Protein 5ZZU (pdb70)

Radius of gyration: 33.38 Å; Cα contacts (8 Å, |Δi|>4): 2140; chains: 3; bounding box: 86×100×61 Å

InterPro domains:
  IPR000917 Sulfatase, N-terminal [PF00884] (237-529)
  IPR017850 Alkaline-phosphatase-like, core domain superfamily [G3DSA:3.40.720.10] (226-562)
  IPR017850 Alkaline-phosphatase-like, core domain superfamily [SSF53649] (235-554)
  IPR040423 Phosphoethanolamine transferase [PTHR30443] (12-555)
  IPR047787 Phosphoethanolamine transferase EptC/CptA [NF012179] (13-568)
  IPR058130 Phosphoethanolamine transferase, C-terminal domain [cd16017] (235-531)

GO terms:
  GO:0005886 plasma membrane (C, IDA)
  GO:0016776 phosphotransferase activity, phosphate group as acceptor (F, EXP)
  GO:0009244 lipopolysaccharide core region biosynthetic process (P, EXP)
  GO:0016776 phosphotransferase activity, phosphate group as acceptor (F, IMP)
  GO:0009244 lipopolysaccharide core region biosynthetic process (P, IMP)

B-factor: mean 27.81, std 9.16, range [12.87, 96.0]

Sequence (1039 aa):
ALPPLANFKDESGNEPRTLVLVIGESTQRGRSLYGYPRETTPELDALHKTDPNLTVFNNVVTSRPYTIEILQQALTFANEKNPDLYLTQPSLNKQAGYKTFWITNQQTTARNTLTVFSRQTDKQYYNQQAREYDTNVLKPFQEVLNDPAPKKLIIVHLLGTHIKYKYRYPENQGKFDGNTDHVPPGLNAEELESYNDYDNANLYNDHVVASLIKDFKAANPNGFLVYFSDHGEEVYDTPPHKTQGRNEDNPTRHYTIPFLLWTSEKWQATHPRDFSQDVDRKYSLAELIHTWSDLAGLSYDGYDPTRSVVNPQFKETTRWIGNPYKKNALIDYDTLPYGDQVGNQALPPLANFKDESGNEPRTLVLVIGESTQRGRSLYGYPRETTPELDALHKTDPNLTVFNNVVTSRPYTIEILQQALTFANEKNPDLYLTQPSLNKQAGYKTFWITNQQTTARNTLTVFSRQTDKQYYNQQRTQSAREYDTNVLKPFQEVLNDPAPKKLIIVHLLGTHIKYKYRYPENQGKFDGNTDHVPPGLNAEELESYNDYDNANLYNDHVVASLIKDFKAANPNGFLVYFSDHGEEVYDTPPHKTQGRNEDNPTRHYTIPFLLWTSEKWQATHPRDFSQDVDRKYSLAELIHTWSDLAGLSYDGYDPTRSVVNPQFKETTRWIGNPYKKNALIDYDTLPYGDQVGNQALPPLANFKDESGNEPRTLVLVIGESTQRGRSLYGYPRETTPELDALHKTDPNLTVFNNVVTSRPYTIEILQQALTFANEKNPDLYLTQPSLNKQAGYKTFWITNQQTTARNTLTVFSRQTDKQYYNQQAREYDTNVLKPFQEVLNDPAPKKLIIVHLLGTHIKYKYRYPENQGKFDGNTDHVPPGLNAEELESYNDYDNANLYNDHVVASLIKDFKAANPNGFLVYFSDHGEEVYDTPPHKTQGRNEDNPTRHYTIPFLLWTSEKWQATHPRDFSQDVDRKYSLAELIHTWSDLAGLSYDGYDPTRSVVNPQFKETTRWIGNPYKKNALIDYDTLPYGDQVGNQ

Organism: Escherichia coli (strain K12) (NCBI:txid83333)

Structure (mmCIF, N/CA/C/O backbone):
data_5ZZU
#
_entry.id   5ZZU
#
_cell.length_a   85.060
_cell.length_b   85.060
_cell.length_c   121.340
_cell.angle_alpha   90.00
_cell.angle_beta   90.00
_cell.angle_gamma   120.00
#
_symmetry.space_group_name_H-M   'P 32'
#
loop_
_entity.id
_entity.type
_entity.pdbx_description
1 polymer 'Phosphoethanolamine transferase EptC'
2 non-polymer 'ZINC ION'
3 water water
#
loop_
_atom_site.group_PDB
_atom_site.id
_atom_site.type_symbol
_atom_site.label_atom_id
_atom_site.label_alt_id
_atom_site.label_comp_id
_atom_site.label_asym_id
_atom_site.label_entity_id
_atom_site.label_seq_id
_atom_site.pdbx_PDB_ins_code
_atom_site.Cartn_x
_atom_site.Cartn_y
_atom_site.Cartn_z
_atom_site.occupancy
_atom_site.B_iso_or_equiv
_atom_site.auth_seq_id
_atom_site.auth_comp_id
_atom_site.auth_asym_id
_atom_site.auth_atom_id
_atom_site.pdbx_PDB_model_num
ATOM 1 N N . ALA A 1 38 ? -4.195 24.392 4.118 1.00 64.76 221 ALA A N 1
ATOM 2 C CA . ALA A 1 38 ? -5.470 25.041 3.843 1.00 60.43 221 ALA A CA 1
ATOM 3 C C . ALA A 1 38 ? -6.493 24.748 4.936 1.00 61.89 221 ALA A C 1
ATOM 4 O O . ALA A 1 38 ? -7.502 25.450 5.053 1.00 61.62 221 ALA A O 1
ATOM 6 N N . LEU A 1 39 ? -6.239 23.694 5.721 1.00 58.46 222 LEU A N 1
ATOM 7 C CA . LEU A 1 39 ? -7.201 23.358 6.768 1.00 53.54 222 LEU A CA 1
ATOM 8 C C . LEU A 1 39 ? -6.936 24.162 8.041 1.00 43.61 222 LEU A C 1
ATOM 9 O O . LEU A 1 39 ? -5.779 24.384 8.406 1.00 43.62 222 LEU A O 1
ATOM 14 N N . PRO A 1 40 ? -7.996 24.573 8.731 1.00 45.02 223 PRO A N 1
ATOM 15 C CA . PRO A 1 40 ? -7.836 25.312 9.994 1.00 47.68 223 PRO A CA 1
ATOM 16 C C . PRO A 1 40 ? -7.333 24.404 11.102 1.00 52.42 223 PRO A C 1
ATOM 17 O O . PRO A 1 40 ? -7.525 23.180 11.047 1.00 44.81 223 PRO A O 1
ATOM 21 N N . PRO A 1 41 ? -6.698 24.964 12.134 1.00 49.62 224 PRO A N 1
ATOM 22 C CA . PRO A 1 41 ? -6.179 24.127 13.221 1.00 43.09 224 PRO A CA 1
ATOM 23 C C . PRO A 1 41 ? -7.302 23.455 13.997 1.00 40.48 224 PRO A C 1
ATOM 24 O O . PRO A 1 41 ? -8.477 23.808 13.880 1.00 40.81 224 PRO A O 1
ATOM 28 N N . LEU A 1 42 ? -6.923 22.437 14.768 1.00 34.59 225 LEU A N 1
ATOM 29 C CA . LEU A 1 42 ? -7.855 21.800 15.689 1.00 32.30 225 LEU A CA 1
ATOM 30 C C . LEU A 1 42 ? -8.261 22.792 16.774 1.00 31.19 225 LEU A C 1
ATOM 31 O O . LEU A 1 42 ? -7.430 23.549 17.278 1.00 30.06 225 LEU A O 1
ATOM 36 N N . ALA A 1 43 ? -9.541 22.782 17.141 1.00 31.14 226 ALA A N 1
ATOM 37 C CA . ALA A 1 43 ? -10.063 23.756 18.091 1.00 32.40 226 ALA A CA 1
ATOM 38 C C . ALA A 1 43 ? -9.943 23.256 19.526 1.00 33.71 226 ALA A C 1
ATOM 39 O O . ALA A 1 43 ? -10.014 22.052 19.795 1.00 32.79 226 ALA A O 1
ATOM 41 N N . ASN A 1 44 ? -9.807 24.213 20.451 1.00 34.39 227 ASN A N 1
ATOM 42 C CA . ASN A 1 44 ? -9.657 23.940 21.882 1.00 29.85 227 ASN A CA 1
ATOM 43 C C . ASN A 1 44 ? -8.489 22.992 22.145 1.00 35.17 227 ASN A C 1
ATOM 44 O O . ASN A 1 44 ? -8.580 22.058 22.944 1.00 27.04 227 ASN A O 1
ATOM 49 N N . PHE A 1 45 ? -7.371 23.263 21.477 1.00 32.87 228 PHE A N 1
ATOM 50 C CA . PHE A 1 45 ? -6.222 22.374 21.475 1.00 32.65 228 PHE A CA 1
ATOM 51 C C . PHE A 1 45 ? -5.445 22.528 22.778 1.00 35.89 228 PHE A C 1
ATOM 52 O O . PHE A 1 45 ? -5.065 23.643 23.150 1.00 34.50 228 PHE A O 1
ATOM 60 N N . LYS A 1 46 ? -5.218 21.416 23.474 1.00 32.21 229 LYS A N 1
ATOM 61 C CA . LYS A 1 46 ? -4.485 21.410 24.736 1.00 33.23 229 LYS A CA 1
ATOM 62 C C . LYS A 1 46 ? -3.437 20.305 24.731 1.00 32.75 229 LYS A C 1
ATOM 63 O O . LYS A 1 46 ? -3.676 19.213 24.207 1.00 31.96 229 LYS A O 1
ATOM 69 N N . ASP A 1 47 ? -2.281 20.595 25.328 1.00 28.05 230 ASP A N 1
ATOM 70 C CA . ASP A 1 47 ? -1.182 19.644 25.482 1.00 26.61 230 ASP A CA 1
ATOM 71 C C . ASP A 1 47 ? -0.880 19.539 26.969 1.00 30.84 230 ASP A C 1
ATOM 72 O O . ASP A 1 47 ? -0.381 20.497 27.571 1.00 33.64 230 ASP A O 1
ATOM 77 N N . GLU A 1 48 ? -1.153 18.376 27.554 1.00 29.24 231 GLU A N 1
ATOM 78 C CA . GLU A 1 48 ? -0.962 18.165 28.982 1.00 30.24 231 GLU A CA 1
ATOM 79 C C . GLU A 1 48 ? 0.332 17.433 29.298 1.00 28.62 231 GLU A C 1
ATOM 80 O O . GLU A 1 48 ? 0.541 17.035 30.448 1.00 27.32 231 GLU A O 1
ATOM 86 N N . SER A 1 49 ? 1.211 17.256 28.312 1.00 24.26 232 SER A N 1
ATOM 87 C CA . SER A 1 49 ? 2.451 16.516 28.502 1.00 23.28 232 SER A CA 1
ATOM 88 C C . SER A 1 49 ? 3.592 17.390 29.011 1.00 24.81 232 SER A C 1
ATOM 89 O O . SER A 1 49 ? 4.742 16.938 29.028 1.00 26.28 232 SER A O 1
ATOM 92 N N . GLY A 1 50 ? 3.311 18.622 29.421 1.00 27.74 233 GLY A N 1
ATOM 93 C CA . GLY A 1 50 ? 4.369 19.481 29.908 1.00 28.54 233 GLY A CA 1
ATOM 94 C C . GLY A 1 50 ? 5.171 20.086 28.770 1.00 31.04 233 GLY A C 1
ATOM 95 O O . GLY A 1 50 ? 4.818 19.994 27.588 1.00 28.27 233 GLY A O 1
ATOM 96 N N . ASN A 1 51 ? 6.281 20.722 29.146 1.00 29.46 234 ASN A N 1
ATOM 97 C CA . ASN A 1 51 ? 7.086 21.487 28.203 1.00 32.94 234 ASN A CA 1
ATOM 98 C C . ASN A 1 51 ? 8.533 21.012 28.121 1.00 29.37 234 ASN A C 1
ATOM 99 O O . ASN A 1 51 ? 9.358 21.695 27.508 1.00 31.48 234 ASN A O 1
ATOM 104 N N . GLU A 1 52 ? 8.873 19.873 28.721 1.00 26.24 235 GLU A N 1
ATOM 105 C CA . GLU A 1 52 ? 10.220 19.348 28.556 1.00 26.91 235 GLU A CA 1
ATOM 106 C C . GLU A 1 52 ? 10.441 18.891 27.114 1.00 26.95 235 GLU A C 1
ATOM 107 O O . GLU A 1 52 ? 9.492 18.523 26.418 1.00 27.75 235 GLU A O 1
ATOM 113 N N . PRO A 1 53 ? 11.686 18.925 26.638 1.00 25.22 236 PRO A N 1
ATOM 114 C CA . PRO A 1 53 ? 11.975 18.407 25.295 1.00 25.42 236 PRO A CA 1
ATOM 115 C C . PRO A 1 53 ? 11.637 16.929 25.194 1.00 27.40 236 PRO A C 1
ATOM 116 O O . PRO A 1 53 ? 11.796 16.169 26.153 1.00 24.66 236 PRO A O 1
ATOM 120 N N . ARG A 1 54 ? 11.148 16.524 24.021 1.00 23.41 237 ARG A N 1
ATOM 121 C CA . ARG A 1 54 ? 10.848 15.115 23.796 1.00 26.86 237 ARG A CA 1
ATOM 122 C C . ARG A 1 54 ? 10.970 14.779 22.316 1.00 24.90 237 ARG A C 1
ATOM 123 O O . ARG A 1 54 ? 10.803 15.643 21.453 1.00 24.54 237 ARG A O 1
ATOM 131 N N . THR A 1 55 ? 11.242 13.501 22.042 1.00 23.54 238 THR A N 1
ATOM 132 C CA . THR A 1 55 ? 11.333 12.962 20.688 1.00 23.31 238 THR A CA 1
ATOM 133 C C . THR A 1 55 ? 10.394 11.768 20.584 1.00 20.71 238 THR A C 1
ATOM 134 O O . THR A 1 55 ? 10.573 10.774 21.293 1.00 21.12 238 THR A O 1
ATOM 138 N N . LEU A 1 56 ? 9.411 11.862 19.690 1.00 20.34 239 LEU A N 1
ATOM 139 C CA . LEU A 1 56 ? 8.422 10.817 19.465 1.00 23.65 239 LEU A CA 1
ATOM 140 C C . LEU A 1 56 ? 8.621 10.221 18.079 1.00 19.27 239 LEU A C 1
ATOM 141 O O . LEU A 1 56 ? 8.807 10.954 17.108 1.00 24.45 239 LEU A O 1
ATOM 146 N N . VAL A 1 57 ? 8.568 8.894 17.983 1.00 19.38 240 VAL A N 1
ATOM 147 C CA . VAL A 1 57 ? 8.904 8.175 16.754 1.00 19.56 240 VAL A CA 1
ATOM 148 C C . VAL A 1 57 ? 7.719 7.320 16.326 1.00 19.12 240 VAL A C 1
ATOM 149 O O . VAL A 1 57 ? 7.162 6.567 17.135 1.00 19.44 240 VAL A O 1
ATOM 153 N N . LEU A 1 58 ? 7.359 7.415 15.050 1.00 17.61 241 LEU A N 1
ATOM 154 C CA . LEU A 1 58 ? 6.322 6.596 14.433 1.00 15.08 241 LEU A CA 1
ATOM 155 C C . LEU A 1 58 ? 6.964 5.820 13.293 1.00 19.77 241 LEU A C 1
ATOM 156 O O . LEU A 1 58 ? 7.381 6.412 12.293 1.00 18.93 241 LEU A O 1
ATOM 161 N N . VAL A 1 59 ? 7.055 4.505 13.450 1.00 16.91 242 VAL A N 1
ATOM 162 C CA . VAL A 1 59 ? 7.638 3.613 12.456 1.00 17.39 242 VAL A CA 1
ATOM 163 C C . VAL A 1 59 ? 6.492 2.899 11.743 1.00 20.09 242 VAL A C 1
ATOM 164 O O . VAL A 1 59 ? 5.736 2.121 12.349 1.00 21.61 242 VAL A O 1
ATOM 168 N N . ILE A 1 60 ? 6.383 3.189 10.454 1.00 15.95 243 ILE A N 1
ATOM 169 C CA . ILE A 1 60 ? 5.359 2.662 9.564 1.00 18.91 243 ILE A CA 1
ATOM 170 C C . ILE A 1 60 ? 6.003 1.533 8.764 1.00 16.98 243 ILE A C 1
ATOM 171 O O . ILE A 1 60 ? 6.783 1.768 7.841 1.00 16.34 243 ILE A O 1
ATOM 176 N N . GLY A 1 61 ? 5.682 0.298 9.126 1.00 19.19 244 GLY A N 1
ATOM 177 C CA . GLY A 1 61 ? 6.129 -0.866 8.402 1.00 18.36 244 GLY A CA 1
ATOM 178 C C . GLY A 1 61 ? 5.243 -1.137 7.210 1.00 18.96 244 GLY A C 1
ATOM 179 O O . GLY A 1 61 ? 4.316 -0.389 6.895 1.00 19.04 244 GLY A O 1
ATOM 180 N N . GLU A 1 62 ? 5.530 -2.246 6.538 1.00 20.65 245 GLU A N 1
ATOM 181 C CA . GLU A 1 62 ? 4.923 -2.486 5.236 1.00 20.16 245 GLU A CA 1
ATOM 182 C C . GLU A 1 62 ? 4.729 -3.977 5.022 1.00 17.56 245 GLU A C 1
ATOM 183 O O . GLU A 1 62 ? 5.699 -4.739 5.071 1.00 19.05 245 GLU A O 1
ATOM 189 N N . SER A 1 63 ? 3.475 -4.380 4.795 1.00 18.01 246 SER A N 1
ATOM 190 C CA . SER A 1 63 ? 3.108 -5.728 4.360 1.00 20.33 246 SER A CA 1
ATOM 191 C C . SER A 1 63 ? 3.520 -6.798 5.365 1.00 20.60 246 SER A C 1
ATOM 192 O O . SER A 1 63 ? 3.696 -7.970 4.995 1.00 18.88 246 SER A O 1
ATOM 195 N N . THR A 1 64 ? 3.657 -6.405 6.631 1.00 17.72 247 THR A N 1
ATOM 196 C CA . THR A 1 64 ? 4.053 -7.297 7.716 1.00 17.34 247 THR A CA 1
ATOM 197 C C . THR A 1 64 ? 2.814 -7.716 8.504 1.00 18.82 247 THR A C 1
ATOM 198 O O . THR A 1 64 ? 2.183 -6.891 9.167 1.00 18.01 247 THR A O 1
ATOM 202 N N . GLN A 1 65 ? 2.468 -8.994 8.433 1.00 18.60 248 GLN A N 1
ATOM 203 C CA . GLN A 1 65 ? 1.324 -9.484 9.179 1.00 20.71 248 GLN A CA 1
ATOM 204 C C . GLN A 1 65 ? 1.742 -9.861 10.600 1.00 20.42 248 GLN A C 1
ATOM 205 O O . GLN A 1 65 ? 2.926 -9.987 10.924 1.00 21.93 248 GLN A O 1
ATOM 211 N N . ARG A 1 66 ? 0.744 -10.045 11.456 1.00 18.53 249 ARG A N 1
ATOM 212 C CA . ARG A 1 66 ? 1.027 -10.430 12.833 1.00 22.15 249 ARG A CA 1
ATOM 213 C C . ARG A 1 66 ? 1.476 -11.886 12.911 1.00 25.08 249 ARG A C 1
ATOM 214 O O . ARG A 1 66 ? 2.377 -12.225 13.690 1.00 21.10 249 ARG A O 1
ATOM 222 N N . GLY A 1 67 ? 0.885 -12.754 12.089 1.00 20.41 250 GLY A N 1
ATOM 223 C CA . GLY A 1 67 ? 1.000 -14.187 12.258 1.00 21.97 250 GLY A CA 1
ATOM 224 C C . GLY A 1 67 ? 2.272 -14.838 11.777 1.00 22.46 250 GLY A C 1
ATOM 225 O O . GLY A 1 67 ? 2.410 -16.054 11.931 1.00 22.10 250 GLY A O 1
ATOM 226 N N . ARG A 1 68 ? 3.210 -14.092 11.195 1.00 21.23 251 ARG A N 1
ATOM 227 C CA . ARG A 1 68 ? 4.477 -14.675 10.769 1.00 21.65 251 ARG A CA 1
ATOM 228 C C . ARG A 1 68 ? 5.650 -14.140 11.584 1.00 21.94 251 ARG A C 1
ATOM 229 O O . ARG A 1 68 ? 6.799 -14.199 11.138 1.00 19.67 251 ARG A O 1
ATOM 245 N N . SER A 1 70 ? 7.574 -14.490 15.347 1.00 20.89 253 SER A N 1
ATOM 246 C CA . SER A 1 70 ? 7.642 -15.276 16.574 1.00 21.27 253 SER A CA 1
ATOM 247 C C . SER A 1 70 ? 7.221 -14.456 17.787 1.00 21.86 253 SER A C 1
ATOM 248 O O . SER A 1 70 ? 6.755 -15.029 18.777 1.00 19.80 253 SER A O 1
ATOM 251 N N . LEU A 1 71 ? 7.332 -13.126 17.709 1.00 21.59 254 LEU A N 1
ATOM 252 C CA . LEU A 1 71 ? 6.833 -12.264 18.779 1.00 20.48 254 LEU A CA 1
ATOM 253 C C . LEU A 1 71 ? 5.359 -12.507 19.063 1.00 24.53 254 LEU A C 1
ATOM 254 O O . LEU A 1 71 ? 4.901 -12.294 20.190 1.00 22.84 254 LEU A O 1
ATOM 259 N N . TYR A 1 72 ? 4.608 -12.975 18.065 1.00 21.42 255 TYR A N 1
ATOM 260 C CA . TYR A 1 72 ? 3.185 -13.240 18.220 1.00 23.45 255 TYR A CA 1
ATOM 261 C C . TYR A 1 72 ? 2.846 -14.727 18.157 1.00 19.00 255 TYR A C 1
ATOM 262 O O . TYR A 1 72 ? 1.683 -15.078 17.957 1.00 21.33 255 TYR A O 1
ATOM 271 N N . GLY A 1 73 ? 3.829 -15.610 18.360 1.00 19.14 256 GLY A N 1
ATOM 272 C CA . GLY A 1 73 ? 3.575 -17.031 18.486 1.00 20.95 256 GLY A CA 1
ATOM 273 C C . GLY A 1 73 ? 3.927 -17.887 17.280 1.00 29.19 256 GLY A C 1
ATOM 274 O O . GLY A 1 73 ? 3.819 -19.118 17.369 1.00 25.86 256 GLY A O 1
ATOM 275 N N . TYR A 1 74 ? 4.332 -17.293 16.163 1.00 25.95 257 TYR A N 1
ATOM 276 C CA . TYR A 1 74 ? 4.770 -18.089 15.022 1.00 20.65 257 TYR A CA 1
ATOM 277 C C . TYR A 1 74 ? 5.934 -18.992 15.435 1.00 25.24 257 TYR A C 1
ATOM 278 O O . TYR A 1 74 ? 6.922 -18.498 16.000 1.00 23.61 257 TYR A O 1
ATOM 287 N N . PRO A 1 75 ? 5.853 -20.308 15.194 1.00 21.52 258 PRO A N 1
ATOM 288 C CA . PRO A 1 75 ? 6.875 -21.225 15.737 1.00 24.92 258 PRO A CA 1
ATOM 289 C C . PRO A 1 75 ? 8.241 -21.126 15.072 1.00 27.43 258 PRO A C 1
ATOM 290 O O . PRO A 1 75 ? 9.206 -21.667 15.625 1.00 28.91 258 PRO A O 1
ATOM 294 N N . ARG A 1 76 ? 8.371 -20.472 13.920 1.00 22.95 259 ARG A N 1
ATOM 295 C CA . ARG A 1 76 ? 9.695 -20.170 13.396 1.00 24.16 259 ARG A CA 1
ATOM 296 C C . ARG A 1 76 ? 10.218 -18.891 14.034 1.00 24.66 259 ARG A C 1
ATOM 297 O O . ARG A 1 76 ? 9.476 -17.918 14.203 1.00 26.54 259 ARG A O 1
ATOM 305 N N . GLU A 1 77 ? 11.511 -18.879 14.357 1.00 22.05 260 GLU A N 1
ATOM 306 C CA . GLU A 1 77 ? 12.121 -17.740 15.044 1.00 25.10 260 GLU A CA 1
ATOM 307 C C . GLU A 1 77 ? 12.437 -16.640 14.026 1.00 23.61 260 GLU A C 1
ATOM 308 O O . GLU A 1 77 ? 13.585 -16.400 13.646 1.00 24.34 260 GLU A O 1
ATOM 314 N N . THR A 1 78 ? 11.373 -15.962 13.583 1.00 20.67 261 THR A N 1
ATOM 315 C CA . THR A 1 78 ? 11.483 -14.882 12.608 1.00 18.96 261 THR A CA 1
ATOM 316 C C . THR A 1 78 ? 11.771 -13.515 13.224 1.00 23.30 261 THR A C 1
ATOM 317 O O . THR A 1 78 ? 12.191 -12.608 12.500 1.00 22.13 261 THR A O 1
ATOM 321 N N . THR A 1 79 ? 11.533 -13.313 14.518 1.00 19.51 262 THR A N 1
ATOM 322 C CA . THR A 1 79 ? 11.795 -12.021 15.155 1.00 20.54 262 THR A CA 1
ATOM 323 C C . THR A 1 79 ? 12.579 -12.193 16.453 1.00 24.55 262 THR A C 1
ATOM 324 O O . THR A 1 79 ? 12.095 -11.837 17.530 1.00 22.34 262 THR A O 1
ATOM 328 N N . PRO A 1 80 ? 13.811 -12.716 16.386 1.00 24.94 263 PRO A N 1
ATOM 329 C CA . PRO A 1 80 ? 14.558 -12.958 17.635 1.00 23.01 263 PRO A CA 1
ATOM 330 C C . PRO A 1 80 ? 14.922 -11.692 18.396 1.00 23.57 263 PRO A C 1
ATOM 331 O O . PRO A 1 80 ? 14.905 -11.703 19.634 1.00 28.14 263 PRO A O 1
ATOM 335 N N . GLU A 1 81 ? 15.257 -10.600 17.707 1.00 22.71 264 GLU A N 1
ATOM 336 C CA . GLU A 1 81 ? 15.687 -9.398 18.419 1.00 24.38 264 GLU A CA 1
ATOM 337 C C . GLU A 1 81 ? 14.518 -8.703 19.117 1.00 24.94 264 GLU A C 1
ATOM 338 O O . GLU A 1 81 ? 14.679 -8.166 20.221 1.00 23.20 264 GLU A O 1
ATOM 344 N N . LEU A 1 82 ? 13.337 -8.683 18.487 1.00 22.11 265 LEU A N 1
ATOM 345 C CA . LEU A 1 82 ? 12.159 -8.150 19.170 1.00 23.62 265 LEU A CA 1
ATOM 346 C C . LEU A 1 82 ? 11.722 -9.065 20.312 1.00 23.80 265 LEU A C 1
ATOM 347 O O . LEU A 1 82 ? 11.280 -8.582 21.363 1.00 21.12 265 LEU A O 1
ATOM 352 N N . ASP A 1 83 ? 11.840 -10.385 20.129 1.00 22.36 266 ASP A N 1
ATOM 353 C CA . ASP A 1 83 ? 11.560 -11.316 21.222 1.00 25.51 266 ASP A CA 1
ATOM 354 C C . ASP A 1 83 ? 12.461 -11.036 22.421 1.00 22.93 266 ASP A C 1
ATOM 355 O O . ASP A 1 83 ? 11.989 -10.926 23.559 1.00 26.38 266 ASP A O 1
ATOM 360 N N . ALA A 1 84 ? 13.769 -10.919 22.181 1.00 21.57 267 ALA A N 1
ATOM 361 C CA . ALA A 1 84 ? 14.707 -10.665 23.270 1.00 28.58 267 ALA A CA 1
ATOM 362 C C . ALA A 1 84 ? 14.434 -9.317 23.926 1.00 27.39 267 ALA A C 1
ATOM 363 O O . ALA A 1 84 ? 14.479 -9.195 25.160 1.00 28.12 267 ALA A O 1
ATOM 365 N N . LEU A 1 85 ? 14.128 -8.296 23.115 1.00 25.63 268 LEU A N 1
ATOM 366 C CA . LEU A 1 85 ? 13.762 -6.997 23.674 1.00 24.78 268 LEU A CA 1
ATOM 367 C C . LEU A 1 85 ? 12.537 -7.115 24.573 1.00 23.81 268 LEU A C 1
ATOM 368 O O . LEU A 1 85 ? 12.498 -6.538 25.666 1.00 25.64 268 LEU A O 1
ATOM 373 N N . HIS A 1 86 ? 11.544 -7.894 24.142 1.00 24.02 269 HIS A N 1
ATOM 374 C CA . HIS A 1 86 ? 10.338 -8.079 24.937 1.00 25.01 269 HIS A CA 1
ATOM 375 C C . HIS A 1 86 ? 10.646 -8.799 26.240 1.00 28.50 269 HIS A C 1
ATOM 376 O O . HIS A 1 86 ? 10.046 -8.502 27.279 1.00 28.79 269 HIS A O 1
ATOM 383 N N . LYS A 1 87 ? 11.577 -9.751 26.203 1.00 25.70 270 LYS A N 1
ATOM 384 C CA . LYS A 1 87 ? 11.903 -10.485 27.414 1.00 29.00 270 LYS A CA 1
ATOM 385 C C . LYS A 1 87 ? 12.663 -9.618 28.413 1.00 31.46 270 LYS A C 1
ATOM 386 O O . LYS A 1 87 ? 12.460 -9.755 29.624 1.00 32.81 270 LYS A O 1
ATOM 392 N N . THR A 1 88 ? 13.493 -8.688 27.932 1.00 27.28 271 THR A N 1
ATOM 393 C CA . THR A 1 88 ? 14.392 -7.958 28.821 1.00 28.69 271 THR A CA 1
ATOM 394 C C . THR A 1 88 ? 13.958 -6.528 29.118 1.00 30.83 271 THR A C 1
ATOM 395 O O . THR A 1 88 ? 14.478 -5.935 30.067 1.00 31.31 271 THR A O 1
ATOM 399 N N . ASP A 1 89 ? 13.074 -5.942 28.321 1.00 28.78 272 ASP A N 1
ATOM 400 C CA . ASP A 1 89 ? 12.701 -4.540 28.505 1.00 28.65 272 ASP A CA 1
ATOM 401 C C . ASP A 1 89 ? 11.219 -4.443 28.851 1.00 28.27 272 ASP A C 1
ATOM 402 O O . ASP A 1 89 ? 10.366 -4.651 27.967 1.00 22.96 272 ASP A O 1
ATOM 407 N N . PRO A 1 90 ? 10.857 -4.125 30.101 1.00 29.04 273 PRO A N 1
ATOM 408 C CA . PRO A 1 90 ? 9.430 -4.029 30.459 1.00 31.45 273 PRO A CA 1
ATOM 409 C C . PRO A 1 90 ? 8.704 -2.881 29.784 1.00 28.08 273 PRO A C 1
ATOM 410 O O . PRO A 1 90 ? 7.467 -2.867 29.791 1.00 23.98 273 PRO A O 1
ATOM 414 N N . ASN A 1 91 ? 9.422 -1.923 29.208 1.00 25.18 274 ASN A N 1
ATOM 415 C CA . ASN A 1 91 ? 8.800 -0.778 28.564 1.00 23.88 274 ASN A CA 1
ATOM 416 C C . ASN A 1 91 ? 8.471 -1.021 27.095 1.00 23.60 274 ASN A C 1
ATOM 417 O O . ASN A 1 91 ? 8.028 -0.091 26.415 1.00 23.63 274 ASN A O 1
ATOM 422 N N . LEU A 1 92 ? 8.672 -2.237 26.595 1.00 21.93 275 LEU A N 1
ATOM 423 C CA . LEU A 1 92 ? 8.126 -2.645 25.305 1.00 20.50 275 LEU A CA 1
ATOM 424 C C . LEU A 1 92 ? 6.758 -3.275 25.539 1.00 21.11 275 LEU A C 1
ATOM 425 O O . LEU A 1 92 ? 6.644 -4.301 26.219 1.00 22.20 275 LEU A O 1
ATOM 430 N N . THR A 1 93 ? 5.728 -2.639 25.007 1.00 21.07 276 THR A N 1
ATOM 431 C CA . THR A 1 93 ? 4.349 -3.098 25.096 1.00 19.72 276 THR A CA 1
ATOM 432 C C . THR A 1 93 ? 3.952 -3.676 23.747 1.00 20.43 276 THR A C 1
ATOM 433 O O . THR A 1 93 ? 4.099 -3.011 22.716 1.00 19.14 276 THR A O 1
ATOM 437 N N . VAL A 1 94 ? 3.493 -4.923 23.755 1.00 20.16 277 VAL A N 1
ATOM 438 C CA . VAL A 1 94 ? 3.154 -5.663 22.545 1.00 19.92 277 VAL A CA 1
ATOM 439 C C . VAL A 1 94 ? 1.639 -5.819 22.492 1.00 22.36 277 VAL A C 1
ATOM 440 O O . VAL A 1 94 ? 1.050 -6.469 23.362 1.00 17.92 277 VAL A O 1
ATOM 444 N N . PHE A 1 95 ? 0.999 -5.220 21.485 1.00 19.55 278 PHE A N 1
ATOM 445 C CA . PHE A 1 95 ? -0.452 -5.314 21.364 1.00 21.34 278 PHE A CA 1
ATOM 446 C C . PHE A 1 95 ? -0.808 -6.476 20.446 1.00 20.55 278 PHE A C 1
ATOM 447 O O . PHE A 1 95 ? -0.273 -6.587 19.341 1.00 15.45 278 PHE A O 1
ATOM 455 N N . ASN A 1 96 ? -1.737 -7.320 20.902 1.00 20.40 279 ASN A N 1
ATOM 456 C CA . ASN A 1 96 ? -1.977 -8.627 20.311 1.00 19.83 279 ASN A CA 1
ATOM 457 C C . ASN A 1 96 ? -3.217 -8.698 19.427 1.00 23.16 279 ASN A C 1
ATOM 458 O O . ASN A 1 96 ? -3.412 -9.715 18.752 1.00 20.37 279 ASN A O 1
ATOM 463 N N . ASN A 1 97 ? -4.073 -7.676 19.432 1.00 19.75 280 ASN A N 1
ATOM 464 C CA . ASN A 1 97 ? -5.373 -7.753 18.771 1.00 21.03 280 ASN A CA 1
ATOM 465 C C . ASN A 1 97 ? -5.628 -6.522 17.904 1.00 21.32 280 ASN A C 1
ATOM 466 O O . ASN A 1 97 ? -6.729 -5.969 17.895 1.00 21.20 280 ASN A O 1
ATOM 471 N N . VAL A 1 98 ? -4.611 -6.053 17.186 1.00 18.76 281 VAL A N 1
ATOM 472 C CA . VAL A 1 98 ? -4.735 -4.897 16.305 1.00 19.73 281 VAL A CA 1
ATOM 473 C C . VAL A 1 98 ? -4.775 -5.381 14.860 1.00 21.16 281 VAL A C 1
ATOM 474 O O . VAL A 1 98 ? -3.952 -6.214 14.454 1.00 17.59 281 VAL A O 1
ATOM 478 N N . VAL A 1 99 ? -5.726 -4.856 14.085 1.00 17.08 282 VAL A N 1
ATOM 479 C CA . VAL A 1 99 ? -5.838 -5.154 12.663 1.00 17.33 282 VAL A CA 1
ATOM 480 C C . VAL A 1 99 ? -5.939 -3.838 11.906 1.00 18.78 282 VAL A C 1
ATOM 481 O O . VAL A 1 99 ? -6.342 -2.808 12.446 1.00 19.13 282 VAL A O 1
ATOM 485 N N . THR A 1 100 ? -5.538 -3.880 10.643 1.00 17.55 283 THR A N 1
ATOM 486 C CA . THR A 1 100 ? -5.766 -2.746 9.772 1.00 19.05 283 THR A CA 1
ATOM 487 C C . THR A 1 100 ? -7.189 -2.800 9.216 1.00 20.53 283 THR A C 1
ATOM 488 O O . THR A 1 100 ? -7.910 -3.794 9.373 1.00 20.57 283 THR A O 1
ATOM 492 N N . SER A 1 101 ? -7.599 -1.723 8.550 1.00 16.65 284 SER A N 1
ATOM 493 C CA . SER A 1 101 ? -8.914 -1.703 7.921 1.00 20.74 284 SER A CA 1
ATOM 494 C C . SER A 1 101 ? -8.863 -1.936 6.417 1.00 21.10 284 SER A C 1
ATOM 495 O O . SER A 1 101 ? -9.881 -2.335 5.836 1.00 21.92 284 SER A O 1
ATOM 498 N N . ARG A 1 102 ? -7.711 -1.727 5.774 1.00 16.73 285 ARG A N 1
ATOM 499 C CA . ARG A 1 102 ? -7.609 -1.913 4.331 1.00 19.79 285 ARG A CA 1
ATOM 500 C C . ARG A 1 102 ? -6.237 -2.469 3.985 1.00 19.20 285 ARG A C 1
ATOM 501 O O . ARG A 1 102 ? -5.247 -2.102 4.620 1.00 18.59 285 ARG A O 1
ATOM 509 N N . PRO A 1 103 ? -6.151 -3.352 2.999 1.00 21.38 286 PRO A N 1
ATOM 510 C CA . PRO A 1 103 ? -4.881 -4.032 2.719 1.00 20.14 286 PRO A CA 1
ATOM 511 C C . PRO A 1 103 ? -4.071 -3.380 1.603 1.00 19.82 286 PRO A C 1
ATOM 512 O O . PRO A 1 103 ? -3.292 -4.059 0.932 1.00 20.53 286 PRO A O 1
ATOM 516 N N . TYR A 1 104 ? -4.242 -2.080 1.377 1.00 21.92 287 TYR A N 1
ATOM 517 C CA . TYR A 1 104 ? -3.472 -1.373 0.359 1.00 22.24 287 TYR A CA 1
ATOM 518 C C . TYR A 1 104 ? -2.868 -0.124 0.981 1.00 22.65 287 TYR A C 1
ATOM 519 O O . TYR A 1 104 ? -3.567 0.621 1.676 1.00 21.49 287 TYR A O 1
ATOM 528 N N . THR A 1 105 ? -1.583 0.112 0.694 1.00 21.43 288 THR A N 1
ATOM 529 C CA . THR A 1 105 ? -0.784 1.095 1.424 1.00 24.81 288 THR A CA 1
ATOM 530 C C . THR A 1 105 ? -1.444 2.475 1.484 1.00 26.19 288 THR A C 1
ATOM 531 O O . THR A 1 105 ? -1.778 2.959 2.569 1.00 24.87 288 THR A O 1
ATOM 535 N N . ILE A 1 106 ? -1.631 3.140 0.338 1.00 21.80 289 ILE A N 1
ATOM 536 C CA . ILE A 1 106 ? -2.129 4.513 0.426 1.00 26.15 289 ILE A CA 1
ATOM 537 C C . ILE A 1 106 ? -3.559 4.532 0.954 1.00 23.64 289 ILE A C 1
ATOM 538 O O . ILE A 1 106 ? -3.948 5.456 1.685 1.00 25.02 289 ILE A O 1
ATOM 543 N N . GLU A 1 107 ? -4.347 3.500 0.635 1.00 19.92 290 GLU A N 1
ATOM 544 C CA . GLU A 1 107 ? -5.735 3.444 1.088 1.00 21.74 290 GLU A CA 1
ATOM 545 C C . GLU A 1 107 ? -5.830 3.332 2.609 1.00 26.14 290 GLU A C 1
ATOM 546 O O . GLU A 1 107 ? -6.750 3.895 3.219 1.00 21.84 290 GLU A O 1
ATOM 552 N N . ILE A 1 108 ? -4.910 2.596 3.243 1.00 21.24 291 ILE A N 1
ATOM 553 C CA . ILE A 1 108 ? -4.937 2.548 4.701 1.00 20.71 291 ILE A CA 1
ATOM 554 C C . ILE A 1 108 ? -4.300 3.795 5.294 1.00 19.83 291 ILE A C 1
ATOM 555 O O . ILE A 1 108 ? -4.811 4.342 6.267 1.00 18.62 291 ILE A O 1
ATOM 560 N N . LEU A 1 109 ? -3.197 4.282 4.720 1.00 21.67 292 LEU A N 1
ATOM 561 C CA . LEU A 1 109 ? -2.523 5.429 5.327 1.00 23.20 292 LEU A CA 1
ATOM 562 C C . LEU A 1 109 ? -3.406 6.671 5.304 1.00 24.50 292 LEU A C 1
ATOM 563 O O . LEU A 1 109 ? -3.290 7.534 6.183 1.00 21.49 292 LEU A O 1
ATOM 568 N N . GLN A 1 110 ? -4.305 6.772 4.324 1.00 24.38 293 GLN A N 1
ATOM 569 C CA . GLN A 1 110 ? -5.294 7.844 4.355 1.00 21.42 293 GLN A CA 1
ATOM 570 C C . GLN A 1 110 ? -6.180 7.770 5.598 1.00 25.54 293 GLN A C 1
ATOM 571 O O . GLN A 1 110 ? -6.663 8.805 6.073 1.00 25.43 293 GLN A O 1
ATOM 577 N N . GLN A 1 111 ? -6.384 6.573 6.157 1.00 19.47 294 GLN A N 1
ATOM 578 C CA . GLN A 1 111 ? -7.148 6.461 7.396 1.00 22.09 294 GLN A CA 1
ATOM 579 C C . GLN A 1 111 ? -6.250 6.526 8.633 1.00 24.37 294 GLN A C 1
ATOM 580 O O . GLN A 1 111 ? -6.533 7.280 9.568 1.00 22.90 294 GLN A O 1
ATOM 586 N N . ALA A 1 112 ? -5.148 5.772 8.638 1.00 22.34 295 ALA A N 1
ATOM 587 C CA . ALA A 1 112 ? -4.316 5.653 9.832 1.00 22.85 295 ALA A CA 1
ATOM 588 C C . ALA A 1 112 ? -3.739 6.997 10.261 1.00 20.72 295 ALA A C 1
ATOM 589 O O . ALA A 1 112 ? -3.657 7.287 11.458 1.00 24.77 295 ALA A O 1
ATOM 591 N N . LEU A 1 113 ? -3.344 7.833 9.303 1.00 21.23 296 LEU A N 1
ATOM 592 C CA . LEU A 1 113 ? -2.625 9.065 9.602 1.00 23.34 296 LEU A CA 1
ATOM 593 C C . LEU A 1 113 ? -3.533 10.279 9.759 1.00 21.49 296 LEU A C 1
ATOM 594 O O . LEU A 1 113 ? -3.030 11.385 9.977 1.00 23.41 296 LEU A O 1
ATOM 599 N N . THR A 1 114 ? -4.849 10.111 9.657 1.00 20.79 297 THR A N 1
ATOM 600 C CA . THR A 1 114 ? -5.785 11.232 9.695 1.00 22.94 297 THR A CA 1
ATOM 601 C C . THR A 1 114 ? -6.985 10.815 10.537 1.00 23.31 297 THR A C 1
ATOM 602 O O . THR A 1 114 ? -6.968 9.783 11.212 1.00 22.17 297 THR A O 1
ATOM 606 N N . PHE A 1 115 ? -8.041 11.623 10.511 1.00 22.44 298 PHE A N 1
ATOM 607 C CA . PHE A 1 115 ? -9.258 11.250 11.215 1.00 20.77 298 PHE A CA 1
ATOM 608 C C . PHE A 1 115 ? -10.194 10.401 10.371 1.00 21.80 298 PHE A C 1
ATOM 609 O O . PHE A 1 115 ? -11.223 9.952 10.879 1.00 20.62 298 PHE A O 1
ATOM 617 N N . ALA A 1 116 ? -9.845 10.145 9.111 1.00 23.69 299 ALA A N 1
ATOM 618 C CA . ALA A 1 116 ? -10.679 9.315 8.259 1.00 24.61 299 ALA A CA 1
ATOM 619 C C . ALA A 1 116 ? -10.697 7.884 8.782 1.00 25.31 299 ALA A C 1
ATOM 620 O O . ALA A 1 116 ? -9.761 7.431 9.442 1.00 20.49 299 ALA A O 1
ATOM 622 N N . ASN A 1 117 ? -11.792 7.183 8.505 1.00 20.66 300 ASN A N 1
ATOM 623 C CA . ASN A 1 117 ? -11.929 5.770 8.839 1.00 24.56 300 ASN A CA 1
ATOM 624 C C . ASN A 1 117 ? -12.873 5.149 7.819 1.00 22.59 300 ASN A C 1
ATOM 625 O O . ASN A 1 117 ? -13.243 5.785 6.830 1.00 22.66 300 ASN A O 1
ATOM 630 N N . GLU A 1 118 ? -13.288 3.908 8.075 1.00 22.40 301 GLU A N 1
ATOM 631 C CA . GLU A 1 118 ? -14.084 3.183 7.090 1.00 22.24 301 GLU A CA 1
ATOM 632 C C . GLU A 1 118 ? -15.451 3.824 6.878 1.00 27.86 301 GLU A C 1
ATOM 633 O O . GLU A 1 118 ? -15.979 3.781 5.761 1.00 20.73 301 GLU A O 1
ATOM 639 N N . LYS A 1 119 ? -16.034 4.419 7.923 1.00 22.67 302 LYS A N 1
ATOM 640 C CA . LYS A 1 119 ? -17.331 5.066 7.767 1.00 24.93 302 LYS A CA 1
ATOM 641 C C . LYS A 1 119 ? -17.213 6.436 7.113 1.00 25.01 302 LYS A C 1
ATOM 642 O O . LYS A 1 119 ? -18.155 6.878 6.451 1.00 23.94 302 LYS A O 1
ATOM 648 N N . ASN A 1 120 ? -16.067 7.103 7.264 1.00 22.64 303 ASN A N 1
ATOM 649 C CA . ASN A 1 120 ? -15.832 8.437 6.704 1.00 23.48 303 ASN A CA 1
ATOM 650 C C . ASN A 1 120 ? -14.442 8.465 6.087 1.00 23.41 303 ASN A C 1
ATOM 651 O O . ASN A 1 120 ? -13.504 9.034 6.658 1.00 25.72 303 ASN A O 1
ATOM 656 N N . PRO A 1 121 ? -14.265 7.836 4.921 1.00 21.66 304 PRO A N 1
ATOM 657 C CA . PRO A 1 121 ? -12.909 7.671 4.375 1.00 21.28 304 PRO A CA 1
ATOM 658 C C . PRO A 1 121 ? -12.294 8.934 3.793 1.00 24.69 304 PRO A C 1
ATOM 659 O O . PRO A 1 121 ? -11.073 8.952 3.583 1.00 23.60 304 PRO A O 1
ATOM 663 N N . ASP A 1 122 ? -13.081 9.978 3.533 1.00 23.65 305 ASP A N 1
ATOM 664 C CA . ASP A 1 122 ? -12.586 11.189 2.887 1.00 25.41 305 ASP A CA 1
ATOM 665 C C . ASP A 1 122 ? -12.164 12.275 3.866 1.00 27.94 305 ASP A C 1
ATOM 666 O O . ASP A 1 122 ? -11.827 13.384 3.435 1.00 27.16 305 ASP A O 1
ATOM 671 N N . LEU A 1 123 ? -12.140 11.989 5.169 1.00 26.59 306 LEU A N 1
ATOM 672 C CA . LEU A 1 123 ? -11.791 13.039 6.117 1.00 26.45 306 LEU A CA 1
ATOM 673 C C . LEU A 1 123 ? -10.334 13.467 5.984 1.00 27.17 306 LEU A C 1
ATOM 674 O O . LEU A 1 123 ? -9.983 14.573 6.422 1.00 26.51 306 LEU A O 1
ATOM 679 N N . TYR A 1 124 ? -9.497 12.652 5.328 1.00 27.48 307 TYR A N 1
ATOM 680 C CA . TYR A 1 124 ? -8.124 13.058 5.057 1.00 26.98 307 TYR A CA 1
ATOM 681 C C . TYR A 1 124 ? -8.068 14.277 4.144 1.00 27.31 307 TYR A C 1
ATOM 682 O O . TYR A 1 124 ? -7.022 14.932 4.057 1.00 23.31 307 TYR A O 1
ATOM 691 N N . LEU A 1 125 ? -9.169 14.592 3.465 1.00 27.52 308 LEU A N 1
ATOM 692 C CA . LEU A 1 125 ? -9.233 15.786 2.636 1.00 28.35 308 LEU A CA 1
ATOM 693 C C . LEU A 1 125 ? -9.734 17.005 3.391 1.00 29.25 308 LEU A C 1
ATOM 694 O O . LEU A 1 125 ? -9.400 18.127 3.003 1.00 34.23 308 LEU A O 1
ATOM 699 N N . THR A 1 126 ? -10.507 16.824 4.465 1.00 30.39 309 THR A N 1
ATOM 700 C CA . THR A 1 126 ? -11.187 17.961 5.069 1.00 35.60 309 THR A CA 1
ATOM 701 C C . THR A 1 126 ? -10.802 18.236 6.516 1.00 35.35 309 THR A C 1
ATOM 702 O O . THR A 1 126 ? -11.197 19.281 7.047 1.00 36.54 309 THR A O 1
ATOM 706 N N . GLN A 1 127 ? -10.044 17.359 7.158 1.00 33.60 310 GLN A N 1
ATOM 707 C CA . GLN A 1 127 ? -9.605 17.524 8.534 1.00 30.18 310 GLN A CA 1
ATOM 708 C C . GLN A 1 127 ? -8.104 17.279 8.597 1.00 28.06 310 GLN A C 1
ATOM 709 O O . GLN A 1 127 ? -7.536 16.655 7.694 1.00 23.06 310 GLN A O 1
ATOM 715 N N . PRO A 1 128 ? -7.426 17.789 9.628 1.00 26.45 311 PRO A N 1
ATOM 716 C CA . PRO A 1 128 ? -5.960 17.686 9.670 1.00 24.31 311 PRO A CA 1
ATOM 717 C C . PRO A 1 128 ? -5.469 16.246 9.772 1.00 24.68 311 PRO A C 1
ATOM 718 O O . PRO A 1 128 ? -6.199 15.328 10.154 1.00 21.38 311 PRO A O 1
ATOM 722 N N . SER A 1 129 ? -4.195 16.066 9.429 1.00 24.27 312 SER A N 1
ATOM 723 C CA . SER A 1 129 ? -3.493 14.800 9.569 1.00 23.18 312 SER A CA 1
ATOM 724 C C . SER A 1 129 ? -2.748 14.753 10.901 1.00 23.93 312 SER A C 1
ATOM 725 O O . SER A 1 129 ? -2.693 15.733 11.647 1.00 25.45 312 SER A O 1
ATOM 728 N N . LEU A 1 130 ? -2.170 13.583 11.195 1.00 24.75 313 LEU A N 1
ATOM 729 C CA . LEU A 1 130 ? -1.347 13.443 12.395 1.00 26.77 313 LEU A CA 1
ATOM 730 C C . LEU A 1 130 ? -0.169 14.410 12.361 1.00 27.29 313 LEU A C 1
ATOM 731 O O . LEU A 1 130 ? 0.163 15.039 13.377 1.00 26.56 313 LEU A O 1
ATOM 744 N N . ASN A 1 132 ? 0.060 17.330 10.635 1.00 28.56 315 ASN A N 1
ATOM 745 C CA . ASN A 1 132 ? -0.496 18.655 10.907 1.00 27.89 315 ASN A CA 1
ATOM 746 C C . ASN A 1 132 ? -0.670 18.861 12.405 1.00 27.21 315 ASN A C 1
ATOM 747 O O . ASN A 1 132 ? -0.264 19.889 12.959 1.00 25.47 315 ASN A O 1
ATOM 768 N N . LYS A 1 135 ? 2.496 19.455 14.232 1.00 29.14 318 LYS A N 1
ATOM 769 C CA . LYS A 1 135 ? 3.022 20.784 13.944 1.00 26.89 318 LYS A CA 1
ATOM 770 C C . LYS A 1 135 ? 2.287 21.838 14.767 1.00 27.20 318 LYS A C 1
ATOM 771 O O . LYS A 1 135 ? 2.911 22.759 15.307 1.00 27.21 318 LYS A O 1
ATOM 777 N N . GLN A 1 136 ? 0.959 21.721 14.872 1.00 24.65 319 GLN A N 1
ATOM 778 C CA . GLN A 1 136 ? 0.198 22.639 15.712 1.00 26.91 319 GLN A CA 1
ATOM 779 C C . GLN A 1 136 ? 0.638 22.556 17.174 1.00 30.27 319 GLN A C 1
ATOM 780 O O . GLN A 1 136 ? 0.536 23.544 17.911 1.00 29.38 319 GLN A O 1
ATOM 786 N N . ALA A 1 137 ? 1.131 21.397 17.609 1.00 27.60 320 ALA A N 1
ATOM 787 C CA . ALA A 1 137 ? 1.632 21.227 18.966 1.00 26.19 320 ALA A CA 1
ATOM 788 C C . ALA A 1 137 ? 3.048 21.752 19.153 1.00 25.18 320 ALA A C 1
ATOM 789 O O . ALA A 1 137 ? 3.600 21.610 20.247 1.00 25.48 320 ALA A O 1
ATOM 791 N N . GLY A 1 138 ? 3.655 22.332 18.119 1.00 28.80 321 GLY A N 1
ATOM 792 C CA . GLY A 1 138 ? 4.974 22.918 18.236 1.00 27.44 321 GLY A CA 1
ATOM 793 C C . GLY A 1 138 ? 6.144 22.002 17.942 1.00 30.95 321 GLY A C 1
ATOM 794 O O . GLY A 1 138 ? 7.289 22.390 18.204 1.00 30.76 321 GLY A O 1
ATOM 795 N N . TYR A 1 139 ? 5.904 20.812 17.396 1.00 24.74 322 TYR A N 1
ATOM 796 C CA . TYR A 1 139 ? 6.984 19.884 17.094 1.00 24.94 322 TYR A CA 1
ATOM 797 C C . TYR A 1 139 ? 7.601 20.207 15.744 1.00 25.08 322 TYR A C 1
ATOM 798 O O . TYR A 1 139 ? 6.923 20.662 14.822 1.00 26.43 322 TYR A O 1
ATOM 807 N N . LYS A 1 140 ? 8.901 19.957 15.629 1.00 24.52 323 LYS A N 1
ATOM 808 C CA . LYS A 1 140 ? 9.539 19.864 14.325 1.00 24.69 323 LYS A CA 1
ATOM 809 C C . LYS A 1 140 ? 9.395 18.423 13.860 1.00 28.22 323 LYS A C 1
ATOM 810 O O . LYS A 1 140 ? 9.621 17.494 14.642 1.00 22.93 323 LYS A O 1
ATOM 816 N N . THR A 1 141 ? 8.994 18.242 12.606 1.00 25.89 324 THR A N 1
ATOM 817 C CA . THR A 1 141 ? 8.583 16.947 12.086 1.00 26.09 324 THR A CA 1
ATOM 818 C C . THR A 1 141 ? 9.526 16.494 10.981 1.00 30.07 324 THR A C 1
ATOM 819 O O . THR A 1 141 ? 9.969 17.302 10.157 1.00 28.15 324 THR A O 1
ATOM 823 N N . PHE A 1 142 ? 9.811 15.193 10.964 1.00 28.77 325 PHE A N 1
ATOM 824 C CA . PHE A 1 142 ? 10.740 14.594 10.020 1.00 24.90 325 PHE A CA 1
ATOM 825 C C . PHE A 1 142 ? 10.100 13.366 9.393 1.00 27.02 325 PHE A C 1
ATOM 826 O O . PHE A 1 142 ? 9.386 12.615 10.066 1.00 22.94 325 PHE A O 1
ATOM 834 N N . TRP A 1 143 ? 10.376 13.154 8.110 1.00 21.22 326 TRP A N 1
ATOM 835 C CA . TRP A 1 143 ? 9.899 11.985 7.372 1.00 25.97 326 TRP A CA 1
ATOM 836 C C . TRP A 1 143 ? 11.113 11.299 6.758 1.00 25.34 326 TRP A C 1
ATOM 837 O O . TRP A 1 143 ? 11.718 11.831 5.822 1.00 23.18 326 TRP A O 1
ATOM 848 N N . ILE A 1 144 ? 11.462 10.129 7.286 1.00 22.92 327 ILE A N 1
ATOM 849 C CA . ILE A 1 144 ? 12.546 9.294 6.779 1.00 22.06 327 ILE A CA 1
ATOM 850 C C . ILE A 1 144 ? 11.911 8.082 6.111 1.00 24.14 327 ILE A C 1
ATOM 851 O O . ILE A 1 144 ? 11.063 7.417 6.717 1.00 21.54 327 ILE A O 1
ATOM 856 N N . THR A 1 145 ? 12.303 7.791 4.871 1.00 20.45 328 THR A N 1
ATOM 857 C CA . THR A 1 145 ? 11.632 6.713 4.156 1.00 24.56 328 THR A CA 1
ATOM 858 C C . THR A 1 145 ? 12.582 5.938 3.249 1.00 23.59 328 THR A C 1
ATOM 859 O O . THR A 1 145 ? 13.459 6.518 2.604 1.00 23.83 328 THR A O 1
ATOM 863 N N . ASN A 1 146 ? 12.383 4.619 3.202 1.00 23.11 329 ASN A N 1
ATOM 864 C CA . ASN A 1 146 ? 13.019 3.759 2.218 1.00 21.81 329 ASN A CA 1
ATOM 865 C C . ASN A 1 146 ? 12.052 3.321 1.124 1.00 26.20 329 ASN A C 1
ATOM 866 O O . ASN A 1 146 ? 12.360 2.390 0.371 1.00 23.58 329 ASN A O 1
ATOM 871 N N . GLN A 1 147 ? 10.879 3.942 1.034 1.00 24.22 330 GLN A N 1
ATOM 872 C CA . GLN A 1 147 ? 9.967 3.696 -0.072 1.00 28.62 330 GLN A CA 1
ATOM 873 C C . GLN A 1 147 ? 10.240 4.697 -1.188 1.00 28.93 330 GLN A C 1
ATOM 874 O O . GLN A 1 147 ? 10.487 5.879 -0.929 1.00 27.16 330 GLN A O 1
ATOM 880 N N . GLN A 1 148 ? 10.184 4.212 -2.429 1.00 27.17 331 GLN A N 1
ATOM 881 C CA . GLN A 1 148 ? 10.415 5.025 -3.621 1.00 38.12 331 GLN A CA 1
ATOM 882 C C . GLN A 1 148 ? 9.341 6.095 -3.752 1.00 34.04 331 GLN A C 1
ATOM 883 O O . GLN A 1 148 ? 8.170 5.774 -3.967 1.00 37.56 331 GLN A O 1
ATOM 889 N N . THR A 1 149 ? 9.714 7.349 -3.541 1.00 32.89 332 THR A N 1
ATOM 890 C CA . THR A 1 149 ? 8.786 8.469 -3.590 1.00 34.39 332 THR A CA 1
ATOM 891 C C . THR A 1 149 ? 9.070 9.321 -4.824 1.00 49.84 332 THR A C 1
ATOM 892 O O . THR A 1 149 ? 10.220 9.720 -5.053 1.00 46.44 332 THR A O 1
ATOM 904 N N . THR A 1 151 ? 8.989 12.628 -5.994 1.00 38.71 334 THR A N 1
ATOM 905 C CA . THR A 1 151 ? 8.826 13.985 -5.478 1.00 45.07 334 THR A CA 1
ATOM 906 C C . THR A 1 151 ? 8.299 14.947 -6.539 1.00 42.32 334 THR A C 1
ATOM 907 O O . THR A 1 151 ? 7.613 15.916 -6.200 1.00 41.57 334 THR A O 1
ATOM 911 N N . ALA A 1 152 ? 8.602 14.707 -7.814 1.00 39.07 335 ALA A N 1
ATOM 912 C CA . ALA A 1 152 ? 8.092 15.571 -8.873 1.00 44.34 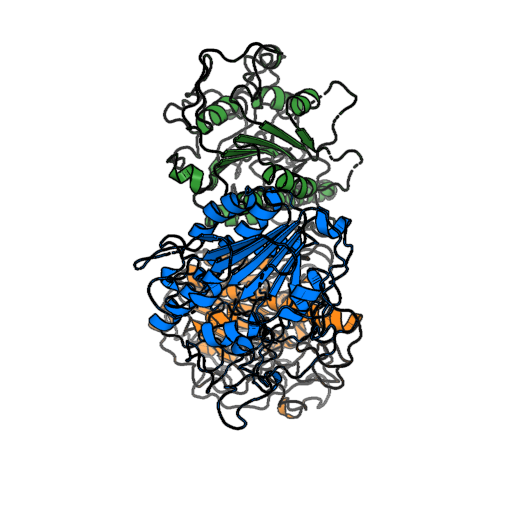335 ALA A CA 1
ATOM 913 C C . ALA A 1 152 ? 6.634 15.297 -9.230 1.00 36.97 335 ALA A C 1
ATOM 914 O O . ALA A 1 152 ? 6.066 16.040 -10.039 1.00 44.55 335 ALA A O 1
ATOM 916 N N . ARG A 1 153 ? 6.007 14.280 -8.646 1.00 32.14 336 ARG A N 1
ATOM 917 C CA . ARG A 1 153 ? 4.639 13.913 -8.982 1.00 36.77 336 ARG A CA 1
ATOM 918 C C . ARG A 1 153 ? 3.735 14.088 -7.765 1.00 37.22 336 ARG A C 1
ATOM 919 O O . ARG A 1 153 ? 4.192 14.128 -6.621 1.00 39.14 336 ARG A O 1
ATOM 927 N N . ASN A 1 154 ? 2.437 14.199 -8.038 1.00 36.93 337 ASN A N 1
ATOM 928 C CA . ASN A 1 154 ? 1.406 14.559 -7.062 1.00 36.56 337 ASN A CA 1
ATOM 929 C C . ASN A 1 154 ? 0.792 13.345 -6.342 1.00 43.88 337 ASN A C 1
ATOM 930 O O . ASN A 1 154 ? -0.425 13.274 -6.139 1.00 46.52 337 ASN A O 1
ATOM 935 N N . THR A 1 155 ? 1.596 12.368 -5.930 1.00 35.43 338 THR A N 1
ATOM 936 C CA . THR A 1 155 ? 1.031 11.195 -5.274 1.00 32.41 338 THR A CA 1
ATOM 937 C C . THR A 1 155 ? 0.633 11.518 -3.833 1.00 37.05 338 THR A C 1
ATOM 938 O O . THR A 1 155 ? 1.124 12.471 -3.220 1.00 31.04 338 THR A O 1
ATOM 950 N N . LEU A 1 157 ? 1.267 9.819 -1.187 1.00 34.16 340 LEU A N 1
ATOM 951 C CA . LEU A 1 157 ? 2.410 9.621 -0.299 1.00 35.55 340 LEU A CA 1
ATOM 952 C C . LEU A 1 157 ? 3.360 10.811 -0.340 1.00 34.91 340 LEU A C 1
ATOM 953 O O . LEU A 1 157 ? 3.914 11.199 0.694 1.00 33.18 340 LEU A O 1
ATOM 958 N N . THR A 1 158 ? 3.562 11.406 -1.519 1.00 28.90 341 THR A N 1
ATOM 959 C CA . THR A 1 158 ? 4.394 12.601 -1.594 1.00 33.34 341 THR A CA 1
ATOM 960 C C . THR A 1 158 ? 3.793 13.735 -0.776 1.00 32.97 341 THR A C 1
ATOM 961 O O . THR A 1 158 ? 4.516 14.456 -0.082 1.00 31.88 341 THR A O 1
ATOM 965 N N . VAL A 1 159 ? 2.470 13.896 -0.830 1.00 29.74 342 VAL A N 1
ATOM 966 C CA . VAL A 1 159 ? 1.812 14.967 -0.085 1.00 32.31 342 VAL A CA 1
ATOM 967 C C . VAL A 1 159 ? 2.011 14.773 1.413 1.00 29.06 342 VAL A C 1
ATOM 968 O O . VAL A 1 159 ? 2.387 15.708 2.141 1.00 34.39 342 VAL A O 1
ATOM 972 N N . PHE A 1 160 ? 1.774 13.550 1.894 1.00 27.09 343 PHE A N 1
ATOM 973 C CA . PHE A 1 160 ? 1.971 13.251 3.311 1.00 30.76 343 PHE A CA 1
ATOM 974 C C . PHE A 1 160 ? 3.401 13.552 3.742 1.00 28.29 343 PHE A C 1
ATOM 975 O O . PHE A 1 160 ? 3.624 14.263 4.728 1.00 32.72 343 PHE A O 1
ATOM 983 N N . SER A 1 161 ? 4.388 13.040 2.995 1.00 25.10 344 SER A N 1
ATOM 984 C CA . SER A 1 161 ? 5.784 13.244 3.371 1.00 26.90 344 SER A CA 1
ATOM 985 C C . SER A 1 161 ? 6.181 14.715 3.295 1.00 28.38 344 SER A C 1
ATOM 986 O O . SER A 1 161 ? 7.032 15.166 4.069 1.00 29.02 344 SER A O 1
ATOM 989 N N . ARG A 1 162 ? 5.578 15.475 2.382 1.00 26.84 345 ARG A N 1
ATOM 990 C CA . ARG A 1 162 ? 5.828 16.908 2.287 1.00 32.03 345 ARG A CA 1
ATOM 991 C C . ARG A 1 162 ? 5.118 17.701 3.377 1.00 33.73 345 ARG A C 1
ATOM 992 O O . ARG A 1 162 ? 5.403 18.892 3.534 1.00 29.48 345 ARG A O 1
ATOM 1000 N N . GLN A 1 163 ? 4.206 17.079 4.131 1.00 29.93 346 GLN A N 1
ATOM 1001 C CA . GLN A 1 163 ? 3.621 17.784 5.270 1.00 30.76 346 GLN A CA 1
ATOM 1002 C C . GLN A 1 163 ? 4.583 17.962 6.449 1.00 32.50 346 GLN A C 1
ATOM 1003 O O . GLN A 1 163 ? 4.186 18.584 7.441 1.00 36.22 346 GLN A O 1
ATOM 1009 N N . THR A 1 164 ? 5.813 17.458 6.380 1.00 28.29 347 THR A N 1
ATOM 1010 C CA . THR A 1 164 ? 6.781 17.597 7.461 1.00 29.82 347 THR A CA 1
ATOM 1011 C C . THR A 1 164 ? 7.804 18.684 7.139 1.00 27.85 347 THR A C 1
ATOM 1012 O O . THR A 1 164 ? 7.903 19.159 6.010 1.00 29.70 347 THR A O 1
ATOM 1016 N N . ASP A 1 165 ? 8.595 19.048 8.156 1.00 27.40 348 ASP A N 1
ATOM 1017 C CA . ASP A 1 165 ? 9.579 20.120 8.007 1.00 31.11 348 ASP A CA 1
ATOM 1018 C C . ASP A 1 165 ? 10.820 19.681 7.242 1.00 30.41 348 ASP A C 1
ATOM 1019 O O . ASP A 1 165 ? 11.463 20.513 6.599 1.00 28.89 348 ASP A O 1
ATOM 1024 N N . LYS A 1 166 ? 11.182 18.400 7.317 1.00 33.01 349 LYS A N 1
ATOM 1025 C CA . LYS A 1 166 ? 12.423 17.904 6.735 1.00 29.47 349 LYS A CA 1
ATOM 1026 C C . LYS A 1 166 ? 12.220 16.453 6.326 1.00 31.47 349 LYS A C 1
ATOM 1027 O O . LYS A 1 166 ? 11.755 15.643 7.135 1.00 28.35 349 LYS A O 1
ATOM 1033 N N . GLN A 1 167 ? 12.586 16.120 5.089 1.00 28.24 350 GLN A N 1
ATOM 1034 C CA . GLN A 1 167 ? 12.403 14.775 4.561 1.00 27.00 350 GLN A CA 1
ATOM 1035 C C . GLN A 1 167 ? 13.740 14.145 4.182 1.00 26.32 350 GLN A C 1
ATOM 1036 O O . GLN A 1 167 ? 14.672 14.834 3.762 1.00 33.29 350 GLN A O 1
ATOM 1042 N N . TYR A 1 168 ? 13.815 12.820 4.331 1.00 29.19 351 TYR A N 1
ATOM 1043 C CA . TYR A 1 168 ? 14.970 12.010 3.937 1.00 27.46 351 TYR A CA 1
ATOM 1044 C C . TYR A 1 168 ? 14.480 10.879 3.037 1.00 33.00 351 TYR A C 1
ATOM 1045 O O . TYR A 1 168 ? 14.006 9.851 3.536 1.00 24.92 351 TYR A O 1
ATOM 1054 N N . TYR A 1 169 ? 14.596 11.059 1.719 1.00 25.17 352 TYR A N 1
ATOM 1055 C CA . TYR A 1 169 ? 14.203 10.034 0.757 1.00 23.88 352 TYR A CA 1
ATOM 1056 C C . TYR A 1 169 ? 15.421 9.175 0.440 1.00 26.36 352 TYR A C 1
ATOM 1057 O O . TYR A 1 169 ? 16.331 9.614 -0.269 1.00 29.01 352 TYR A O 1
ATOM 1074 N N . ASN A 1 171 ? 15.485 6.128 -1.113 1.00 28.46 354 ASN A N 1
ATOM 1075 C CA . ASN A 1 171 ? 15.283 5.128 -2.154 1.00 35.04 354 ASN A CA 1
ATOM 1076 C C . ASN A 1 171 ? 14.692 5.811 -3.396 1.00 33.01 354 ASN A C 1
ATOM 1077 O O . ASN A 1 171 ? 13.552 5.574 -3.784 1.00 35.12 354 ASN A O 1
ATOM 1082 N N . GLN A 1 172 ? 15.487 6.667 -4.037 1.00 34.35 355 GLN A N 1
ATOM 1083 C CA . GLN A 1 172 ? 15.061 7.463 -5.196 1.00 42.50 355 GLN A CA 1
ATOM 1084 C C . GLN A 1 172 ? 15.747 6.998 -6.485 1.00 41.15 355 GLN A C 1
ATOM 1085 O O . GLN A 1 172 ? 16.668 7.643 -6.988 1.00 47.46 355 GLN A O 1
ATOM 1091 N N . GLN A 1 173 ? 15.311 5.865 -7.018 1.00 48.20 356 GLN A N 1
ATOM 1092 C CA . GLN A 1 173 ? 15.809 5.454 -8.332 1.00 52.56 356 GLN A CA 1
ATOM 1093 C C . GLN A 1 173 ? 14.677 5.068 -9.280 1.00 51.07 356 GLN A C 1
ATOM 1094 O O . GLN A 1 173 ? 14.488 5.702 -10.325 1.00 58.36 356 GLN A O 1
ATOM 1100 N N . ALA A 1 178 ? 15.452 -3.689 -7.639 1.00 61.82 361 ALA A N 1
ATOM 1101 C CA . ALA A 1 178 ? 16.138 -2.746 -6.755 1.00 60.01 361 ALA A CA 1
ATOM 1102 C C . ALA A 1 178 ? 16.450 -3.405 -5.417 1.00 57.53 361 ALA A C 1
ATOM 1103 O O . ALA A 1 178 ? 15.571 -4.009 -4.799 1.00 58.90 361 ALA A O 1
ATOM 1105 N N . ARG A 1 179 ? 17.695 -3.284 -4.960 1.00 44.58 362 ARG A N 1
ATOM 1106 C CA . ARG A 1 179 ? 18.101 -3.820 -3.662 1.00 42.63 362 ARG A CA 1
ATOM 1107 C C . ARG A 1 179 ? 18.552 -2.681 -2.750 1.00 37.74 362 ARG A C 1
ATOM 1108 O O . ARG A 1 179 ? 19.745 -2.402 -2.615 1.00 43.22 362 ARG A O 1
ATOM 1116 N N . GLU A 1 180 ? 17.575 -2.022 -2.130 1.00 31.38 363 GLU A N 1
ATOM 1117 C CA . GLU A 1 180 ? 17.790 -0.996 -1.111 1.00 32.81 363 GLU A CA 1
ATOM 1118 C C . GLU A 1 180 ? 17.118 -1.482 0.163 1.00 28.23 363 GLU A C 1
ATOM 1119 O O . GLU A 1 180 ? 15.890 -1.600 0.220 1.00 24.33 363 GLU A O 1
ATOM 1125 N N . TYR A 1 181 ? 17.930 -1.787 1.166 1.00 26.07 364 TYR A N 1
ATOM 1126 C CA . TYR A 1 181 ? 17.465 -2.415 2.393 1.00 29.92 364 TYR A CA 1
ATOM 1127 C C . TYR A 1 181 ? 17.120 -1.370 3.451 1.00 26.49 364 TYR A C 1
ATOM 1128 O O . TYR A 1 181 ? 17.701 -0.285 3.488 1.00 25.35 364 TYR A O 1
ATOM 1137 N N . ASP A 1 182 ? 16.176 -1.724 4.331 1.00 23.69 365 ASP A N 1
ATOM 1138 C CA . ASP A 1 182 ? 15.628 -0.764 5.292 1.00 22.32 365 ASP A CA 1
ATOM 1139 C C . ASP A 1 182 ? 16.660 -0.241 6.290 1.00 25.73 365 ASP A C 1
ATOM 1140 O O . ASP A 1 182 ? 16.423 0.802 6.917 1.00 20.33 365 ASP A O 1
ATOM 1145 N N . THR A 1 183 ? 17.797 -0.925 6.454 1.00 25.28 366 THR A N 1
ATOM 1146 C CA . THR A 1 183 ? 18.870 -0.372 7.277 1.00 23.99 366 THR A CA 1
ATOM 1147 C C . THR A 1 183 ? 19.325 0.990 6.766 1.00 26.32 366 THR A C 1
ATOM 1148 O O . THR A 1 183 ? 19.938 1.754 7.522 1.00 26.47 366 THR A O 1
ATOM 1152 N N . ASN A 1 184 ? 19.005 1.310 5.506 1.00 22.87 367 ASN A N 1
ATOM 1153 C CA . ASN A 1 184 ? 19.195 2.649 4.949 1.00 29.14 367 ASN A CA 1
ATOM 1154 C C . ASN A 1 184 ? 18.688 3.755 5.860 1.00 26.03 367 ASN A C 1
ATOM 1155 O O . ASN A 1 184 ? 19.188 4.882 5.787 1.00 24.47 367 ASN A O 1
ATOM 1160 N N . VAL A 1 185 ? 17.659 3.485 6.673 1.00 26.46 368 VAL A N 1
ATOM 1161 C CA . VAL A 1 185 ? 17.091 4.559 7.489 1.00 24.40 368 VAL A CA 1
ATOM 1162 C C . VAL A 1 185 ? 17.875 4.812 8.764 1.00 23.75 368 VAL A C 1
ATOM 1163 O O . VAL A 1 185 ? 17.655 5.840 9.412 1.00 23.60 368 VAL A O 1
ATOM 1167 N N . LEU A 1 186 ? 18.808 3.928 9.126 1.00 22.51 369 LEU A N 1
ATOM 1168 C CA . LEU A 1 186 ? 19.458 4.032 10.430 1.00 24.05 369 LEU A CA 1
ATOM 1169 C C . LEU A 1 186 ? 20.381 5.242 10.502 1.00 29.75 369 LEU A C 1
ATOM 1170 O O . LEU A 1 186 ? 20.419 5.941 11.524 1.00 24.89 369 LEU A O 1
ATOM 1175 N N . LYS A 1 187 ? 21.127 5.514 9.425 1.00 26.22 370 LYS A N 1
ATOM 1176 C CA . LYS A 1 187 ? 22.024 6.667 9.446 1.00 26.69 370 LYS A CA 1
ATOM 1177 C C . LYS A 1 187 ? 21.266 7.985 9.536 1.00 26.91 370 LYS A C 1
ATOM 1178 O O . LYS A 1 187 ? 21.557 8.774 10.453 1.00 28.85 370 LYS A O 1
ATOM 1184 N N . PRO A 1 188 ? 20.278 8.280 8.683 1.00 26.70 371 PRO A N 1
ATOM 1185 C CA . PRO A 1 188 ? 19.543 9.542 8.868 1.00 25.45 371 PRO A CA 1
ATOM 1186 C C . PRO A 1 188 ? 18.773 9.599 10.173 1.00 25.28 371 PRO A C 1
ATOM 1187 O O . PRO A 1 188 ? 18.658 10.682 10.761 1.00 24.84 371 PRO A O 1
ATOM 1191 N N . PHE A 1 189 ? 18.255 8.465 10.653 1.00 22.90 372 PHE A N 1
ATOM 1192 C CA . PHE A 1 189 ? 17.591 8.438 11.955 1.00 20.53 372 PHE A CA 1
ATOM 1193 C C . PHE A 1 189 ? 18.498 9.011 13.035 1.00 24.56 372 PHE A C 1
ATOM 1194 O O . PHE A 1 189 ? 18.130 9.964 13.734 1.00 28.69 372 PHE A O 1
ATOM 1202 N N . GLN A 1 190 ? 19.711 8.465 13.156 1.00 23.70 373 GLN A N 1
ATOM 1203 C CA . GLN A 1 190 ? 20.680 9.008 14.103 1.00 26.96 373 GLN A CA 1
ATOM 1204 C C . GLN A 1 190 ? 20.868 10.501 13.879 1.00 32.02 373 GLN A C 1
ATOM 1205 O O . GLN A 1 190 ? 20.869 11.288 14.833 1.00 25.88 373 GLN A O 1
ATOM 1211 N N . GLU A 1 191 ? 20.971 10.915 12.612 1.00 27.20 374 GLU A N 1
ATOM 1212 C CA . GLU A 1 191 ? 21.164 12.327 12.318 1.00 27.21 374 GLU A CA 1
ATOM 1213 C C . GLU A 1 191 ? 20.001 13.145 12.856 1.00 29.44 374 GLU A C 1
ATOM 1214 O O . GLU A 1 191 ? 20.204 14.174 13.518 1.00 29.99 374 GLU A O 1
ATOM 1220 N N . VAL A 1 192 ? 18.771 12.671 12.642 1.00 25.59 375 VAL A N 1
ATOM 1221 C CA . VAL A 1 192 ? 17.633 13.420 13.158 1.00 24.40 375 VAL A CA 1
ATOM 1222 C C . VAL A 1 192 ? 17.628 13.393 14.678 1.00 26.61 375 VAL A C 1
ATOM 1223 O O . VAL A 1 192 ? 17.214 14.367 15.319 1.00 25.77 375 VAL A O 1
ATOM 1227 N N . LEU A 1 193 ? 18.117 12.306 15.288 1.00 25.46 376 LEU A N 1
ATOM 1228 C CA . LEU A 1 193 ? 18.186 12.286 16.743 1.00 26.21 376 LEU A CA 1
ATOM 1229 C C . LEU A 1 193 ? 19.118 13.377 17.257 1.00 31.14 376 LEU A C 1
ATOM 1230 O O . LEU A 1 193 ? 18.919 13.895 18.363 1.00 27.27 376 LEU A O 1
ATOM 1235 N N . ASN A 1 194 ? 20.121 13.760 16.460 1.00 29.42 377 ASN A N 1
ATOM 1236 C CA . ASN A 1 194 ? 21.044 14.803 16.889 1.00 28.66 377 ASN A CA 1
ATOM 1237 C C . ASN A 1 194 ? 20.514 16.201 16.617 1.00 30.69 377 ASN A C 1
ATOM 1238 O O . ASN A 1 194 ? 21.124 17.174 17.073 1.00 34.81 377 ASN A O 1
ATOM 1243 N N . ASP A 1 195 ? 19.403 16.318 15.895 1.00 27.56 378 ASP A N 1
ATOM 1244 C CA . ASP A 1 195 ? 18.828 17.619 15.594 1.00 25.89 378 ASP A CA 1
ATOM 1245 C C . ASP A 1 195 ? 18.449 18.326 16.893 1.00 30.22 378 ASP A C 1
ATOM 1246 O O . ASP A 1 195 ? 17.818 17.713 17.768 1.00 28.46 378 ASP A O 1
ATOM 1251 N N . PRO A 1 196 ? 18.810 19.601 17.060 1.00 35.97 379 PRO A N 1
ATOM 1252 C CA . PRO A 1 196 ? 18.679 20.254 18.370 1.00 31.29 379 PRO A CA 1
ATOM 1253 C C . PRO A 1 196 ? 17.290 20.773 18.717 1.00 33.61 379 PRO A C 1
ATOM 1254 O O . PRO A 1 196 ? 17.126 21.323 19.810 1.00 32.11 379 PRO A O 1
ATOM 1258 N N . ALA A 1 197 ? 16.291 20.619 17.849 1.00 36.14 380 ALA A N 1
ATOM 1259 C CA . ALA A 1 197 ? 14.949 21.070 18.190 1.00 28.21 380 ALA A CA 1
ATOM 1260 C C . ALA A 1 197 ? 14.447 20.341 19.437 1.00 29.63 380 ALA A C 1
ATOM 1261 O O . ALA A 1 197 ? 14.637 19.124 19.565 1.00 28.13 380 ALA A O 1
ATOM 1263 N N . PRO A 1 198 ? 13.823 21.053 20.382 1.00 31.32 381 PRO A N 1
ATOM 1264 C CA . PRO A 1 198 ? 13.436 20.401 21.645 1.00 25.59 381 PRO A CA 1
ATOM 1265 C C . PRO A 1 198 ? 12.354 19.349 21.483 1.00 23.86 381 PRO A C 1
ATOM 1266 O O . PRO A 1 198 ? 12.414 18.309 22.149 1.00 23.46 381 PRO A O 1
ATOM 1270 N N . LYS A 1 199 ? 11.361 19.593 20.628 1.00 23.34 382 LYS A N 1
ATOM 1271 C CA . LYS A 1 199 ? 10.234 18.690 20.430 1.00 26.58 382 LYS A CA 1
ATOM 1272 C C . LYS A 1 199 ? 10.248 18.196 18.990 1.00 24.81 382 LYS A C 1
ATOM 1273 O O . LYS A 1 199 ? 10.091 18.990 18.058 1.00 21.99 382 LYS A O 1
ATOM 1279 N N . LYS A 1 200 ? 10.425 16.889 18.810 1.00 23.79 383 LYS A N 1
ATOM 1280 C CA . LYS A 1 200 ? 10.616 16.315 17.487 1.00 22.03 383 LYS A CA 1
ATOM 1281 C C . LYS A 1 200 ? 9.679 15.134 17.276 1.00 20.57 383 LYS A C 1
ATOM 1282 O O . LYS A 1 200 ? 9.506 14.303 18.171 1.00 23.99 383 LYS A O 1
ATOM 1288 N N . LEU A 1 201 ? 9.076 15.075 16.093 1.00 21.17 384 LEU A N 1
ATOM 1289 C CA . LEU A 1 201 ? 8.331 13.917 15.613 1.00 21.39 384 LEU A CA 1
ATOM 1290 C C . LEU A 1 201 ? 9.092 13.323 14.434 1.00 24.75 384 LEU A C 1
ATOM 1291 O O . LEU A 1 201 ? 9.337 14.017 13.442 1.00 23.15 384 LEU A O 1
ATOM 1296 N N . ILE A 1 202 ? 9.473 12.054 14.546 1.00 21.18 385 ILE A N 1
ATOM 1297 C CA . ILE A 1 202 ? 10.222 11.354 13.509 1.00 23.98 385 ILE A CA 1
ATOM 1298 C C . ILE A 1 202 ? 9.358 10.231 12.966 1.00 22.76 385 ILE A C 1
ATOM 1299 O O . ILE A 1 202 ? 9.024 9.292 13.694 1.00 19.10 385 ILE A O 1
ATOM 1304 N N . ILE A 1 203 ? 9.024 10.307 11.689 1.00 20.09 386 ILE A N 1
ATOM 1305 C CA . ILE A 1 203 ? 8.318 9.237 11.000 1.00 20.77 386 ILE A CA 1
ATOM 1306 C C . ILE A 1 203 ? 9.310 8.484 10.126 1.00 21.99 386 ILE A C 1
ATOM 1307 O O . ILE A 1 203 ? 10.066 9.092 9.358 1.00 22.38 386 ILE A O 1
ATOM 1312 N N . VAL A 1 204 ? 9.322 7.162 10.260 1.00 22.35 387 VAL A N 1
ATOM 1313 C CA . VAL A 1 204 ? 10.201 6.292 9.492 1.00 21.72 387 VAL A CA 1
ATOM 1314 C C . VAL A 1 204 ? 9.303 5.361 8.691 1.00 23.60 387 VAL A C 1
ATOM 1315 O O . VAL A 1 204 ? 8.539 4.586 9.274 1.00 19.41 387 VAL A O 1
ATOM 1319 N N . HIS A 1 205 ? 9.376 5.449 7.367 1.00 17.24 388 HIS A N 1
ATOM 1320 C CA . HIS A 1 205 ? 8.548 4.644 6.479 1.00 19.28 388 HIS A CA 1
ATOM 1321 C C . HIS A 1 205 ? 9.410 3.553 5.865 1.00 19.43 388 HIS A C 1
ATOM 1322 O O . HIS A 1 205 ? 10.369 3.849 5.146 1.00 20.33 388 HIS A O 1
ATOM 1329 N N . LEU A 1 206 ? 9.061 2.302 6.139 1.00 22.07 389 LEU A N 1
ATOM 1330 C CA . LEU A 1 206 ? 9.854 1.150 5.731 1.00 20.34 389 LEU A CA 1
ATOM 1331 C C . LEU A 1 206 ? 9.246 0.468 4.510 1.00 21.38 389 LEU A C 1
ATOM 1332 O O . LEU A 1 206 ? 8.052 0.589 4.226 1.00 23.35 389 LEU A O 1
ATOM 1337 N N . LEU A 1 207 ? 10.100 -0.248 3.774 1.00 20.86 390 LEU A N 1
ATOM 1338 C CA . LEU A 1 207 ? 9.624 -1.210 2.790 1.00 21.01 390 LEU A CA 1
ATOM 1339 C C . LEU A 1 207 ? 9.194 -2.524 3.430 1.00 22.99 390 LEU A C 1
ATOM 1340 O O . LEU A 1 207 ? 8.428 -3.279 2.815 1.00 18.96 390 LEU A O 1
ATOM 1345 N N . GLY A 1 208 ? 9.679 -2.808 4.640 1.00 21.41 391 GLY A N 1
ATOM 1346 C CA . GLY A 1 208 ? 9.189 -3.931 5.425 1.00 17.59 391 GLY A CA 1
ATOM 1347 C C . GLY A 1 208 ? 9.319 -5.263 4.708 1.00 21.34 391 GLY A C 1
ATOM 1348 O O . GLY A 1 208 ? 10.411 -5.692 4.315 1.00 22.41 391 GLY A O 1
ATOM 1349 N N . THR A 1 209 ? 8.193 -5.944 4.542 1.00 20.37 392 THR A N 1
ATOM 1350 C CA . THR A 1 209 ? 8.147 -7.258 3.914 1.00 20.06 392 THR A CA 1
ATOM 1351 C C . THR A 1 209 ? 7.309 -7.230 2.639 1.00 19.90 392 THR A C 1
ATOM 1352 O O . THR A 1 209 ? 6.595 -8.183 2.314 1.00 20.79 392 THR A O 1
ATOM 1356 N N . HIS A 1 210 ? 7.393 -6.120 1.907 1.00 18.23 393 HIS A N 1
ATOM 1357 C CA . HIS A 1 210 ? 6.657 -5.942 0.659 1.00 23.22 393 HIS A CA 1
ATOM 1358 C C . HIS A 1 210 ? 7.200 -6.853 -0.438 1.00 20.23 393 HIS A C 1
ATOM 1359 O O . HIS A 1 210 ? 8.373 -7.231 -0.432 1.00 22.50 393 HIS A O 1
ATOM 1366 N N . ILE A 1 211 ? 6.328 -7.203 -1.391 1.00 23.82 394 ILE A N 1
ATOM 1367 C CA . ILE A 1 211 ? 6.777 -7.902 -2.591 1.00 22.74 394 ILE A CA 1
ATOM 1368 C C . ILE A 1 211 ? 7.753 -7.011 -3.347 1.00 24.95 394 ILE A C 1
ATOM 1369 O O . ILE A 1 211 ? 7.624 -5.780 -3.350 1.00 23.99 394 ILE A O 1
ATOM 1374 N N . LYS A 1 212 ? 8.756 -7.620 -3.978 1.00 21.33 395 LYS A N 1
ATOM 1375 C CA . LYS A 1 212 ? 9.051 -9.048 -3.904 1.00 22.17 395 LYS A CA 1
ATOM 1376 C C . LYS A 1 212 ? 9.893 -9.354 -2.659 1.00 24.53 395 LYS A C 1
ATOM 1377 O O . LYS A 1 212 ? 10.910 -8.696 -2.427 1.00 23.57 395 LYS A O 1
ATOM 1383 N N . TYR A 1 213 ? 9.462 -10.346 -1.864 1.00 24.21 396 TYR A N 1
ATOM 1384 C CA . TYR A 1 213 ? 10.037 -10.539 -0.531 1.00 22.50 396 TYR A CA 1
ATOM 1385 C C . TYR A 1 213 ? 11.544 -10.733 -0.597 1.00 26.28 396 TYR A C 1
ATOM 1386 O O . TYR A 1 213 ? 12.280 -10.204 0.249 1.00 24.70 396 TYR A O 1
ATOM 1395 N N . LYS A 1 214 ? 12.022 -11.460 -1.616 1.00 24.32 397 LYS A N 1
ATOM 1396 C CA . LYS A 1 214 ? 13.443 -11.784 -1.701 1.00 28.29 397 LYS A CA 1
ATOM 1397 C C . LYS A 1 214 ? 14.317 -10.539 -1.743 1.00 24.27 397 LYS A C 1
ATOM 1398 O O . LYS A 1 214 ? 15.456 -10.570 -1.265 1.00 25.58 397 LYS A O 1
ATOM 1404 N N . TYR A 1 215 ? 13.811 -9.439 -2.293 1.00 26.08 398 TYR A N 1
ATOM 1405 C CA . TYR A 1 215 ? 14.616 -8.234 -2.436 1.00 23.47 398 TYR A CA 1
ATOM 1406 C C . TYR A 1 215 ? 14.643 -7.376 -1.172 1.00 27.10 398 TYR A C 1
ATOM 1407 O O . TYR A 1 215 ? 15.332 -6.349 -1.155 1.00 27.64 398 TYR A O 1
ATOM 1416 N N . ARG A 1 216 ? 13.948 -7.777 -0.104 1.00 25.25 399 ARG A N 1
ATOM 1417 C CA . ARG A 1 216 ? 13.947 -6.972 1.116 1.00 23.68 399 ARG A CA 1
ATOM 1418 C C . ARG A 1 216 ? 15.168 -7.212 1.997 1.00 26.84 399 ARG A C 1
ATOM 1419 O O . ARG A 1 216 ? 15.350 -6.481 2.977 1.00 25.24 399 ARG A O 1
ATOM 1427 N N . TYR A 1 217 ? 16.001 -8.203 1.686 1.00 25.94 400 TYR A N 1
ATOM 1428 C CA . TYR A 1 217 ? 17.106 -8.575 2.559 1.00 25.84 400 TYR A CA 1
ATOM 1429 C C . TYR A 1 217 ? 18.308 -9.000 1.728 1.00 33.11 400 TYR A C 1
ATOM 1430 O O . TYR A 1 217 ? 18.147 -9.463 0.591 1.00 27.94 400 TYR A O 1
ATOM 1439 N N . PRO A 1 218 ? 19.525 -8.850 2.266 1.00 33.35 401 PRO A N 1
ATOM 1440 C CA . PRO A 1 218 ? 20.718 -9.230 1.504 1.00 30.84 401 PRO A CA 1
ATOM 1441 C C . PRO A 1 218 ? 20.685 -10.705 1.145 1.00 32.37 401 PRO A C 1
ATOM 1442 O O . PRO A 1 218 ? 20.103 -11.530 1.856 1.00 28.94 401 PRO A O 1
ATOM 1446 N N . GLU A 1 219 ? 21.334 -11.031 0.026 1.00 32.19 402 GLU A N 1
ATOM 1447 C CA . GLU A 1 219 ? 21.244 -12.389 -0.492 1.00 32.73 402 GLU A CA 1
ATOM 1448 C C . GLU A 1 219 ? 21.834 -13.397 0.479 1.00 24.67 402 GLU A C 1
ATOM 1449 O O . GLU A 1 219 ? 21.314 -14.509 0.601 1.00 29.69 402 GLU A O 1
ATOM 1455 N N . ASN A 1 220 ? 22.857 -13.005 1.234 1.00 27.96 403 ASN A N 1
ATOM 1456 C CA . ASN A 1 220 ? 23.501 -13.908 2.179 1.00 27.15 403 ASN A CA 1
ATOM 1457 C C . ASN A 1 220 ? 22.790 -13.983 3.526 1.00 30.55 403 ASN A C 1
ATOM 1458 O O . ASN A 1 220 ? 23.385 -14.474 4.491 1.00 26.76 403 ASN A O 1
ATOM 1463 N N . GLN A 1 221 ? 21.550 -13.496 3.623 1.00 29.38 404 GLN A N 1
ATOM 1464 C CA . GLN A 1 221 ? 20.784 -13.575 4.864 1.00 29.45 404 GLN A CA 1
ATOM 1465 C C . GLN A 1 221 ? 19.488 -14.369 4.686 1.00 29.08 404 GLN A C 1
ATOM 1466 O O . GLN A 1 221 ? 18.502 -14.125 5.384 1.00 24.50 404 GLN A O 1
ATOM 1472 N N . GLY A 1 222 ? 19.477 -15.327 3.759 1.00 29.54 405 GLY A N 1
ATOM 1473 C CA . GLY A 1 222 ? 18.327 -16.200 3.601 1.00 25.84 405 GLY A CA 1
ATOM 1474 C C . GLY A 1 222 ? 18.332 -17.350 4.589 1.00 30.39 405 GLY A C 1
ATOM 1475 O O . GLY A 1 222 ? 18.569 -18.501 4.206 1.00 28.29 405 GLY A O 1
ATOM 1476 N N . LYS A 1 223 ? 18.051 -17.052 5.865 1.00 26.20 406 LYS A N 1
ATOM 1477 C CA . LYS A 1 223 ? 18.189 -18.054 6.919 1.00 28.22 406 LYS A CA 1
ATOM 1478 C C . LYS A 1 223 ? 17.272 -19.253 6.710 1.00 28.18 406 LYS A C 1
ATOM 1479 O O . LYS A 1 223 ? 17.634 -20.374 7.085 1.00 29.88 406 LYS A O 1
ATOM 1485 N N . PHE A 1 224 ? 16.091 -19.051 6.129 1.00 23.71 407 PHE A N 1
ATOM 1486 C CA . PHE A 1 224 ? 15.122 -20.132 5.990 1.00 28.43 407 PHE A CA 1
ATOM 1487 C C . PHE A 1 224 ? 15.096 -20.758 4.596 1.00 25.68 407 PHE A C 1
ATOM 1488 O O . PHE A 1 224 ? 14.204 -21.565 4.322 1.00 22.63 407 PHE A O 1
ATOM 1496 N N . ASP A 1 225 ? 16.055 -20.429 3.728 1.00 23.33 408 ASP A N 1
ATOM 1497 C CA . ASP A 1 225 ? 16.073 -20.988 2.379 1.00 27.06 408 ASP A CA 1
ATOM 1498 C C . ASP A 1 225 ? 16.065 -22.514 2.437 1.00 29.68 408 ASP A C 1
ATOM 1499 O O . ASP A 1 225 ? 16.865 -23.123 3.151 1.00 26.68 408 ASP A O 1
ATOM 1504 N N . GLY A 1 226 ? 15.154 -23.128 1.685 1.00 27.56 409 GLY A N 1
ATOM 1505 C CA . GLY A 1 226 ? 15.067 -24.574 1.625 1.00 28.44 409 GLY A CA 1
ATOM 1506 C C . GLY A 1 226 ? 14.524 -25.269 2.860 1.00 29.08 409 GLY A C 1
ATOM 1507 O O . GLY A 1 226 ? 14.520 -26.503 2.901 1.00 30.49 409 GLY A O 1
ATOM 1508 N N . ASN A 1 227 ? 14.084 -24.534 3.870 1.00 21.25 410 ASN A N 1
ATOM 1509 C CA . ASN A 1 227 ? 13.556 -25.145 5.084 1.00 26.59 410 ASN A CA 1
ATOM 1510 C C . ASN A 1 227 ? 12.070 -25.472 4.939 1.00 25.60 410 ASN A C 1
ATOM 1511 O O . ASN A 1 227 ? 11.295 -24.678 4.398 1.00 26.90 410 ASN A O 1
ATOM 1516 N N . THR A 1 228 ? 11.682 -26.656 5.417 1.00 27.03 411 THR A N 1
ATOM 1517 C CA . THR A 1 228 ? 10.307 -27.130 5.304 1.00 27.70 411 THR A CA 1
ATOM 1518 C C . THR A 1 228 ? 9.626 -27.341 6.653 1.00 34.20 411 THR A C 1
ATOM 1519 O O . THR A 1 228 ? 8.494 -27.843 6.688 1.00 33.44 411 THR A O 1
ATOM 1523 N N . ASP A 1 229 ? 10.277 -26.987 7.761 1.00 30.83 412 ASP A N 1
ATOM 1524 C CA . ASP A 1 229 ? 9.612 -27.042 9.058 1.00 35.15 412 ASP A CA 1
ATOM 1525 C C . ASP A 1 229 ? 8.595 -25.910 9.170 1.00 32.37 412 ASP A C 1
ATOM 1526 O O . ASP A 1 229 ? 8.881 -24.764 8.814 1.00 35.27 412 ASP A O 1
ATOM 1531 N N . HIS A 1 230 ? 7.409 -26.237 9.685 1.00 31.45 413 HIS A N 1
ATOM 1532 C CA . HIS A 1 230 ? 6.338 -25.260 9.919 1.00 32.35 413 HIS A CA 1
ATOM 1533 C C . HIS A 1 230 ? 5.835 -24.633 8.616 1.00 34.80 413 HIS A C 1
ATOM 1534 O O . HIS A 1 230 ? 5.345 -23.501 8.603 1.00 35.04 413 HIS A O 1
ATOM 1541 N N . VAL A 1 231 ? 5.977 -25.352 7.508 1.00 31.14 414 VAL A N 1
ATOM 1542 C CA . VAL A 1 231 ? 5.447 -24.922 6.215 1.00 29.94 414 VAL A CA 1
ATOM 1543 C C . VAL A 1 231 ? 4.077 -25.567 6.027 1.00 28.61 414 VAL A C 1
ATOM 1544 O O . VAL A 1 231 ? 3.875 -26.708 6.469 1.00 28.76 414 VAL A O 1
ATOM 1548 N N . PRO A 1 232 ? 3.092 -24.867 5.463 1.00 28.66 415 PRO A N 1
ATOM 1549 C CA . PRO A 1 232 ? 1.799 -25.504 5.159 1.00 27.40 415 PRO A CA 1
ATOM 1550 C C . PRO A 1 232 ? 1.976 -26.577 4.100 1.00 27.13 415 PRO A C 1
ATOM 1551 O O . PRO A 1 232 ? 2.976 -26.573 3.369 1.00 27.31 415 PRO A O 1
ATOM 1555 N N . PRO A 1 233 ? 1.043 -27.515 3.986 1.00 25.05 416 PRO A N 1
ATOM 1556 C CA . PRO A 1 233 ? 1.211 -28.609 3.028 1.00 33.51 416 PRO A CA 1
ATOM 1557 C C . PRO A 1 233 ? 0.919 -28.176 1.599 1.00 32.95 416 PRO A C 1
ATOM 1558 O O . PRO A 1 233 ? 0.215 -27.198 1.343 1.00 30.36 416 PRO A O 1
ATOM 1562 N N . GLY A 1 234 ? 1.509 -28.917 0.660 1.00 32.64 417 GLY A N 1
ATOM 1563 C CA . GLY A 1 234 ? 1.118 -28.848 -0.731 1.00 36.87 417 GLY A CA 1
ATOM 1564 C C . GLY A 1 234 ? 1.813 -27.802 -1.574 1.00 35.42 417 GLY A C 1
ATOM 1565 O O . GLY A 1 234 ? 1.481 -27.668 -2.758 1.00 32.16 417 GLY A O 1
ATOM 1566 N N . LEU A 1 235 ? 2.778 -27.071 -1.026 1.00 32.27 418 LEU A N 1
ATOM 1567 C CA . LEU A 1 235 ? 3.426 -26.042 -1.822 1.00 32.82 418 LEU A CA 1
ATOM 1568 C C . LEU A 1 235 ? 4.371 -26.675 -2.833 1.00 30.86 418 LEU A C 1
ATOM 1569 O O . LEU A 1 235 ? 4.974 -27.722 -2.583 1.00 31.94 418 LEU A O 1
ATOM 1574 N N . ASN A 1 236 ? 4.494 -26.030 -3.989 1.00 31.01 419 ASN A N 1
ATOM 1575 C CA . ASN A 1 236 ? 5.462 -26.456 -4.988 1.00 31.09 419 ASN A CA 1
ATOM 1576 C C . ASN A 1 236 ? 6.766 -25.706 -4.739 1.00 31.97 419 ASN A C 1
ATOM 1577 O O . ASN A 1 236 ? 6.895 -24.960 -3.767 1.00 30.61 419 ASN A O 1
ATOM 1582 N N . ALA A 1 237 ? 7.751 -25.895 -5.620 1.00 31.38 420 ALA A N 1
ATOM 1583 C CA . ALA A 1 237 ? 9.069 -25.303 -5.404 1.00 35.27 420 ALA A CA 1
ATOM 1584 C C . ALA A 1 237 ? 9.003 -23.779 -5.345 1.00 35.30 420 ALA A C 1
ATOM 1585 O O . ALA A 1 237 ? 9.622 -23.157 -4.471 1.00 35.43 420 ALA A O 1
ATOM 1587 N N . GLU A 1 238 ? 8.256 -23.161 -6.263 1.00 33.40 421 GLU A N 1
ATOM 1588 C CA . GLU A 1 238 ? 8.177 -21.702 -6.307 1.00 35.35 421 GLU A CA 1
ATOM 1589 C C . GLU A 1 238 ? 7.414 -21.147 -5.105 1.00 32.44 421 GLU A C 1
ATOM 1590 O O . GLU A 1 238 ? 7.838 -20.162 -4.486 1.00 34.09 421 GLU A O 1
ATOM 1596 N N . GLU A 1 239 ? 6.276 -21.759 -4.771 1.00 28.13 422 GLU A N 1
ATOM 1597 C CA . GLU A 1 239 ? 5.497 -21.314 -3.620 1.00 29.78 422 GLU A CA 1
ATOM 1598 C C . GLU A 1 239 ? 6.277 -21.489 -2.321 1.00 34.04 422 GLU A C 1
ATOM 1599 O O . GLU A 1 239 ? 6.242 -20.619 -1.439 1.00 25.91 422 GLU A O 1
ATOM 1605 N N . LEU A 1 240 ? 6.980 -22.615 -2.182 1.00 29.85 423 LEU A N 1
ATOM 1606 C CA . LEU A 1 240 ? 7.802 -22.827 -0.999 1.00 28.78 423 LEU A CA 1
ATOM 1607 C C . LEU A 1 240 ? 8.896 -21.771 -0.903 1.00 29.64 423 LEU A C 1
ATOM 1608 O O . LEU A 1 240 ? 9.132 -21.198 0.171 1.00 27.90 423 LEU A O 1
ATOM 1613 N N . GLU A 1 241 ? 9.575 -21.491 -2.023 1.00 29.43 424 GLU A N 1
ATOM 1614 C CA . GLU A 1 241 ? 10.626 -20.483 -1.980 1.00 32.32 424 GLU A CA 1
ATOM 1615 C C . GLU A 1 241 ? 10.064 -19.130 -1.574 1.00 27.54 424 GLU A C 1
ATOM 1616 O O . GLU A 1 241 ? 10.678 -18.414 -0.776 1.00 25.08 424 GLU A O 1
ATOM 1622 N N . SER A 1 242 ? 8.891 -18.770 -2.103 1.00 23.64 425 SER A N 1
ATOM 1623 C CA . SER A 1 242 ? 8.283 -17.489 -1.756 1.00 28.10 425 SER A CA 1
ATOM 1624 C C . SER A 1 242 ? 7.910 -17.422 -0.274 1.00 25.89 425 SER A C 1
ATOM 1625 O O . SER A 1 242 ? 8.148 -16.403 0.389 1.00 23.74 425 SER A O 1
ATOM 1628 N N . TYR A 1 243 ? 7.342 -18.508 0.263 1.00 23.24 426 TYR A N 1
ATOM 1629 C CA . TYR A 1 243 ? 7.021 -18.589 1.689 1.00 21.89 426 TYR A CA 1
ATOM 1630 C C . TYR A 1 243 ? 8.260 -18.347 2.552 1.00 23.95 426 TYR A C 1
ATOM 1631 O O . TYR A 1 243 ? 8.265 -17.479 3.445 1.00 23.60 426 TYR A O 1
ATOM 1640 N N . ASN A 1 244 ? 9.330 -19.108 2.292 1.00 22.49 427 ASN A N 1
ATOM 1641 C CA . ASN A 1 244 ? 10.555 -18.928 3.061 1.00 22.65 427 ASN A CA 1
ATOM 1642 C C . ASN A 1 244 ? 11.135 -17.534 2.866 1.00 23.28 427 ASN A C 1
ATOM 1643 O O . ASN A 1 244 ? 11.715 -16.969 3.802 1.00 21.02 427 ASN A O 1
ATOM 1648 N N . ASP A 1 245 ? 10.993 -16.967 1.665 1.00 22.56 428 ASP A N 1
ATOM 1649 C CA . ASP A 1 245 ? 11.429 -15.593 1.427 1.00 22.87 428 ASP A CA 1
ATOM 1650 C C . ASP A 1 245 ? 10.684 -14.615 2.326 1.00 22.97 428 ASP A C 1
ATOM 1651 O O . ASP A 1 245 ? 11.266 -13.635 2.799 1.00 25.10 428 ASP A O 1
ATOM 1656 N N . TYR A 1 246 ? 9.384 -14.841 2.539 1.00 21.33 429 TYR A N 1
ATOM 1657 C CA . TYR A 1 246 ? 8.631 -13.969 3.436 1.00 23.20 429 TYR A CA 1
ATOM 1658 C C . TYR A 1 246 ? 9.134 -14.090 4.867 1.00 20.71 429 TYR A C 1
ATOM 1659 O O . TYR A 1 246 ? 9.231 -13.084 5.584 1.00 20.81 429 TYR A O 1
ATOM 1668 N N . ASP A 1 247 ? 9.455 -15.312 5.306 1.00 22.45 430 ASP A N 1
ATOM 1669 C CA . ASP A 1 247 ? 10.000 -15.441 6.656 1.00 19.22 430 ASP A CA 1
ATOM 1670 C C . ASP A 1 247 ? 11.376 -14.779 6.772 1.00 23.12 430 ASP A C 1
ATOM 1671 O O . ASP A 1 247 ? 11.682 -14.156 7.798 1.00 18.60 430 ASP A O 1
ATOM 1676 N N . ASN A 1 248 ? 12.212 -14.888 5.728 1.00 16.78 431 ASN A N 1
ATOM 1677 C CA . ASN A 1 248 ? 13.495 -14.183 5.725 1.00 19.71 431 ASN A CA 1
ATOM 1678 C C . ASN A 1 248 ? 13.307 -12.667 5.792 1.00 19.79 431 ASN A C 1
ATOM 1679 O O . ASN A 1 248 ? 14.024 -11.971 6.529 1.00 21.64 431 ASN A O 1
ATOM 1684 N N . ALA A 1 249 ? 12.365 -12.130 5.010 1.00 19.29 432 ALA A N 1
ATOM 1685 C CA . ALA A 1 249 ? 12.096 -10.697 5.070 1.00 21.68 432 ALA A CA 1
ATOM 1686 C C . ALA A 1 249 ? 11.616 -10.290 6.460 1.00 22.16 432 ALA A C 1
ATOM 1687 O O . ALA A 1 249 ? 11.956 -9.206 6.950 1.00 20.05 432 ALA A O 1
ATOM 1689 N N . ASN A 1 250 ? 10.824 -11.142 7.110 1.00 18.93 433 ASN A N 1
ATOM 1690 C CA . ASN A 1 250 ? 10.430 -10.858 8.486 1.00 22.69 433 ASN A CA 1
ATOM 1691 C C . ASN A 1 250 ? 11.636 -10.836 9.420 1.00 23.34 433 ASN A C 1
ATOM 1692 O O . ASN A 1 250 ? 11.700 -10.015 10.342 1.00 20.78 433 ASN A O 1
ATOM 1697 N N . LEU A 1 251 ? 12.605 -11.727 9.193 1.00 22.84 434 LEU A N 1
ATOM 1698 C CA . LEU A 1 251 ? 13.821 -11.724 10.002 1.00 25.16 434 LEU A CA 1
ATOM 1699 C C . LEU A 1 251 ? 14.571 -10.401 9.865 1.00 24.66 434 LEU A C 1
ATOM 1700 O O . LEU A 1 251 ? 14.964 -9.777 10.865 1.00 23.95 434 LEU A O 1
ATOM 1705 N N . TYR A 1 252 ? 14.749 -9.938 8.626 1.00 21.77 435 TYR A N 1
ATOM 1706 C CA . TYR A 1 252 ? 15.443 -8.671 8.417 1.00 19.81 435 TYR A CA 1
ATOM 1707 C C . TYR A 1 252 ? 14.656 -7.495 8.988 1.00 20.77 435 TYR A C 1
ATOM 1708 O O . TYR A 1 252 ? 15.238 -6.593 9.602 1.00 22.64 435 TYR A O 1
ATOM 1717 N N . ASN A 1 253 ? 13.340 -7.468 8.766 1.00 18.05 436 ASN A N 1
ATOM 1718 C CA . ASN A 1 253 ? 12.499 -6.416 9.332 1.00 18.56 436 ASN A CA 1
ATOM 1719 C C . ASN A 1 253 ? 12.592 -6.388 10.861 1.00 22.86 436 ASN A C 1
ATOM 1720 O O . ASN A 1 253 ? 12.604 -5.315 11.475 1.00 19.87 436 ASN A O 1
ATOM 1725 N N . ASP A 1 254 ? 12.618 -7.563 11.491 1.00 20.36 437 ASP A N 1
ATOM 1726 C CA . ASP A 1 254 ? 12.878 -7.642 12.923 1.00 20.43 437 ASP A CA 1
ATOM 1727 C C . ASP A 1 254 ? 14.184 -6.942 13.274 1.00 24.46 437 ASP A C 1
ATOM 1728 O O . ASP A 1 254 ? 14.250 -6.156 14.232 1.00 22.45 437 ASP A O 1
ATOM 1733 N N . HIS A 1 255 ? 15.241 -7.222 12.499 1.00 23.98 438 HIS A N 1
ATOM 1734 C CA . HIS A 1 255 ? 16.517 -6.558 12.745 1.00 22.29 438 HIS A CA 1
ATOM 1735 C C . HIS A 1 255 ? 16.392 -5.042 12.625 1.00 21.88 438 HIS A C 1
ATOM 1736 O O . HIS A 1 255 ? 16.963 -4.303 13.435 1.00 23.86 438 HIS A O 1
ATOM 1743 N N . VAL A 1 256 ? 15.645 -4.557 11.628 1.00 23.06 439 VAL A N 1
ATOM 1744 C CA . VAL A 1 256 ? 15.546 -3.115 11.400 1.00 21.49 439 VAL A CA 1
ATOM 1745 C C . VAL A 1 256 ? 14.769 -2.433 12.526 1.00 24.69 439 VAL A C 1
ATOM 1746 O O . VAL A 1 256 ? 15.206 -1.414 13.072 1.00 21.95 439 VAL A O 1
ATOM 1750 N N . VAL A 1 257 ? 13.605 -2.977 12.885 1.00 24.82 440 VAL A N 1
ATOM 1751 C CA . VAL A 1 257 ? 12.796 -2.350 13.927 1.00 21.89 440 VAL A CA 1
ATOM 1752 C C . VAL A 1 257 ? 13.519 -2.399 15.271 1.00 20.86 440 VAL A C 1
ATOM 1753 O O . VAL A 1 257 ? 13.546 -1.409 16.018 1.00 22.25 440 VAL A O 1
ATOM 1757 N N . ALA A 1 258 ? 14.114 -3.545 15.602 1.00 19.98 441 ALA A N 1
ATOM 1758 C CA . ALA A 1 258 ? 14.887 -3.632 16.837 1.00 21.37 441 ALA A CA 1
ATOM 1759 C C . ALA A 1 258 ? 16.059 -2.662 16.825 1.00 25.18 441 ALA A C 1
ATOM 1760 O O . ALA A 1 258 ? 16.430 -2.114 17.871 1.00 23.98 441 ALA A O 1
ATOM 1762 N N . SER A 1 259 ? 16.672 -2.453 15.655 1.00 20.83 442 SER A N 1
ATOM 1763 C CA . SER A 1 259 ? 17.776 -1.504 15.570 1.00 25.58 442 SER A CA 1
ATOM 1764 C C . SER A 1 259 ? 17.298 -0.076 15.788 1.00 28.81 442 SER A C 1
ATOM 1765 O O . SER A 1 259 ? 17.987 0.709 16.446 1.00 25.79 442 SER A O 1
ATOM 1768 N N . LEU A 1 260 ? 16.139 0.285 15.224 1.00 21.51 443 LEU A N 1
ATOM 1769 C CA . LEU A 1 260 ? 15.573 1.607 15.475 1.00 23.63 443 LEU A CA 1
ATOM 1770 C C . LEU A 1 260 ? 15.318 1.817 16.964 1.00 26.68 443 LEU A C 1
ATOM 1771 O O . LEU A 1 260 ? 15.677 2.861 17.528 1.00 23.21 443 LEU A O 1
ATOM 1776 N N . ILE A 1 261 ? 14.713 0.825 17.624 1.00 22.17 444 ILE A N 1
ATOM 1777 C CA . ILE A 1 261 ? 14.474 0.955 19.059 1.00 26.96 444 ILE A CA 1
ATOM 1778 C C . ILE A 1 261 ? 15.792 1.081 19.815 1.00 26.38 444 ILE A C 1
ATOM 1779 O O . ILE A 1 261 ? 15.938 1.939 20.689 1.00 22.70 444 ILE A O 1
ATOM 1784 N N . LYS A 1 262 ? 16.780 0.255 19.469 1.00 28.82 445 LYS A N 1
ATOM 1785 C CA . LYS A 1 262 ? 18.041 0.246 20.207 1.00 30.15 445 LYS A CA 1
ATOM 1786 C C . LYS A 1 262 ? 18.802 1.555 20.034 1.00 30.39 445 LYS A C 1
ATOM 1787 O O . LYS A 1 262 ? 19.335 2.100 21.007 1.00 26.83 445 LYS A O 1
ATOM 1793 N N . ASP A 1 263 ? 18.860 2.080 18.807 1.00 27.17 446 ASP A N 1
ATOM 1794 C CA . ASP A 1 263 ? 19.538 3.355 18.582 1.00 30.82 446 ASP A CA 1
ATOM 1795 C C . ASP A 1 263 ? 18.819 4.492 19.299 1.00 30.76 446 ASP A C 1
ATOM 1796 O O . ASP A 1 263 ? 19.461 5.335 19.953 1.00 34.82 446 ASP A O 1
ATOM 1801 N N . PHE A 1 264 ? 17.485 4.513 19.203 1.00 29.14 447 PHE A N 1
ATOM 1802 C CA . PHE A 1 264 ? 16.686 5.491 19.934 1.00 26.39 447 PHE A CA 1
ATOM 1803 C C . PHE A 1 264 ? 17.006 5.437 21.423 1.00 28.92 447 PHE A C 1
ATOM 1804 O O . PHE A 1 264 ? 17.296 6.462 22.048 1.00 33.98 447 PHE A O 1
ATOM 1812 N N . LYS A 1 265 ? 16.993 4.232 21.996 1.00 31.18 448 LYS A N 1
ATOM 1813 C CA . LYS A 1 265 ? 17.301 4.054 23.410 1.00 31.30 448 LYS A CA 1
ATOM 1814 C C . LYS A 1 265 ? 18.703 4.551 23.731 1.00 38.02 448 LYS A C 1
ATOM 1815 O O . LYS A 1 265 ? 18.925 5.184 24.770 1.00 32.87 448 LYS A O 1
ATOM 1821 N N . ALA A 1 266 ? 19.659 4.275 22.837 1.00 33.22 449 ALA A N 1
ATOM 1822 C CA . ALA A 1 266 ? 21.037 4.706 23.036 1.00 35.02 449 ALA A CA 1
ATOM 1823 C C . ALA A 1 266 ? 21.144 6.221 23.084 1.00 33.32 449 ALA A C 1
ATOM 1824 O O . ALA A 1 266 ? 22.082 6.756 23.682 1.00 37.80 449 ALA A O 1
ATOM 1826 N N . ALA A 1 267 ? 20.210 6.930 22.446 1.00 33.85 450 ALA A N 1
ATOM 1827 C CA . ALA A 1 267 ? 20.183 8.379 22.634 1.00 30.18 450 ALA A CA 1
ATOM 1828 C C . ALA A 1 267 ? 19.703 8.800 24.026 1.00 38.28 450 ALA A C 1
ATOM 1829 O O . ALA A 1 267 ? 19.685 10.007 24.304 1.00 38.51 450 ALA A O 1
ATOM 1831 N N . ASN A 1 268 ? 19.316 7.851 24.886 1.00 41.97 451 ASN A N 1
ATOM 1832 C CA . ASN A 1 268 ? 18.722 8.129 26.190 1.00 43.16 451 ASN A CA 1
ATOM 1833 C C . ASN A 1 268 ? 17.628 9.202 26.112 1.00 40.22 451 ASN A C 1
ATOM 1834 O O . ASN A 1 268 ? 17.677 10.197 26.831 1.00 41.56 451 ASN A O 1
ATOM 1839 N N . PRO A 1 269 ? 16.628 9.013 25.257 1.00 38.30 452 PRO A N 1
ATOM 1840 C CA . PRO A 1 269 ? 15.694 10.096 24.967 1.00 31.25 452 PRO A CA 1
ATOM 1841 C C . PRO A 1 269 ? 14.584 10.179 26.004 1.00 26.84 452 PRO A C 1
ATOM 1842 O O . PRO A 1 269 ? 14.381 9.286 26.827 1.00 22.98 452 PRO A O 1
ATOM 1846 N N . ASN A 1 270 ? 13.875 11.295 25.947 1.00 21.67 453 ASN A N 1
ATOM 1847 C CA . ASN A 1 270 ? 12.582 11.451 26.592 1.00 24.31 453 ASN A CA 1
ATOM 1848 C C . ASN A 1 270 ? 11.539 11.291 25.494 1.00 22.99 453 ASN A C 1
ATOM 1849 O O . ASN A 1 270 ? 11.374 12.184 24.658 1.00 25.48 453 ASN A O 1
ATOM 1854 N N . GLY A 1 271 ? 10.862 10.151 25.464 1.00 21.01 454 GLY A N 1
ATOM 1855 C CA . GLY A 1 271 ? 9.849 9.969 24.442 1.00 21.59 454 GLY A CA 1
ATOM 1856 C C . GLY A 1 271 ? 9.490 8.504 24.279 1.00 19.05 454 GLY A C 1
ATOM 1857 O O . GLY A 1 271 ? 9.720 7.688 25.169 1.00 18.63 454 GLY A O 1
ATOM 1858 N N . PHE A 1 272 ? 8.903 8.206 23.125 1.00 19.32 455 PHE A N 1
ATOM 1859 C CA . PHE A 1 272 ? 8.459 6.852 22.849 1.00 20.10 455 PHE A CA 1
ATOM 1860 C C . PHE A 1 272 ? 8.412 6.627 21.342 1.00 21.40 455 PHE A C 1
ATOM 1861 O O . PHE A 1 272 ? 8.495 7.565 20.542 1.00 17.73 455 PHE A O 1
ATOM 1869 N N . LEU A 1 273 ? 8.277 5.355 20.972 1.00 17.85 456 LEU A N 1
ATOM 1870 C CA . LEU A 1 273 ? 8.266 4.905 19.592 1.00 20.09 456 LEU A CA 1
ATOM 1871 C C . LEU A 1 273 ? 7.114 3.927 19.428 1.00 17.50 456 LEU A C 1
ATOM 1872 O O . LEU A 1 273 ? 6.984 2.986 20.213 1.00 19.58 456 LEU A O 1
ATOM 1877 N N . VAL A 1 274 ? 6.285 4.152 18.414 1.00 17.64 457 VAL A N 1
ATOM 1878 C CA . VAL A 1 274 ? 5.204 3.251 18.027 1.00 17.66 457 VAL A CA 1
ATOM 1879 C C . VAL A 1 274 ? 5.601 2.610 16.702 1.00 17.65 457 VAL A C 1
ATOM 1880 O O . VAL A 1 274 ? 6.019 3.313 15.781 1.00 18.29 457 VAL A O 1
ATOM 1884 N N . TYR A 1 275 ? 5.507 1.286 16.609 1.00 16.51 458 TYR A N 1
ATOM 1885 C CA . TYR A 1 275 ? 5.716 0.589 15.345 1.00 21.59 458 TYR A CA 1
ATOM 1886 C C . TYR A 1 275 ? 4.439 -0.135 14.947 1.00 18.29 458 TYR A C 1
ATOM 1887 O O . TYR A 1 275 ? 3.894 -0.913 15.732 1.00 20.05 458 TYR A O 1
ATOM 1896 N N . PHE A 1 276 ? 3.963 0.115 13.730 1.00 18.25 459 PHE A N 1
ATOM 1897 C CA . PHE A 1 276 ? 2.825 -0.631 13.202 1.00 16.85 459 PHE A CA 1
ATOM 1898 C C . PHE A 1 276 ? 3.107 -0.943 11.743 1.00 19.90 459 PHE A C 1
ATOM 1899 O O . PHE A 1 276 ? 3.930 -0.288 11.121 1.00 18.98 459 PHE A O 1
ATOM 1907 N N . SER A 1 277 ? 2.436 -1.954 11.200 1.00 19.00 460 SER A N 1
ATOM 1908 C CA . SER A 1 277 ? 2.462 -2.199 9.762 1.00 16.39 460 SER A CA 1
ATOM 1909 C C . SER A 1 277 ? 1.184 -1.660 9.132 1.00 20.35 460 SER A C 1
ATOM 1910 O O . SER A 1 277 ? 0.113 -1.683 9.747 1.00 20.31 460 SER A O 1
ATOM 1913 N N . ASP A 1 278 ? 1.305 -1.142 7.910 1.00 17.94 461 ASP A N 1
ATOM 1914 C CA . ASP A 1 278 ? 0.131 -0.583 7.250 1.00 19.36 461 ASP A CA 1
ATOM 1915 C C . ASP A 1 278 ? -0.946 -1.644 7.058 1.00 21.47 461 ASP A C 1
ATOM 1916 O O . ASP A 1 278 ? -2.141 -1.355 7.183 1.00 20.42 461 ASP A O 1
ATOM 1921 N N . HIS A 1 279 ? -0.537 -2.881 6.796 1.00 17.65 462 HIS A N 1
ATOM 1922 C CA . HIS A 1 279 ? -1.450 -3.999 6.596 1.00 19.27 462 HIS A CA 1
ATOM 1923 C C . HIS A 1 279 ? -0.606 -5.265 6.586 1.00 18.60 462 HIS A C 1
ATOM 1924 O O . HIS A 1 279 ? 0.626 -5.209 6.631 1.00 20.96 462 HIS A O 1
ATOM 1931 N N . GLY A 1 280 ? -1.273 -6.402 6.533 1.00 17.84 463 GLY A N 1
ATOM 1932 C CA . GLY A 1 280 ? -0.599 -7.680 6.488 1.00 16.31 463 GLY A CA 1
ATOM 1933 C C . GLY A 1 280 ? -0.302 -8.130 5.074 1.00 21.00 463 GLY A C 1
ATOM 1934 O O . GLY A 1 280 ? -0.090 -7.319 4.162 1.00 18.56 463 GLY A O 1
ATOM 1935 N N . GLU A 1 281 ? -0.297 -9.453 4.893 1.00 21.51 464 GLU A N 1
ATOM 1936 C CA . GLU A 1 281 ? 0.012 -10.077 3.613 1.00 21.02 464 GLU A CA 1
ATOM 1937 C C . GLU A 1 281 ? -0.299 -11.565 3.714 1.00 21.79 464 GLU A C 1
ATOM 1938 O O . GLU A 1 281 ? 0.224 -12.247 4.599 1.00 21.89 464 GLU A O 1
ATOM 1944 N N . GLU A 1 282 ? -1.153 -12.076 2.833 1.00 22.29 465 GLU A N 1
ATOM 1945 C CA . GLU A 1 282 ? -1.448 -13.504 2.792 1.00 22.67 465 GLU A CA 1
ATOM 1946 C C . GLU A 1 282 ? -0.322 -14.214 2.054 1.00 24.42 465 GLU A C 1
ATOM 1947 O O . GLU A 1 282 ? -0.041 -13.891 0.896 1.00 25.29 465 GLU A O 1
ATOM 1953 N N . VAL A 1 283 ? 0.349 -15.151 2.726 1.00 23.47 466 VAL A N 1
ATOM 1954 C CA . VAL A 1 283 ? 1.429 -15.909 2.096 1.00 24.45 466 VAL A CA 1
ATOM 1955 C C . VAL A 1 283 ? 1.214 -17.399 2.348 1.00 25.02 466 VAL A C 1
ATOM 1956 O O . VAL A 1 283 ? 1.951 -18.027 3.120 1.00 22.44 466 VAL A O 1
ATOM 1960 N N . TYR A 1 284 ? 0.195 -17.966 1.701 1.00 23.24 467 TYR A N 1
ATOM 1961 C CA . TYR A 1 284 ? -0.158 -19.384 1.789 1.00 26.59 467 TYR A CA 1
ATOM 1962 C C . TYR A 1 284 ? -0.539 -19.808 3.204 1.00 23.73 467 TYR A C 1
ATOM 1963 O O . TYR A 1 284 ? -0.545 -21.005 3.508 1.00 27.28 467 TYR A O 1
ATOM 1972 N N . ASP A 1 285 ? -0.903 -18.842 4.057 1.00 26.47 468 ASP A N 1
ATOM 1973 C CA . ASP A 1 285 ? -1.245 -19.136 5.447 1.00 26.65 468 ASP A CA 1
ATOM 1974 C C . ASP A 1 285 ? -2.616 -19.794 5.566 1.00 29.66 468 ASP A C 1
ATOM 1975 O O . ASP A 1 285 ? -2.807 -20.704 6.381 1.00 28.84 468 ASP A O 1
ATOM 1980 N N . THR A 1 286 ? -3.586 -19.328 4.784 1.00 28.08 469 THR A N 1
ATOM 1981 C CA . THR A 1 286 ? -4.994 -19.687 4.920 1.00 26.93 469 THR A CA 1
ATOM 1982 C C . THR A 1 286 ? -5.300 -20.938 4.103 1.00 25.57 469 THR A C 1
ATOM 1983 O O . THR A 1 286 ? -4.944 -20.998 2.921 1.00 26.60 469 THR A O 1
ATOM 1987 N N . PRO A 1 287 ? -5.935 -21.952 4.685 1.00 30.41 470 PRO A N 1
ATOM 1988 C CA . PRO A 1 287 ? -6.312 -23.134 3.905 1.00 34.55 470 PRO A CA 1
ATOM 1989 C C . PRO A 1 287 ? -7.161 -22.740 2.711 1.00 32.98 470 PRO A C 1
ATOM 1990 O O . PRO A 1 287 ? -8.009 -21.840 2.817 1.00 33.01 470 PRO A O 1
ATOM 1994 N N . PRO A 1 288 ? -6.968 -23.386 1.547 1.00 36.94 471 PRO A N 1
ATOM 1995 C CA . PRO A 1 288 ? -6.078 -24.516 1.242 1.00 35.79 471 PRO A CA 1
ATOM 1996 C C . PRO A 1 288 ? -4.633 -24.157 0.865 1.00 32.74 471 PRO A C 1
ATOM 1997 O O . PRO A 1 288 ? -3.996 -24.932 0.149 1.00 32.28 471 PRO A O 1
ATOM 2001 N N . HIS A 1 289 ? -4.138 -22.996 1.304 1.00 30.68 472 HIS A N 1
ATOM 2002 C CA . HIS A 1 289 ? -2.721 -22.636 1.180 1.00 27.64 472 HIS A CA 1
ATOM 2003 C C . HIS A 1 289 ? -2.295 -22.451 -0.275 1.00 29.05 472 HIS A C 1
ATOM 2004 O O . HIS A 1 289 ? -1.194 -22.840 -0.669 1.00 28.70 472 HIS A O 1
ATOM 2011 N N . LYS A 1 290 ? -3.166 -21.847 -1.083 1.00 26.73 473 LYS A N 1
ATOM 2012 C CA . LYS A 1 290 ? -2.845 -21.561 -2.468 1.00 27.75 473 LYS A CA 1
ATOM 2013 C C . LYS A 1 290 ? -2.802 -20.071 -2.782 1.00 35.25 473 LYS A C 1
ATOM 2014 O O . LYS A 1 290 ? -2.542 -19.707 -3.934 1.00 32.72 473 LYS A O 1
ATOM 2020 N N . THR A 1 291 ? -3.023 -19.200 -1.803 1.00 29.03 474 THR A N 1
ATOM 2021 C CA . THR A 1 291 ? -3.184 -17.778 -2.062 1.00 27.28 474 THR A CA 1
ATOM 2022 C C . THR A 1 291 ? -1.979 -17.012 -1.534 1.00 30.20 474 THR A C 1
ATOM 2023 O O . THR A 1 291 ? -1.547 -17.221 -0.394 1.00 28.57 474 THR A O 1
ATOM 2027 N N . GLN A 1 292 ? -1.446 -16.122 -2.365 1.00 27.32 475 GLN A N 1
ATOM 2028 C CA . GLN A 1 292 ? -0.378 -15.217 -1.972 1.00 27.89 475 GLN A CA 1
ATOM 2029 C C . GLN A 1 292 ? -0.753 -13.823 -2.441 1.00 30.13 475 GLN A C 1
ATOM 2030 O O . GLN A 1 292 ? -1.027 -13.621 -3.629 1.00 29.49 475 GLN A O 1
ATOM 2036 N N . GLY A 1 293 ? -0.799 -12.875 -1.509 1.00 25.68 476 GLY A N 1
ATOM 2037 C CA . GLY A 1 293 ? -1.043 -11.500 -1.890 1.00 27.47 476 GLY A CA 1
ATOM 2038 C C . GLY A 1 293 ? -2.064 -10.780 -1.036 1.00 25.54 476 GLY A C 1
ATOM 2039 O O . GLY A 1 293 ? -2.267 -11.117 0.136 1.00 26.03 476 GLY A O 1
ATOM 2040 N N . ARG A 1 294 ? -2.712 -9.778 -1.624 1.00 20.06 477 ARG A N 1
ATOM 2041 C CA . ARG A 1 294 ? -3.682 -8.948 -0.925 1.00 27.85 477 ARG A CA 1
ATOM 2042 C C . ARG A 1 294 ? -4.855 -8.699 -1.855 1.00 27.98 477 ARG A C 1
ATOM 2043 O O . ARG A 1 294 ? -4.662 -8.286 -3.004 1.00 23.00 477 ARG A O 1
ATOM 2051 N N . ASN A 1 295 ? -6.063 -8.967 -1.357 1.00 25.54 478 ASN A N 1
ATOM 2052 C CA . ASN A 1 295 ? -7.279 -8.828 -2.157 1.00 26.74 478 ASN A CA 1
ATOM 2053 C C . ASN A 1 295 ? -8.419 -8.456 -1.214 1.00 26.75 478 ASN A C 1
ATOM 2054 O O . ASN A 1 295 ? -8.948 -9.314 -0.501 1.00 25.24 478 ASN A O 1
ATOM 2059 N N . GLU A 1 296 ? -8.799 -7.179 -1.233 1.00 24.98 479 GLU A N 1
ATOM 2060 C CA . GLU A 1 296 ? -9.845 -6.686 -0.342 1.00 24.57 479 GLU A CA 1
ATOM 2061 C C . GLU A 1 296 ? -11.185 -7.362 -0.604 1.00 26.51 479 GLU A C 1
ATOM 2062 O O . GLU A 1 296 ? -11.992 -7.512 0.316 1.00 25.76 479 GLU A O 1
ATOM 2068 N N . ASP A 1 297 ? -11.461 -7.738 -1.850 1.00 29.81 480 ASP A N 1
ATOM 2069 C CA . ASP A 1 297 ? -12.728 -8.388 -2.155 1.00 31.46 480 ASP A CA 1
ATOM 2070 C C . ASP A 1 297 ? -12.699 -9.886 -1.869 1.00 34.01 480 ASP A C 1
ATOM 2071 O O . ASP A 1 297 ? -13.735 -10.546 -1.997 1.00 39.43 480 ASP A O 1
ATOM 2076 N N . ASN A 1 298 ? -11.544 -10.427 -1.481 1.00 27.21 481 ASN A N 1
ATOM 2077 C CA . ASN A 1 298 ? -11.407 -11.829 -1.081 1.00 28.64 481 ASN A CA 1
ATOM 2078 C C . ASN A 1 298 ? -10.551 -11.877 0.180 1.00 23.83 481 ASN A C 1
ATOM 2079 O O . ASN A 1 298 ? -9.433 -12.402 0.182 1.00 26.02 481 ASN A O 1
ATOM 2084 N N . PRO A 1 299 ? -11.052 -11.329 1.283 1.00 24.81 482 PRO A N 1
ATOM 2085 C CA . PRO A 1 299 ? -10.172 -11.059 2.425 1.00 24.41 482 PRO A CA 1
ATOM 2086 C C . PRO A 1 299 ? -9.861 -12.308 3.232 1.00 25.03 482 PRO A C 1
ATOM 2087 O O . PRO A 1 299 ? -10.706 -13.188 3.411 1.00 20.96 482 PRO A O 1
ATOM 2091 N N . THR A 1 300 ? -8.629 -12.368 3.732 1.00 21.49 483 THR A N 1
ATOM 2092 C CA . THR A 1 300 ? -8.232 -13.321 4.757 1.00 21.52 483 THR A CA 1
ATOM 2093 C C . THR A 1 300 ? -7.634 -12.558 5.934 1.00 21.78 483 THR A C 1
ATOM 2094 O O . THR A 1 300 ? -7.146 -11.435 5.788 1.00 23.21 483 THR A O 1
ATOM 2098 N N . ARG A 1 301 ? -7.670 -13.184 7.108 1.00 21.06 484 ARG A N 1
ATOM 2099 C CA . ARG A 1 301 ? -7.166 -12.525 8.310 1.00 20.90 484 ARG A CA 1
ATOM 2100 C C . ARG A 1 301 ? -5.695 -12.151 8.184 1.00 23.13 484 ARG A C 1
ATOM 2101 O O . ARG A 1 301 ? -5.267 -11.124 8.722 1.00 21.12 484 ARG A O 1
ATOM 2109 N N . HIS A 1 302 ? -4.905 -12.971 7.490 1.00 22.30 485 HIS A N 1
ATOM 2110 C CA . HIS A 1 302 ? -3.475 -12.709 7.386 1.00 22.27 485 HIS A CA 1
ATOM 2111 C C . HIS A 1 302 ? -3.157 -11.453 6.581 1.00 21.48 485 HIS A C 1
ATOM 2112 O O . HIS A 1 302 ? -2.024 -10.969 6.651 1.00 25.69 485 HIS A O 1
ATOM 2127 N N . TYR A 1 304 ? -4.787 -8.697 7.197 1.00 17.34 487 TYR A N 1
ATOM 2128 C CA . TYR A 1 304 ? -5.269 -7.630 8.062 1.00 17.04 487 TYR A CA 1
ATOM 2129 C C . TYR A 1 304 ? -4.612 -7.573 9.432 1.00 20.24 487 TYR A C 1
ATOM 2130 O O . TYR A 1 304 ? -4.545 -6.485 10.011 1.00 17.59 487 TYR A O 1
ATOM 2139 N N . THR A 1 305 ? -4.143 -8.693 9.977 1.00 17.42 488 THR A N 1
ATOM 2140 C CA . THR A 1 305 ? -3.441 -8.631 11.250 1.00 19.29 488 THR A CA 1
ATOM 2141 C C . THR A 1 305 ? -2.116 -7.899 11.069 1.00 19.53 488 THR A C 1
ATOM 2142 O O . THR A 1 305 ? -1.444 -8.040 10.042 1.00 18.19 488 THR A O 1
ATOM 2146 N N . ILE A 1 306 ? -1.744 -7.097 12.064 1.00 17.56 489 ILE A N 1
ATOM 2147 C CA . ILE A 1 306 ? -0.507 -6.315 11.977 1.00 15.43 489 ILE A CA 1
ATOM 2148 C C . ILE A 1 306 ? 0.165 -6.299 13.332 1.00 19.17 489 ILE A C 1
ATOM 2149 O O . ILE A 1 306 ? -0.493 -6.355 14.379 1.00 19.34 489 ILE A O 1
ATOM 2154 N N . PRO A 1 307 ? 1.492 -6.196 13.344 1.00 20.12 490 PRO A N 1
ATOM 2155 C CA . PRO A 1 307 ? 2.179 -5.870 14.594 1.00 20.03 490 PRO A CA 1
ATOM 2156 C C . PRO A 1 307 ? 1.805 -4.472 15.053 1.00 20.96 490 PRO A C 1
ATOM 2157 O O . PRO A 1 307 ? 1.511 -3.581 14.250 1.00 17.51 490 PRO A O 1
ATOM 2161 N N . PHE A 1 308 ? 1.814 -4.284 16.367 1.00 19.65 491 PHE A N 1
ATOM 2162 C CA . PHE A 1 308 ? 1.557 -2.967 16.941 1.00 18.59 491 PHE A CA 1
ATOM 2163 C C . PHE A 1 308 ? 2.321 -2.917 18.257 1.00 20.92 491 PHE A C 1
ATOM 2164 O O . PHE A 1 308 ? 1.915 -3.557 19.235 1.00 19.82 491 PHE A O 1
ATOM 2172 N N . LEU A 1 309 ? 3.433 -2.184 18.267 1.00 18.60 492 LEU A N 1
ATOM 2173 C CA . LEU A 1 309 ? 4.360 -2.145 19.388 1.00 20.65 492 LEU A CA 1
ATOM 2174 C C . LEU A 1 309 ? 4.514 -0.719 19.887 1.00 20.68 492 LEU A C 1
ATOM 2175 O O . LEU A 1 309 ? 4.485 0.235 19.103 1.00 19.54 492 LEU A O 1
ATOM 2180 N N . LEU A 1 310 ? 4.729 -0.587 21.192 1.00 21.01 493 LEU A N 1
ATOM 2181 C CA . LEU A 1 310 ? 4.988 0.702 21.827 1.00 18.37 493 LEU A CA 1
ATOM 2182 C C . LEU A 1 310 ? 6.199 0.545 22.731 1.00 20.86 493 LEU A C 1
ATOM 2183 O O . LEU A 1 310 ? 6.169 -0.240 23.678 1.00 22.27 493 LEU A O 1
ATOM 2188 N N . TRP A 1 311 ? 7.262 1.277 22.441 1.00 20.17 494 TRP A N 1
ATOM 2189 C CA . TRP A 1 311 ? 8.426 1.329 23.311 1.00 21.89 494 TRP A CA 1
ATOM 2190 C C . TRP A 1 311 ? 8.463 2.703 23.958 1.00 22.15 494 TRP A C 1
ATOM 2191 O O . TRP A 1 311 ? 8.423 3.715 23.258 1.00 23.09 494 TRP A O 1
ATOM 2202 N N . THR A 1 312 ? 8.524 2.739 25.282 1.00 20.73 495 THR A N 1
ATOM 2203 C CA . THR A 1 312 ? 8.561 3.988 26.029 1.00 21.62 495 THR A CA 1
ATOM 2204 C C . THR A 1 312 ? 9.915 4.108 26.709 1.00 21.51 495 THR A C 1
ATOM 2205 O O . THR A 1 312 ? 10.371 3.156 27.347 1.00 21.84 495 THR A O 1
ATOM 2209 N N . SER A 1 313 ? 10.557 5.266 26.567 1.00 19.08 496 SER A N 1
ATOM 2210 C CA . SER A 1 313 ? 11.871 5.429 27.164 1.00 22.50 496 SER A CA 1
ATOM 2211 C C . SER A 1 313 ? 11.755 5.564 28.677 1.00 23.47 496 SER A C 1
ATOM 2212 O O . SER A 1 313 ? 10.690 5.864 29.227 1.00 23.76 496 SER A O 1
ATOM 2215 N N . GLU A 1 314 ? 12.882 5.332 29.351 1.00 27.05 497 GLU A N 1
ATOM 2216 C CA . GLU A 1 314 ? 12.905 5.394 30.806 1.00 30.88 497 GLU A CA 1
ATOM 2217 C C . GLU A 1 314 ? 12.526 6.780 31.306 1.00 23.69 497 GLU A C 1
ATOM 2218 O O . GLU A 1 314 ? 11.763 6.910 32.267 1.00 24.05 497 GLU A O 1
ATOM 2224 N N . LYS A 1 315 ? 13.040 7.830 30.661 1.00 26.52 498 LYS A N 1
ATOM 2225 C CA . LYS A 1 315 ? 12.705 9.185 31.087 1.00 28.42 498 LYS A CA 1
ATOM 2226 C C . LYS A 1 315 ? 11.214 9.465 30.930 1.00 27.45 498 LYS A C 1
ATOM 2227 O O . LYS A 1 315 ? 10.578 10.015 31.840 1.00 23.05 498 LYS A O 1
ATOM 2233 N N . TRP A 1 316 ? 10.632 9.070 29.794 1.00 21.14 499 TRP A N 1
ATOM 2234 C CA . TRP A 1 316 ? 9.210 9.321 29.570 1.00 21.08 499 TRP A CA 1
ATOM 2235 C C . TRP A 1 316 ? 8.350 8.529 30.546 1.00 20.80 499 TRP A C 1
ATOM 2236 O O . TRP A 1 316 ? 7.396 9.070 31.115 1.00 24.65 499 TRP A O 1
ATOM 2247 N N . GLN A 1 317 ? 8.676 7.252 30.764 1.00 19.52 500 GLN A N 1
ATOM 2248 C CA . GLN A 1 317 ? 7.911 6.445 31.712 1.00 24.14 500 GLN A CA 1
ATOM 2249 C C . GLN A 1 317 ? 8.023 6.999 33.125 1.00 26.38 500 GLN A C 1
ATOM 2250 O O . GLN A 1 317 ? 7.033 7.029 33.864 1.00 23.92 500 GLN A O 1
ATOM 2256 N N . ALA A 1 318 ? 9.217 7.467 33.510 1.00 22.21 501 ALA A N 1
ATOM 2257 C CA . ALA A 1 318 ? 9.391 8.041 34.840 1.00 23.97 501 ALA A CA 1
ATOM 2258 C C . ALA A 1 318 ? 8.568 9.312 35.010 1.00 24.67 501 ALA A C 1
ATOM 2259 O O . ALA A 1 318 ? 7.961 9.527 36.066 1.00 24.74 501 ALA A O 1
ATOM 2261 N N . THR A 1 319 ? 8.544 10.166 33.984 1.00 21.37 502 THR A N 1
ATOM 2262 C CA . THR A 1 319 ? 7.846 11.447 34.054 1.00 21.87 502 THR A CA 1
ATOM 2263 C C . THR A 1 319 ? 6.352 11.316 33.756 1.00 24.51 502 THR A C 1
ATOM 2264 O O . THR A 1 319 ? 5.549 12.105 34.268 1.00 20.19 502 THR A O 1
ATOM 2268 N N . HIS A 1 320 ? 5.956 10.331 32.951 1.00 22.83 503 HIS A N 1
ATOM 2269 C CA . HIS A 1 320 ? 4.554 10.114 32.580 1.00 22.72 503 HIS A CA 1
ATOM 2270 C C . HIS A 1 320 ? 4.170 8.678 32.901 1.00 27.01 503 HIS A C 1
ATOM 2271 O O . HIS A 1 320 ? 3.928 7.874 31.992 1.00 24.94 503 HIS A O 1
ATOM 2278 N N . PRO A 1 321 ? 4.079 8.331 34.189 1.00 27.57 504 PRO A N 1
ATOM 2279 C CA . PRO A 1 321 ? 3.810 6.937 34.570 1.00 22.64 504 PRO A CA 1
ATOM 2280 C C . PRO A 1 321 ? 2.501 6.444 33.978 1.00 25.27 504 PRO A C 1
ATOM 2281 O O . PRO A 1 321 ? 1.469 7.111 34.063 1.00 24.43 504 PRO A O 1
ATOM 2285 N N . ARG A 1 322 ? 2.552 5.262 33.375 1.00 23.72 505 ARG A N 1
ATOM 2286 C CA . ARG A 1 322 ? 1.393 4.726 32.682 1.00 24.84 505 ARG A CA 1
ATOM 2287 C C . ARG A 1 322 ? 1.515 3.215 32.606 1.00 24.26 505 ARG A C 1
ATOM 2288 O O . ARG A 1 322 ? 2.572 2.694 32.244 1.00 25.25 505 ARG A O 1
ATOM 2296 N N . ASP A 1 323 ? 0.433 2.528 32.945 1.00 26.58 506 ASP A N 1
ATOM 2297 C CA . ASP A 1 323 ? 0.367 1.074 32.932 1.00 23.93 506 ASP A CA 1
ATOM 2298 C C . ASP A 1 323 ? -0.430 0.621 31.710 1.00 24.87 506 ASP A C 1
ATOM 2299 O O . ASP A 1 323 ? -1.621 0.927 31.591 1.00 24.80 506 ASP A O 1
ATOM 2304 N N . PHE A 1 324 ? 0.228 -0.109 30.811 1.00 22.33 507 PHE A N 1
ATOM 2305 C CA . PHE A 1 324 ? -0.395 -0.617 29.595 1.00 22.86 507 PHE A CA 1
ATOM 2306 C C . PHE A 1 324 ? -0.710 -2.100 29.669 1.00 27.22 507 PHE A C 1
ATOM 2307 O O . PHE A 1 324 ? -1.314 -2.639 28.734 1.00 24.08 507 PHE A O 1
ATOM 2315 N N . SER A 1 325 ? -0.327 -2.764 30.761 1.00 27.75 508 SER A N 1
ATOM 2316 C CA . SER A 1 325 ? -0.352 -4.222 30.811 1.00 29.25 508 SER A CA 1
ATOM 2317 C C . SER A 1 325 ? -1.753 -4.784 30.639 1.00 24.33 508 SER A C 1
ATOM 2318 O O . SER A 1 325 ? -1.894 -5.927 30.197 1.00 32.75 508 SER A O 1
ATOM 2321 N N . GLN A 1 326 ? -2.786 -4.018 30.972 1.00 24.69 509 GLN A N 1
ATOM 2322 C CA . GLN A 1 326 ? -4.163 -4.451 30.777 1.00 26.99 509 GLN A CA 1
ATOM 2323 C C . GLN A 1 326 ? -4.747 -4.001 29.436 1.00 25.28 509 GLN A C 1
ATOM 2324 O O . GLN A 1 326 ? -5.914 -4.292 29.161 1.00 26.80 509 GLN A O 1
ATOM 2330 N N . ASP A 1 327 ? -3.972 -3.312 28.596 1.00 24.43 510 ASP A N 1
ATOM 2331 C CA . ASP A 1 327 ? -4.457 -2.864 27.294 1.00 23.02 510 ASP A CA 1
ATOM 2332 C C . ASP A 1 327 ? -4.061 -3.781 26.139 1.00 23.98 510 ASP A C 1
ATOM 2333 O O . ASP A 1 327 ? -4.584 -3.605 25.032 1.00 23.05 510 ASP A O 1
ATOM 2338 N N . VAL A 1 328 ? -3.170 -4.752 26.363 1.00 19.20 511 VAL A N 1
ATOM 2339 C CA . VAL A 1 328 ? -2.501 -5.423 25.250 1.00 20.44 511 VAL A CA 1
ATOM 2340 C C . VAL A 1 328 ? -3.426 -6.332 24.443 1.00 24.31 511 VAL A C 1
ATOM 2341 O O . VAL A 1 328 ? -3.121 -6.629 23.280 1.00 22.77 511 VAL A O 1
ATOM 2345 N N . ASP A 1 329 ? -4.551 -6.779 25.001 1.00 20.53 512 ASP A N 1
ATOM 2346 C CA . ASP A 1 329 ? -5.439 -7.666 24.259 1.00 25.29 512 ASP A CA 1
ATOM 2347 C C . ASP A 1 329 ? -6.656 -6.953 23.683 1.00 20.82 512 ASP A C 1
ATOM 2348 O O . ASP A 1 329 ? -7.526 -7.611 23.109 1.00 24.64 512 ASP A O 1
ATOM 2353 N N . ARG A 1 330 ? -6.729 -5.631 23.799 1.00 19.29 513 ARG A N 1
ATOM 2354 C CA . ARG A 1 330 ? -7.897 -4.917 23.297 1.00 25.31 513 ARG A CA 1
ATOM 2355 C C . ARG A 1 330 ? -8.011 -5.064 21.785 1.00 24.35 513 ARG A C 1
ATOM 2356 O O . ARG A 1 330 ? -7.029 -4.898 21.059 1.00 17.64 513 ARG A O 1
ATOM 2364 N N . LYS A 1 331 ? -9.222 -5.362 21.316 1.00 22.78 514 LYS A N 1
ATOM 2365 C CA . LYS A 1 331 ? -9.483 -5.479 19.886 1.00 20.84 514 LYS A CA 1
ATOM 2366 C C . LYS A 1 331 ? -9.549 -4.086 19.275 1.00 22.19 514 LYS A C 1
ATOM 2367 O O . LYS A 1 331 ? -10.377 -3.262 19.678 1.00 22.67 514 LYS A O 1
ATOM 2373 N N . TYR A 1 332 ? -8.671 -3.817 18.317 1.00 22.47 515 TYR A N 1
ATOM 2374 C CA . TYR A 1 332 ? -8.442 -2.458 17.865 1.00 21.68 515 TYR A CA 1
ATOM 2375 C C . TYR A 1 332 ? -8.214 -2.455 16.362 1.00 19.97 515 TYR A C 1
ATOM 2376 O O . TYR A 1 332 ? -7.663 -3.405 15.800 1.00 17.12 515 TYR A O 1
ATOM 2385 N N . SER A 1 333 ? -8.649 -1.378 15.715 1.00 20.51 516 SER A N 1
ATOM 2386 C CA . SER A 1 333 ? -8.429 -1.173 14.289 1.00 19.72 516 SER A CA 1
ATOM 2387 C C . SER A 1 333 ? -7.473 -0.004 14.089 1.00 20.19 516 SER A C 1
ATOM 2388 O O . SER A 1 333 ? -7.655 1.061 14.684 1.00 19.44 516 SER A O 1
ATOM 2391 N N . LEU A 1 334 ? -6.465 -0.207 13.240 1.00 21.46 517 LEU A N 1
ATOM 2392 C CA . LEU A 1 334 ? -5.487 0.834 12.925 1.00 19.99 517 LEU A CA 1
ATOM 2393 C C . LEU A 1 334 ? -6.129 2.118 12.401 1.00 20.17 517 LEU A C 1
ATOM 2394 O O . LEU A 1 334 ? -5.526 3.194 12.512 1.00 18.47 517 LEU A O 1
ATOM 2399 N N . ALA A 1 335 ? -7.349 2.027 11.858 1.00 21.04 518 ALA A N 1
ATOM 2400 C CA . ALA A 1 335 ? -8.032 3.190 11.306 1.00 20.58 518 ALA A CA 1
ATOM 2401 C C . ALA A 1 335 ? -8.220 4.310 12.325 1.00 22.46 518 ALA A C 1
ATOM 2402 O O . ALA A 1 335 ? -8.454 5.449 11.924 1.00 25.20 518 ALA A O 1
ATOM 2404 N N . GLU A 1 336 ? -8.131 4.021 13.623 1.00 22.03 519 GLU A N 1
ATOM 2405 C CA . GLU A 1 336 ? -8.304 5.032 14.660 1.00 22.84 519 GLU A CA 1
ATOM 2406 C C . GLU A 1 336 ? -6.994 5.430 15.333 1.00 21.32 519 GLU A C 1
ATOM 2407 O O . GLU A 1 336 ? -7.024 6.109 16.368 1.00 21.20 519 GLU A O 1
ATOM 2413 N N . LEU A 1 337 ? -5.850 5.058 14.749 1.00 18.59 520 LEU A N 1
ATOM 2414 C CA . LEU A 1 337 ? -4.528 5.329 15.310 1.00 21.04 520 LEU A CA 1
ATOM 2415 C C . LEU A 1 337 ? -4.381 6.732 15.888 1.00 20.74 520 LEU A C 1
ATOM 2416 O O . LEU A 1 337 ? -3.824 6.898 16.978 1.00 18.91 520 LEU A O 1
ATOM 2421 N N . ILE A 1 338 ? -4.911 7.742 15.188 1.00 18.17 521 ILE A N 1
ATOM 2422 C CA . ILE A 1 338 ? -4.644 9.126 15.570 1.00 20.31 521 ILE A CA 1
ATOM 2423 C C . ILE A 1 338 ? -5.132 9.421 16.981 1.00 20.33 521 ILE A C 1
ATOM 2424 O O . ILE A 1 338 ? -4.580 10.290 17.668 1.00 20.84 521 ILE A O 1
ATOM 2429 N N . HIS A 1 339 ? -6.172 8.726 17.440 1.00 21.12 522 HIS A N 1
ATOM 2430 C CA . HIS A 1 339 ? -6.635 8.980 18.797 1.00 20.03 522 HIS A CA 1
ATOM 2431 C C . HIS A 1 339 ? -5.662 8.389 19.806 1.00 21.80 522 HIS A C 1
ATOM 2432 O O . HIS A 1 339 ? -5.254 9.071 20.757 1.00 21.34 522 HIS A O 1
ATOM 2439 N N . THR A 1 340 ? -5.221 7.152 19.562 1.00 19.11 523 THR A N 1
ATOM 2440 C CA . THR A 1 340 ? -4.186 6.555 20.394 1.00 18.25 523 THR A CA 1
ATOM 2441 C C . THR A 1 340 ? -2.961 7.458 20.449 1.00 20.04 523 THR A C 1
ATOM 2442 O O . THR A 1 340 ? -2.509 7.846 21.534 1.00 22.31 523 THR A O 1
ATOM 2446 N N . TRP A 1 341 ? -2.454 7.860 19.281 1.00 19.09 524 TRP A N 1
ATOM 2447 C CA . TRP A 1 341 ? -1.311 8.763 19.247 1.00 23.24 524 TRP A CA 1
ATOM 2448 C C . TRP A 1 341 ? -1.597 10.008 20.071 1.00 20.94 524 TRP A C 1
ATOM 2449 O O . TRP A 1 341 ? -0.802 10.385 20.940 1.00 21.89 524 TRP A O 1
ATOM 2460 N N . SER A 1 342 ? -2.774 10.614 19.864 1.00 17.64 525 SER A N 1
ATOM 2461 C CA . SER A 1 342 ? -3.109 11.817 20.617 1.00 19.31 525 SER A CA 1
ATOM 2462 C C . SER A 1 342 ? -3.024 11.529 22.108 1.00 20.62 525 SER A C 1
ATOM 2463 O O . SER A 1 342 ? -2.331 12.238 22.851 1.00 22.71 525 SER A O 1
ATOM 2466 N N . ASP A 1 343 ? -3.643 10.422 22.535 1.00 21.99 526 ASP A N 1
ATOM 2467 C CA . ASP A 1 343 ? -3.614 10.024 23.937 1.00 19.56 526 ASP A CA 1
ATOM 2468 C C . ASP A 1 343 ? -2.179 9.925 24.437 1.00 22.44 526 ASP A C 1
ATOM 2469 O O . ASP A 1 343 ? -1.827 10.506 25.470 1.00 23.74 526 ASP A O 1
ATOM 2474 N N . LEU A 1 344 ? -1.316 9.231 23.688 1.00 22.97 527 LEU A N 1
ATOM 2475 C CA . LEU A 1 344 ? 0.050 9.041 24.170 1.00 21.33 527 LEU A CA 1
ATOM 2476 C C . LEU A 1 344 ? 0.800 10.362 24.257 1.00 24.38 527 LEU A C 1
ATOM 2477 O O . LEU A 1 344 ? 1.643 10.536 25.149 1.00 20.15 527 LEU A O 1
ATOM 2482 N N . ALA A 1 345 ? 0.506 11.310 23.361 1.00 18.59 528 ALA A N 1
ATOM 2483 C CA . ALA A 1 345 ? 1.237 12.568 23.353 1.00 19.13 528 ALA A CA 1
ATOM 2484 C C . ALA A 1 345 ? 0.648 13.604 24.300 1.00 23.60 528 ALA A C 1
ATOM 2485 O O . ALA A 1 345 ? 1.189 14.712 24.391 1.00 23.14 528 ALA A O 1
ATOM 2487 N N . GLY A 1 346 ? -0.441 13.276 24.996 1.00 21.65 529 GLY A N 1
ATOM 2488 C CA . GLY A 1 346 ? -1.079 14.209 25.908 1.00 27.29 529 GLY A CA 1
ATOM 2489 C C . GLY A 1 346 ? -1.919 15.287 25.257 1.00 26.11 529 GLY A C 1
ATOM 2490 O O . GLY A 1 346 ? -2.110 16.355 25.846 1.00 28.44 529 GLY A O 1
ATOM 2491 N N . LEU A 1 347 ? -2.424 15.044 24.056 1.00 24.78 530 LEU A N 1
ATOM 2492 C CA . LEU A 1 347 ? -3.135 16.054 23.285 1.00 23.79 530 LEU A CA 1
ATOM 2493 C C . LEU A 1 347 ? -4.641 15.819 23.321 1.00 30.60 530 LEU A C 1
ATOM 2494 O O . LEU A 1 347 ? -5.107 14.682 23.200 1.00 27.35 530 LEU A O 1
ATOM 2499 N N . SER A 1 348 ? -5.397 16.906 23.485 1.00 25.96 531 SER A N 1
ATOM 2500 C CA . SER A 1 348 ? -6.849 16.883 23.383 1.00 23.78 531 SER A CA 1
ATOM 2501 C C . SER A 1 348 ? -7.306 18.111 22.607 1.00 28.75 531 SER A C 1
ATOM 2502 O O . SER A 1 348 ? -6.619 19.136 22.560 1.00 28.13 531 SER A O 1
ATOM 2505 N N . TYR A 1 349 ? -8.490 17.994 22.009 1.00 28.32 532 TYR A N 1
ATOM 2506 C CA . TYR A 1 349 ? -9.003 18.979 21.064 1.00 26.25 532 TYR A CA 1
ATOM 2507 C C . TYR A 1 349 ? -10.426 18.569 20.714 1.00 26.91 532 TYR A C 1
ATOM 2508 O O . TYR A 1 349 ? -10.854 17.446 20.993 1.00 24.42 532 TYR A O 1
ATOM 2517 N N . ASP A 1 350 ? -11.161 19.489 20.103 1.00 28.87 533 ASP A N 1
ATOM 2518 C CA . ASP A 1 350 ? -12.481 19.148 19.587 1.00 26.81 533 ASP A CA 1
ATOM 2519 C C . ASP A 1 350 ? -12.335 18.129 18.457 1.00 29.39 533 ASP A C 1
ATOM 2520 O O . ASP A 1 350 ? -11.704 18.408 17.433 1.00 30.52 533 ASP A O 1
ATOM 2525 N N . GLY A 1 351 ? -12.929 16.952 18.639 1.00 30.68 534 GLY A N 1
ATOM 2526 C CA . GLY A 1 351 ? -12.772 15.836 17.729 1.00 29.40 534 GLY A CA 1
ATOM 2527 C C . GLY A 1 351 ? -11.952 14.695 18.301 1.00 30.78 534 GLY A C 1
ATOM 2528 O O . GLY A 1 351 ? -12.012 13.577 17.771 1.00 29.72 534 GLY A O 1
ATOM 2529 N N . TYR A 1 352 ? -11.192 14.944 19.366 1.00 24.68 535 TYR A N 1
ATOM 2530 C CA . TYR A 1 352 ? -10.448 13.881 20.027 1.00 23.80 535 TYR A CA 1
ATOM 2531 C C . TYR A 1 352 ? -11.420 12.889 20.648 1.00 24.87 535 TYR A C 1
ATOM 2532 O O . TYR A 1 352 ? -12.386 13.280 21.310 1.00 26.23 535 TYR A O 1
ATOM 2541 N N . ASP A 1 353 ? -11.175 11.596 20.433 1.00 23.33 536 ASP A N 1
ATOM 2542 C CA . ASP A 1 353 ? -12.053 10.547 20.949 1.00 25.57 536 ASP A CA 1
ATOM 2543 C C . ASP A 1 353 ? -11.252 9.619 21.853 1.00 25.51 536 ASP A C 1
ATOM 2544 O O . ASP A 1 353 ? -10.640 8.646 21.378 1.00 25.28 536 ASP A O 1
ATOM 2549 N N . PRO A 1 354 ? -11.240 9.866 23.165 1.00 27.70 537 PRO A N 1
ATOM 2550 C CA . PRO A 1 354 ? -10.513 8.956 24.063 1.00 23.48 537 PRO A CA 1
ATOM 2551 C C . PRO A 1 354 ? -11.038 7.529 24.042 1.00 21.83 537 PRO A C 1
ATOM 2552 O O . PRO A 1 354 ? -10.270 6.601 24.326 1.00 22.58 537 PRO A O 1
ATOM 2556 N N . THR A 1 355 ? -12.313 7.314 23.705 1.00 20.89 538 THR A N 1
ATOM 2557 C CA . THR A 1 355 ? -12.846 5.953 23.686 1.00 21.25 538 THR A CA 1
ATOM 2558 C C . THR A 1 355 ? -12.332 5.137 22.510 1.00 23.80 538 THR A C 1
ATOM 2559 O O . THR A 1 355 ? -12.570 3.927 22.467 1.00 24.02 538 THR A O 1
ATOM 2563 N N . ARG A 1 356 ? -11.657 5.764 21.550 1.00 22.22 539 ARG A N 1
ATOM 2564 C CA . ARG A 1 356 ? -11.067 5.048 20.429 1.00 26.48 539 ARG A CA 1
ATOM 2565 C C . ARG A 1 356 ? -9.547 5.054 20.496 1.00 22.65 539 ARG A C 1
ATOM 2566 O O . ARG A 1 356 ? -8.880 4.792 19.493 1.00 24.28 539 ARG A O 1
ATOM 2574 N N . SER A 1 357 ? -8.992 5.379 21.656 1.00 23.81 540 SER A N 1
ATOM 2575 C CA . SER A 1 357 ? -7.576 5.185 21.933 1.00 23.71 540 SER A CA 1
ATOM 2576 C C . SER A 1 357 ? -7.400 3.858 22.661 1.00 21.25 540 SER A C 1
ATOM 2577 O O . SER A 1 357 ? -8.029 3.628 23.696 1.00 21.94 540 SER A O 1
ATOM 2580 N N . VAL A 1 358 ? -6.527 3.000 22.129 1.00 22.43 541 VAL A N 1
ATOM 2581 C CA . VAL A 1 358 ? -6.354 1.651 22.660 1.00 23.03 541 VAL A CA 1
ATOM 2582 C C . VAL A 1 358 ? -5.601 1.634 23.983 1.00 19.79 541 VAL A C 1
ATOM 2583 O O . VAL A 1 358 ? -5.549 0.592 24.647 1.00 22.56 541 VAL A O 1
ATOM 2587 N N . VAL A 1 359 ? -5.018 2.758 24.393 1.00 19.18 542 VAL A N 1
ATOM 2588 C CA . VAL A 1 359 ? -4.340 2.854 25.679 1.00 23.08 542 VAL A CA 1
ATOM 2589 C C . VAL A 1 359 ? -5.144 3.664 26.690 1.00 26.04 542 VAL A C 1
ATOM 2590 O O . VAL A 1 359 ? -4.638 3.963 27.775 1.00 19.68 542 VAL A O 1
ATOM 2594 N N . ASN A 1 360 ? -6.394 4.020 26.365 1.00 22.82 543 ASN A N 1
ATOM 2595 C CA . ASN A 1 360 ? -7.146 4.927 27.231 1.00 24.31 543 ASN A CA 1
ATOM 2596 C C . ASN A 1 360 ? -8.012 4.154 28.224 1.00 24.43 543 ASN A C 1
ATOM 2597 O O . ASN A 1 360 ? -8.615 3.136 27.865 1.00 20.21 543 ASN A O 1
ATOM 2602 N N . PRO A 1 361 ? -8.109 4.629 29.469 1.00 22.23 544 PRO A N 1
ATOM 2603 C CA . PRO A 1 361 ? -9.013 3.968 30.427 1.00 23.86 544 PRO A CA 1
ATOM 2604 C C . PRO A 1 361 ? -10.463 3.985 29.990 1.00 23.45 544 PRO A C 1
ATOM 2605 O O . PRO A 1 361 ? -11.215 3.078 30.372 1.00 25.28 544 PRO A O 1
ATOM 2609 N N . GLN A 1 362 ? -10.872 4.955 29.171 1.00 24.71 545 GLN A N 1
ATOM 2610 C CA . GLN A 1 362 ? -12.231 5.023 28.641 1.00 25.81 545 GLN A CA 1
ATOM 2611 C C . GLN A 1 362 ? -12.392 4.283 27.315 1.00 27.88 545 GLN A C 1
ATOM 2612 O O . GLN A 1 362 ? -13.410 4.472 26.638 1.00 21.16 545 GLN A O 1
ATOM 2618 N N . PHE A 1 363 ? -11.408 3.475 26.921 1.00 27.66 546 PHE A N 1
ATOM 2619 C CA . PHE A 1 363 ? -11.502 2.727 25.674 1.00 24.94 546 PHE A CA 1
ATOM 2620 C C . PHE A 1 363 ? -12.789 1.921 25.642 1.00 28.91 546 PHE A C 1
ATOM 2621 O O . PHE A 1 363 ? -13.177 1.305 26.636 1.00 27.85 546 PHE A O 1
ATOM 2629 N N . LYS A 1 364 ? -13.473 1.973 24.502 1.00 25.85 547 LYS A N 1
ATOM 2630 C CA . LYS A 1 364 ? -14.648 1.147 24.254 1.00 29.40 547 LYS A CA 1
ATOM 2631 C C . LYS A 1 364 ? -14.501 0.510 22.880 1.00 29.70 547 LYS A C 1
ATOM 2632 O O . LYS A 1 364 ? -14.366 1.215 21.873 1.00 26.43 547 LYS A O 1
ATOM 2638 N N . GLU A 1 365 ? -14.539 -0.815 22.845 1.00 25.43 548 GLU A N 1
ATOM 2639 C CA . GLU A 1 365 ? -14.344 -1.545 21.601 1.00 29.13 548 GLU A CA 1
ATOM 2640 C C . GLU A 1 365 ? -15.461 -1.238 20.609 1.00 35.26 548 GLU A C 1
ATOM 2641 O O . GLU A 1 365 ? -16.641 -1.211 20.969 1.00 36.70 548 GLU A O 1
ATOM 2647 N N . THR A 1 366 ? -15.082 -0.944 19.369 1.00 28.01 549 THR A N 1
ATOM 2648 C CA . THR A 1 366 ? -16.035 -0.760 18.284 1.00 30.62 549 THR A CA 1
ATOM 2649 C C . THR A 1 366 ? -15.767 -1.776 17.183 1.00 32.49 549 THR A C 1
ATOM 2650 O O . THR A 1 366 ? -14.712 -2.414 17.138 1.00 28.12 549 THR A O 1
ATOM 2654 N N . THR A 1 367 ? -16.742 -1.909 16.281 1.00 27.16 550 THR A N 1
ATOM 2655 C CA . THR A 1 367 ? -16.617 -2.856 15.185 1.00 28.54 550 THR A CA 1
ATOM 2656 C C . THR A 1 367 ? -15.370 -2.555 14.369 1.00 28.68 550 THR A C 1
ATOM 2657 O O . THR A 1 367 ? -15.134 -1.415 13.957 1.00 31.13 550 THR A O 1
ATOM 2661 N N . ARG A 1 368 ? -14.575 -3.584 14.129 1.00 25.20 551 ARG A N 1
ATOM 2662 C CA . ARG A 1 368 ? -13.374 -3.429 13.318 1.00 23.94 551 ARG A CA 1
ATOM 2663 C C . ARG A 1 368 ? -13.772 -3.663 11.870 1.00 24.56 551 ARG A C 1
ATOM 2664 O O . ARG A 1 368 ? -13.741 -4.779 11.352 1.00 21.26 551 ARG A O 1
ATOM 2672 N N . TRP A 1 369 ? -14.191 -2.582 11.229 1.00 22.76 552 TRP A N 1
ATOM 2673 C CA . TRP A 1 369 ? -14.653 -2.652 9.857 1.00 27.71 552 TRP A CA 1
ATOM 2674 C C . TRP A 1 369 ? -13.496 -2.908 8.909 1.00 26.74 552 TRP A C 1
ATOM 2675 O O . TRP A 1 369 ? -12.409 -2.335 9.050 1.00 24.06 552 TRP A O 1
ATOM 2686 N N . ILE A 1 370 ? -13.741 -3.777 7.936 1.00 24.66 553 ILE A N 1
ATOM 2687 C CA . ILE A 1 370 ? -12.910 -3.913 6.759 1.00 21.71 553 ILE A CA 1
ATOM 2688 C C . ILE A 1 370 ? -13.822 -3.835 5.541 1.00 24.46 553 ILE A C 1
ATOM 2689 O O . ILE A 1 370 ? -15.045 -3.781 5.664 1.00 23.05 553 ILE A O 1
ATOM 2694 N N . GLY A 1 371 ? -13.215 -3.836 4.366 1.00 22.84 554 GLY A N 1
ATOM 2695 C CA . GLY A 1 371 ? -13.950 -3.714 3.126 1.00 21.59 554 GLY A CA 1
ATOM 2696 C C . GLY A 1 371 ? -13.730 -2.358 2.480 1.00 23.66 554 GLY A C 1
ATOM 2697 O O . GLY A 1 371 ? -13.279 -1.397 3.110 1.00 20.73 554 GLY A O 1
ATOM 2698 N N . ASN A 1 372 ? -14.051 -2.288 1.196 1.00 19.14 555 ASN A N 1
ATOM 2699 C CA . ASN A 1 372 ? -13.853 -1.050 0.447 1.00 23.01 555 ASN A CA 1
ATOM 2700 C C . ASN A 1 372 ? -14.882 -0.019 0.891 1.00 22.47 555 ASN A C 1
ATOM 2701 O O . ASN A 1 372 ? -16.084 -0.228 0.681 1.00 21.69 555 ASN A O 1
ATOM 2706 N N . PRO A 1 373 ? -14.466 1.105 1.478 1.00 21.80 556 PRO A N 1
ATOM 2707 C CA . PRO A 1 373 ? -15.431 2.085 1.990 1.00 26.00 556 PRO A CA 1
ATOM 2708 C C . PRO A 1 373 ? -16.067 2.951 0.910 1.00 26.24 556 PRO A C 1
ATOM 2709 O O . PRO A 1 373 ? -16.949 3.757 1.228 1.00 23.20 556 PRO A O 1
ATOM 2713 N N . TYR A 1 374 ? -15.658 2.803 -0.348 1.00 24.71 557 TYR A N 1
ATOM 2714 C CA . TYR A 1 374 ? -16.222 3.589 -1.437 1.00 28.24 557 TYR A CA 1
ATOM 2715 C C . TYR A 1 374 ? -17.256 2.824 -2.245 1.00 30.34 557 TYR A C 1
ATOM 2716 O O . TYR A 1 374 ? -17.973 3.436 -3.043 1.00 33.11 557 TYR A O 1
ATOM 2725 N N . LYS A 1 375 ? -17.360 1.515 -2.046 1.00 28.40 558 LYS A N 1
ATOM 2726 C CA . LYS A 1 375 ? -18.444 0.738 -2.615 1.00 27.42 558 LYS A CA 1
ATOM 2727 C C . LYS A 1 375 ? -19.666 0.828 -1.705 1.00 36.80 558 LYS A C 1
ATOM 2728 O O . LYS A 1 375 ? -19.568 1.151 -0.519 1.00 34.80 558 LYS A O 1
ATOM 2734 N N . LYS A 1 376 ? -20.831 0.554 -2.283 1.00 34.38 559 LYS A N 1
ATOM 2735 C CA . LYS A 1 376 ? -22.082 0.714 -1.561 1.00 35.45 559 LYS A CA 1
ATOM 2736 C C . LYS A 1 376 ? -22.243 -0.410 -0.544 1.00 32.61 559 LYS A C 1
ATOM 2737 O O . LYS A 1 376 ? -22.338 -1.585 -0.917 1.00 35.22 559 LYS A O 1
ATOM 2743 N N . ASN A 1 377 ? -22.247 -0.051 0.743 1.00 35.71 560 ASN A N 1
ATOM 2744 C CA . ASN A 1 377 ? -22.534 -0.984 1.834 1.00 38.01 560 ASN A CA 1
ATOM 2745 C C . ASN A 1 377 ? -21.665 -2.243 1.768 1.00 30.03 560 ASN A C 1
ATOM 2746 O O . ASN A 1 377 ? -22.147 -3.365 1.910 1.00 32.17 560 ASN A O 1
ATOM 2751 N N . ALA A 1 378 ? -20.361 -2.049 1.560 1.00 27.53 561 ALA A N 1
ATOM 2752 C CA . ALA A 1 378 ? -19.425 -3.157 1.418 1.00 30.35 561 ALA A CA 1
ATOM 2753 C C . ALA A 1 378 ? -18.595 -3.419 2.677 1.00 29.25 561 ALA A C 1
ATOM 2754 O O . ALA A 1 378 ? -17.650 -4.214 2.628 1.00 29.33 561 ALA A O 1
ATOM 2756 N N . LEU A 1 379 ? -18.925 -2.782 3.800 1.00 29.92 562 LEU A N 1
ATOM 2757 C CA . LEU A 1 379 ? -18.145 -2.960 5.017 1.00 27.79 562 LEU A CA 1
ATOM 2758 C C . LEU A 1 379 ? -18.580 -4.232 5.731 1.00 29.18 562 LEU A C 1
ATOM 2759 O O . LEU A 1 379 ? -19.776 -4.517 5.841 1.00 30.17 562 LEU A O 1
ATOM 2764 N N . ILE A 1 380 ? -17.602 -5.005 6.214 1.00 25.19 563 ILE A N 1
ATOM 2765 C CA . ILE A 1 380 ? -17.897 -6.191 7.009 1.00 30.21 563 ILE A CA 1
ATOM 2766 C C . ILE A 1 380 ? -17.042 -6.199 8.272 1.00 29.65 563 ILE A C 1
ATOM 2767 O O . ILE A 1 380 ? -15.970 -5.589 8.345 1.00 23.97 563 ILE A O 1
ATOM 2772 N N . ASP A 1 381 ? -17.538 -6.925 9.267 1.00 22.71 564 ASP A N 1
ATOM 2773 C CA . ASP A 1 381 ? -16.840 -7.083 10.535 1.00 23.70 564 ASP A CA 1
ATOM 2774 C C . ASP A 1 381 ? -15.670 -8.037 10.351 1.00 24.86 564 ASP A C 1
ATOM 2775 O O . ASP A 1 381 ? -15.860 -9.171 9.894 1.00 25.42 564 ASP A O 1
ATOM 2780 N N . TYR A 1 382 ? -14.459 -7.572 10.683 1.00 23.08 565 TYR A N 1
ATOM 2781 C CA . TYR A 1 382 ? -13.278 -8.426 10.581 1.00 22.05 565 TYR A CA 1
ATOM 2782 C C . TYR A 1 382 ? -13.476 -9.750 11.315 1.00 24.79 565 TYR A C 1
ATOM 2783 O O . TYR A 1 382 ? -12.983 -10.797 10.871 1.00 20.99 565 TYR A O 1
ATOM 2792 N N . ASP A 1 383 ? -14.196 -9.719 12.446 1.00 22.67 566 ASP A N 1
ATOM 2793 C CA . ASP A 1 383 ? -14.362 -10.914 13.270 1.00 26.38 566 ASP A CA 1
ATOM 2794 C C . ASP A 1 383 ? -15.102 -12.031 12.547 1.00 26.87 566 ASP A C 1
ATOM 2795 O O . ASP A 1 383 ? -14.988 -13.191 12.957 1.00 25.04 566 ASP A O 1
ATOM 2800 N N . THR A 1 384 ? -15.852 -11.714 11.489 1.00 21.13 567 THR A N 1
ATOM 2801 C CA . THR A 1 384 ? -16.605 -12.724 10.755 1.00 24.52 567 THR A CA 1
ATOM 2802 C C . THR A 1 384 ? -15.731 -13.593 9.858 1.00 30.39 567 THR A C 1
ATOM 2803 O O . THR A 1 384 ? -16.230 -14.588 9.316 1.00 29.61 567 THR A O 1
ATOM 2807 N N . LEU A 1 385 ? -14.465 -13.230 9.664 1.00 23.12 568 LEU A N 1
ATOM 2808 C CA . LEU A 1 385 ? -13.588 -14.014 8.814 1.00 23.93 568 LEU A CA 1
ATOM 2809 C C . LEU A 1 385 ? -13.227 -15.333 9.500 1.00 24.90 568 LEU A C 1
ATOM 2810 O O . LEU A 1 385 ? -13.112 -15.393 10.728 1.00 25.51 568 LEU A O 1
ATOM 2815 N N . PRO A 1 386 ? -13.053 -16.402 8.731 1.00 23.97 569 PRO A N 1
ATOM 2816 C CA . PRO A 1 386 ? -12.725 -17.703 9.322 1.00 23.62 569 PRO A CA 1
ATOM 2817 C C . PRO A 1 386 ? -11.273 -17.793 9.788 1.00 27.29 569 PRO A C 1
ATOM 2818 O O . PRO A 1 386 ? -10.447 -16.906 9.555 1.00 26.61 569 PRO A O 1
ATOM 2822 N N . TYR A 1 387 ? -10.978 -18.916 10.447 1.00 26.44 570 TYR A N 1
ATOM 2823 C CA . TYR A 1 387 ? -9.646 -19.313 10.903 1.00 30.11 570 TYR A CA 1
ATOM 2824 C C . TYR A 1 387 ? -9.083 -18.375 11.964 1.00 28.75 570 TYR A C 1
ATOM 2825 O O . TYR A 1 387 ? -7.860 -18.275 12.123 1.00 29.37 570 TYR A O 1
ATOM 2834 N N . GLY A 1 388 ? -9.957 -17.697 12.709 1.00 24.05 571 GLY A N 1
ATOM 2835 C CA . GLY A 1 388 ? -9.555 -16.811 13.782 1.00 28.99 571 GLY A CA 1
ATOM 2836 C C . GLY A 1 388 ? -8.955 -17.495 14.992 1.00 33.18 571 GLY A C 1
ATOM 2837 O O . GLY A 1 388 ? -8.418 -16.800 15.860 1.00 31.19 571 GLY A O 1
ATOM 2838 N N . ASP A 1 389 ? -9.051 -18.820 15.085 1.00 32.36 572 ASP A N 1
ATOM 2839 C CA . ASP A 1 389 ? -8.498 -19.556 16.213 1.00 34.87 572 ASP A CA 1
ATOM 2840 C C . ASP A 1 389 ? -7.036 -19.936 16.016 1.00 37.02 572 ASP A C 1
ATOM 2841 O O . ASP A 1 389 ? -6.399 -20.396 16.969 1.00 43.76 572 ASP A O 1
ATOM 2846 N N . GLN A 1 390 ? -6.507 -19.778 14.808 1.00 35.41 573 GLN A N 1
ATOM 2847 C CA . GLN A 1 390 ? -5.124 -20.113 14.497 1.00 35.57 573 GLN A CA 1
ATOM 2848 C C . GLN A 1 390 ? -4.137 -19.126 15.132 1.00 31.31 573 GLN A C 1
ATOM 2849 O O . GLN A 1 390 ? -4.464 -17.970 15.422 1.00 31.48 573 GLN A O 1
ATOM 2855 N N . VAL A 1 391 ? -2.904 -19.609 15.336 1.00 29.32 574 VAL A N 1
ATOM 2856 C CA . VAL A 1 391 ? -1.882 -18.842 16.050 1.00 29.14 574 VAL A CA 1
ATOM 2857 C C . VAL A 1 391 ? -1.623 -17.511 15.362 1.00 29.48 574 VAL A C 1
ATOM 2858 O O . VAL A 1 391 ? -1.418 -17.449 14.143 1.00 30.19 574 VAL A O 1
ATOM 2862 N N . GLY A 1 392 ? -1.640 -16.433 16.147 1.00 27.08 575 GLY A N 1
ATOM 2863 C CA . GLY A 1 392 ? -1.387 -15.109 15.614 1.00 26.79 575 GLY A CA 1
ATOM 2864 C C . GLY A 1 392 ? -2.473 -14.578 14.702 1.00 28.92 575 GLY A C 1
ATOM 2865 O O . GLY A 1 392 ? -2.280 -13.524 14.090 1.00 26.88 575 GLY A O 1
ATOM 2866 N N . ASN A 1 393 ? -3.609 -15.268 14.595 1.00 23.04 576 ASN A N 1
ATOM 2867 C CA . ASN A 1 393 ? -4.650 -14.894 13.646 1.00 27.85 576 ASN A CA 1
ATOM 2868 C C . ASN A 1 393 ? -5.929 -14.418 14.329 1.00 27.80 576 ASN A C 1
ATOM 2869 O O . ASN A 1 393 ? -6.983 -14.379 13.686 1.00 31.06 576 ASN A O 1
ATOM 2874 N N . GLN A 1 394 ? -5.860 -14.040 15.603 1.00 22.49 577 GLN A N 1
ATOM 2875 C CA . GLN A 1 394 ? -7.040 -13.617 16.358 1.00 29.67 577 GLN A CA 1
ATOM 2876 C C . GLN A 1 394 ? -7.736 -12.432 15.708 1.00 25.78 577 GLN A C 1
ATOM 2877 O O . GLN A 1 394 ? -7.075 -11.554 15.147 1.00 27.98 577 GLN A O 1
ATOM 2883 N N . ALA B 1 38 ? 10.777 -71.674 25.351 1.00 43.22 221 ALA B N 1
ATOM 2884 C CA . ALA B 1 38 ? 10.027 -72.792 25.919 1.00 34.95 221 ALA B CA 1
ATOM 2885 C C . ALA B 1 38 ? 9.039 -73.371 24.910 1.00 33.80 221 ALA B C 1
ATOM 2886 O O . ALA B 1 38 ? 9.027 -74.577 24.661 1.00 27.78 221 ALA B O 1
ATOM 2888 N N . LEU B 1 39 ? 8.273 -72.495 24.270 1.00 28.08 222 LEU B N 1
ATOM 2889 C CA . LEU B 1 39 ? 7.266 -72.941 23.327 1.00 28.56 222 LEU B CA 1
ATOM 2890 C C . LEU B 1 39 ? 7.917 -73.363 22.012 1.00 28.43 222 LEU B C 1
ATOM 2891 O O . LEU B 1 39 ? 8.986 -72.868 21.651 1.00 30.50 222 LEU B O 1
ATOM 2896 N N . PRO B 1 40 ? 7.315 -74.308 21.301 1.00 29.71 223 PRO B N 1
ATOM 2897 C CA . PRO B 1 40 ? 7.867 -74.722 20.014 1.00 32.77 223 PRO B CA 1
ATOM 2898 C C . PRO B 1 40 ? 7.771 -73.593 19.005 1.00 27.33 223 PRO B C 1
ATOM 2899 O O . PRO B 1 40 ? 6.950 -72.675 19.159 1.00 28.95 223 PRO B O 1
ATOM 2903 N N . PRO B 1 41 ? 8.612 -73.600 17.980 1.00 29.10 224 PRO B N 1
ATOM 2904 C CA . PRO B 1 41 ? 8.565 -72.517 16.994 1.00 26.15 224 PRO B CA 1
ATOM 2905 C C . PRO B 1 41 ? 7.259 -72.539 16.214 1.00 28.71 224 PRO B C 1
ATOM 2906 O O . PRO B 1 41 ? 6.512 -73.522 16.212 1.00 26.33 224 PRO B O 1
ATOM 2910 N N . LEU B 1 42 ? 6.980 -71.418 15.555 1.00 25.87 225 LEU B N 1
ATOM 2911 C CA . LEU B 1 42 ? 5.844 -71.368 14.648 1.00 26.72 225 LEU B CA 1
ATOM 2912 C C . LEU B 1 42 ? 6.059 -72.361 13.513 1.00 23.95 225 LEU B C 1
ATOM 2913 O O . LEU B 1 42 ? 7.180 -72.545 13.036 1.00 25.42 225 LEU B O 1
ATOM 2918 N N . ALA B 1 43 ? 4.983 -73.027 13.114 1.00 27.51 226 ALA B N 1
ATOM 2919 C CA . ALA B 1 43 ? 5.040 -74.078 12.109 1.00 29.36 226 ALA B CA 1
ATOM 2920 C C . ALA B 1 43 ? 4.856 -73.503 10.713 1.00 30.66 226 ALA B C 1
ATOM 2921 O O . ALA B 1 43 ? 4.244 -72.445 10.536 1.00 29.61 226 ALA B O 1
ATOM 2923 N N . ASN B 1 44 ? 5.410 -74.210 9.722 1.00 30.37 227 ASN B N 1
ATOM 2924 C CA . ASN B 1 44 ? 5.322 -73.812 8.313 1.00 26.73 227 ASN B CA 1
ATOM 2925 C C . ASN B 1 44 ? 5.818 -72.380 8.122 1.00 24.09 227 ASN B C 1
ATOM 2926 O O . ASN B 1 44 ? 5.198 -71.567 7.434 1.00 30.00 227 ASN B O 1
ATOM 2931 N N . PHE B 1 45 ? 6.936 -72.071 8.768 1.00 24.17 228 PHE B N 1
ATOM 2932 C CA . PHE B 1 45 ? 7.438 -70.710 8.868 1.00 25.48 228 PHE B CA 1
ATOM 2933 C C . PHE B 1 45 ? 8.168 -70.338 7.587 1.00 24.96 228 PHE B C 1
ATOM 2934 O O . PHE B 1 45 ? 9.098 -71.040 7.177 1.00 25.48 228 PHE B O 1
ATOM 2942 N N . LYS B 1 46 ? 7.758 -69.238 6.961 1.00 27.75 229 LYS B N 1
ATOM 2943 C CA . LYS B 1 46 ? 8.366 -68.765 5.725 1.00 30.93 229 LYS B CA 1
ATOM 2944 C C . LYS B 1 46 ? 8.635 -67.273 5.830 1.00 26.44 229 LYS B C 1
ATOM 2945 O O . LYS B 1 46 ? 7.847 -66.533 6.425 1.00 26.46 229 LYS B O 1
ATOM 2951 N N . ASP B 1 47 ? 9.757 -66.845 5.256 1.00 22.93 230 ASP B N 1
ATOM 2952 C CA . ASP B 1 47 ? 10.147 -65.439 5.168 1.00 22.96 230 ASP B CA 1
ATOM 2953 C C . ASP B 1 47 ? 10.341 -65.134 3.688 1.00 27.07 230 ASP B C 1
ATOM 2954 O O . ASP B 1 47 ? 11.255 -65.670 3.053 1.00 26.08 230 ASP B O 1
ATOM 2959 N N . GLU B 1 48 ? 9.486 -64.279 3.135 1.00 26.39 231 GLU B N 1
ATOM 2960 C CA . GLU B 1 48 ? 9.535 -63.947 1.718 1.00 29.44 231 GLU B CA 1
ATOM 2961 C C . GLU B 1 48 ? 10.232 -62.619 1.452 1.00 28.11 231 GLU B C 1
ATOM 2962 O O . GLU B 1 48 ? 10.223 -62.140 0.313 1.00 28.32 231 GLU B O 1
ATOM 2968 N N . SER B 1 49 ? 10.861 -62.031 2.467 1.00 22.07 232 SER B N 1
ATOM 2969 C CA . SER B 1 49 ? 11.495 -60.726 2.353 1.00 22.57 232 SER B CA 1
ATOM 2970 C C . SER B 1 49 ? 12.938 -60.800 1.866 1.00 26.29 232 SER B C 1
ATOM 2971 O O . SER B 1 49 ? 13.637 -59.782 1.891 1.00 25.22 232 SER B O 1
ATOM 2974 N N . GLY B 1 50 ? 13.401 -61.966 1.421 1.00 27.30 233 GLY B N 1
ATOM 2975 C CA . GLY B 1 50 ? 14.764 -62.067 0.945 1.00 25.53 233 GLY B CA 1
ATOM 2976 C C . GLY B 1 50 ? 15.758 -62.150 2.091 1.00 27.42 233 GLY B C 1
ATOM 2977 O O . GLY B 1 50 ? 15.403 -62.284 3.266 1.00 26.36 233 GLY B O 1
ATOM 2978 N N . ASN B 1 51 ? 17.037 -62.048 1.728 1.00 22.35 234 ASN B N 1
ATOM 2979 C CA . ASN B 1 51 ? 18.131 -62.252 2.666 1.00 28.02 234 ASN B CA 1
ATOM 2980 C C . ASN B 1 51 ? 19.060 -61.049 2.793 1.00 27.16 234 ASN B C 1
ATOM 2981 O O . ASN B 1 51 ? 20.112 -61.162 3.433 1.00 28.95 234 ASN B O 1
ATOM 2986 N N . GLU B 1 52 ? 18.700 -59.899 2.226 1.00 24.63 235 GLU B N 1
ATOM 2987 C CA . GLU B 1 52 ? 19.520 -58.713 2.398 1.00 25.83 235 GLU B CA 1
ATOM 2988 C C . GLU B 1 52 ? 19.481 -58.261 3.860 1.00 25.74 235 GLU B C 1
ATOM 2989 O O . GLU B 1 52 ? 18.492 -58.494 4.562 1.00 23.27 235 GLU B O 1
ATOM 2995 N N . PRO B 1 53 ? 20.539 -57.605 4.341 1.00 26.92 236 PRO B N 1
ATOM 2996 C CA . PRO B 1 53 ? 20.506 -57.075 5.710 1.00 25.05 236 PRO B CA 1
ATOM 2997 C C . PRO B 1 53 ? 19.378 -56.069 5.872 1.00 21.89 236 PRO B C 1
ATOM 2998 O O . PRO B 1 53 ? 19.066 -55.310 4.954 1.00 21.52 236 PRO B O 1
ATOM 3002 N N . ARG B 1 54 ? 18.753 -56.076 7.047 1.00 22.56 237 ARG B N 1
ATOM 3003 C CA . ARG B 1 54 ? 17.700 -55.111 7.323 1.00 20.19 237 ARG B CA 1
ATOM 3004 C C . ARG B 1 54 ? 17.641 -54.829 8.813 1.00 20.49 237 ARG B C 1
ATOM 3005 O O . ARG B 1 54 ? 18.086 -55.631 9.641 1.00 18.54 237 ARG B O 1
ATOM 3013 N N . THR B 1 55 ? 17.103 -53.654 9.132 1.00 17.84 238 THR B N 1
ATOM 3014 C CA . THR B 1 55 ? 16.851 -53.216 10.499 1.00 20.86 238 THR B CA 1
ATOM 3015 C C . THR B 1 55 ? 15.395 -52.780 10.596 1.00 22.23 238 THR B C 1
ATOM 3016 O O . THR B 1 55 ? 14.958 -51.911 9.838 1.00 18.67 238 THR B O 1
ATOM 3020 N N . LEU B 1 56 ? 14.639 -53.418 11.485 1.00 16.82 239 LEU B N 1
ATOM 3021 C CA . LEU B 1 56 ? 13.233 -53.107 11.711 1.00 18.34 239 LEU B CA 1
ATOM 3022 C C . LEU B 1 56 ? 13.071 -52.543 13.116 1.00 21.38 239 LEU B C 1
ATOM 3023 O O . LEU B 1 56 ? 13.666 -53.059 14.065 1.00 17.43 239 LEU B O 1
ATOM 3028 N N . VAL B 1 57 ? 12.289 -51.474 13.250 1.00 17.89 240 VAL B N 1
ATOM 3029 C CA . VAL B 1 57 ? 12.178 -50.760 14.513 1.00 18.65 240 VAL B CA 1
ATOM 3030 C C . VAL B 1 57 ? 10.718 -50.731 14.938 1.00 20.04 240 VAL B C 1
ATOM 3031 O O . VAL B 1 57 ? 9.836 -50.413 14.133 1.00 19.61 240 VAL B O 1
ATOM 3035 N N . LEU B 1 58 ? 10.469 -51.073 16.199 1.00 18.81 241 LEU B N 1
ATOM 3036 C CA . LEU B 1 58 ? 9.153 -50.978 16.816 1.00 17.48 241 LEU B CA 1
ATOM 3037 C C . LEU B 1 58 ? 9.281 -50.024 17.998 1.00 19.03 241 LEU B C 1
ATOM 3038 O O . LEU B 1 58 ? 9.999 -50.312 18.962 1.00 21.01 241 LEU B O 1
ATOM 3043 N N . VAL B 1 59 ? 8.617 -48.879 17.898 1.00 15.47 242 VAL B N 1
ATOM 3044 C CA . VAL B 1 59 ? 8.613 -47.852 18.928 1.00 15.28 242 VAL B CA 1
ATOM 3045 C C . VAL B 1 59 ? 7.277 -47.925 19.654 1.00 17.87 242 VAL B C 1
ATOM 3046 O O . VAL B 1 59 ? 6.210 -47.707 19.054 1.00 18.25 242 VAL B O 1
ATOM 3050 N N . ILE B 1 60 ? 7.352 -48.255 20.941 1.00 17.02 243 ILE B N 1
ATOM 3051 C CA . ILE B 1 60 ? 6.210 -48.402 21.837 1.00 18.87 243 ILE B CA 1
ATOM 3052 C C . ILE B 1 60 ? 6.121 -47.134 22.677 1.00 17.65 243 ILE B C 1
ATOM 3053 O O . ILE B 1 60 ? 6.928 -46.919 23.586 1.00 19.92 243 ILE B O 1
ATOM 3058 N N . GLY B 1 61 ? 5.162 -46.279 22.348 1.00 18.22 244 GLY B N 1
ATOM 3059 C CA . GLY B 1 61 ? 4.865 -45.100 23.126 1.00 17.52 244 GLY B CA 1
ATOM 3060 C C . GLY B 1 61 ? 3.947 -45.409 24.294 1.00 21.06 244 GLY B C 1
ATOM 3061 O O . GLY B 1 61 ? 3.578 -46.555 24.558 1.00 19.53 244 GLY B O 1
ATOM 3062 N N . GLU B 1 62 ? 3.561 -44.348 25.001 1.00 18.62 245 GLU B N 1
ATOM 3063 C CA . GLU B 1 62 ? 2.896 -44.511 26.289 1.00 18.63 245 GLU B CA 1
ATOM 3064 C C . GLU B 1 62 ? 1.906 -43.377 26.515 1.00 15.76 245 GLU B C 1
ATOM 3065 O O . GLU B 1 62 ? 2.298 -42.209 26.522 1.00 18.80 245 GLU B O 1
ATOM 3071 N N . SER B 1 63 ? 0.634 -43.726 26.700 1.00 17.15 246 SER B N 1
ATOM 3072 C CA . SER B 1 63 ? -0.415 -42.801 27.146 1.00 20.96 246 SER B CA 1
ATOM 3073 C C . SER B 1 63 ? -0.646 -41.644 26.181 1.00 20.86 246 SER B C 1
ATOM 3074 O O . SER B 1 63 ? -1.149 -40.588 26.588 1.00 18.95 246 SER B O 1
ATOM 3077 N N . THR B 1 64 ? -0.305 -41.818 24.909 1.00 17.79 247 THR B N 1
ATOM 3078 C CA . THR B 1 64 ? -0.482 -40.781 23.900 1.00 17.63 247 THR B CA 1
ATOM 3079 C C . THR B 1 64 ? -1.738 -41.100 23.099 1.00 18.46 247 THR B C 1
ATOM 3080 O O . THR B 1 64 ? -1.779 -42.097 22.369 1.00 16.84 247 THR B O 1
ATOM 3084 N N . GLN B 1 65 ? -2.758 -40.257 23.237 1.00 18.63 248 GLN B N 1
ATOM 3085 C CA . GLN B 1 65 ? -3.987 -40.458 22.490 1.00 20.98 248 GLN B CA 1
ATOM 3086 C C . GLN B 1 65 ? -3.862 -39.851 21.099 1.00 19.37 248 GLN B C 1
ATOM 3087 O O . GLN B 1 65 ? -2.961 -39.061 20.809 1.00 22.16 248 GLN B O 1
ATOM 3093 N N . ARG B 1 66 ? -4.795 -40.227 20.230 1.00 22.89 249 ARG B N 1
ATOM 3094 C CA . ARG B 1 66 ? -4.784 -39.691 18.875 1.00 23.54 249 ARG B CA 1
ATOM 3095 C C . ARG B 1 66 ? -5.260 -38.242 18.851 1.00 21.98 249 ARG B C 1
ATOM 3096 O O . ARG B 1 66 ? -4.724 -37.424 18.096 1.00 23.53 249 ARG B O 1
ATOM 3104 N N . GLY B 1 67 ? -6.241 -37.896 19.690 1.00 22.13 250 GLY B N 1
ATOM 3105 C CA . GLY B 1 67 ? -6.949 -36.634 19.550 1.00 23.14 250 GLY B CA 1
ATOM 3106 C C . GLY B 1 67 ? -6.250 -35.389 20.057 1.00 26.03 250 GLY B C 1
ATOM 3107 O O . GLY B 1 67 ? -6.804 -34.293 19.929 1.00 22.11 250 GLY B O 1
ATOM 3108 N N . ARG B 1 68 ? -5.055 -35.508 20.635 1.00 20.87 251 ARG B N 1
ATOM 3109 C CA . ARG B 1 68 ? -4.277 -34.349 21.059 1.00 23.47 251 ARG B CA 1
ATOM 3110 C C . ARG B 1 68 ? -3.002 -34.181 20.243 1.00 21.42 251 ARG B C 1
ATOM 3111 O O . ARG B 1 68 ? -2.055 -33.535 20.702 1.00 21.40 251 ARG B O 1
ATOM 3127 N N . SER B 1 70 ? -1.645 -32.658 16.640 1.00 19.63 253 SER B N 1
ATOM 3128 C CA . SER B 1 70 ? -1.977 -31.923 15.423 1.00 23.54 253 SER B CA 1
ATOM 3129 C C . SER B 1 70 ? -1.806 -32.797 14.187 1.00 22.62 253 SER B C 1
ATOM 3130 O O . SER B 1 70 ? -2.445 -32.538 13.162 1.00 21.90 253 SER B O 1
ATOM 3133 N N . LEU B 1 71 ? -0.984 -33.847 14.274 1.00 23.41 254 LEU B N 1
ATOM 3134 C CA . LEU B 1 71 ? -0.890 -34.810 13.180 1.00 23.16 254 LEU B CA 1
ATOM 3135 C C . LEU B 1 71 ? -2.250 -35.381 12.827 1.00 20.85 254 LEU B C 1
ATOM 3136 O O . LEU B 1 71 ? -2.480 -35.768 11.679 1.00 18.74 254 LEU B O 1
ATOM 3141 N N . TYR B 1 72 ? -3.168 -35.423 13.794 1.00 20.77 255 TYR B N 1
ATOM 3142 C CA . TYR B 1 72 ? -4.506 -35.958 13.588 1.00 20.56 255 TYR B CA 1
ATOM 3143 C C . TYR B 1 72 ? -5.586 -34.892 13.696 1.00 18.84 255 TYR B C 1
ATOM 3144 O O . TYR B 1 72 ? -6.750 -35.222 13.937 1.00 23.49 255 TYR B O 1
ATOM 3153 N N . GLY B 1 73 ? -5.227 -33.621 13.538 1.00 21.87 256 GLY B N 1
ATOM 3154 C CA . GLY B 1 73 ? -6.210 -32.561 13.459 1.00 21.77 256 GLY B CA 1
ATOM 3155 C C . GLY B 1 73 ? -6.376 -31.719 14.707 1.00 22.38 256 GLY B C 1
ATOM 3156 O O . GLY B 1 73 ? -7.148 -30.756 14.678 1.00 22.41 256 GLY B O 1
ATOM 3157 N N . TYR B 1 74 ? -5.705 -32.061 15.803 1.00 22.78 257 TYR B N 1
ATOM 3158 C CA . TYR B 1 74 ? -5.771 -31.226 16.997 1.00 21.11 257 TYR B CA 1
ATOM 3159 C C . TYR B 1 74 ? -5.318 -29.808 16.649 1.00 23.32 257 TYR B C 1
ATOM 3160 O O . TYR B 1 74 ? -4.217 -29.630 16.108 1.00 25.33 257 TYR B O 1
ATOM 3169 N N . PRO B 1 75 ? -6.127 -28.782 16.935 1.00 22.41 258 PRO B N 1
ATOM 3170 C CA . PRO B 1 75 ? -5.814 -27.429 16.432 1.00 26.25 258 PRO B CA 1
ATOM 3171 C C . PRO B 1 75 ? -4.622 -26.762 17.107 1.00 29.87 258 PRO B C 1
ATOM 3172 O O . PRO B 1 75 ? -4.132 -25.752 16.586 1.00 33.89 258 PRO B O 1
ATOM 3176 N N . ARG B 1 76 ? -4.142 -27.270 18.242 1.00 29.05 259 ARG B N 1
ATOM 3177 C CA . ARG B 1 76 ? -2.876 -26.803 18.786 1.00 24.80 259 ARG B CA 1
ATOM 3178 C C . ARG B 1 76 ? -1.753 -27.575 18.118 1.00 27.02 259 ARG B C 1
ATOM 3179 O O . ARG B 1 76 ? -1.878 -28.780 17.889 1.00 27.35 259 ARG B O 1
ATOM 3187 N N . GLU B 1 77 ? -0.647 -26.891 17.821 1.00 25.02 260 GLU B N 1
ATOM 3188 C CA . GLU B 1 77 ? 0.480 -27.523 17.131 1.00 25.37 260 GLU B CA 1
ATOM 3189 C C . GLU B 1 77 ? 1.320 -28.307 18.141 1.00 26.44 260 GLU B C 1
ATOM 3190 O O . GLU B 1 77 ? 2.404 -27.892 18.561 1.00 27.20 260 GLU B O 1
ATOM 3196 N N . THR B 1 78 ? 0.797 -29.469 18.548 1.00 25.66 261 THR B N 1
ATOM 3197 C CA . THR B 1 78 ? 1.483 -30.315 19.524 1.00 23.07 261 THR B CA 1
ATOM 3198 C C . THR B 1 78 ? 2.478 -31.287 18.904 1.00 25.10 261 THR B C 1
ATOM 3199 O O . THR B 1 78 ? 3.332 -31.813 19.626 1.00 24.92 261 THR B O 1
ATOM 3203 N N . THR B 1 79 ? 2.390 -31.567 17.607 1.00 25.40 262 THR B N 1
ATOM 3204 C CA . THR B 1 79 ? 3.322 -32.489 16.954 1.00 21.18 262 THR B CA 1
ATOM 3205 C C . THR B 1 79 ? 3.903 -31.873 15.684 1.00 22.22 262 THR B C 1
ATOM 3206 O O . THR B 1 79 ? 3.738 -32.414 14.589 1.00 21.05 262 THR B O 1
ATOM 3210 N N . PRO B 1 80 ? 4.651 -30.770 15.807 1.00 23.56 263 PRO B N 1
ATOM 3211 C CA . PRO B 1 80 ? 5.157 -30.101 14.595 1.00 22.67 263 PRO B CA 1
ATOM 3212 C C . PRO B 1 80 ? 6.147 -30.925 13.793 1.00 23.94 263 PRO B C 1
ATOM 3213 O O . PRO B 1 80 ? 6.105 -30.879 12.559 1.00 26.33 263 PRO B O 1
ATOM 3217 N N . GLU B 1 81 ? 7.037 -31.681 14.441 1.00 21.07 264 GLU B N 1
ATOM 3218 C CA . GLU B 1 81 ? 8.052 -32.414 13.685 1.00 25.41 264 GLU B CA 1
ATOM 3219 C C . GLU B 1 81 ? 7.451 -33.609 12.949 1.00 24.15 264 GLU B C 1
ATOM 3220 O O . GLU B 1 81 ? 7.826 -33.895 11.802 1.00 23.39 264 GLU B O 1
ATOM 3226 N N . LEU B 1 82 ? 6.501 -34.308 13.579 1.00 20.87 265 LEU B N 1
ATOM 3227 C CA . LEU B 1 82 ? 5.813 -35.370 12.854 1.00 25.25 265 LEU B CA 1
ATOM 3228 C C . LEU B 1 82 ? 4.953 -34.795 11.734 1.00 24.08 265 LEU B C 1
ATOM 3229 O O . LEU B 1 82 ? 4.885 -35.371 10.642 1.00 22.59 265 LEU B O 1
ATOM 3234 N N . ASP B 1 83 ? 4.323 -33.641 11.976 1.00 18.89 266 ASP B N 1
ATOM 3235 C CA . ASP B 1 83 ? 3.562 -32.970 10.924 1.00 25.25 266 ASP B CA 1
ATOM 3236 C C . ASP B 1 83 ? 4.446 -32.657 9.724 1.00 25.02 266 ASP B C 1
ATOM 3237 O O . ASP B 1 83 ? 4.067 -32.911 8.575 1.00 25.48 266 ASP B O 1
ATOM 3242 N N . ALA B 1 84 ? 5.615 -32.067 9.975 1.00 22.38 267 ALA B N 1
ATOM 3243 C CA . ALA B 1 84 ? 6.514 -31.706 8.889 1.00 26.53 267 ALA B CA 1
ATOM 3244 C C . ALA B 1 84 ? 6.978 -32.942 8.142 1.00 28.45 267 ALA B C 1
ATOM 3245 O O . ALA B 1 84 ? 7.058 -32.944 6.903 1.00 25.55 267 ALA B O 1
ATOM 3247 N N . LEU B 1 85 ? 7.268 -34.012 8.883 1.00 26.54 268 LEU B N 1
ATOM 3248 C CA . LEU B 1 85 ? 7.673 -35.258 8.249 1.00 29.53 268 LEU B CA 1
ATOM 3249 C C . LEU B 1 85 ? 6.555 -35.798 7.358 1.00 30.01 268 LEU B C 1
ATOM 3250 O O . LEU B 1 85 ? 6.811 -36.269 6.242 1.00 25.76 268 LEU B O 1
ATOM 3255 N N . HIS B 1 86 ? 5.303 -35.699 7.819 1.00 25.54 269 HIS B N 1
ATOM 3256 C CA . HIS B 1 86 ? 4.173 -36.149 7.010 1.00 25.55 269 HIS B CA 1
ATOM 3257 C C . HIS B 1 86 ? 4.011 -35.296 5.761 1.00 29.05 269 HIS B C 1
ATOM 3258 O O . HIS B 1 86 ? 3.637 -35.804 4.699 1.00 26.68 269 HIS B O 1
ATOM 3265 N N . LYS B 1 87 ? 4.260 -33.992 5.876 1.00 28.02 270 LYS B N 1
ATOM 3266 C CA . LYS B 1 87 ? 4.118 -33.115 4.720 1.00 31.16 270 LYS B CA 1
ATOM 3267 C C . LYS B 1 87 ? 5.225 -33.339 3.694 1.00 31.49 270 LYS B C 1
ATOM 3268 O O . LYS B 1 87 ? 5.001 -33.125 2.498 1.00 38.50 270 LYS B O 1
ATOM 3274 N N . THR B 1 88 ? 6.427 -33.742 4.127 1.00 27.24 271 THR B N 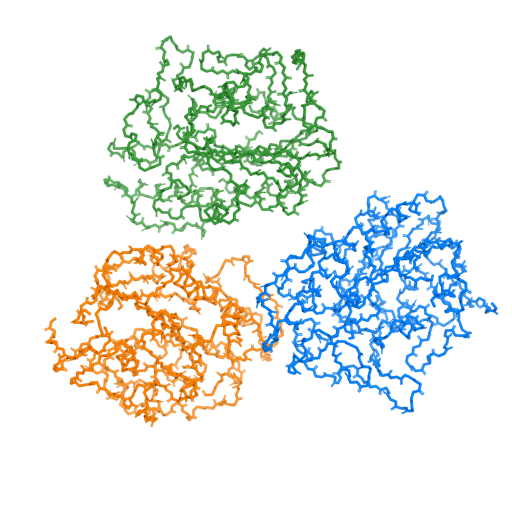1
ATOM 3275 C CA . THR B 1 88 ? 7.563 -33.803 3.212 1.00 28.73 271 THR B CA 1
ATOM 3276 C C . THR B 1 88 ? 8.003 -35.207 2.807 1.00 34.80 271 THR B C 1
ATOM 3277 O O . THR B 1 88 ? 8.641 -35.349 1.759 1.00 34.29 271 THR B O 1
ATOM 3281 N N . ASP B 1 89 ? 7.662 -36.242 3.570 1.00 29.07 272 ASP B N 1
ATOM 3282 C CA . ASP B 1 89 ? 8.185 -37.580 3.303 1.00 29.75 272 ASP B CA 1
ATOM 3283 C C . ASP B 1 89 ? 7.061 -38.511 2.872 1.00 27.67 272 ASP B C 1
ATOM 3284 O O . ASP B 1 89 ? 6.236 -38.906 3.714 1.00 25.07 272 ASP B O 1
ATOM 3289 N N . PRO B 1 90 ? 7.012 -38.923 1.599 1.00 25.43 273 PRO B N 1
ATOM 3290 C CA . PRO B 1 90 ? 5.921 -39.805 1.150 1.00 26.45 273 PRO B CA 1
ATOM 3291 C C . PRO B 1 90 ? 5.944 -41.190 1.772 1.00 26.64 273 PRO B C 1
ATOM 3292 O O . PRO B 1 90 ? 4.925 -41.888 1.714 1.00 25.42 273 PRO B O 1
ATOM 3296 N N . ASN B 1 91 ? 7.056 -41.611 2.363 1.00 21.00 274 ASN B N 1
ATOM 3297 C CA . ASN B 1 91 ? 7.150 -42.932 2.965 1.00 21.88 274 ASN B CA 1
ATOM 3298 C C . ASN B 1 91 ? 6.749 -42.954 4.437 1.00 21.80 274 ASN B C 1
ATOM 3299 O O . ASN B 1 91 ? 6.924 -43.983 5.097 1.00 17.49 274 ASN B O 1
ATOM 3304 N N . LEU B 1 92 ? 6.244 -41.842 4.967 1.00 19.21 275 LEU B N 1
ATOM 3305 C CA . LEU B 1 92 ? 5.565 -41.847 6.255 1.00 23.48 275 LEU B CA 1
ATOM 3306 C C . LEU B 1 92 ? 4.083 -42.100 6.002 1.00 25.47 275 LEU B C 1
ATOM 3307 O O . LEU B 1 92 ? 3.417 -41.313 5.319 1.00 21.32 275 LEU B O 1
ATOM 3312 N N . THR B 1 93 ? 3.591 -43.222 6.512 1.00 22.02 276 THR B N 1
ATOM 3313 C CA . THR B 1 93 ? 2.199 -43.638 6.415 1.00 21.69 276 THR B CA 1
ATOM 3314 C C . THR B 1 93 ? 1.539 -43.419 7.770 1.00 21.39 276 THR B C 1
ATOM 3315 O O . THR B 1 93 ? 1.982 -43.988 8.772 1.00 18.93 276 THR B O 1
ATOM 3319 N N . VAL B 1 94 ? 0.485 -42.607 7.799 1.00 20.83 277 VAL B N 1
ATOM 3320 C CA . VAL B 1 94 ? -0.200 -42.238 9.037 1.00 20.50 277 VAL B CA 1
ATOM 3321 C C . VAL B 1 94 ? -1.570 -42.902 9.044 1.00 22.78 277 VAL B C 1
ATOM 3322 O O . VAL B 1 94 ? -2.411 -42.604 8.184 1.00 20.62 277 VAL B O 1
ATOM 3326 N N . PHE B 1 95 ? -1.801 -43.796 10.007 1.00 18.33 278 PHE B N 1
ATOM 3327 C CA . PHE B 1 95 ? -3.065 -44.520 10.089 1.00 20.40 278 PHE B CA 1
ATOM 3328 C C . PHE B 1 95 ? -4.000 -43.770 11.030 1.00 19.53 278 PHE B C 1
ATOM 3329 O O . PHE B 1 95 ? -3.596 -43.367 12.126 1.00 17.02 278 PHE B O 1
ATOM 3337 N N . ASN B 1 96 ? -5.246 -43.564 10.586 1.00 19.93 279 ASN B N 1
ATOM 3338 C CA . ASN B 1 96 ? -6.158 -42.611 11.208 1.00 21.36 279 ASN B CA 1
ATOM 3339 C C . ASN B 1 96 ? -7.229 -43.250 12.079 1.00 19.17 279 ASN B C 1
ATOM 3340 O O . ASN B 1 96 ? -7.916 -42.528 12.803 1.00 18.76 279 ASN B O 1
ATOM 3345 N N . ASN B 1 97 ? -7.389 -44.568 12.035 1.00 17.85 280 ASN B N 1
ATOM 3346 C CA . ASN B 1 97 ? -8.522 -45.231 12.676 1.00 16.81 280 ASN B CA 1
ATOM 3347 C C . ASN B 1 97 ? -8.063 -46.408 13.519 1.00 19.08 280 ASN B C 1
ATOM 3348 O O . ASN B 1 97 ? -8.708 -47.462 13.549 1.00 18.91 280 ASN B O 1
ATOM 3353 N N . VAL B 1 98 ? -6.942 -46.259 14.227 1.00 17.29 281 VAL B N 1
ATOM 3354 C CA . VAL B 1 98 ? -6.414 -47.322 15.068 1.00 16.13 281 VAL B CA 1
ATOM 3355 C C . VAL B 1 98 ? -6.738 -46.993 16.513 1.00 17.53 281 VAL B C 1
ATOM 3356 O O . VAL B 1 98 ? -6.585 -45.846 16.948 1.00 15.42 281 VAL B O 1
ATOM 3360 N N . VAL B 1 99 ? -7.221 -47.992 17.245 1.00 17.22 282 VAL B N 1
ATOM 3361 C CA . VAL B 1 99 ? -7.508 -47.877 18.666 1.00 16.98 282 VAL B CA 1
ATOM 3362 C C . VAL B 1 99 ? -6.853 -49.042 19.386 1.00 19.79 282 VAL B C 1
ATOM 3363 O O . VAL B 1 99 ? -6.654 -50.119 18.813 1.00 20.56 282 VAL B O 1
ATOM 3367 N N . THR B 1 100 ? -6.541 -48.833 20.658 1.00 15.72 283 THR B N 1
ATOM 3368 C CA . THR B 1 100 ? -6.086 -49.935 21.486 1.00 15.86 283 THR B CA 1
ATOM 3369 C C . THR B 1 100 ? -7.296 -50.724 21.979 1.00 21.67 283 THR B C 1
ATOM 3370 O O . THR B 1 100 ? -8.450 -50.332 21.776 1.00 18.26 283 THR B O 1
ATOM 3374 N N . SER B 1 101 ? -7.031 -51.868 22.611 1.00 19.40 284 SER B N 1
ATOM 3375 C CA . SER B 1 101 ? -8.105 -52.651 23.206 1.00 18.54 284 SER B CA 1
ATOM 3376 C C . SER B 1 101 ? -8.186 -52.520 24.723 1.00 18.64 284 SER B C 1
ATOM 3377 O O . SER B 1 101 ? -9.236 -52.841 25.298 1.00 21.78 284 SER B O 1
ATOM 3380 N N . ARG B 1 102 ? -7.114 -52.084 25.392 1.00 19.18 285 ARG B N 1
ATOM 3381 C CA . ARG B 1 102 ? -7.114 -51.929 26.853 1.00 18.76 285 ARG B CA 1
ATOM 3382 C C . ARG B 1 102 ? -6.279 -50.724 27.265 1.00 20.56 285 ARG B C 1
ATOM 3383 O O . ARG B 1 102 ? -5.217 -50.471 26.673 1.00 16.81 285 ARG B O 1
ATOM 3391 N N . PRO B 1 103 ? -6.714 -49.989 28.298 1.00 21.40 286 PRO B N 1
ATOM 3392 C CA . PRO B 1 103 ? -6.053 -48.724 28.640 1.00 19.68 286 PRO B CA 1
ATOM 3393 C C . PRO B 1 103 ? -5.012 -48.842 29.752 1.00 21.08 286 PRO B C 1
ATOM 3394 O O . PRO B 1 103 ? -4.762 -47.869 30.465 1.00 20.69 286 PRO B O 1
ATOM 3398 N N . TYR B 1 104 ? -4.408 -50.015 29.927 1.00 21.76 287 TYR B N 1
ATOM 3399 C CA . TYR B 1 104 ? -3.371 -50.217 30.932 1.00 23.06 287 TYR B CA 1
ATOM 3400 C C . TYR B 1 104 ? -2.179 -50.894 30.274 1.00 21.42 287 TYR B C 1
ATOM 3401 O O . TYR B 1 104 ? -2.354 -51.835 29.496 1.00 23.33 287 TYR B O 1
ATOM 3410 N N . THR B 1 105 ? -0.974 -50.417 30.609 1.00 23.03 288 THR B N 1
ATOM 3411 C CA . THR B 1 105 ? 0.241 -50.764 29.870 1.00 22.81 288 THR B CA 1
ATOM 3412 C C . THR B 1 105 ? 0.431 -52.273 29.705 1.00 23.74 288 THR B C 1
ATOM 3413 O O . THR B 1 105 ? 0.449 -52.787 28.582 1.00 22.18 288 THR B O 1
ATOM 3417 N N . ILE B 1 106 ? 0.611 -53.003 30.811 1.00 23.80 289 ILE B N 1
ATOM 3418 C CA . ILE B 1 106 ? 0.955 -54.416 30.659 1.00 22.99 289 ILE B CA 1
ATOM 3419 C C . ILE B 1 106 ? -0.225 -55.190 30.088 1.00 22.51 289 ILE B C 1
ATOM 3420 O O . ILE B 1 106 ? -0.039 -56.122 29.293 1.00 22.01 289 ILE B O 1
ATOM 3425 N N . GLU B 1 107 ? -1.452 -54.790 30.435 1.00 22.78 290 GLU B N 1
ATOM 3426 C CA . GLU B 1 107 ? -2.622 -55.498 29.933 1.00 24.82 290 GLU B CA 1
ATOM 3427 C C . GLU B 1 107 ? -2.750 -55.367 28.414 1.00 20.03 290 GLU B C 1
ATOM 3428 O O . GLU B 1 107 ? -3.123 -56.329 27.739 1.00 20.91 290 GLU B O 1
ATOM 3434 N N . ILE B 1 108 ? -2.421 -54.205 27.849 1.00 15.87 291 ILE B N 1
ATOM 3435 C CA . ILE B 1 108 ? -2.471 -54.111 26.392 1.00 19.87 291 ILE B CA 1
ATOM 3436 C C . ILE B 1 108 ? -1.248 -54.774 25.764 1.00 20.35 291 ILE B C 1
ATOM 3437 O O . ILE B 1 108 ? -1.371 -55.475 24.756 1.00 17.78 291 ILE B O 1
ATOM 3442 N N . LEU B 1 109 ? -0.059 -54.614 26.357 1.00 17.67 292 LEU B N 1
ATOM 3443 C CA . LEU B 1 109 ? 1.125 -55.194 25.725 1.00 17.39 292 LEU B CA 1
ATOM 3444 C C . LEU B 1 109 ? 1.069 -56.719 25.694 1.00 22.60 292 LEU B C 1
ATOM 3445 O O . LEU B 1 109 ? 1.643 -57.335 24.788 1.00 20.07 292 LEU B O 1
ATOM 3450 N N . GLN B 1 110 ? 0.378 -57.344 26.653 1.00 21.05 293 GLN B N 1
ATOM 3451 C CA . GLN B 1 110 ? 0.172 -58.790 26.574 1.00 25.64 293 GLN B CA 1
ATOM 3452 C C . GLN B 1 110 ? -0.584 -59.200 25.311 1.00 20.84 293 GLN B C 1
ATOM 3453 O O . GLN B 1 110 ? -0.409 -60.324 24.836 1.00 21.18 293 GLN B O 1
ATOM 3459 N N . GLN B 1 111 ? -1.426 -58.319 24.763 1.00 22.42 294 GLN B N 1
ATOM 3460 C CA . GLN B 1 111 ? -2.120 -58.582 23.506 1.00 20.32 294 GLN B CA 1
ATOM 3461 C C . GLN B 1 111 ? -1.335 -58.073 22.292 1.00 19.77 294 GLN B C 1
ATOM 3462 O O . GLN B 1 111 ? -1.141 -58.806 21.318 1.00 19.34 294 GLN B O 1
ATOM 3468 N N . ALA B 1 112 ? -0.849 -56.835 22.354 1.00 20.30 295 ALA B N 1
ATOM 3469 C CA . ALA B 1 112 ? -0.230 -56.213 21.192 1.00 21.96 295 ALA B CA 1
ATOM 3470 C C . ALA B 1 112 ? 1.004 -56.982 20.737 1.00 20.28 295 ALA B C 1
ATOM 3471 O O . ALA B 1 112 ? 1.270 -57.088 19.535 1.00 20.68 295 ALA B O 1
ATOM 3473 N N . LEU B 1 113 ? 1.777 -57.507 21.679 1.00 16.95 296 LEU B N 1
ATOM 3474 C CA . LEU B 1 113 ? 3.047 -58.142 21.360 1.00 22.26 296 LEU B CA 1
ATOM 3475 C C . LEU B 1 113 ? 2.947 -59.650 21.171 1.00 18.93 296 LEU B C 1
ATOM 3476 O O . LEU B 1 113 ? 3.981 -60.302 20.991 1.00 20.94 296 LEU B O 1
ATOM 3481 N N . THR B 1 114 ? 1.746 -60.223 21.224 1.00 19.17 297 THR B N 1
ATOM 3482 C CA . THR B 1 114 ? 1.564 -61.669 21.121 1.00 22.34 297 THR B CA 1
ATOM 3483 C C . THR B 1 114 ? 0.356 -61.928 20.218 1.00 18.89 297 THR B C 1
ATOM 3484 O O . THR B 1 114 ? -0.188 -61.013 19.597 1.00 18.59 297 THR B O 1
ATOM 3488 N N . PHE B 1 115 ? -0.086 -63.179 20.148 1.00 23.63 298 PHE B N 1
ATOM 3489 C CA . PHE B 1 115 ? -1.284 -63.513 19.385 1.00 19.62 298 PHE B CA 1
ATOM 3490 C C . PHE B 1 115 ? -2.568 -63.365 20.191 1.00 20.56 298 PHE B C 1
ATOM 3491 O O . PHE B 1 115 ? -3.652 -63.526 19.630 1.00 22.61 298 PHE B O 1
ATOM 3499 N N . ALA B 1 116 ? -2.473 -63.042 21.477 1.00 22.89 299 ALA B N 1
ATOM 3500 C CA . ALA B 1 116 ? -3.663 -62.865 22.295 1.00 26.75 299 ALA B CA 1
ATOM 3501 C C . ALA B 1 116 ? -4.450 -61.640 21.846 1.00 26.06 299 ALA B C 1
ATOM 3502 O O . ALA B 1 116 ? -3.898 -60.686 21.291 1.00 26.62 299 ALA B O 1
ATOM 3504 N N . ASN B 1 117 ? -5.754 -61.676 22.086 1.00 23.53 300 ASN B N 1
ATOM 3505 C CA . ASN B 1 117 ? -6.613 -60.529 21.825 1.00 25.06 300 ASN B CA 1
ATOM 3506 C C . ASN B 1 117 ? -7.757 -60.587 22.830 1.00 27.32 300 ASN B C 1
ATOM 3507 O O . ASN B 1 117 ? -7.738 -61.393 23.766 1.00 24.06 300 ASN B O 1
ATOM 3512 N N . GLU B 1 118 ? -8.763 -59.733 22.634 1.00 23.58 301 GLU B N 1
ATOM 3513 C CA . GLU B 1 118 ? -9.811 -59.611 23.640 1.00 26.00 301 GLU B CA 1
ATOM 3514 C C . GLU B 1 118 ? -10.621 -60.896 23.764 1.00 27.61 301 GLU B C 1
ATOM 3515 O O . GLU B 1 118 ? -11.033 -61.272 24.868 1.00 25.22 301 GLU B O 1
ATOM 3521 N N . LYS B 1 119 ? -10.841 -61.590 22.648 1.00 24.30 302 LYS B N 1
ATOM 3522 C CA . LYS B 1 119 ? -11.565 -62.855 22.653 1.00 27.38 302 LYS B CA 1
ATOM 3523 C C . LYS B 1 119 ? -10.705 -64.027 23.095 1.00 32.12 302 LYS B C 1
ATOM 3524 O O . LYS B 1 119 ? -11.251 -65.042 23.543 1.00 31.88 302 LYS B O 1
ATOM 3530 N N . ASN B 1 120 ? -9.384 -63.931 22.962 1.00 27.92 303 ASN B N 1
ATOM 3531 C CA . ASN B 1 120 ? -8.470 -65.017 23.326 1.00 28.60 303 ASN B CA 1
ATOM 3532 C C . ASN B 1 120 ? -7.303 -64.458 24.123 1.00 28.78 303 ASN B C 1
ATOM 3533 O O . ASN B 1 120 ? -6.169 -64.403 23.633 1.00 33.12 303 ASN B O 1
ATOM 3538 N N . PRO B 1 121 ? -7.541 -64.058 25.375 1.00 29.16 304 PRO B N 1
ATOM 3539 C CA . PRO B 1 121 ? -6.478 -63.405 26.153 1.00 34.62 304 PRO B CA 1
ATOM 3540 C C . PRO B 1 121 ? -5.396 -64.365 26.612 1.00 36.43 304 PRO B C 1
ATOM 3541 O O . PRO B 1 121 ? -4.317 -63.907 27.010 1.00 36.53 304 PRO B O 1
ATOM 3545 N N . ASP B 1 122 ? -5.625 -65.672 26.514 1.00 43.78 305 ASP B N 1
ATOM 3546 C CA . ASP B 1 122 ? -4.711 -66.672 27.046 1.00 51.81 305 ASP B CA 1
ATOM 3547 C C . ASP B 1 122 ? -3.642 -67.071 26.047 1.00 47.03 305 ASP B C 1
ATOM 3548 O O . ASP B 1 122 ? -2.871 -68.002 26.311 1.00 43.31 305 ASP B O 1
ATOM 3553 N N . LEU B 1 123 ? -3.593 -66.419 24.893 1.00 46.44 306 LEU B N 1
ATOM 3554 C CA . LEU B 1 123 ? -2.616 -66.830 23.904 1.00 38.48 306 LEU B CA 1
ATOM 3555 C C . LEU B 1 123 ? -1.203 -66.369 24.226 1.00 34.06 306 LEU B C 1
ATOM 3556 O O . LEU B 1 123 ? -0.254 -67.010 23.752 1.00 33.00 306 LEU B O 1
ATOM 3561 N N . TYR B 1 124 ? -1.031 -65.339 25.075 1.00 30.70 307 TYR B N 1
ATOM 3562 C CA . TYR B 1 124 ? 0.327 -64.906 25.403 1.00 32.63 307 TYR B CA 1
ATOM 3563 C C . TYR B 1 124 ? 1.089 -65.970 26.168 1.00 34.48 307 TYR B C 1
ATOM 3564 O O . TYR B 1 124 ? 2.317 -65.888 26.267 1.00 33.63 307 TYR B O 1
ATOM 3573 N N . LEU B 1 125 ? 0.390 -66.947 26.729 1.00 33.97 308 LEU B N 1
ATOM 3574 C CA . LEU B 1 125 ? 1.054 -68.055 27.386 1.00 40.84 308 LEU B CA 1
ATOM 3575 C C . LEU B 1 125 ? 1.254 -69.258 26.474 1.00 29.81 308 LEU B C 1
ATOM 3576 O O . LEU B 1 125 ? 2.182 -70.036 26.711 1.00 41.26 308 LEU B O 1
ATOM 3581 N N . THR B 1 126 ? 0.449 -69.417 25.417 1.00 36.20 309 THR B N 1
ATOM 3582 C CA . THR B 1 126 ? 0.461 -70.667 24.664 1.00 36.29 309 THR B CA 1
ATOM 3583 C C . THR B 1 126 ? 0.903 -70.515 23.213 1.00 41.52 309 THR B C 1
ATOM 3584 O O . THR B 1 126 ? 0.995 -71.525 22.503 1.00 33.47 309 THR B O 1
ATOM 3588 N N . GLN B 1 127 ? 1.131 -69.298 22.739 1.00 33.45 310 GLN B N 1
ATOM 3589 C CA . GLN B 1 127 ? 1.646 -69.030 21.406 1.00 32.87 310 GLN B CA 1
ATOM 3590 C C . GLN B 1 127 ? 2.814 -68.069 21.556 1.00 28.40 310 GLN B C 1
ATOM 3591 O O . GLN B 1 127 ? 2.909 -67.353 22.557 1.00 30.49 310 GLN B O 1
ATOM 3597 N N . PRO B 1 128 ? 3.736 -68.047 20.596 1.00 32.37 311 PRO B N 1
ATOM 3598 C CA . PRO B 1 128 ? 4.924 -67.195 20.736 1.00 29.06 311 PRO B CA 1
ATOM 3599 C C . PRO B 1 128 ? 4.586 -65.709 20.742 1.00 28.54 311 PRO B C 1
ATOM 3600 O O . PRO B 1 128 ? 3.481 -65.283 20.394 1.00 25.10 311 PRO B O 1
ATOM 3604 N N . SER B 1 129 ? 5.560 -64.915 21.179 1.00 21.09 312 SER B N 1
ATOM 3605 C CA . SER B 1 129 ? 5.464 -63.468 21.124 1.00 24.15 312 SER B CA 1
ATOM 3606 C C . SER B 1 129 ? 6.108 -62.946 19.843 1.00 22.18 312 SER B C 1
ATOM 3607 O O . SER B 1 129 ? 6.748 -63.684 19.095 1.00 21.38 312 SER B O 1
ATOM 3610 N N . LEU B 1 130 ? 5.945 -61.640 19.612 1.00 23.02 313 LEU B N 1
ATOM 3611 C CA . LEU B 1 130 ? 6.575 -60.998 18.462 1.00 25.28 313 LEU B CA 1
ATOM 3612 C C . LEU B 1 130 ? 8.094 -61.134 18.511 1.00 23.19 313 LEU B C 1
ATOM 3613 O O . LEU B 1 130 ? 8.731 -61.439 17.494 1.00 21.21 313 LEU B O 1
ATOM 3626 N N . ASN B 1 132 ? 9.887 -63.500 20.066 1.00 23.81 315 ASN B N 1
ATOM 3627 C CA . ASN B 1 132 ? 10.211 -64.892 19.745 1.00 23.42 315 ASN B CA 1
ATOM 3628 C C . ASN B 1 132 ? 10.169 -65.127 18.248 1.00 24.11 315 ASN B C 1
ATOM 3629 O O . ASN B 1 132 ? 11.014 -65.841 17.699 1.00 24.34 315 ASN B O 1
ATOM 3650 N N . LYS B 1 135 ? 13.139 -63.663 16.498 1.00 22.05 318 LYS B N 1
ATOM 3651 C CA . LYS B 1 135 ? 14.294 -64.523 16.741 1.00 24.51 318 LYS B CA 1
ATOM 3652 C C . LYS B 1 135 ? 14.234 -65.775 15.869 1.00 24.81 318 LYS B C 1
ATOM 3653 O O . LYS B 1 135 ? 15.243 -66.175 15.276 1.00 22.91 318 LYS B O 1
ATOM 3659 N N . GLN B 1 136 ? 13.052 -66.395 15.755 1.00 23.21 319 GLN B N 1
ATOM 3660 C CA . GLN B 1 136 ? 12.919 -67.555 14.876 1.00 23.46 319 GLN B CA 1
ATOM 3661 C C . GLN B 1 136 ? 13.274 -67.206 13.436 1.00 25.66 319 GLN B C 1
ATOM 3662 O O . GLN B 1 136 ? 13.804 -68.054 12.704 1.00 21.24 319 GLN B O 1
ATOM 3668 N N . ALA B 1 137 ? 13.038 -65.955 13.028 1.00 23.94 320 ALA B N 1
ATOM 3669 C CA . ALA B 1 137 ? 13.365 -65.496 11.684 1.00 26.78 320 ALA B CA 1
ATOM 3670 C C . ALA B 1 137 ? 14.830 -65.128 11.515 1.00 20.38 320 ALA B C 1
ATOM 3671 O O . ALA B 1 137 ? 15.211 -64.689 10.426 1.00 24.09 320 ALA B O 1
ATOM 3673 N N . GLY B 1 138 ? 15.659 -65.298 12.541 1.00 25.77 321 GLY B N 1
ATOM 3674 C CA . GLY B 1 138 ? 17.076 -65.016 12.422 1.00 21.25 321 GLY B CA 1
ATOM 3675 C C . GLY B 1 138 ? 17.507 -63.613 12.786 1.00 26.43 321 GLY B C 1
ATOM 3676 O O . GLY B 1 138 ? 18.652 -63.242 12.500 1.00 25.51 321 GLY B O 1
ATOM 3677 N N . TYR B 1 139 ? 16.641 -62.819 13.402 1.00 24.15 322 TYR B N 1
ATOM 3678 C CA . TYR B 1 139 ? 16.999 -61.468 13.802 1.00 20.40 322 TYR B CA 1
ATOM 3679 C C . TYR B 1 139 ? 17.693 -61.479 15.159 1.00 20.60 322 TYR B C 1
ATOM 3680 O O . TYR B 1 139 ? 17.395 -62.304 16.024 1.00 23.99 322 TYR B O 1
ATOM 3689 N N . LYS B 1 140 ? 18.634 -60.558 15.335 1.00 22.55 323 LYS B N 1
ATOM 3690 C CA . LYS B 1 140 ? 19.102 -60.188 16.662 1.00 21.91 323 LYS B CA 1
ATOM 3691 C C . LYS B 1 140 ? 18.197 -59.078 17.169 1.00 23.24 323 LYS B C 1
ATOM 3692 O O . LYS B 1 140 ? 17.919 -58.119 16.441 1.00 19.94 323 LYS B O 1
ATOM 3698 N N . THR B 1 141 ? 17.744 -59.207 18.410 1.00 19.91 324 THR B N 1
ATOM 3699 C CA . THR B 1 141 ? 16.701 -58.358 18.959 1.00 20.09 324 THR B CA 1
ATOM 3700 C C . THR B 1 141 ? 17.252 -57.532 20.116 1.00 26.12 324 THR B C 1
ATOM 3701 O O . THR B 1 141 ? 18.084 -58.010 20.892 1.00 23.94 324 THR B O 1
ATOM 3705 N N . PHE B 1 142 ? 16.788 -56.283 20.207 1.00 22.58 325 PHE B N 1
ATOM 3706 C CA . PHE B 1 142 ? 17.245 -55.317 21.194 1.00 19.82 325 PHE B CA 1
ATOM 3707 C C . PHE B 1 142 ? 16.045 -54.666 21.864 1.00 24.69 325 PHE B C 1
ATOM 3708 O O . PHE B 1 142 ? 15.016 -54.421 21.228 1.00 24.10 325 PHE B O 1
ATOM 3716 N N . TRP B 1 143 ? 16.184 -54.377 23.156 1.00 22.01 326 TRP B N 1
ATOM 3717 C CA . TRP B 1 143 ? 15.151 -53.684 23.919 1.00 23.02 326 TRP B CA 1
ATOM 3718 C C . TRP B 1 143 ? 15.777 -52.448 24.551 1.00 20.29 326 TRP B C 1
ATOM 3719 O O . TRP B 1 143 ? 16.630 -52.565 25.437 1.00 21.22 326 TRP B O 1
ATOM 3730 N N . ILE B 1 144 ? 15.385 -51.271 24.066 1.00 17.61 327 ILE B N 1
ATOM 3731 C CA . ILE B 1 144 ? 15.838 -49.989 24.591 1.00 19.22 327 ILE B CA 1
ATOM 3732 C C . ILE B 1 144 ? 14.659 -49.338 25.299 1.00 22.15 327 ILE B C 1
ATOM 3733 O O . ILE B 1 144 ? 13.582 -49.196 24.707 1.00 23.24 327 ILE B O 1
ATOM 3738 N N . THR B 1 145 ? 14.853 -48.922 26.548 1.00 21.51 328 THR B N 1
ATOM 3739 C CA . THR B 1 145 ? 13.706 -48.440 27.302 1.00 24.04 328 THR B CA 1
ATOM 3740 C C . THR B 1 145 ? 14.077 -47.288 28.224 1.00 24.07 328 THR B C 1
ATOM 3741 O O . THR B 1 145 ? 15.170 -47.255 28.799 1.00 24.77 328 THR B O 1
ATOM 3745 N N . ASN B 1 146 ? 13.169 -46.317 28.311 1.00 21.42 329 ASN B N 1
ATOM 3746 C CA . ASN B 1 146 ? 13.216 -45.264 29.315 1.00 21.15 329 ASN B CA 1
ATOM 3747 C C . ASN B 1 146 ? 12.143 -45.448 30.383 1.00 23.20 329 ASN B C 1
ATOM 3748 O O . ASN B 1 146 ? 11.920 -44.543 31.191 1.00 21.51 329 ASN B O 1
ATOM 3753 N N . GLN B 1 147 ? 11.490 -46.601 30.422 1.00 22.37 330 GLN B N 1
ATOM 3754 C CA . GLN B 1 147 ? 10.546 -46.901 31.485 1.00 25.47 330 GLN B CA 1
ATOM 3755 C C . GLN B 1 147 ? 11.289 -47.538 32.646 1.00 28.69 330 GLN B C 1
ATOM 3756 O O . GLN B 1 147 ? 12.273 -48.255 32.443 1.00 28.94 330 GLN B O 1
ATOM 3762 N N . GLN B 1 148 ? 10.882 -47.187 33.864 1.00 23.91 331 GLN B N 1
ATOM 3763 C CA . GLN B 1 148 ? 11.503 -47.814 35.022 1.00 39.97 331 GLN B CA 1
ATOM 3764 C C . GLN B 1 148 ? 11.091 -49.278 35.076 1.00 38.11 331 GLN B C 1
ATOM 3765 O O . GLN B 1 148 ? 10.070 -49.622 35.679 1.00 46.31 331 GLN B O 1
ATOM 3771 N N . THR B 1 149 ? 11.898 -50.143 34.477 1.00 46.21 332 THR B N 1
ATOM 3772 C CA . THR B 1 149 ? 11.628 -51.577 34.413 1.00 53.54 332 THR B CA 1
ATOM 3773 C C . THR B 1 149 ? 12.651 -52.248 35.316 1.00 63.65 332 THR B C 1
ATOM 3774 O O . THR B 1 149 ? 13.786 -52.499 34.900 1.00 62.14 332 THR B O 1
ATOM 3783 N N . THR B 1 151 ? 14.637 -54.946 37.001 1.00 77.48 334 THR B N 1
ATOM 3784 C CA . THR B 1 151 ? 14.996 -56.336 36.736 1.00 76.71 334 THR B CA 1
ATOM 3785 C C . THR B 1 151 ? 14.698 -57.231 37.929 1.00 78.78 334 THR B C 1
ATOM 3786 O O . THR B 1 151 ? 14.403 -58.420 37.757 1.00 73.54 334 THR B O 1
ATOM 3790 N N . ALA B 1 152 ? 14.743 -56.668 39.140 1.00 76.14 335 ALA B N 1
ATOM 3791 C CA . ALA B 1 152 ? 14.514 -57.395 40.387 1.00 69.31 335 ALA B CA 1
ATOM 3792 C C . ALA B 1 152 ? 13.052 -57.742 40.599 1.00 73.38 335 ALA B C 1
ATOM 3793 O O . ALA B 1 152 ? 12.729 -58.360 41.625 1.00 69.47 335 ALA B O 1
ATOM 3795 N N . ARG B 1 153 ? 12.172 -57.373 39.683 1.00 78.46 336 ARG B N 1
ATOM 3796 C CA . ARG B 1 153 ? 10.743 -57.597 39.820 1.00 75.49 336 ARG B CA 1
ATOM 3797 C C . ARG B 1 153 ? 10.292 -58.568 38.740 1.00 64.61 336 ARG B C 1
ATOM 3798 O O . ARG B 1 153 ? 10.779 -58.518 37.609 1.00 64.65 336 ARG B O 1
ATOM 3806 N N . ASN B 1 154 ? 9.318 -59.411 39.078 1.00 59.34 337 ASN B N 1
ATOM 3807 C CA . ASN B 1 154 ? 8.887 -60.479 38.183 1.00 56.53 337 ASN B CA 1
ATOM 3808 C C . ASN B 1 154 ? 7.738 -60.011 37.304 1.00 55.92 337 ASN B C 1
ATOM 3809 O O . ASN B 1 154 ? 6.756 -60.726 37.082 1.00 58.19 337 ASN B O 1
ATOM 3814 N N . THR B 1 155 ? 7.851 -58.787 36.810 1.00 46.44 338 THR B N 1
ATOM 3815 C CA . THR B 1 155 ? 6.796 -58.190 36.008 1.00 44.79 338 THR B CA 1
ATOM 3816 C C . THR B 1 155 ? 6.782 -58.777 34.603 1.00 42.50 338 THR B C 1
ATOM 3817 O O . THR B 1 155 ? 7.797 -59.266 34.095 1.00 36.10 338 THR B O 1
ATOM 3829 N N . LEU B 1 157 ? 6.536 -57.042 32.064 1.00 33.78 340 LEU B N 1
ATOM 3830 C CA . LEU B 1 157 ? 7.335 -56.151 31.233 1.00 37.08 340 LEU B CA 1
ATOM 3831 C C . LEU B 1 157 ? 8.803 -56.568 31.260 1.00 35.47 340 LEU B C 1
ATOM 3832 O O . LEU B 1 157 ? 9.498 -56.485 30.239 1.00 32.56 340 LEU B O 1
ATOM 3837 N N . THR B 1 158 ? 9.286 -57.020 32.422 1.00 30.95 341 THR B N 1
ATOM 3838 C CA . THR B 1 158 ? 10.641 -57.555 32.524 1.00 28.81 341 THR B CA 1
ATOM 3839 C C . THR B 1 158 ? 10.812 -58.796 31.659 1.00 26.88 341 THR B C 1
ATOM 3840 O O . THR B 1 158 ? 11.852 -58.971 31.016 1.00 30.79 341 THR B O 1
ATOM 3844 N N . VAL B 1 159 ? 9.803 -59.670 31.635 1.00 26.72 342 VAL B N 1
ATOM 3845 C CA . VAL B 1 159 ? 9.881 -60.890 30.833 1.00 28.83 342 VAL B CA 1
ATOM 3846 C C . VAL B 1 159 ? 9.988 -60.546 29.348 1.00 27.97 342 VAL B C 1
ATOM 3847 O O . VAL B 1 159 ? 10.835 -61.086 28.624 1.00 32.85 342 VAL B O 1
ATOM 3851 N N . PHE B 1 160 ? 9.131 -59.636 28.877 1.00 29.99 343 PHE B N 1
ATOM 3852 C CA . PHE B 1 160 ? 9.177 -59.208 27.482 1.00 26.93 343 PHE B CA 1
ATOM 3853 C C . PHE B 1 160 ? 10.546 -58.638 27.121 1.00 30.44 343 PHE B C 1
ATOM 3854 O O . PHE B 1 160 ? 11.137 -59.015 26.102 1.00 27.26 343 PHE B O 1
ATOM 3862 N N . SER B 1 161 ? 11.063 -57.715 27.938 1.00 24.95 344 SER B N 1
ATOM 3863 C CA . SER B 1 161 ? 12.352 -57.113 27.615 1.00 25.12 344 SER B CA 1
ATOM 3864 C C . SER B 1 161 ? 13.484 -58.129 27.679 1.00 29.83 344 SER B C 1
ATOM 3865 O O . SER B 1 161 ? 14.433 -58.044 26.891 1.00 29.80 344 SER B O 1
ATOM 3868 N N . ARG B 1 162 ? 13.407 -59.100 28.589 1.00 27.96 345 ARG B N 1
ATOM 3869 C CA . ARG B 1 162 ? 14.454 -60.111 28.636 1.00 25.69 345 ARG B CA 1
ATOM 3870 C C . ARG B 1 162 ? 14.297 -61.178 27.558 1.00 32.89 345 ARG B C 1
ATOM 3871 O O . ARG B 1 162 ? 15.199 -62.009 27.404 1.00 31.13 345 ARG B O 1
ATOM 3879 N N . GLN B 1 163 ? 13.185 -61.184 26.809 1.00 25.82 346 GLN B N 1
ATOM 3880 C CA . GLN B 1 163 ? 13.106 -62.052 25.634 1.00 24.15 346 GLN B CA 1
ATOM 3881 C C . GLN B 1 163 ? 14.009 -61.598 24.485 1.00 30.56 346 GLN B C 1
ATOM 3882 O O . GLN B 1 163 ? 14.044 -62.278 23.452 1.00 29.46 346 GLN B O 1
ATOM 3888 N N . THR B 1 164 ? 14.735 -60.490 24.619 1.00 25.15 347 THR B N 1
ATOM 3889 C CA . THR B 1 164 ? 15.617 -60.014 23.563 1.00 27.31 347 THR B CA 1
ATOM 3890 C C . THR B 1 164 ? 17.074 -60.356 23.871 1.00 29.45 347 THR B C 1
ATOM 3891 O O . THR B 1 164 ? 17.431 -60.770 24.978 1.00 26.72 347 THR B O 1
ATOM 3895 N N . ASP B 1 165 ? 17.922 -60.162 22.857 1.00 25.01 348 ASP B N 1
ATOM 3896 C CA . ASP B 1 165 ? 19.339 -60.493 22.964 1.00 27.96 348 ASP B CA 1
ATOM 3897 C C . ASP B 1 165 ? 20.125 -59.460 23.763 1.00 31.40 348 ASP B C 1
ATOM 3898 O O . ASP B 1 165 ? 21.132 -59.807 24.390 1.00 31.26 348 ASP B O 1
ATOM 3903 N N . LYS B 1 166 ? 19.697 -58.201 23.749 1.00 26.55 349 LYS B N 1
ATOM 3904 C CA . LYS B 1 166 ? 20.468 -57.126 24.360 1.00 22.93 349 LYS B CA 1
ATOM 3905 C C . LYS B 1 166 ? 19.511 -56.041 24.827 1.00 27.38 349 LYS B C 1
ATOM 3906 O O . LYS B 1 166 ? 18.650 -55.605 24.057 1.00 23.71 349 LYS B O 1
ATOM 3912 N N . GLN B 1 167 ? 19.662 -55.602 26.073 1.00 25.42 350 GLN B N 1
ATOM 3913 C CA . GLN B 1 167 ? 18.787 -54.591 26.646 1.00 22.23 350 GLN B CA 1
ATOM 3914 C C . GLN B 1 167 ? 19.581 -53.351 27.036 1.00 25.99 350 GLN B C 1
ATOM 3915 O O . GLN B 1 167 ? 20.749 -53.439 27.422 1.00 26.42 350 GLN B O 1
ATOM 3921 N N . TYR B 1 168 ? 18.921 -52.195 26.943 1.00 23.65 351 TYR B N 1
ATOM 3922 C CA . TYR B 1 168 ? 19.460 -50.901 27.368 1.00 23.08 351 TYR B CA 1
ATOM 3923 C C . TYR B 1 168 ? 18.452 -50.273 28.324 1.00 25.83 351 TYR B C 1
ATOM 3924 O O . TYR B 1 168 ? 17.459 -49.691 27.880 1.00 25.99 351 TYR B O 1
ATOM 3933 N N . TYR B 1 169 ? 18.688 -50.397 29.629 1.00 26.25 352 TYR B N 1
ATOM 3934 C CA . TYR B 1 169 ? 17.798 -49.810 30.632 1.00 22.84 352 TYR B CA 1
ATOM 3935 C C . TYR B 1 169 ? 18.310 -48.414 30.960 1.00 29.79 352 TYR B C 1
ATOM 3936 O O . TYR B 1 169 ? 19.279 -48.255 31.706 1.00 25.77 352 TYR B O 1
ATOM 3953 N N . ASN B 1 171 ? 16.632 -45.859 32.416 1.00 20.67 354 ASN B N 1
ATOM 3954 C CA . ASN B 1 171 ? 15.938 -45.226 33.550 1.00 24.02 354 ASN B CA 1
ATOM 3955 C C . ASN B 1 171 ? 15.999 -46.196 34.739 1.00 32.03 354 ASN B C 1
ATOM 3956 O O . ASN B 1 171 ? 15.029 -46.888 35.056 1.00 28.53 354 ASN B O 1
ATOM 3961 N N . GLN B 1 172 ? 17.147 -46.227 35.417 1.00 27.28 355 GLN B N 1
ATOM 3962 C CA . GLN B 1 172 ? 17.410 -47.230 36.438 1.00 31.16 355 GLN B CA 1
ATOM 3963 C C . GLN B 1 172 ? 17.089 -46.745 37.850 1.00 34.85 355 GLN B C 1
ATOM 3964 O O . GLN B 1 172 ? 17.628 -47.284 38.821 1.00 41.38 355 GLN B O 1
ATOM 3970 N N . GLN B 1 173 ? 16.235 -45.736 37.977 1.00 44.54 356 GLN B N 1
ATOM 3971 C CA . GLN B 1 173 ? 15.706 -45.259 39.247 1.00 48.51 356 GLN B CA 1
ATOM 3972 C C . GLN B 1 173 ? 14.538 -46.102 39.758 1.00 51.71 356 GLN B C 1
ATOM 3973 O O . GLN B 1 173 ? 13.885 -46.839 39.013 1.00 54.56 356 GLN B O 1
ATOM 3979 N N . ARG B 1 174 ? 14.253 -45.930 41.050 1.00 57.37 357 ARG B N 1
ATOM 3980 C CA . ARG B 1 174 ? 13.103 -46.518 41.733 1.00 58.81 357 ARG B CA 1
ATOM 3981 C C . ARG B 1 174 ? 11.775 -46.024 41.171 1.00 57.91 357 ARG B C 1
ATOM 3982 O O . ARG B 1 174 ? 11.142 -46.697 40.348 1.00 54.89 357 ARG B O 1
ATOM 3990 N N . THR B 1 175 ? 11.337 -44.857 41.645 1.00 58.77 358 THR B N 1
ATOM 3991 C CA . THR B 1 175 ? 10.119 -44.205 41.176 1.00 54.93 358 THR B CA 1
ATOM 3992 C C . THR B 1 175 ? 10.471 -42.854 40.569 1.00 56.62 358 THR B C 1
ATOM 3993 O O . THR B 1 175 ? 11.639 -42.587 40.274 1.00 50.60 358 THR B O 1
ATOM 3997 N N . GLN B 1 176 ? 9.473 -41.992 40.383 1.00 55.25 359 GLN B N 1
ATOM 3998 C CA . GLN B 1 176 ? 9.759 -40.650 39.901 1.00 59.51 359 GLN B CA 1
ATOM 3999 C C . GLN B 1 176 ? 10.611 -39.904 40.919 1.00 55.48 359 GLN B C 1
ATOM 4000 O O . GLN B 1 176 ? 10.191 -39.697 42.061 1.00 55.39 359 GLN B O 1
ATOM 4006 N N . SER B 1 177 ? 11.817 -39.523 40.504 1.00 48.18 360 SER B N 1
ATOM 4007 C CA . SER B 1 177 ? 12.714 -38.725 41.330 1.00 51.63 360 SER B CA 1
ATOM 4008 C C . SER B 1 177 ? 13.451 -37.726 40.448 1.00 50.96 360 SER B C 1
ATOM 4009 O O . SER B 1 177 ? 12.974 -36.607 40.236 1.00 51.62 360 SER B O 1
ATOM 4012 N N . ALA B 1 178 ? 14.606 -38.121 39.919 1.00 45.31 361 ALA B N 1
ATOM 4013 C CA . ALA B 1 178 ? 15.247 -37.302 38.905 1.00 40.51 361 ALA B CA 1
ATOM 4014 C C . ALA B 1 178 ? 14.456 -37.343 37.607 1.00 37.63 361 ALA B C 1
ATOM 4015 O O . ALA B 1 178 ? 13.795 -38.327 37.270 1.00 35.92 361 ALA B O 1
ATOM 4017 N N . ARG B 1 179 ? 14.498 -36.234 36.898 1.00 37.66 362 ARG B N 1
ATOM 4018 C CA . ARG B 1 179 ? 13.875 -36.166 35.593 1.00 35.60 362 ARG B CA 1
ATOM 4019 C C . ARG B 1 179 ? 14.636 -37.047 34.613 1.00 27.98 362 ARG B C 1
ATOM 4020 O O . ARG B 1 179 ? 15.863 -36.963 34.516 1.00 28.91 362 ARG B O 1
ATOM 4028 N N . GLU B 1 180 ? 13.918 -37.959 33.956 1.00 27.55 363 GLU B N 1
ATOM 4029 C CA . GLU B 1 180 ? 14.489 -38.812 32.918 1.00 26.65 363 GLU B CA 1
ATOM 4030 C C . GLU B 1 180 ? 13.651 -38.643 31.658 1.00 28.07 363 GLU B C 1
ATOM 4031 O O . GLU B 1 180 ? 12.533 -39.164 31.584 1.00 23.18 363 GLU B O 1
ATOM 4037 N N . TYR B 1 181 ? 14.190 -37.953 30.661 1.00 24.31 364 TYR B N 1
ATOM 4038 C CA . TYR B 1 181 ? 13.438 -37.649 29.451 1.00 24.35 364 TYR B CA 1
ATOM 4039 C C . TYR B 1 181 ? 13.695 -38.699 28.371 1.00 23.62 364 TYR B C 1
ATOM 4040 O O . TYR B 1 181 ? 14.748 -39.341 28.340 1.00 20.34 364 TYR B O 1
ATOM 4049 N N . ASP B 1 182 ? 12.704 -38.879 27.491 1.00 18.60 365 ASP B N 1
ATOM 4050 C CA . ASP B 1 182 ? 12.761 -39.939 26.485 1.00 19.89 365 ASP B CA 1
ATOM 4051 C C . ASP B 1 182 ? 13.917 -39.767 25.504 1.00 21.96 365 ASP B C 1
ATOM 4052 O O . ASP B 1 182 ? 14.296 -40.739 24.840 1.00 18.32 365 ASP B O 1
ATOM 4057 N N . THR B 1 183 ? 14.500 -38.568 25.405 1.00 18.31 366 THR B N 1
ATOM 4058 C CA . THR B 1 183 ? 15.707 -38.415 24.598 1.00 24.58 366 THR B CA 1
ATOM 4059 C C . THR B 1 183 ? 16.828 -39.336 25.074 1.00 26.56 366 THR B C 1
ATOM 4060 O O . THR B 1 183 ? 17.751 -39.628 24.299 1.00 23.48 366 THR B O 1
ATOM 4064 N N . ASN B 1 184 ? 16.738 -39.825 26.321 1.00 20.63 367 ASN B N 1
ATOM 4065 C CA . ASN B 1 184 ? 17.621 -40.880 26.818 1.00 21.38 367 ASN B CA 1
ATOM 4066 C C . ASN B 1 184 ? 17.765 -42.042 25.841 1.00 25.21 367 ASN B C 1
ATOM 4067 O O . ASN B 1 184 ? 18.802 -42.716 25.841 1.00 25.08 367 ASN B O 1
ATOM 4072 N N . VAL B 1 185 ? 16.735 -42.328 25.032 1.00 19.12 368 VAL B N 1
ATOM 4073 C CA . VAL B 1 185 ? 16.820 -43.494 24.152 1.00 21.82 368 VAL B CA 1
ATOM 4074 C C . VAL B 1 185 ? 17.573 -43.226 22.859 1.00 23.03 368 VAL B C 1
ATOM 4075 O O . VAL B 1 185 ? 17.882 -44.180 22.134 1.00 23.11 368 VAL B O 1
ATOM 4079 N N . LEU B 1 186 ? 17.877 -41.962 22.545 1.00 21.92 369 LEU B N 1
ATOM 4080 C CA . LEU B 1 186 ? 18.416 -41.628 21.226 1.00 23.81 369 LEU B CA 1
ATOM 4081 C C . LEU B 1 186 ? 19.860 -42.086 21.054 1.00 22.24 369 LEU B C 1
ATOM 4082 O O . LEU B 1 186 ? 20.230 -42.604 19.992 1.00 24.76 369 LEU B O 1
ATOM 4087 N N . LYS B 1 187 ? 20.702 -41.893 22.074 1.00 27.12 370 LYS B N 1
ATOM 4088 C CA . LYS B 1 187 ? 22.094 -42.325 21.941 1.00 23.16 370 LYS B CA 1
ATOM 4089 C C . LYS B 1 187 ? 22.220 -43.836 21.845 1.00 23.60 370 LYS B C 1
ATOM 4090 O O . LYS B 1 187 ? 22.929 -44.318 20.943 1.00 22.90 370 LYS B O 1
ATOM 4096 N N . PRO B 1 188 ? 21.595 -44.640 22.713 1.00 23.38 371 PRO B N 1
ATOM 4097 C CA . PRO B 1 188 ? 21.674 -46.097 22.503 1.00 26.88 371 PRO B CA 1
ATOM 4098 C C . PRO B 1 188 ? 21.032 -46.551 21.200 1.00 22.42 371 PRO B C 1
ATOM 4099 O O . PRO B 1 188 ? 21.550 -47.480 20.566 1.00 23.08 371 PRO B O 1
ATOM 4103 N N . PHE B 1 189 ? 19.944 -45.906 20.762 1.00 22.33 372 PHE B N 1
ATOM 4104 C CA . PHE B 1 189 ? 19.373 -46.225 19.452 1.00 20.68 372 PHE B CA 1
ATOM 4105 C C . PHE B 1 189 ? 20.430 -46.124 18.360 1.00 21.20 372 PHE B C 1
ATOM 4106 O O . PHE B 1 189 ? 20.652 -47.074 17.601 1.00 20.17 372 PHE B O 1
ATOM 4114 N N . GLN B 1 190 ? 21.113 -44.978 18.285 1.00 22.89 373 GLN B N 1
ATOM 4115 C CA . GLN B 1 190 ? 22.200 -44.837 17.323 1.00 27.92 373 GLN B CA 1
ATOM 4116 C C . GLN B 1 190 ? 23.193 -45.985 17.457 1.00 29.31 373 GLN B C 1
ATOM 4117 O O . GLN B 1 190 ? 23.557 -46.625 16.459 1.00 30.84 373 GLN B O 1
ATOM 4123 N N . GLU B 1 191 ? 23.557 -46.328 18.696 1.00 27.07 374 GLU B N 1
ATOM 4124 C CA . GLU B 1 191 ? 24.522 -47.401 18.909 1.00 25.29 374 GLU B CA 1
ATOM 4125 C C . GLU B 1 191 ? 24.018 -48.706 18.315 1.00 27.64 374 GLU B C 1
ATOM 4126 O O . GLU B 1 191 ? 24.757 -49.401 17.600 1.00 28.45 374 GLU B O 1
ATOM 4132 N N . VAL B 1 192 ? 22.737 -49.018 18.533 1.00 23.21 375 VAL B N 1
ATOM 4133 C CA . VAL B 1 192 ? 22.225 -50.286 18.031 1.00 22.64 375 VAL B CA 1
ATOM 4134 C C . VAL B 1 192 ? 22.185 -50.289 16.512 1.00 24.55 375 VAL B C 1
ATOM 4135 O O . VAL B 1 192 ? 22.378 -51.340 15.885 1.00 21.44 375 VAL B O 1
ATOM 4139 N N . LEU B 1 193 ? 21.981 -49.127 15.885 1.00 25.74 376 LEU B N 1
ATOM 4140 C CA . LEU B 1 193 ? 21.981 -49.112 14.427 1.00 26.06 376 LEU B CA 1
ATOM 4141 C C . LEU B 1 193 ? 23.332 -49.548 13.887 1.00 29.14 376 LEU B C 1
ATOM 4142 O O . LEU B 1 193 ? 23.403 -50.152 12.810 1.00 29.89 376 LEU B O 1
ATOM 4147 N N . ASN B 1 194 ? 24.404 -49.301 14.644 1.00 28.15 377 ASN B N 1
ATOM 4148 C CA . ASN B 1 194 ? 25.748 -49.658 14.212 1.00 26.83 377 ASN B CA 1
ATOM 4149 C C . ASN B 1 194 ? 26.119 -51.100 14.531 1.00 28.11 377 ASN B C 1
ATOM 4150 O O . ASN B 1 194 ? 27.174 -51.560 14.081 1.00 32.11 377 ASN B O 1
ATOM 4155 N N . ASP B 1 195 ? 25.286 -51.815 15.283 1.00 26.38 378 ASP B N 1
ATOM 4156 C CA . ASP B 1 195 ? 25.579 -53.199 15.633 1.00 26.03 378 ASP B CA 1
ATOM 4157 C C . ASP B 1 195 ? 25.714 -54.030 14.359 1.00 28.78 378 ASP B C 1
ATOM 4158 O O . ASP B 1 195 ? 24.898 -53.890 13.441 1.00 29.74 378 ASP B O 1
ATOM 4163 N N . PRO B 1 196 ? 26.731 -54.891 14.259 1.00 28.03 379 PRO B N 1
ATOM 4164 C CA . PRO B 1 196 ? 27.035 -55.535 12.974 1.00 29.46 379 PRO B CA 1
ATOM 4165 C C . PRO B 1 196 ? 26.153 -56.719 12.614 1.00 24.89 379 PRO B C 1
ATOM 4166 O O . PRO B 1 196 ? 26.372 -57.316 11.556 1.00 25.05 379 PRO B O 1
ATOM 4170 N N . ALA B 1 197 ? 25.182 -57.095 13.444 1.00 26.64 380 ALA B N 1
ATOM 4171 C CA . ALA B 1 197 ? 24.296 -58.192 13.081 1.00 21.38 380 ALA B CA 1
ATOM 4172 C C . ALA B 1 197 ? 23.529 -57.835 11.809 1.00 25.75 380 ALA B C 1
ATOM 4173 O O . ALA B 1 197 ? 22.963 -56.738 11.725 1.00 23.44 380 ALA B O 1
ATOM 4175 N N . PRO B 1 198 ? 23.452 -58.737 10.823 1.00 23.56 381 PRO B N 1
ATOM 4176 C CA . PRO B 1 198 ? 22.804 -58.371 9.547 1.00 25.27 381 PRO B CA 1
ATOM 4177 C C . PRO B 1 198 ? 21.310 -58.102 9.665 1.00 23.35 381 PRO B C 1
ATOM 4178 O O . PRO B 1 198 ? 20.789 -57.232 8.956 1.00 24.82 381 PRO B O 1
ATOM 4182 N N . LYS B 1 199 ? 20.595 -58.851 10.496 1.00 23.08 382 LYS B N 1
ATOM 4183 C CA . LYS B 1 199 ? 19.154 -58.686 10.669 1.00 25.66 382 LYS B CA 1
ATOM 4184 C C . LYS B 1 199 ? 18.855 -58.307 12.117 1.00 22.18 382 LYS B C 1
ATOM 4185 O O . LYS B 1 199 ? 19.139 -59.082 13.035 1.00 19.18 382 LYS B O 1
ATOM 4191 N N . LYS B 1 200 ? 18.280 -57.119 12.318 1.00 22.90 383 LYS B N 1
ATOM 4192 C CA . LYS B 1 200 ? 18.094 -56.544 13.644 1.00 19.13 383 LYS B CA 1
ATOM 4193 C C . LYS B 1 200 ? 16.658 -56.084 13.847 1.00 19.98 383 LYS B C 1
ATOM 4194 O O . LYS B 1 200 ? 16.056 -55.471 12.959 1.00 22.22 383 LYS B O 1
ATOM 4200 N N . LEU B 1 201 ? 16.115 -56.404 15.014 1.00 15.84 384 LEU B N 1
ATOM 4201 C CA . LEU B 1 201 ? 14.856 -55.857 15.500 1.00 20.40 384 LEU B CA 1
ATOM 4202 C C . LEU B 1 201 ? 15.153 -55.000 16.719 1.00 22.85 384 LEU B C 1
ATOM 4203 O O . LEU B 1 201 ? 15.699 -55.498 17.713 1.00 20.06 384 LEU B O 1
ATOM 4208 N N . ILE B 1 202 ? 14.781 -53.728 16.649 1.00 20.29 385 ILE B N 1
ATOM 4209 C CA . ILE B 1 202 ? 15.023 -52.782 17.727 1.00 23.29 385 ILE B CA 1
ATOM 4210 C C . ILE B 1 202 ? 13.678 -52.363 18.292 1.00 21.31 385 ILE B C 1
ATOM 4211 O O . ILE B 1 202 ? 12.873 -51.743 17.593 1.00 23.18 385 ILE B O 1
ATOM 4216 N N . ILE B 1 203 ? 13.438 -52.676 19.557 1.00 20.43 386 ILE B N 1
ATOM 4217 C CA . ILE B 1 203 ? 12.255 -52.201 20.256 1.00 17.75 386 ILE B CA 1
ATOM 4218 C C . ILE B 1 203 ? 12.683 -51.064 21.171 1.00 18.66 386 ILE B C 1
ATOM 4219 O O . ILE B 1 203 ? 13.693 -51.169 21.878 1.00 18.13 386 ILE B O 1
ATOM 4224 N N . VAL B 1 204 ? 11.962 -49.951 21.093 1.00 17.47 387 VAL B N 1
ATOM 4225 C CA . VAL B 1 204 ? 12.227 -48.758 21.886 1.00 16.38 387 VAL B CA 1
ATOM 4226 C C . VAL B 1 204 ? 10.976 -48.475 22.704 1.00 20.32 387 VAL B C 1
ATOM 4227 O O . VAL B 1 204 ? 9.916 -48.199 22.136 1.00 19.32 387 VAL B O 1
ATOM 4231 N N . HIS B 1 205 ? 11.091 -48.536 24.030 1.00 19.20 388 HIS B N 1
ATOM 4232 C CA . HIS B 1 205 ? 9.951 -48.330 24.915 1.00 16.36 388 HIS B CA 1
ATOM 4233 C C . HIS B 1 205 ? 10.051 -46.961 25.579 1.00 18.41 388 HIS B C 1
ATOM 4234 O O . HIS B 1 205 ? 10.993 -46.698 26.334 1.00 20.94 388 HIS B O 1
ATOM 4241 N N . LEU B 1 206 ? 9.066 -46.109 25.321 1.00 14.05 389 LEU B N 1
ATOM 4242 C CA . LEU B 1 206 ? 9.077 -44.734 25.789 1.00 16.39 389 LEU B CA 1
ATOM 4243 C C . LEU B 1 206 ? 8.180 -44.550 27.005 1.00 23.23 389 LEU B C 1
ATOM 4244 O O . LEU B 1 206 ? 7.213 -45.287 27.222 1.00 18.19 389 LEU B O 1
ATOM 4249 N N . LEU B 1 207 ? 8.504 -43.522 27.785 1.00 21.42 390 LEU B N 1
ATOM 4250 C CA . LEU B 1 207 ? 7.561 -43.016 28.767 1.00 20.85 390 LEU B CA 1
ATOM 4251 C C . LEU B 1 207 ? 6.494 -42.134 28.129 1.00 20.28 390 LEU B C 1
ATOM 4252 O O . LEU B 1 207 ? 5.421 -41.961 28.716 1.00 20.29 390 LEU B O 1
ATOM 4257 N N . GLY B 1 208 ? 6.768 -41.584 26.943 1.00 20.66 391 GLY B N 1
ATOM 4258 C CA . GLY B 1 208 ? 5.746 -40.888 26.167 1.00 19.21 391 GLY B CA 1
ATOM 4259 C C . GLY B 1 208 ? 5.102 -39.740 26.923 1.00 20.55 391 GLY B C 1
ATOM 4260 O O . GLY B 1 208 ? 5.775 -38.805 27.370 1.00 23.58 391 GLY B O 1
ATOM 4261 N N . THR B 1 209 ? 3.777 -39.795 27.070 1.00 17.65 392 THR B N 1
ATOM 4262 C CA . THR B 1 209 ? 3.002 -38.756 27.745 1.00 20.95 392 THR B CA 1
ATOM 4263 C C . THR B 1 209 ? 2.318 -39.305 28.997 1.00 18.84 392 THR B C 1
ATOM 4264 O O . THR B 1 209 ? 1.196 -38.921 29.333 1.00 20.75 392 THR B O 1
ATOM 4268 N N . HIS B 1 210 ? 3.000 -40.204 29.699 1.00 18.93 393 HIS B N 1
ATOM 4269 C CA . HIS B 1 210 ? 2.474 -40.812 30.917 1.00 22.36 393 HIS B CA 1
ATOM 4270 C C . HIS B 1 210 ? 2.386 -39.792 32.059 1.00 18.77 393 HIS B C 1
ATOM 4271 O O . HIS B 1 210 ? 3.121 -38.803 32.096 1.00 18.60 393 HIS B O 1
ATOM 4278 N N . ILE B 1 211 ? 1.465 -40.038 32.998 1.00 21.58 394 ILE B N 1
ATOM 4279 C CA . ILE B 1 211 ? 1.437 -39.247 34.227 1.00 19.33 394 ILE B CA 1
ATOM 4280 C C . ILE B 1 211 ? 2.758 -39.435 34.978 1.00 22.16 394 ILE B C 1
ATOM 4281 O O . ILE B 1 211 ? 3.393 -40.494 34.900 1.00 17.70 394 ILE B O 1
ATOM 4286 N N . LYS B 1 212 ? 3.208 -38.391 35.676 1.00 25.03 395 LYS B N 1
ATOM 4287 C CA . LYS B 1 212 ? 2.631 -37.049 35.693 1.00 21.39 395 LYS B CA 1
ATOM 4288 C C . LYS B 1 212 ? 3.177 -36.272 34.498 1.00 23.24 395 LYS B C 1
ATOM 4289 O O . LYS B 1 212 ? 4.389 -36.260 34.284 1.00 25.03 395 LYS B O 1
ATOM 4295 N N . TYR B 1 213 ? 2.291 -35.639 33.716 1.00 20.01 396 TYR B N 1
ATOM 4296 C CA . TYR B 1 213 ? 2.696 -35.111 32.409 1.00 21.03 396 TYR B CA 1
ATOM 4297 C C . TYR B 1 213 ? 3.851 -34.129 32.533 1.00 22.80 396 TYR B C 1
ATOM 4298 O O . TYR B 1 213 ? 4.767 -34.133 31.701 1.00 21.63 396 TYR B O 1
ATOM 4307 N N . LYS B 1 214 ? 3.837 -33.297 33.581 1.00 20.96 397 LYS B N 1
ATOM 4308 C CA . LYS B 1 214 ? 4.843 -32.247 33.718 1.00 26.19 397 LYS B CA 1
ATOM 4309 C C . LYS B 1 214 ? 6.253 -32.816 33.768 1.00 22.26 397 LYS B C 1
ATOM 4310 O O . LYS B 1 214 ? 7.208 -32.137 33.378 1.00 25.57 397 LYS B O 1
ATOM 4316 N N . TYR B 1 215 ? 6.407 -34.054 34.232 1.00 23.88 398 TYR B N 1
ATOM 4317 C CA . TYR B 1 215 ? 7.734 -34.638 34.369 1.00 22.89 398 TYR B CA 1
ATOM 4318 C C . TYR B 1 215 ? 8.274 -35.215 33.061 1.00 25.16 398 TYR B C 1
ATOM 4319 O O . TYR B 1 215 ? 9.404 -35.713 33.046 1.00 22.99 398 TYR B O 1
ATOM 4328 N N . ARG B 1 216 ? 7.509 -35.156 31.966 1.00 24.81 399 ARG B N 1
ATOM 4329 C CA . ARG B 1 216 ? 7.971 -35.707 30.695 1.00 23.39 399 ARG B CA 1
ATOM 4330 C C . ARG B 1 216 ? 8.845 -34.755 29.886 1.00 22.52 399 ARG B C 1
ATOM 4331 O O . ARG B 1 216 ? 9.443 -35.191 28.893 1.00 21.17 399 ARG B O 1
ATOM 4339 N N . TYR B 1 217 ? 8.949 -33.488 30.274 1.00 19.70 400 TYR B N 1
ATOM 4340 C CA . TYR B 1 217 ? 9.652 -32.499 29.466 1.00 24.41 400 TYR B CA 1
ATOM 4341 C C . TYR B 1 217 ? 10.392 -31.503 30.348 1.00 24.07 400 TYR B C 1
ATOM 4342 O O . TYR B 1 217 ? 9.983 -31.256 31.489 1.00 24.99 400 TYR B O 1
ATOM 4351 N N . PRO B 1 218 ? 11.473 -30.903 29.839 1.00 25.87 401 PRO B N 1
ATOM 4352 C CA . PRO B 1 218 ? 12.222 -29.938 30.649 1.00 29.46 401 PRO B CA 1
ATOM 4353 C C . PRO B 1 218 ? 11.349 -28.767 31.066 1.00 31.84 401 PRO B C 1
ATOM 4354 O O . PRO B 1 218 ? 10.386 -28.402 30.387 1.00 29.87 401 PRO B O 1
ATOM 4358 N N . GLU B 1 219 ? 11.707 -28.172 32.199 1.00 32.99 402 GLU B N 1
ATOM 4359 C CA . GLU B 1 219 ? 10.873 -27.124 32.775 1.00 35.43 402 GLU B CA 1
ATOM 4360 C C . GLU B 1 219 ? 10.769 -25.916 31.850 1.00 36.18 402 GLU B C 1
ATOM 4361 O O . GLU B 1 219 ? 9.749 -25.220 31.861 1.00 42.20 402 GLU B O 1
ATOM 4367 N N . ASN B 1 220 ? 11.798 -25.647 31.044 1.00 37.67 403 ASN B N 1
ATOM 4368 C CA . ASN B 1 220 ? 11.774 -24.514 30.122 1.00 37.50 403 ASN B CA 1
ATOM 4369 C C . ASN B 1 220 ? 11.131 -24.836 28.770 1.00 37.46 403 ASN B C 1
ATOM 4370 O O . ASN B 1 220 ? 11.271 -24.043 27.833 1.00 35.13 403 ASN B O 1
ATOM 4375 N N . GLN B 1 221 ? 10.445 -25.972 28.637 1.00 36.00 404 GLN B N 1
ATOM 4376 C CA . GLN B 1 221 ? 9.786 -26.330 27.381 1.00 33.10 404 GLN B CA 1
ATOM 4377 C C . GLN B 1 221 ? 8.278 -26.482 27.561 1.00 31.69 404 GLN B C 1
ATOM 4378 O O . GLN B 1 221 ? 7.632 -27.229 26.828 1.00 33.21 404 GLN B O 1
ATOM 4384 N N . GLY B 1 222 ? 7.704 -25.773 28.531 1.00 28.91 405 GLY B N 1
ATOM 4385 C CA . GLY B 1 222 ? 6.262 -25.761 28.689 1.00 28.64 405 GLY B CA 1
ATOM 4386 C C . GLY B 1 222 ? 5.609 -24.768 27.746 1.00 27.74 405 GLY B C 1
ATOM 4387 O O . GLY B 1 222 ? 5.136 -23.710 28.177 1.00 24.84 405 GLY B O 1
ATOM 4388 N N . LYS B 1 223 ? 5.564 -25.119 26.454 1.00 24.49 406 LYS B N 1
ATOM 4389 C CA . LYS B 1 223 ? 5.121 -24.177 25.428 1.00 25.47 406 LYS B CA 1
ATOM 4390 C C . LYS B 1 223 ? 3.684 -23.708 25.640 1.00 26.26 406 LYS B C 1
ATOM 4391 O O . LYS B 1 223 ? 3.346 -22.579 25.276 1.00 27.79 406 LYS B O 1
ATOM 4397 N N . PHE B 1 224 ? 2.820 -24.549 26.202 1.00 24.63 407 PHE B N 1
ATOM 4398 C CA . PHE B 1 224 ? 1.413 -24.194 26.347 1.00 27.71 407 PHE B CA 1
ATOM 4399 C C . PHE B 1 224 ? 1.043 -23.726 27.755 1.00 25.17 407 PHE B C 1
ATOM 4400 O O . PHE B 1 224 ? -0.151 -23.615 28.057 1.00 30.18 407 PHE B O 1
ATOM 4408 N N . ASP B 1 225 ? 2.025 -23.464 28.622 1.00 26.68 408 ASP B N 1
ATOM 4409 C CA . ASP B 1 225 ? 1.726 -23.014 29.983 1.00 26.60 408 ASP B CA 1
ATOM 4410 C C . ASP B 1 225 ? 0.885 -21.742 29.978 1.00 28.84 408 ASP B C 1
ATOM 4411 O O . ASP B 1 225 ? 1.207 -20.771 29.287 1.00 22.64 408 ASP B O 1
ATOM 4416 N N . GLY B 1 226 ? -0.188 -21.751 30.765 1.00 27.20 409 GLY B N 1
ATOM 4417 C CA . GLY B 1 226 ? -1.057 -20.602 30.897 1.00 30.51 409 GLY B CA 1
ATOM 4418 C C . GLY B 1 226 ? -1.885 -20.274 29.678 1.00 30.10 409 GLY B C 1
ATOM 4419 O O . GLY B 1 226 ? -2.620 -19.282 29.704 1.00 34.38 409 GLY B O 1
ATOM 4420 N N . ASN B 1 227 ? -1.805 -21.080 28.622 1.00 29.86 410 ASN B N 1
ATOM 4421 C CA . ASN B 1 227 ? -2.551 -20.825 27.395 1.00 28.21 410 ASN B CA 1
ATOM 4422 C C . ASN B 1 227 ? -3.967 -21.373 27.531 1.00 30.31 410 ASN B C 1
ATOM 4423 O O . ASN B 1 227 ? -4.171 -22.478 28.041 1.00 30.99 410 ASN B O 1
ATOM 4428 N N . THR B 1 228 ? -4.954 -20.597 27.079 1.00 29.99 411 THR B N 1
ATOM 4429 C CA . THR B 1 228 ? -6.351 -21.003 27.199 1.00 29.88 411 THR B CA 1
ATOM 4430 C C . THR B 1 228 ? -7.037 -21.218 25.858 1.00 36.65 411 THR B C 1
ATOM 4431 O O . THR B 1 228 ? -8.238 -21.510 25.837 1.00 31.94 411 THR B O 1
ATOM 4435 N N . ASP B 1 229 ? -6.312 -21.115 24.749 1.00 32.00 412 ASP B N 1
ATOM 4436 C CA . ASP B 1 229 ? -6.901 -21.374 23.445 1.00 33.37 412 ASP B CA 1
ATOM 4437 C C . ASP B 1 229 ? -7.167 -22.865 23.270 1.00 29.24 412 ASP B C 1
ATOM 4438 O O . ASP B 1 229 ? -6.352 -23.703 23.661 1.00 30.71 412 ASP B O 1
ATOM 4443 N N . HIS B 1 230 ? -8.332 -23.189 22.705 1.00 32.48 413 HIS B N 1
ATOM 4444 C CA . HIS B 1 230 ? -8.732 -24.556 22.359 1.00 29.09 413 HIS B CA 1
ATOM 4445 C C . HIS B 1 230 ? -8.846 -25.460 23.580 1.00 35.30 413 HIS B C 1
ATOM 4446 O O . HIS B 1 230 ? -8.775 -26.687 23.454 1.00 28.05 413 HIS B O 1
ATOM 4453 N N . VAL B 1 231 ? -9.041 -24.874 24.756 1.00 30.32 414 VAL B N 1
ATOM 4454 C CA . VAL B 1 231 ? -9.245 -25.629 25.987 1.00 29.94 414 VAL B CA 1
ATOM 4455 C C . VAL B 1 231 ? -10.750 -25.764 26.173 1.00 35.60 414 VAL B C 1
ATOM 4456 O O . VAL B 1 231 ? -11.484 -24.802 25.911 1.00 40.01 414 VAL B O 1
ATOM 4460 N N . PRO B 1 232 ? -11.261 -26.915 26.601 1.00 35.26 415 PRO B N 1
ATOM 4461 C CA . PRO B 1 232 ? -12.699 -27.030 26.860 1.00 39.35 415 PRO B CA 1
ATOM 4462 C C . PRO B 1 232 ? -13.116 -26.094 27.979 1.00 40.73 415 PRO B C 1
ATOM 4463 O O . PRO B 1 232 ? -12.281 -25.673 28.796 1.00 31.40 415 PRO B O 1
ATOM 4467 N N . PRO B 1 233 ? -14.394 -25.734 28.047 1.00 45.22 416 PRO B N 1
ATOM 4468 C CA . PRO B 1 233 ? -14.822 -24.742 29.032 1.00 38.68 416 PRO B CA 1
ATOM 4469 C C . PRO B 1 233 ? -14.940 -25.344 30.420 1.00 38.60 416 PRO B C 1
ATOM 4470 O O . PRO B 1 233 ? -15.189 -26.540 30.590 1.00 38.76 416 PRO B O 1
ATOM 4474 N N . GLY B 1 234 ? -14.780 -24.481 31.421 1.00 37.69 417 GLY B N 1
ATOM 4475 C CA . GLY B 1 234 ? -15.098 -24.843 32.783 1.00 33.21 417 GLY B CA 1
ATOM 4476 C C . GLY B 1 234 ? -13.981 -25.467 33.592 1.00 36.32 417 GLY B C 1
ATOM 4477 O O . GLY B 1 234 ? -14.226 -25.861 34.740 1.00 35.49 417 GLY B O 1
ATOM 4478 N N . LEU B 1 235 ? -12.766 -25.570 33.058 1.00 33.32 418 LEU B N 1
ATOM 4479 C CA . LEU B 1 235 ? -11.696 -26.158 33.853 1.00 34.99 418 LEU B CA 1
ATOM 4480 C C . LEU B 1 235 ? -11.262 -25.183 34.941 1.00 30.79 418 LEU B C 1
ATOM 4481 O O . LEU B 1 235 ? -11.314 -23.963 34.768 1.00 35.66 418 LEU B O 1
ATOM 4486 N N . ASN B 1 236 ? -10.834 -25.729 36.077 1.00 33.75 419 ASN B N 1
ATOM 4487 C CA . ASN B 1 236 ? -10.284 -24.884 37.122 1.00 29.57 419 ASN B CA 1
ATOM 4488 C C . ASN B 1 236 ? -8.781 -24.751 36.895 1.00 30.95 419 ASN B C 1
ATOM 4489 O O . ASN B 1 236 ? -8.230 -25.289 35.933 1.00 32.64 419 ASN B O 1
ATOM 4494 N N . ALA B 1 237 ? -8.104 -24.035 37.792 1.00 24.99 420 ALA B N 1
ATOM 4495 C CA . ALA B 1 237 ? -6.687 -23.751 37.585 1.00 30.21 420 ALA B CA 1
ATOM 4496 C C . ALA B 1 237 ? -5.869 -25.034 37.521 1.00 29.85 420 ALA B C 1
ATOM 4497 O O . ALA B 1 237 ? -4.996 -25.180 36.656 1.00 29.26 420 ALA B O 1
ATOM 4499 N N . GLU B 1 238 ? -6.147 -25.980 38.419 1.00 27.55 421 GLU B N 1
ATOM 4500 C CA . GLU B 1 238 ? -5.383 -27.224 38.458 1.00 31.92 421 GLU B CA 1
ATOM 4501 C C . GLU B 1 238 ? -5.670 -28.079 37.227 1.00 26.47 421 GLU B C 1
ATOM 4502 O O . GLU B 1 238 ? -4.748 -28.604 36.589 1.00 25.64 421 GLU B O 1
ATOM 4508 N N . GLU B 1 239 ? -6.947 -28.217 36.871 1.00 26.83 422 GLU B N 1
ATOM 4509 C CA . GLU B 1 239 ? -7.305 -28.976 35.679 1.00 31.81 422 GLU B CA 1
ATOM 4510 C C . GLU B 1 239 ? -6.724 -28.333 34.427 1.00 30.49 422 GLU B C 1
ATOM 4511 O O . GLU B 1 239 ? -6.207 -29.029 33.547 1.00 26.91 422 GLU B O 1
ATOM 4517 N N . LEU B 1 240 ? -6.774 -27.004 34.339 1.00 26.55 423 LEU B N 1
ATOM 4518 C CA . LEU B 1 240 ? -6.197 -26.330 33.186 1.00 21.81 423 LEU B CA 1
ATOM 4519 C C . LEU B 1 240 ? -4.702 -26.590 33.097 1.00 25.08 423 LEU B C 1
ATOM 4520 O O . LEU B 1 240 ? -4.173 -26.883 32.016 1.00 24.12 423 LEU B O 1
ATOM 4525 N N . GLU B 1 241 ? -3.996 -26.483 34.224 1.00 26.14 424 GLU B N 1
ATOM 4526 C CA . GLU B 1 241 ? -2.561 -26.724 34.170 1.00 28.18 424 GLU B CA 1
ATOM 4527 C C . GLU B 1 241 ? -2.270 -28.150 33.724 1.00 26.96 424 GLU B C 1
ATOM 4528 O O . GLU B 1 241 ? -1.360 -28.374 32.923 1.00 24.12 424 GLU B O 1
ATOM 4534 N N . SER B 1 242 ? -3.050 -29.124 34.208 1.00 24.71 425 SER B N 1
ATOM 4535 C CA . SER B 1 242 ? -2.851 -30.509 33.780 1.00 25.42 425 SER B CA 1
ATOM 4536 C C . SER B 1 242 ? -3.124 -30.685 32.282 1.00 24.42 425 SER B C 1
ATOM 4537 O O . SER B 1 242 ? -2.383 -31.392 31.582 1.00 25.76 425 SER B O 1
ATOM 4540 N N . TYR B 1 243 ? -4.182 -30.048 31.773 1.00 20.99 426 TYR B N 1
ATOM 4541 C CA . TYR B 1 243 ? -4.473 -30.083 30.338 1.00 22.96 426 TYR B CA 1
ATOM 4542 C C . TYR B 1 243 ? -3.281 -29.580 29.521 1.00 25.66 426 TYR B C 1
ATOM 4543 O O . TYR B 1 243 ? -2.790 -30.265 28.597 1.00 21.70 426 TYR B O 1
ATOM 4552 N N . ASN B 1 244 ? -2.794 -28.375 29.858 1.00 19.94 427 ASN B N 1
ATOM 4553 C CA . ASN B 1 244 ? -1.651 -27.811 29.144 1.00 20.66 427 ASN B CA 1
ATOM 4554 C C . ASN B 1 244 ? -0.402 -28.671 29.313 1.00 22.19 427 ASN B C 1
ATOM 4555 O O . ASN B 1 244 ? 0.392 -28.810 28.377 1.00 22.33 427 ASN B O 1
ATOM 4560 N N . ASP B 1 245 ? -0.217 -29.268 30.496 1.00 21.95 428 ASP B N 1
ATOM 4561 C CA . ASP B 1 245 ? 0.920 -30.161 30.709 1.00 22.69 428 ASP B CA 1
ATOM 4562 C C . ASP B 1 245 ? 0.8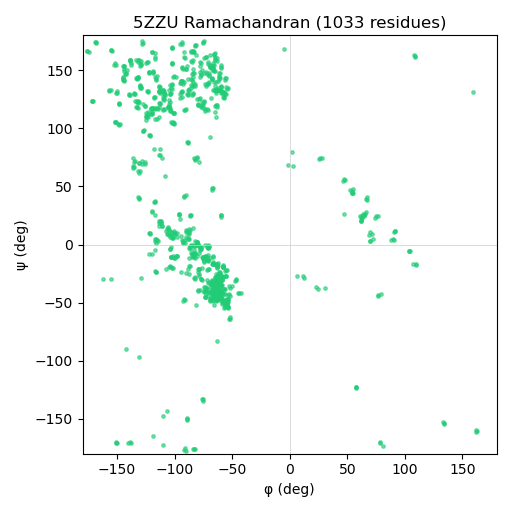73 -31.351 29.758 1.00 23.24 428 ASP B C 1
ATOM 4563 O O . ASP B 1 245 ? 1.911 -31.778 29.234 1.00 23.56 428 ASP B O 1
ATOM 4568 N N . TYR B 1 246 ? -0.321 -31.901 29.518 1.00 20.87 429 TYR B N 1
ATOM 4569 C CA . TYR B 1 246 ? -0.426 -33.001 28.560 1.00 21.72 429 TYR B CA 1
ATOM 4570 C C . TYR B 1 246 ? -0.058 -32.538 27.156 1.00 19.77 429 TYR B C 1
ATOM 4571 O O . TYR B 1 246 ? 0.634 -33.255 26.419 1.00 17.03 429 TYR B O 1
ATOM 4580 N N . ASP B 1 247 ? -0.489 -31.332 26.767 1.00 22.04 430 ASP B N 1
ATOM 4581 C CA . ASP B 1 247 ? -0.095 -30.860 25.438 1.00 19.76 430 ASP B CA 1
ATOM 4582 C C . ASP B 1 247 ? 1.418 -30.617 25.341 1.00 21.06 430 ASP B C 1
ATOM 4583 O O . ASP B 1 247 ? 2.040 -30.953 24.324 1.00 19.33 430 ASP B O 1
ATOM 4588 N N . ASN B 1 248 ? 2.042 -30.087 26.402 1.00 21.05 431 ASN B N 1
ATOM 4589 C CA . ASN B 1 248 ? 3.499 -29.935 26.406 1.00 20.06 431 ASN B CA 1
ATOM 4590 C C . ASN B 1 248 ? 4.200 -31.287 26.267 1.00 20.65 431 ASN B C 1
ATOM 4591 O O . ASN B 1 248 ? 5.174 -31.431 25.508 1.00 22.37 431 ASN B O 1
ATOM 4596 N N . ALA B 1 249 ? 3.725 -32.290 27.010 1.00 21.32 432 ALA B N 1
ATOM 4597 C CA . ALA B 1 249 ? 4.302 -33.624 26.908 1.00 19.86 432 ALA B CA 1
ATOM 4598 C C . ALA B 1 249 ? 4.160 -34.171 25.492 1.00 22.63 432 ALA B C 1
ATOM 4599 O O . ALA B 1 249 ? 5.063 -34.850 24.993 1.00 20.04 432 ALA B O 1
ATOM 4601 N N . ASN B 1 250 ? 3.036 -33.879 24.825 1.00 21.23 433 ASN B N 1
ATOM 4602 C CA . ASN B 1 250 ? 2.890 -34.294 23.434 1.00 20.17 433 ASN B CA 1
ATOM 4603 C C . ASN B 1 250 ? 3.925 -33.619 22.546 1.00 20.99 433 ASN B C 1
ATOM 4604 O O . ASN B 1 250 ? 4.435 -34.228 21.598 1.00 18.20 433 ASN B O 1
ATOM 4609 N N . LEU B 1 251 ? 4.246 -32.360 22.833 1.00 19.37 434 LEU B N 1
ATOM 4610 C CA . LEU B 1 251 ? 5.284 -31.682 22.063 1.00 23.11 434 LEU B CA 1
ATOM 4611 C C . LEU B 1 251 ? 6.623 -32.404 22.209 1.00 21.60 434 LEU B C 1
ATOM 4612 O O . LEU B 1 251 ? 7.321 -32.676 21.214 1.00 22.54 434 LEU B O 1
ATOM 4617 N N . TYR B 1 252 ? 6.982 -32.762 23.446 1.00 18.08 435 TYR B N 1
ATOM 4618 C CA . TYR B 1 252 ? 8.250 -33.460 23.644 1.00 22.10 435 TYR B CA 1
ATOM 4619 C C . TYR B 1 252 ? 8.245 -34.848 23.002 1.00 18.98 435 TYR B C 1
ATOM 4620 O O . TYR B 1 252 ? 9.220 -35.242 22.344 1.00 23.26 435 TYR B O 1
ATOM 4629 N N . ASN B 1 253 ? 7.159 -35.610 23.196 1.00 20.47 436 ASN B N 1
ATOM 4630 C CA . ASN B 1 253 ? 7.023 -36.928 22.571 1.00 19.47 436 ASN B CA 1
ATOM 4631 C C . ASN B 1 253 ? 7.158 -36.837 21.056 1.00 20.11 436 ASN B C 1
ATOM 4632 O O . ASN B 1 253 ? 7.827 -37.667 20.423 1.00 19.46 436 ASN B O 1
ATOM 4637 N N . ASP B 1 254 ? 6.535 -35.823 20.460 1.00 20.38 437 ASP B N 1
ATOM 4638 C CA . ASP B 1 254 ? 6.707 -35.560 19.037 1.00 20.28 437 ASP B CA 1
ATOM 4639 C C . ASP B 1 254 ? 8.182 -35.422 18.686 1.00 22.28 437 ASP B C 1
ATOM 4640 O O . ASP B 1 254 ? 8.666 -36.035 17.724 1.00 19.75 437 ASP B O 1
ATOM 4645 N N . HIS B 1 255 ? 8.922 -34.633 19.479 1.00 20.60 438 HIS B N 1
ATOM 4646 C CA . HIS B 1 255 ? 10.350 -34.473 19.204 1.00 21.67 438 HIS B CA 1
ATOM 4647 C C . HIS B 1 255 ? 11.099 -35.806 19.267 1.00 21.19 438 HIS B C 1
ATOM 4648 O O . HIS B 1 255 ? 11.963 -36.077 18.424 1.00 20.42 438 HIS B O 1
ATOM 4655 N N . VAL B 1 256 ? 10.781 -36.653 20.253 1.00 20.56 439 VAL B N 1
ATOM 4656 C CA . VAL B 1 256 ? 11.505 -37.915 20.414 1.00 14.92 439 VAL B CA 1
ATOM 4657 C C . VAL B 1 256 ? 11.195 -38.880 19.268 1.00 19.81 439 VAL B C 1
ATOM 4658 O O . VAL B 1 256 ? 12.100 -39.513 18.711 1.00 21.38 439 VAL B O 1
ATOM 4662 N N . VAL B 1 257 ? 9.914 -39.041 18.923 1.00 18.47 440 VAL B N 1
ATOM 4663 C CA . VAL B 1 257 ? 9.543 -39.980 17.861 1.00 17.76 440 VAL B CA 1
ATOM 4664 C C . VAL B 1 257 ? 10.082 -39.511 16.511 1.00 20.66 440 VAL B C 1
ATOM 4665 O O . VAL B 1 257 ? 10.672 -40.291 15.746 1.00 19.11 440 VAL B O 1
ATOM 4669 N N . ALA B 1 258 ? 9.903 -38.223 16.208 1.00 19.40 441 ALA B N 1
ATOM 4670 C CA . ALA B 1 258 ? 10.450 -37.692 14.967 1.00 23.04 441 ALA B CA 1
ATOM 4671 C C . ALA B 1 258 ? 11.964 -37.839 14.942 1.00 22.03 441 ALA B C 1
ATOM 4672 O O . ALA B 1 258 ? 12.551 -38.088 13.883 1.00 22.33 441 ALA B O 1
ATOM 4674 N N . SER B 1 259 ? 12.608 -37.710 16.106 1.00 17.13 442 SER B N 1
ATOM 4675 C CA . SER B 1 259 ? 14.054 -37.877 16.185 1.00 21.70 442 SER B CA 1
ATOM 4676 C C . SER B 1 259 ? 14.461 -39.315 15.899 1.00 22.14 442 SER B C 1
ATOM 4677 O O . SER B 1 259 ? 15.454 -39.551 15.207 1.00 20.65 442 SER B O 1
ATOM 4680 N N . LEU B 1 260 ? 13.718 -40.290 16.433 1.00 19.49 443 LEU B N 1
ATOM 4681 C CA . LEU B 1 260 ? 14.006 -41.688 16.127 1.00 21.57 443 LEU B CA 1
ATOM 4682 C C . LEU B 1 260 ? 13.888 -41.941 14.627 1.00 21.70 443 LEU B C 1
ATOM 4683 O O . LEU B 1 260 ? 14.771 -42.560 14.018 1.00 19.65 443 LEU B O 1
ATOM 4688 N N . ILE B 1 261 ? 12.817 -41.434 14.007 1.00 20.36 444 ILE B N 1
ATOM 4689 C CA . ILE B 1 261 ? 12.644 -41.614 12.565 1.00 22.64 444 ILE B CA 1
ATOM 4690 C C . ILE B 1 261 ? 13.785 -40.952 11.798 1.00 22.38 444 ILE B C 1
ATOM 4691 O O . ILE B 1 261 ? 14.364 -41.541 10.881 1.00 24.12 444 ILE B O 1
ATOM 4696 N N . LYS B 1 262 ? 14.136 -39.721 12.174 1.00 22.99 445 LYS B N 1
ATOM 4697 C CA . LYS B 1 262 ? 15.153 -38.977 11.435 1.00 28.88 445 LYS B CA 1
ATOM 4698 C C . LYS B 1 262 ? 16.540 -39.600 11.592 1.00 26.39 445 LYS B C 1
ATOM 4699 O O . LYS B 1 262 ? 17.300 -39.663 10.625 1.00 26.84 445 LYS B O 1
ATOM 4705 N N . ASP B 1 263 ? 16.909 -40.035 12.802 1.00 24.38 446 ASP B N 1
ATOM 4706 C CA . ASP B 1 263 ? 18.206 -40.689 12.983 1.00 25.10 446 ASP B CA 1
ATOM 4707 C C . ASP B 1 263 ? 18.269 -42.013 12.225 1.00 23.28 446 ASP B C 1
ATOM 4708 O O . ASP B 1 263 ? 19.284 -42.331 11.578 1.00 27.04 446 ASP B O 1
ATOM 4713 N N . PHE B 1 264 ? 17.180 -42.787 12.284 1.00 18.91 447 PHE B N 1
ATOM 4714 C CA . PHE B 1 264 ? 17.072 -44.002 11.483 1.00 22.56 447 PHE B CA 1
ATOM 4715 C C . PHE B 1 264 ? 17.277 -43.691 9.999 1.00 23.32 447 PHE B C 1
ATOM 4716 O O . PHE B 1 264 ? 18.102 -44.314 9.327 1.00 22.39 447 PHE B O 1
ATOM 4724 N N . LYS B 1 265 ? 16.560 -42.692 9.487 1.00 24.97 448 LYS B N 1
ATOM 4725 C CA . LYS B 1 265 ? 16.662 -42.321 8.078 1.00 28.21 448 LYS B CA 1
ATOM 4726 C C . LYS B 1 265 ? 18.072 -41.866 7.719 1.00 28.51 448 LYS B C 1
ATOM 4727 O O . LYS B 1 265 ? 18.600 -42.232 6.663 1.00 27.00 448 LYS B O 1
ATOM 4733 N N . ALA B 1 266 ? 18.706 -41.089 8.602 1.00 28.77 449 ALA B N 1
ATOM 4734 C CA . ALA B 1 266 ? 20.061 -40.612 8.356 1.00 27.42 449 ALA B CA 1
ATOM 4735 C C . ALA B 1 266 ? 21.039 -41.766 8.252 1.00 30.30 449 ALA B C 1
ATOM 4736 O O . ALA B 1 266 ? 22.058 -41.653 7.561 1.00 37.75 449 ALA B O 1
ATOM 4738 N N . ALA B 1 267 ? 20.743 -42.893 8.903 1.00 28.00 450 ALA B N 1
ATOM 4739 C CA . ALA B 1 267 ? 21.608 -44.047 8.665 1.00 28.09 450 ALA B CA 1
ATOM 4740 C C . ALA B 1 267 ? 21.470 -44.658 7.260 1.00 34.01 450 ALA B C 1
ATOM 4741 O O . ALA B 1 267 ? 22.212 -45.601 6.955 1.00 32.68 450 ALA B O 1
ATOM 4743 N N . ASN B 1 268 ? 20.585 -44.156 6.397 1.00 31.26 451 ASN B N 1
ATOM 4744 C CA . ASN B 1 268 ? 20.272 -44.783 5.115 1.00 33.32 451 ASN B CA 1
ATOM 4745 C C . ASN B 1 268 ? 19.987 -46.285 5.217 1.00 26.62 451 ASN B C 1
ATOM 4746 O O . ASN B 1 268 ? 20.622 -47.087 4.529 1.00 23.16 451 ASN B O 1
ATOM 4751 N N . PRO B 1 269 ? 19.030 -46.691 6.043 1.00 29.50 452 PRO B N 1
ATOM 4752 C CA . PRO B 1 269 ? 18.866 -48.110 6.349 1.00 20.02 452 PRO B CA 1
ATOM 4753 C C . PRO B 1 269 ? 18.029 -48.823 5.296 1.00 21.77 452 PRO B C 1
ATOM 4754 O O . PRO B 1 269 ? 17.362 -48.209 4.462 1.00 20.06 452 PRO B O 1
ATOM 4758 N N . ASN B 1 270 ? 18.082 -50.150 5.359 1.00 21.99 453 ASN B N 1
ATOM 4759 C CA . ASN B 1 270 ? 17.125 -51.004 4.680 1.00 22.34 453 ASN B CA 1
ATOM 4760 C C . ASN B 1 270 ? 16.157 -51.494 5.751 1.00 22.38 453 ASN B C 1
ATOM 4761 O O . ASN B 1 270 ? 16.519 -52.335 6.580 1.00 22.05 453 ASN B O 1
ATOM 4766 N N . GLY B 1 271 ? 14.949 -50.946 5.770 1.00 17.65 454 GLY B N 1
ATOM 4767 C CA . GLY B 1 271 ? 13.996 -51.397 6.769 1.00 17.79 454 GLY B CA 1
ATOM 4768 C C . GLY B 1 271 ? 12.859 -50.405 6.947 1.00 20.69 454 GLY B C 1
ATOM 4769 O O . GLY B 1 271 ? 12.601 -49.574 6.083 1.00 19.23 454 GLY B O 1
ATOM 4770 N N . PHE B 1 272 ? 12.180 -50.534 8.087 1.00 18.91 455 PHE B N 1
ATOM 4771 C CA . PHE B 1 272 ? 11.029 -49.694 8.387 1.00 20.57 455 PHE B CA 1
ATOM 4772 C C . PHE B 1 272 ? 10.867 -49.595 9.901 1.00 21.26 455 PHE B C 1
ATOM 4773 O O . PHE B 1 272 ? 11.473 -50.346 10.671 1.00 19.30 455 PHE B O 1
ATOM 4781 N N . LEU B 1 273 ? 10.042 -48.638 10.315 1.00 20.26 456 LEU B N 1
ATOM 4782 C CA . LEU B 1 273 ? 9.815 -48.310 11.711 1.00 20.05 456 LEU B CA 1
ATOM 4783 C C . LEU B 1 273 ? 8.323 -48.129 11.925 1.00 20.66 456 LEU B C 1
ATOM 4784 O O . LEU B 1 273 ? 7.668 -47.426 11.152 1.00 17.84 456 LEU B O 1
ATOM 4789 N N . VAL B 1 274 ? 7.784 -48.784 12.946 1.00 14.99 457 VAL B N 1
ATOM 4790 C CA . VAL B 1 274 ? 6.393 -48.629 13.339 1.00 17.58 457 VAL B CA 1
ATOM 4791 C C . VAL B 1 274 ? 6.363 -47.944 14.695 1.00 17.67 457 VAL B C 1
ATOM 4792 O O . VAL B 1 274 ? 7.064 -48.367 15.617 1.00 18.44 457 VAL B O 1
ATOM 4796 N N . TYR B 1 275 ? 5.561 -46.894 14.823 1.00 17.58 458 TYR B N 1
ATOM 4797 C CA . TYR B 1 275 ? 5.343 -46.239 16.108 1.00 16.07 458 TYR B CA 1
ATOM 4798 C C . TYR B 1 275 ? 3.880 -46.383 16.487 1.00 18.62 458 TYR B C 1
ATOM 4799 O O . TYR B 1 275 ? 2.997 -46.051 15.689 1.00 15.36 458 TYR B O 1
ATOM 4808 N N . PHE B 1 276 ? 3.620 -46.889 17.689 1.00 16.13 459 PHE B N 1
ATOM 4809 C CA . PHE B 1 276 ? 2.255 -46.890 18.198 1.00 17.52 459 PHE B CA 1
ATOM 4810 C C . PHE B 1 276 ? 2.316 -46.517 19.668 1.00 19.90 459 PHE B C 1
ATOM 4811 O O . PHE B 1 276 ? 3.356 -46.668 20.303 1.00 19.11 459 PHE B O 1
ATOM 4819 N N . SER B 1 277 ? 1.202 -46.039 20.217 1.00 16.02 460 SER B N 1
ATOM 4820 C CA . SER B 1 277 ? 1.093 -45.857 21.662 1.00 19.78 460 SER B CA 1
ATOM 4821 C C . SER B 1 277 ? 0.340 -47.041 22.256 1.00 17.93 460 SER B C 1
ATOM 4822 O O . SER B 1 277 ? -0.580 -47.579 21.629 1.00 18.79 460 SER B O 1
ATOM 4825 N N . ASP B 1 278 ? 0.740 -47.458 23.462 1.00 17.69 461 ASP B N 1
ATOM 4826 C CA . ASP B 1 278 ? 0.078 -48.607 24.078 1.00 18.36 461 ASP B CA 1
ATOM 4827 C C . ASP B 1 278 ? -1.408 -48.334 24.284 1.00 18.93 461 ASP B C 1
ATOM 4828 O O . ASP B 1 278 ? -2.244 -49.226 24.107 1.00 16.28 461 ASP B O 1
ATOM 4833 N N . HIS B 1 279 ? -1.758 -47.094 24.601 1.00 17.96 462 HIS B N 1
ATOM 4834 C CA . HIS B 1 279 ? -3.141 -46.700 24.830 1.00 15.53 462 HIS B CA 1
ATOM 4835 C C . HIS B 1 279 ? -3.169 -45.182 24.877 1.00 18.18 462 HIS B C 1
ATOM 4836 O O . HIS B 1 279 ? -2.125 -44.525 24.838 1.00 15.04 462 HIS B O 1
ATOM 4843 N N . GLY B 1 280 ? -4.373 -44.635 24.952 1.00 18.45 463 GLY B N 1
ATOM 4844 C CA . GLY B 1 280 ? -4.569 -43.204 25.059 1.00 15.92 463 GLY B CA 1
ATOM 4845 C C . GLY B 1 280 ? -4.597 -42.729 26.498 1.00 20.96 463 GLY B C 1
ATOM 4846 O O . GLY B 1 280 ? -3.980 -43.323 27.392 1.00 17.87 463 GLY B O 1
ATOM 4847 N N . GLU B 1 281 ? -5.344 -41.649 26.725 1.00 20.46 464 GLU B N 1
ATOM 4848 C CA . GLU B 1 281 ? -5.444 -41.008 28.029 1.00 20.61 464 GLU B CA 1
ATOM 4849 C C . GLU B 1 281 ? -6.532 -39.941 27.974 1.00 21.38 464 GLU B C 1
ATOM 4850 O O . GLU B 1 281 ? -6.481 -39.054 27.119 1.00 19.86 464 GLU B O 1
ATOM 4856 N N . GLU B 1 282 ? -7.527 -40.020 28.856 1.00 18.75 465 GLU B N 1
ATOM 4857 C CA . GLU B 1 282 ? -8.549 -38.985 28.934 1.00 20.73 465 GLU B CA 1
ATOM 4858 C C . GLU B 1 282 ? -7.985 -37.810 29.717 1.00 23.09 465 GLU B C 1
ATOM 4859 O O . GLU B 1 282 ? -7.592 -37.967 30.877 1.00 25.64 465 GLU B O 1
ATOM 4865 N N . VAL B 1 283 ? -7.926 -36.638 29.087 1.00 22.98 466 VAL B N 1
ATOM 4866 C CA . VAL B 1 283 ? -7.454 -35.439 29.772 1.00 26.68 466 VAL B CA 1
ATOM 4867 C C . VAL B 1 283 ? -8.488 -34.335 29.571 1.00 23.58 466 VAL B C 1
ATOM 4868 O O . VAL B 1 283 ? -8.244 -33.357 28.854 1.00 23.89 466 VAL B O 1
ATOM 4872 N N . TYR B 1 284 ? -9.654 -34.502 30.202 1.00 22.10 467 TYR B N 1
ATOM 4873 C CA . TYR B 1 284 ? -10.772 -33.554 30.173 1.00 21.34 467 TYR B CA 1
ATOM 4874 C C . TYR B 1 284 ? -11.334 -33.333 28.769 1.00 24.58 467 TYR B C 1
ATOM 4875 O O . TYR B 1 284 ? -12.019 -32.332 28.531 1.00 24.94 467 TYR B O 1
ATOM 4884 N N . ASP B 1 285 ? -11.082 -34.266 27.842 1.00 25.83 468 ASP B N 1
ATOM 4885 C CA . ASP B 1 285 ? -11.528 -34.099 26.455 1.00 22.70 468 ASP B CA 1
ATOM 4886 C C . ASP B 1 285 ? -13.028 -34.301 26.320 1.00 23.72 468 ASP B C 1
ATOM 4887 O O . ASP B 1 285 ? -13.694 -33.580 25.571 1.00 24.78 468 ASP B O 1
ATOM 4892 N N . THR B 1 286 ? -13.563 -35.278 27.022 1.00 23.44 469 THR B N 1
ATOM 4893 C CA . THR B 1 286 ? -14.927 -35.766 26.869 1.00 26.01 469 THR B CA 1
ATOM 4894 C C . THR B 1 286 ? -15.875 -34.967 27.756 1.00 27.26 469 THR B C 1
ATOM 4895 O O . THR B 1 286 ? -15.603 -34.809 28.953 1.00 24.92 469 THR B O 1
ATOM 4899 N N . PRO B 1 287 ? -16.974 -34.442 27.216 1.00 30.11 470 PRO B N 1
ATOM 4900 C CA . PRO B 1 287 ? -17.960 -33.748 28.057 1.00 28.77 470 PRO B CA 1
ATOM 4901 C C . PRO B 1 287 ? -18.438 -34.651 29.177 1.00 27.39 470 PRO B C 1
ATOM 4902 O O . PRO B 1 287 ? -18.591 -35.866 28.983 1.00 29.17 470 PRO B O 1
ATOM 4906 N N . PRO B 1 288 ? -18.685 -34.101 30.371 1.00 28.51 471 PRO B N 1
ATOM 4907 C CA . PRO B 1 288 ? -18.630 -32.679 30.733 1.00 33.10 471 PRO B CA 1
ATOM 4908 C C . PRO B 1 288 ? -17.250 -32.160 31.159 1.00 32.96 471 PRO B C 1
ATOM 4909 O O . PRO B 1 288 ? -17.185 -31.200 31.930 1.00 30.34 471 PRO B O 1
ATOM 4913 N N . HIS B 1 289 ? -16.174 -32.809 30.698 1.00 28.94 472 HIS B N 1
ATOM 4914 C CA . HIS B 1 289 ? -14.802 -32.311 30.858 1.00 26.37 472 HIS B CA 1
ATOM 4915 C C . HIS B 1 289 ? -14.349 -32.304 32.318 1.00 23.20 472 HIS B C 1
ATOM 4916 O O . HIS B 1 289 ? -13.693 -31.364 32.775 1.00 27.00 472 HIS B O 1
ATOM 4923 N N . LYS B 1 290 ? -14.699 -33.354 33.062 1.00 27.21 473 LYS B N 1
ATOM 4924 C CA . LYS B 1 290 ? -14.280 -33.494 34.451 1.00 26.34 473 LYS B CA 1
ATOM 4925 C C . LYS B 1 290 ? -13.387 -34.701 34.709 1.00 30.72 473 LYS B C 1
ATOM 4926 O O . LYS B 1 290 ? -13.029 -34.949 35.866 1.00 32.27 473 LYS B O 1
ATOM 4932 N N . THR B 1 291 ? -13.029 -35.465 33.685 1.00 29.38 474 THR B N 1
ATOM 4933 C CA . THR B 1 291 ? -12.313 -36.723 33.856 1.00 29.72 474 THR B CA 1
ATOM 4934 C C . THR B 1 291 ? -10.886 -36.595 33.344 1.00 27.85 474 THR B C 1
ATOM 4935 O O . THR B 1 291 ? -10.659 -36.095 32.237 1.00 23.39 474 THR B O 1
ATOM 4939 N N . GLN B 1 292 ? -9.932 -37.058 34.146 1.00 27.13 475 GLN B N 1
ATOM 4940 C CA . GLN B 1 292 ? -8.546 -37.182 33.717 1.00 24.96 475 GLN B CA 1
ATOM 4941 C C . GLN B 1 292 ? -8.048 -38.550 34.154 1.00 26.84 475 GLN B C 1
ATOM 4942 O O . GLN B 1 292 ? -8.132 -38.894 35.337 1.00 36.32 475 GLN B O 1
ATOM 4948 N N . GLY B 1 293 ? -7.569 -39.341 33.199 1.00 25.24 476 GLY B N 1
ATOM 4949 C CA . GLY B 1 293 ? -7.003 -40.635 33.516 1.00 24.73 476 GLY B CA 1
ATOM 4950 C C . GLY B 1 293 ? -7.488 -41.741 32.600 1.00 25.82 476 GLY B C 1
ATOM 4951 O O . GLY B 1 293 ? -7.884 -41.496 31.458 1.00 23.18 476 GLY B O 1
ATOM 4952 N N . ARG B 1 294 ? -7.468 -42.965 33.109 1.00 21.75 477 ARG B N 1
ATOM 4953 C CA . ARG B 1 294 ? -7.815 -44.152 32.344 1.00 25.52 477 ARG B CA 1
ATOM 4954 C C . ARG B 1 294 ? -8.631 -45.054 33.255 1.00 30.39 477 ARG B C 1
ATOM 4955 O O . ARG B 1 294 ? -8.209 -45.344 34.379 1.00 28.42 477 ARG B O 1
ATOM 4963 N N . ASN B 1 295 ? -9.797 -45.487 32.776 1.00 26.72 478 ASN B N 1
ATOM 4964 C CA . ASN B 1 295 ? -10.687 -46.313 33.587 1.00 31.36 478 ASN B CA 1
ATOM 4965 C C . ASN B 1 295 ? -11.405 -47.259 32.629 1.00 25.94 478 ASN B C 1
ATOM 4966 O O . ASN B 1 295 ? -12.341 -46.858 31.934 1.00 24.53 478 ASN B O 1
ATOM 4971 N N . GLU B 1 296 ? -10.968 -48.515 32.619 1.00 24.23 479 GLU B N 1
ATOM 4972 C CA . GLU B 1 296 ? -11.521 -49.500 31.701 1.00 26.70 479 GLU B CA 1
ATOM 4973 C C . GLU B 1 296 ? -13.014 -49.711 31.915 1.00 30.74 479 GLU B C 1
ATOM 4974 O O . GLU B 1 296 ? -13.744 -49.961 30.953 1.00 28.12 479 GLU B O 1
ATOM 4980 N N . ASP B 1 297 ? -13.491 -49.601 33.154 1.00 30.62 480 ASP B N 1
ATOM 4981 C CA . ASP B 1 297 ? -14.907 -49.817 33.417 1.00 34.51 480 ASP B CA 1
ATOM 4982 C C . ASP B 1 297 ? -15.766 -48.589 33.142 1.00 31.89 480 ASP B C 1
ATOM 4983 O O . ASP B 1 297 ? -16.995 -48.706 33.154 1.00 31.94 480 ASP B O 1
ATOM 4988 N N . ASN B 1 298 ? -15.164 -47.436 32.849 1.00 26.60 481 ASN B N 1
ATOM 4989 C CA . ASN B 1 298 ? -15.905 -46.221 32.502 1.00 26.78 481 ASN B CA 1
ATOM 4990 C C . ASN B 1 298 ? -15.230 -45.572 31.298 1.00 28.84 481 ASN B C 1
ATOM 4991 O O . ASN B 1 298 ? -14.682 -44.468 31.389 1.00 26.26 481 ASN B O 1
ATOM 4996 N N . PRO B 1 299 ? -15.273 -46.228 30.139 1.00 27.99 482 PRO B N 1
ATOM 4997 C CA . PRO B 1 299 ? -14.405 -45.829 29.027 1.00 24.71 482 PRO B CA 1
ATOM 4998 C C . PRO B 1 299 ? -14.875 -44.587 28.281 1.00 24.74 482 PRO B C 1
ATOM 4999 O O . PRO B 1 299 ? -16.069 -44.321 28.130 1.00 26.28 482 PRO B O 1
ATOM 5003 N N . THR B 1 300 ? -13.895 -43.817 27.814 1.00 24.02 483 THR B N 1
ATOM 5004 C CA . THR B 1 300 ? -14.098 -42.755 26.841 1.00 21.69 483 THR B CA 1
ATOM 5005 C C . THR B 1 300 ? -13.196 -43.027 25.647 1.00 22.45 483 THR B C 1
ATOM 5006 O O . THR B 1 300 ? -12.176 -43.710 25.765 1.00 22.62 483 THR B O 1
ATOM 5010 N N . ARG B 1 301 ? -13.574 -42.472 24.491 1.00 19.50 484 ARG B N 1
ATOM 5011 C CA . ARG B 1 301 ? -12.801 -42.710 23.276 1.00 23.37 484 ARG B CA 1
ATOM 5012 C C . ARG B 1 301 ? -11.358 -42.236 23.419 1.00 19.87 484 ARG B C 1
ATOM 5013 O O . ARG B 1 301 ? -10.437 -42.852 22.875 1.00 19.35 484 ARG B O 1
ATOM 5021 N N . HIS B 1 302 ? -11.138 -41.142 24.143 1.00 16.27 485 HIS B N 1
ATOM 5022 C CA . HIS B 1 302 ? -9.789 -40.594 24.235 1.00 21.99 485 HIS B CA 1
ATOM 5023 C C . HIS B 1 302 ? -8.837 -41.497 25.007 1.00 21.94 485 HIS B C 1
ATOM 5024 O O . HIS B 1 302 ? -7.621 -41.324 24.894 1.00 20.08 485 HIS B O 1
ATOM 5039 N N . TYR B 1 304 ? -8.708 -44.643 24.283 1.00 18.80 487 TYR B N 1
ATOM 5040 C CA . TYR B 1 304 ? -8.456 -45.746 23.359 1.00 21.20 487 TYR B CA 1
ATOM 5041 C C . TYR B 1 304 ? -7.864 -45.347 22.013 1.00 17.47 487 TYR B C 1
ATOM 5042 O O . TYR B 1 304 ? -7.171 -46.169 21.407 1.00 18.12 487 TYR B O 1
ATOM 5051 N N . THR B 1 305 ? -8.099 -44.134 21.523 1.00 16.55 488 THR B N 1
ATOM 5052 C CA . THR B 1 305 ? -7.457 -43.730 20.280 1.00 22.51 488 THR B CA 1
ATOM 5053 C C . THR B 1 305 ? -5.952 -43.603 20.489 1.00 20.71 488 THR B C 1
ATOM 5054 O O . THR B 1 305 ? -5.484 -43.190 21.555 1.00 18.26 488 THR B O 1
ATOM 5058 N N . ILE B 1 306 ? -5.192 -43.997 19.471 1.00 17.11 489 ILE B N 1
ATOM 5059 C CA . ILE B 1 306 ? -3.730 -43.978 19.547 1.00 19.05 489 ILE B CA 1
ATOM 5060 C C . ILE B 1 306 ? -3.165 -43.597 18.194 1.00 18.06 489 ILE B C 1
ATOM 5061 O O . ILE B 1 306 ? -3.765 -43.870 17.147 1.00 14.27 489 ILE B O 1
ATOM 5066 N N . PRO B 1 307 ? -1.992 -42.962 18.184 1.00 18.77 490 PRO B N 1
ATOM 5067 C CA . PRO B 1 307 ? -1.237 -42.848 16.932 1.00 17.06 490 PRO B CA 1
ATOM 5068 C C . PRO B 1 307 ? -0.747 -44.207 16.466 1.00 19.39 490 PRO B C 1
ATOM 5069 O O . PRO B 1 307 ? -0.462 -45.102 17.266 1.00 15.01 490 PRO B O 1
ATOM 5073 N N . PHE B 1 308 ? -0.631 -44.343 15.151 1.00 15.27 491 PHE B N 1
ATOM 5074 C CA . PHE B 1 308 ? -0.104 -45.560 14.543 1.00 17.07 491 PHE B CA 1
ATOM 5075 C C . PHE B 1 308 ? 0.538 -45.145 13.223 1.00 20.00 491 PHE B C 1
ATOM 5076 O O . PHE B 1 308 ? -0.170 -44.827 12.254 1.00 18.58 491 PHE B O 1
ATOM 5084 N N . LEU B 1 309 ? 1.868 -45.120 13.204 1.00 17.03 492 LEU B N 1
ATOM 5085 C CA . LEU B 1 309 ? 2.653 -44.623 12.085 1.00 21.25 492 LEU B CA 1
ATOM 5086 C C . LEU B 1 309 ? 3.584 -45.710 11.575 1.00 19.78 492 LEU B C 1
ATOM 5087 O O . LEU B 1 309 ? 4.066 -46.543 12.350 1.00 18.90 492 LEU B O 1
ATOM 5092 N N . LEU B 1 310 ? 3.854 -45.665 10.269 1.00 18.50 493 LEU B N 1
ATOM 5093 C CA . LEU B 1 310 ? 4.792 -46.567 9.611 1.00 18.12 493 LEU B CA 1
ATOM 5094 C C . LEU B 1 310 ? 5.697 -45.729 8.724 1.00 19.06 493 LEU B C 1
ATOM 5095 O O . LEU B 1 310 ? 5.217 -45.073 7.802 1.00 20.69 493 LEU B O 1
ATOM 5100 N N . TRP B 1 311 ? 6.994 -45.744 8.994 1.00 16.20 494 TRP B N 1
ATOM 5101 C CA . TRP B 1 311 ? 7.971 -45.100 8.135 1.00 17.96 494 TRP 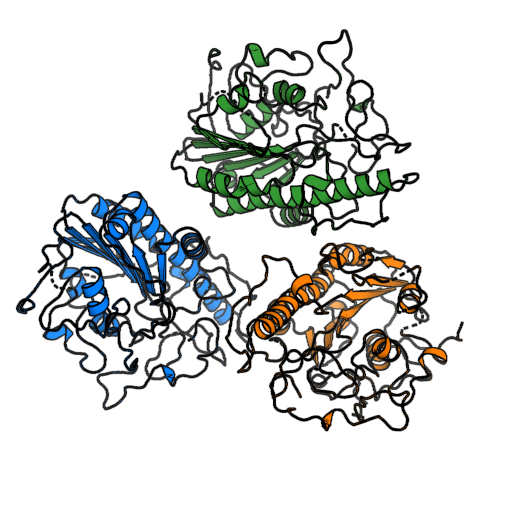B CA 1
ATOM 5102 C C . TRP B 1 311 ? 8.764 -46.185 7.431 1.00 20.17 494 TRP B C 1
ATOM 5103 O O . TRP B 1 311 ? 9.349 -47.050 8.088 1.00 20.56 494 TRP B O 1
ATOM 5114 N N . THR B 1 312 ? 8.793 -46.139 6.104 1.00 18.22 495 THR B N 1
ATOM 5115 C CA . THR B 1 312 ? 9.490 -47.143 5.312 1.00 15.09 495 THR B CA 1
ATOM 5116 C C . THR B 1 312 ? 10.671 -46.483 4.613 1.00 18.10 495 THR B C 1
ATOM 5117 O O . THR B 1 312 ? 10.526 -45.404 4.034 1.00 20.22 495 THR B O 1
ATOM 5121 N N . SER B 1 313 ? 11.839 -47.113 4.689 1.00 19.76 496 SER B N 1
ATOM 5122 C CA . SER B 1 313 ? 13.030 -46.526 4.091 1.00 18.93 496 SER B CA 1
ATOM 5123 C C . SER B 1 313 ? 13.010 -46.660 2.568 1.00 20.38 496 SER B C 1
ATOM 5124 O O . SER B 1 313 ? 12.321 -47.508 1.996 1.00 19.91 496 SER B O 1
ATOM 5127 N N . GLU B 1 314 ? 13.818 -45.819 1.921 1.00 18.16 497 GLU B N 1
ATOM 5128 C CA . GLU B 1 314 ? 13.878 -45.803 0.465 1.00 28.75 497 GLU B CA 1
ATOM 5129 C C . GLU B 1 314 ? 14.367 -47.138 -0.089 1.00 23.15 497 GLU B C 1
ATOM 5130 O O . GLU B 1 314 ? 13.811 -47.643 -1.068 1.00 16.65 497 GLU B O 1
ATOM 5136 N N . LYS B 1 315 ? 15.395 -47.733 0.530 1.00 22.48 498 LYS B N 1
ATOM 5137 C CA . LYS B 1 315 ? 15.889 -49.031 0.057 1.00 21.65 498 LYS B CA 1
ATOM 5138 C C . LYS B 1 315 ? 14.830 -50.123 0.192 1.00 23.45 498 LYS B C 1
ATOM 5139 O O . LYS B 1 315 ? 14.659 -50.960 -0.709 1.00 19.48 498 LYS B O 1
ATOM 5145 N N . TRP B 1 316 ? 14.126 -50.151 1.323 1.00 19.49 499 TRP B N 1
ATOM 5146 C CA . TRP B 1 316 ? 13.123 -51.189 1.529 1.00 19.91 499 TRP B CA 1
ATOM 5147 C C . TRP B 1 316 ? 11.985 -51.044 0.528 1.00 18.25 499 TRP B C 1
ATOM 5148 O O . TRP B 1 316 ? 11.515 -52.037 -0.038 1.00 19.86 499 TRP B O 1
ATOM 5159 N N . GLN B 1 317 ? 11.528 -49.811 0.307 1.00 20.03 500 GLN B N 1
ATOM 5160 C CA . GLN B 1 317 ? 10.473 -49.565 -0.670 1.00 20.82 500 GLN B CA 1
ATOM 5161 C C . GLN B 1 317 ? 10.942 -49.925 -2.076 1.00 24.21 500 GLN B C 1
ATOM 5162 O O . GLN B 1 317 ? 10.168 -50.458 -2.881 1.00 23.78 500 GLN B O 1
ATOM 5168 N N . ALA B 1 318 ? 12.214 -49.657 -2.385 1.00 19.96 501 ALA B N 1
ATOM 5169 C CA . ALA B 1 318 ? 12.741 -50.024 -3.696 1.00 24.29 501 ALA B CA 1
ATOM 5170 C C . ALA B 1 318 ? 12.716 -51.534 -3.887 1.00 20.89 501 ALA B C 1
ATOM 5171 O O . ALA B 1 318 ? 12.315 -52.031 -4.948 1.00 20.72 501 ALA B O 1
ATOM 5173 N N . THR B 1 319 ? 13.100 -52.279 -2.849 1.00 17.92 502 THR B N 1
ATOM 5174 C CA . THR B 1 319 ? 13.161 -53.733 -2.936 1.00 19.84 502 THR B CA 1
ATOM 5175 C C . THR B 1 319 ? 11.803 -54.382 -2.710 1.00 21.41 502 THR B C 1
ATOM 5176 O O . THR B 1 319 ? 11.540 -55.458 -3.258 1.00 20.63 502 THR B O 1
ATOM 5180 N N . HIS B 1 320 ? 10.929 -53.751 -1.923 1.00 18.89 503 HIS B N 1
ATOM 5181 C CA . HIS B 1 320 ? 9.616 -54.307 -1.589 1.00 23.94 503 HIS B CA 1
ATOM 5182 C C . HIS B 1 320 ? 8.527 -53.280 -1.880 1.00 21.78 503 HIS B C 1
ATOM 5183 O O . HIS B 1 320 ? 7.942 -52.700 -0.955 1.00 25.49 503 HIS B O 1
ATOM 5190 N N . PRO B 1 321 ? 8.245 -53.018 -3.157 1.00 25.39 504 PRO B N 1
ATOM 5191 C CA . PRO B 1 321 ? 7.267 -51.984 -3.500 1.00 22.80 504 PRO B CA 1
ATOM 5192 C C . PRO B 1 321 ? 5.918 -52.304 -2.887 1.00 21.50 504 PRO B C 1
ATOM 5193 O O . PRO B 1 321 ? 5.398 -53.410 -3.030 1.00 25.87 504 PRO B O 1
ATOM 5197 N N . ARG B 1 322 ? 5.338 -51.309 -2.225 1.00 23.77 505 ARG B N 1
ATOM 5198 C CA . ARG B 1 322 ? 4.085 -51.506 -1.512 1.00 24.83 505 ARG B CA 1
ATOM 5199 C C . ARG B 1 322 ? 3.375 -50.167 -1.391 1.00 26.52 505 ARG B C 1
ATOM 5200 O O . ARG B 1 322 ? 4.000 -49.167 -1.032 1.00 26.99 505 ARG B O 1
ATOM 5208 N N . ASP B 1 323 ? 2.081 -50.148 -1.709 1.00 26.52 506 ASP B N 1
ATOM 5209 C CA . ASP B 1 323 ? 1.256 -48.947 -1.624 1.00 27.10 506 ASP B CA 1
ATOM 5210 C C . ASP B 1 323 ? 0.359 -49.053 -0.396 1.00 26.20 506 ASP B C 1
ATOM 5211 O O . ASP B 1 323 ? -0.461 -49.971 -0.302 1.00 26.04 506 ASP B O 1
ATOM 5216 N N . PHE B 1 324 ? 0.521 -48.120 0.540 1.00 23.77 507 PHE B N 1
ATOM 5217 C CA . PHE B 1 324 ? -0.256 -48.088 1.775 1.00 26.69 507 PHE B CA 1
ATOM 5218 C C . PHE B 1 324 ? -1.346 -47.022 1.768 1.00 28.76 507 PHE B C 1
ATOM 5219 O O . PHE B 1 324 ? -2.111 -46.936 2.734 1.00 23.27 507 PHE B O 1
ATOM 5227 N N . SER B 1 325 ? -1.433 -46.206 0.710 1.00 29.06 508 SER B N 1
ATOM 5228 C CA . SER B 1 325 ? -2.267 -45.009 0.763 1.00 34.70 508 SER B CA 1
ATOM 5229 C C . SER B 1 325 ? -3.745 -45.341 0.918 1.00 32.75 508 SER B C 1
ATOM 5230 O O . SER B 1 325 ? -4.510 -44.517 1.432 1.00 36.59 508 SER B O 1
ATOM 5233 N N . GLN B 1 326 ? -4.168 -46.523 0.490 1.00 26.11 509 GLN B N 1
ATOM 5234 C CA . GLN B 1 326 ? -5.561 -46.932 0.629 1.00 31.50 509 GLN B CA 1
ATOM 5235 C C . GLN B 1 326 ? -5.835 -47.685 1.924 1.00 28.99 509 GLN B C 1
ATOM 5236 O O . GLN B 1 326 ? -6.977 -48.093 2.157 1.00 25.19 509 GLN B O 1
ATOM 5242 N N . ASP B 1 327 ? -4.822 -47.869 2.770 1.00 21.40 510 ASP B N 1
ATOM 5243 C CA . ASP B 1 327 ? -4.989 -48.566 4.036 1.00 24.69 510 ASP B CA 1
ATOM 5244 C C . ASP B 1 327 ? -5.159 -47.624 5.225 1.00 24.22 510 ASP B C 1
ATOM 5245 O O . ASP B 1 327 ? -5.508 -48.090 6.313 1.00 23.06 510 ASP B O 1
ATOM 5250 N N . VAL B 1 328 ? -4.936 -46.319 5.044 1.00 21.82 511 VAL B N 1
ATOM 5251 C CA . VAL B 1 328 ? -4.738 -45.438 6.192 1.00 23.12 511 VAL B CA 1
ATOM 5252 C C . VAL B 1 328 ? -6.015 -45.190 6.984 1.00 24.65 511 VAL B C 1
ATOM 5253 O O . VAL B 1 328 ? -5.935 -44.828 8.163 1.00 22.46 511 VAL B O 1
ATOM 5257 N N . ASP B 1 329 ? -7.192 -45.379 6.387 1.00 19.38 512 ASP B N 1
ATOM 5258 C CA . ASP B 1 329 ? -8.445 -45.131 7.090 1.00 23.02 512 ASP B CA 1
ATOM 5259 C C . ASP B 1 329 ? -9.107 -46.408 7.593 1.00 22.43 512 ASP B C 1
ATOM 5260 O O . ASP B 1 329 ? -10.227 -46.349 8.113 1.00 24.43 512 ASP B O 1
ATOM 5265 N N . ARG B 1 330 ? -8.437 -47.551 7.468 1.00 15.85 513 ARG B N 1
ATOM 5266 C CA . ARG B 1 330 ? -9.014 -48.808 7.924 1.00 21.56 513 ARG B CA 1
ATOM 5267 C C . ARG B 1 330 ? -9.210 -48.804 9.437 1.00 23.03 513 ARG B C 1
ATOM 5268 O O . ARG B 1 330 ? -8.345 -48.344 10.190 1.00 18.45 513 ARG B O 1
ATOM 5276 N N . LYS B 1 331 ? -10.373 -49.292 9.874 1.00 21.03 514 LYS B N 1
ATOM 5277 C CA . LYS B 1 331 ? -10.684 -49.412 11.294 1.00 23.17 514 LYS B CA 1
ATOM 5278 C C . LYS B 1 331 ? -9.965 -50.623 11.874 1.00 22.37 514 LYS B C 1
ATOM 5279 O O . LYS B 1 331 ? -10.214 -51.762 11.456 1.00 20.21 514 LYS B O 1
ATOM 5285 N N . TYR B 1 332 ? -9.089 -50.381 12.848 1.00 20.50 515 TYR B N 1
ATOM 5286 C CA . TYR B 1 332 ? -8.133 -51.389 13.280 1.00 19.89 515 TYR B CA 1
ATOM 5287 C C . TYR B 1 332 ? -7.935 -51.316 14.785 1.00 21.67 515 TYR B C 1
ATOM 5288 O O . TYR B 1 332 ? -7.956 -50.234 15.374 1.00 19.16 515 TYR B O 1
ATOM 5297 N N . SER B 1 333 ? -7.702 -52.478 15.396 1.00 19.09 516 SER B N 1
ATOM 5298 C CA . SER B 1 333 ? -7.399 -52.572 16.818 1.00 18.51 516 SER B CA 1
ATOM 5299 C C . SER B 1 333 ? -5.955 -53.020 17.009 1.00 20.58 516 SER B C 1
ATOM 5300 O O . SER B 1 333 ? -5.508 -53.982 16.376 1.00 18.13 516 SER B O 1
ATOM 5303 N N . LEU B 1 334 ? -5.234 -52.318 17.887 1.00 14.10 517 LEU B N 1
ATOM 5304 C CA . LEU B 1 334 ? -3.849 -52.666 18.193 1.00 19.50 517 LEU B CA 1
ATOM 5305 C C . LEU B 1 334 ? -3.695 -54.111 18.651 1.00 20.39 517 LEU B C 1
ATOM 5306 O O . LEU B 1 334 ? -2.599 -54.672 18.538 1.00 17.91 517 LEU B O 1
ATOM 5311 N N . ALA B 1 335 ? -4.771 -54.731 19.146 1.00 18.40 518 ALA B N 1
ATOM 5312 C CA . ALA B 1 335 ? -4.689 -56.108 19.619 1.00 21.83 518 ALA B CA 1
ATOM 5313 C C . ALA B 1 335 ? -4.218 -57.083 18.546 1.00 21.04 518 ALA B C 1
ATOM 5314 O O . ALA B 1 335 ? -3.760 -58.176 18.890 1.00 23.82 518 ALA B O 1
ATOM 5316 N N . GLU B 1 336 ? -4.313 -56.730 17.265 1.00 19.48 519 GLU B N 1
ATOM 5317 C CA . GLU B 1 336 ? -3.912 -57.635 16.196 1.00 19.26 519 GLU B CA 1
ATOM 5318 C C . GLU B 1 336 ? -2.582 -57.230 15.558 1.00 21.44 519 GLU B C 1
ATOM 5319 O O . GLU B 1 336 ? -2.231 -57.736 14.481 1.00 20.24 519 GLU B O 1
ATOM 5325 N N . LEU B 1 337 ? -1.830 -56.347 16.231 1.00 20.87 520 LEU B N 1
ATOM 5326 C CA . LEU B 1 337 ? -0.574 -55.823 15.707 1.00 20.75 520 LEU B CA 1
ATOM 5327 C C . LEU B 1 337 ? 0.322 -56.898 15.100 1.00 18.56 520 LEU B C 1
ATOM 5328 O O . LEU B 1 337 ? 0.931 -56.680 14.045 1.00 20.40 520 LEU B O 1
ATOM 5333 N N . ILE B 1 338 ? 0.423 -58.062 15.749 1.00 16.23 521 ILE B N 1
ATOM 5334 C CA . ILE B 1 338 ? 1.414 -59.051 15.335 1.00 18.16 521 ILE B CA 1
ATOM 5335 C C . ILE B 1 338 ? 1.173 -59.506 13.903 1.00 21.97 521 ILE B C 1
ATOM 5336 O O . ILE B 1 338 ? 2.119 -59.839 13.180 1.00 21.69 521 ILE B O 1
ATOM 5341 N N . HIS B 1 339 ? -0.074 -59.484 13.444 1.00 21.76 522 HIS B N 1
ATOM 5342 C CA . HIS B 1 339 ? -0.324 -59.873 12.060 1.00 22.26 522 HIS B CA 1
ATOM 5343 C C . HIS B 1 339 ? 0.167 -58.794 11.104 1.00 20.15 522 HIS B C 1
ATOM 5344 O O . HIS B 1 339 ? 0.886 -59.090 10.138 1.00 21.19 522 HIS B O 1
ATOM 5351 N N . THR B 1 340 ? -0.137 -57.529 11.406 1.00 20.01 523 THR B N 1
ATOM 5352 C CA . THR B 1 340 ? 0.396 -56.431 10.601 1.00 21.47 523 THR B CA 1
ATOM 5353 C C . THR B 1 340 ? 1.915 -56.510 10.519 1.00 20.85 523 THR B C 1
ATOM 5354 O O . THR B 1 340 ? 2.493 -56.521 9.424 1.00 18.95 523 THR B O 1
ATOM 5358 N N . TRP B 1 341 ? 2.573 -56.604 11.677 1.00 21.73 524 TRP B N 1
ATOM 5359 C CA . TRP B 1 341 ? 4.027 -56.736 11.699 1.00 21.14 524 TRP B CA 1
ATOM 5360 C C . TRP B 1 341 ? 4.477 -57.918 10.848 1.00 20.74 524 TRP B C 1
ATOM 5361 O O . TRP B 1 341 ? 5.371 -57.780 10.004 1.00 22.81 524 TRP B O 1
ATOM 5372 N N . SER B 1 342 ? 3.833 -59.079 11.019 1.00 19.53 525 SER B N 1
ATOM 5373 C CA . SER B 1 342 ? 4.217 -60.243 10.228 1.00 21.44 525 SER B CA 1
ATOM 5374 C C . SER B 1 342 ? 4.126 -59.909 8.753 1.00 22.74 525 SER B C 1
ATOM 5375 O O . SER B 1 342 ? 5.079 -60.120 7.991 1.00 21.09 525 SER B O 1
ATOM 5378 N N . ASP B 1 343 ? 3.008 -59.300 8.357 1.00 20.39 526 ASP B N 1
ATOM 5379 C CA . ASP B 1 343 ? 2.816 -58.908 6.970 1.00 23.47 526 ASP B CA 1
ATOM 5380 C C . ASP B 1 343 ? 3.979 -58.048 6.493 1.00 23.58 526 ASP B C 1
ATOM 5381 O O . ASP B 1 343 ? 4.588 -58.324 5.453 1.00 20.16 526 ASP B O 1
ATOM 5386 N N . LEU B 1 344 ? 4.333 -57.027 7.275 1.00 20.92 527 LEU B N 1
ATOM 5387 C CA . LEU B 1 344 ? 5.389 -56.116 6.849 1.00 19.32 527 LEU B CA 1
ATOM 5388 C C . LEU B 1 344 ? 6.735 -56.826 6.766 1.00 19.05 527 LEU B C 1
ATOM 5389 O O . LEU B 1 344 ? 7.555 -56.497 5.902 1.00 22.96 527 LEU B O 1
ATOM 5394 N N . ALA B 1 345 ? 6.975 -57.813 7.624 1.00 20.88 528 ALA B N 1
ATOM 5395 C CA . ALA B 1 345 ? 8.265 -58.488 7.637 1.00 22.73 528 ALA B CA 1
ATOM 5396 C C . ALA B 1 345 ? 8.334 -59.632 6.628 1.00 21.81 528 ALA B C 1
ATOM 5397 O O . ALA B 1 345 ? 9.372 -60.298 6.534 1.00 21.64 528 ALA B O 1
ATOM 5399 N N . GLY B 1 346 ? 7.253 -59.882 5.890 1.00 24.93 529 GLY B N 1
ATOM 5400 C CA . GLY B 1 346 ? 7.236 -60.950 4.909 1.00 26.49 529 GLY B CA 1
ATOM 5401 C C . GLY B 1 346 ? 7.125 -62.342 5.486 1.00 28.40 529 GLY B C 1
ATOM 5402 O O . GLY B 1 346 ? 7.552 -63.304 4.842 1.00 28.55 529 GLY B O 1
ATOM 5403 N N . LEU B 1 347 ? 6.569 -62.483 6.686 1.00 27.61 530 LEU B N 1
ATOM 5404 C CA . LEU B 1 347 ? 6.527 -63.758 7.383 1.00 25.92 530 LEU B CA 1
ATOM 5405 C C . LEU B 1 347 ? 5.146 -64.389 7.267 1.00 26.87 530 LEU B C 1
ATOM 5406 O O . LEU B 1 347 ? 4.125 -63.701 7.360 1.00 24.46 530 LEU B O 1
ATOM 5411 N N . SER B 1 348 ? 5.123 -65.699 7.043 1.00 25.04 531 SER B N 1
ATOM 5412 C CA . SER B 1 348 ? 3.893 -66.473 7.092 1.00 25.09 531 SER B CA 1
ATOM 5413 C C . SER B 1 348 ? 4.184 -67.774 7.821 1.00 23.34 531 SER B C 1
ATOM 5414 O O . SER B 1 348 ? 5.325 -68.242 7.850 1.00 24.50 531 SER B O 1
ATOM 5417 N N . TYR B 1 349 ? 3.139 -68.346 8.412 1.00 21.10 532 TYR B N 1
ATOM 5418 C CA . TYR B 1 349 ? 3.260 -69.485 9.317 1.00 24.65 532 TYR B CA 1
ATOM 5419 C C . TYR B 1 349 ? 1.846 -69.898 9.710 1.00 24.62 532 TYR B C 1
ATOM 5420 O O . TYR B 1 349 ? 0.882 -69.156 9.500 1.00 22.15 532 TYR B O 1
ATOM 5429 N N . ASP B 1 350 ? 1.735 -71.082 10.305 1.00 27.74 533 ASP B N 1
ATOM 5430 C CA . ASP B 1 350 ? 0.457 -71.505 10.862 1.00 25.24 533 ASP B CA 1
ATOM 5431 C C . ASP B 1 350 ? 0.058 -70.571 11.999 1.00 27.52 533 ASP B C 1
ATOM 5432 O O . ASP B 1 350 ? 0.785 -70.438 12.987 1.00 27.74 533 ASP B O 1
ATOM 5437 N N . GLY B 1 351 ? -1.093 -69.919 11.853 1.00 26.66 534 GLY B N 1
ATOM 5438 C CA . GLY B 1 351 ? -1.566 -68.930 12.798 1.00 26.51 534 GLY B CA 1
ATOM 5439 C C . GLY B 1 351 ? -1.528 -67.512 12.275 1.00 26.29 534 GLY B C 1
ATOM 5440 O O . GLY B 1 351 ? -2.170 -66.630 12.860 1.00 24.54 534 GLY B O 1
ATOM 5441 N N . TYR B 1 352 ? -0.775 -67.261 11.210 1.00 25.73 535 TYR B N 1
ATOM 5442 C CA . TYR B 1 352 ? -0.782 -65.944 10.590 1.00 24.89 535 TYR B CA 1
ATOM 5443 C C . TYR B 1 352 ? -2.150 -65.679 9.973 1.00 24.01 535 TYR B C 1
ATOM 5444 O O . TYR B 1 352 ? -2.711 -66.536 9.287 1.00 23.87 535 TYR B O 1
ATOM 5453 N N . ASP B 1 353 ? -2.702 -64.494 10.230 1.00 25.36 536 ASP B N 1
ATOM 5454 C CA . ASP B 1 353 ? -4.015 -64.111 9.710 1.00 23.31 536 ASP B CA 1
ATOM 5455 C C . ASP B 1 353 ? -3.853 -62.846 8.879 1.00 23.20 536 ASP B C 1
ATOM 5456 O O . ASP B 1 353 ? -3.915 -61.727 9.417 1.00 23.83 536 ASP B O 1
ATOM 5461 N N . PRO B 1 354 ? -3.674 -62.972 7.561 1.00 21.90 537 PRO B N 1
ATOM 5462 C CA . PRO B 1 354 ? -3.567 -61.764 6.729 1.00 20.82 537 PRO B CA 1
ATOM 5463 C C . PRO B 1 354 ? -4.805 -60.883 6.780 1.00 18.44 537 PRO B C 1
ATOM 5464 O O . PRO B 1 354 ? -4.688 -59.676 6.551 1.00 19.99 537 PRO B O 1
ATOM 5468 N N . THR B 1 355 ? -5.983 -61.431 7.084 1.00 21.74 538 THR B N 1
ATOM 5469 C CA . THR B 1 355 ? -7.165 -60.573 7.136 1.00 20.26 538 THR B CA 1
ATOM 5470 C C . THR B 1 355 ? -7.161 -59.656 8.348 1.00 22.26 538 THR B C 1
ATOM 5471 O O . THR B 1 355 ? -7.990 -58.744 8.413 1.00 25.76 538 THR B O 1
ATOM 5475 N N . ARG B 1 356 ? -6.257 -59.871 9.302 1.00 20.15 539 ARG B N 1
ATOM 5476 C CA . ARG B 1 356 ? -6.156 -58.998 10.465 1.00 24.66 539 ARG B CA 1
ATOM 5477 C C . ARG B 1 356 ? -4.878 -58.175 10.439 1.00 20.13 539 ARG B C 1
ATOM 5478 O O . ARG B 1 356 ? -4.477 -57.615 11.462 1.00 20.90 539 ARG B O 1
ATOM 5486 N N . SER B 1 357 ? -4.235 -58.100 9.277 1.00 20.07 540 SER B N 1
ATOM 5487 C CA . SER B 1 357 ? -3.170 -57.147 9.030 1.00 18.15 540 SER B CA 1
ATOM 5488 C C . SER B 1 357 ? -3.770 -55.907 8.383 1.00 21.81 540 SER B C 1
ATOM 5489 O O . SER B 1 357 ? -4.474 -56.005 7.368 1.00 22.05 540 SER B O 1
ATOM 5492 N N . VAL B 1 358 ? -3.488 -54.741 8.967 1.00 16.86 541 VAL B N 1
ATOM 5493 C CA . VAL B 1 358 ? -4.077 -53.502 8.475 1.00 19.21 541 VAL B CA 1
ATOM 5494 C C . VAL B 1 358 ? -3.457 -53.022 7.165 1.00 19.94 541 VAL B C 1
ATOM 5495 O O . VAL B 1 358 ? -4.001 -52.107 6.537 1.00 20.74 541 VAL B O 1
ATOM 5499 N N . VAL B 1 359 ? -2.342 -53.610 6.722 1.00 16.83 542 VAL B N 1
ATOM 5500 C CA . VAL B 1 359 ? -1.737 -53.256 5.437 1.00 19.61 542 VAL B CA 1
ATOM 5501 C C . VAL B 1 359 ? -1.987 -54.326 4.379 1.00 22.70 542 VAL B C 1
ATOM 5502 O O . VAL B 1 359 ? -1.438 -54.246 3.274 1.00 24.77 542 VAL B O 1
ATOM 5506 N N . ASN B 1 360 ? -2.819 -55.310 4.680 1.00 21.68 543 ASN B N 1
ATOM 5507 C CA . ASN B 1 360 ? -2.960 -56.424 3.756 1.00 20.25 543 ASN B CA 1
ATOM 5508 C C . ASN B 1 360 ? -4.124 -56.188 2.790 1.00 27.80 543 ASN B C 1
ATOM 5509 O O . ASN B 1 360 ? -5.171 -55.664 3.190 1.00 23.29 543 ASN B O 1
ATOM 5514 N N . PRO B 1 361 ? -3.974 -56.550 1.511 1.00 26.35 544 PRO B N 1
ATOM 5515 C CA . PRO B 1 361 ? -5.122 -56.465 0.593 1.00 22.88 544 PRO B CA 1
ATOM 5516 C C . PRO B 1 361 ? -6.282 -57.354 1.000 1.00 26.85 544 PRO B C 1
ATOM 5517 O O . PRO B 1 361 ? -7.425 -57.057 0.633 1.00 27.41 544 PRO B O 1
ATOM 5521 N N . GLN B 1 362 ? -6.040 -58.421 1.762 1.00 22.67 545 GLN B N 1
ATOM 5522 C CA . GLN B 1 362 ? -7.125 -59.260 2.246 1.00 24.57 545 GLN B CA 1
ATOM 5523 C C . GLN B 1 362 ? -7.670 -58.789 3.589 1.00 26.50 545 GLN B C 1
ATOM 5524 O O . GLN B 1 362 ? -8.413 -59.530 4.239 1.00 26.11 545 GLN B O 1
ATOM 5530 N N . PHE B 1 363 ? -7.298 -57.591 4.029 1.00 25.90 546 PHE B N 1
ATOM 5531 C CA . PHE B 1 363 ? -7.804 -57.080 5.292 1.00 23.47 546 PHE B CA 1
ATOM 5532 C C . PHE B 1 363 ? -9.325 -57.096 5.296 1.00 26.90 546 PHE B C 1
ATOM 5533 O O . PHE B 1 363 ? -9.970 -56.719 4.315 1.00 25.52 546 PHE B O 1
ATOM 5541 N N . LYS B 1 364 ? -9.894 -57.553 6.407 1.00 26.11 547 LYS B N 1
ATOM 5542 C CA . LYS B 1 364 ? -11.332 -57.515 6.633 1.00 29.01 547 LYS B CA 1
ATOM 5543 C C . LYS B 1 364 ? -11.581 -56.916 8.013 1.00 31.46 547 LYS B C 1
ATOM 5544 O O . LYS B 1 364 ? -11.065 -57.418 9.017 1.00 27.65 547 LYS B O 1
ATOM 5550 N N . GLU B 1 365 ? -12.352 -55.834 8.055 1.00 29.27 548 GLU B N 1
ATOM 5551 C CA . GLU B 1 365 ? -12.611 -55.143 9.312 1.00 33.50 548 GLU B CA 1
ATOM 5552 C C . GLU B 1 365 ? -13.387 -56.034 10.274 1.00 28.54 548 GLU B C 1
ATOM 5553 O O . GLU B 1 365 ? -14.407 -56.623 9.906 1.00 36.79 548 GLU B O 1
ATOM 5559 N N . THR B 1 366 ? -12.901 -56.132 11.509 1.00 24.36 549 THR B N 1
ATOM 5560 C CA . THR B 1 366 ? -13.582 -56.857 12.574 1.00 28.87 549 THR B CA 1
ATOM 5561 C C . THR B 1 366 ? -13.906 -55.914 13.728 1.00 29.60 549 THR B C 1
ATOM 5562 O O . THR B 1 366 ? -13.390 -54.797 13.808 1.00 27.16 549 THR B O 1
ATOM 5566 N N . THR B 1 367 ? -14.785 -56.373 14.618 1.00 26.15 550 THR B N 1
ATOM 5567 C CA . THR B 1 367 ? -15.181 -55.560 15.761 1.00 29.09 550 THR B CA 1
ATOM 5568 C C . THR B 1 367 ? -13.972 -55.215 16.623 1.00 27.55 550 THR B C 1
ATOM 5569 O O . THR B 1 367 ? -13.158 -56.080 16.961 1.00 23.81 550 THR B O 1
ATOM 5573 N N . ARG B 1 368 ? -13.854 -53.941 16.970 1.00 28.50 551 ARG B N 1
ATOM 5574 C CA . ARG B 1 368 ? -12.773 -53.467 17.832 1.00 25.32 551 ARG B CA 1
ATOM 5575 C C . ARG B 1 368 ? -13.247 -53.568 19.273 1.00 21.41 551 ARG B C 1
ATOM 5576 O O . ARG B 1 368 ? -13.836 -52.640 19.828 1.00 20.25 551 ARG B O 1
ATOM 5584 N N . TRP B 1 369 ? -13.017 -54.731 19.872 1.00 20.12 552 TRP B N 1
ATOM 5585 C CA . TRP B 1 369 ? -13.458 -54.967 21.237 1.00 18.94 552 TRP B CA 1
ATOM 5586 C C . TRP B 1 369 ? -12.626 -54.141 22.210 1.00 18.79 552 TRP B C 1
ATOM 5587 O O . TRP B 1 369 ? -11.415 -53.985 22.043 1.00 15.89 552 TRP B O 1
ATOM 5598 N N . ILE B 1 370 ? -13.295 -53.586 23.217 1.00 20.22 553 ILE B N 1
ATOM 5599 C CA . ILE B 1 370 ? -12.652 -53.046 24.402 1.00 21.75 553 ILE B CA 1
ATOM 5600 C C . ILE B 1 370 ? -13.336 -53.680 25.604 1.00 19.58 553 ILE B C 1
ATOM 5601 O O . ILE B 1 370 ? -14.326 -54.396 25.470 1.00 20.44 553 ILE B O 1
ATOM 5606 N N . GLY B 1 371 ? -12.800 -53.411 26.783 1.00 22.21 554 GLY B N 1
ATOM 5607 C CA . GLY B 1 371 ? -13.331 -54.007 27.989 1.00 21.76 554 GLY B CA 1
ATOM 5608 C C . GLY B 1 371 ? -12.395 -55.063 28.554 1.00 21.11 554 GLY B C 1
ATOM 5609 O O . GLY B 1 371 ? -11.478 -55.548 27.892 1.00 21.91 554 GLY B O 1
ATOM 5610 N N . ASN B 1 372 ? -12.625 -55.400 29.807 1.00 20.99 555 ASN B N 1
ATOM 5611 C CA . ASN B 1 372 ? -11.783 -56.370 30.485 1.00 20.83 555 ASN B CA 1
ATOM 5612 C C . ASN B 1 372 ? -12.074 -57.780 29.977 1.00 22.70 555 ASN B C 1
ATOM 5613 O O . ASN B 1 372 ? -13.192 -58.279 30.170 1.00 22.73 555 ASN B O 1
ATOM 5618 N N . PRO B 1 373 ? -11.110 -58.463 29.350 1.00 19.75 556 PRO B N 1
ATOM 5619 C CA . PRO B 1 373 ? -11.376 -59.802 28.810 1.00 23.24 556 PRO B CA 1
ATOM 5620 C C . PRO B 1 373 ? -11.410 -60.901 29.858 1.00 29.13 556 PRO B C 1
ATOM 5621 O O . PRO B 1 373 ? -11.681 -62.054 29.499 1.00 26.71 556 PRO B O 1
ATOM 5625 N N . TYR B 1 374 ? -11.146 -60.581 31.128 1.00 24.37 557 TYR B N 1
ATOM 5626 C CA . TYR B 1 374 ? -11.180 -61.556 32.213 1.00 24.74 557 TYR B CA 1
ATOM 5627 C C . TYR B 1 374 ? -12.447 -61.486 33.057 1.00 28.37 557 TYR B C 1
ATOM 5628 O O . TYR B 1 374 ? -12.653 -62.364 33.899 1.00 28.05 557 TYR B O 1
ATOM 5637 N N . LYS B 1 375 ? -13.273 -60.462 32.883 1.00 23.41 558 LYS B N 1
ATOM 5638 C CA . LYS B 1 375 ? -14.600 -60.452 33.471 1.00 24.71 558 LYS B CA 1
ATOM 5639 C C . LYS B 1 375 ? -15.572 -61.166 32.537 1.00 34.14 558 LYS B C 1
ATOM 5640 O O . LYS B 1 375 ? -15.324 -61.315 31.337 1.00 36.82 558 LYS B O 1
ATOM 5646 N N . LYS B 1 376 ? -16.675 -61.645 33.099 1.00 39.76 559 LYS B N 1
ATOM 5647 C CA . LYS B 1 376 ? -17.612 -62.409 32.287 1.00 43.59 559 LYS B CA 1
ATOM 5648 C C . LYS B 1 376 ? -18.403 -61.464 31.390 1.00 37.21 559 LYS B C 1
ATOM 5649 O O . LYS B 1 376 ? -19.125 -60.587 31.875 1.00 40.42 559 LYS B O 1
ATOM 5655 N N . ASN B 1 377 ? -18.235 -61.639 30.079 1.00 43.90 560 ASN B N 1
ATOM 5656 C CA . ASN B 1 377 ? -19.033 -60.964 29.051 1.00 42.45 560 ASN B CA 1
ATOM 5657 C C . ASN B 1 377 ? -19.007 -59.442 29.199 1.00 41.53 560 ASN B C 1
ATOM 5658 O O . ASN B 1 377 ? -20.040 -58.769 29.136 1.00 40.56 560 ASN B O 1
ATOM 5663 N N . ALA B 1 378 ? -17.807 -58.893 29.369 1.00 36.75 561 ALA B N 1
ATOM 5664 C CA . ALA B 1 378 ? -17.626 -57.461 29.561 1.00 35.30 561 ALA B CA 1
ATOM 5665 C C . ALA B 1 378 ? -17.129 -56.750 28.307 1.00 32.75 561 ALA B C 1
ATOM 5666 O O . ALA B 1 378 ? -16.811 -55.560 28.374 1.00 35.35 561 ALA B O 1
ATOM 5668 N N . LEU B 1 379 ? -17.074 -57.436 27.166 1.00 32.95 562 LEU B N 1
ATOM 5669 C CA . LEU B 1 379 ? -16.544 -56.825 25.956 1.00 28.57 562 LEU B CA 1
ATOM 5670 C C . LEU B 1 379 ? -17.614 -55.993 25.269 1.00 24.32 562 LEU B C 1
ATOM 5671 O O . LEU B 1 379 ? -18.780 -56.391 25.195 1.00 30.22 562 LEU B O 1
ATOM 5676 N N . ILE B 1 380 ? -17.221 -54.814 24.792 1.00 22.98 563 ILE B N 1
ATOM 5677 C CA . ILE B 1 380 ? -18.115 -53.979 24.008 1.00 26.06 563 ILE B CA 1
ATOM 5678 C C . ILE B 1 380 ? -17.399 -53.497 22.753 1.00 25.04 563 ILE B C 1
ATOM 5679 O O . ILE B 1 380 ? -16.168 -53.467 22.670 1.00 23.37 563 ILE B O 1
ATOM 5684 N N . ASP B 1 381 ? -18.209 -53.119 21.772 1.00 26.17 564 ASP B N 1
ATOM 5685 C CA . ASP B 1 381 ? -17.719 -52.542 20.529 1.00 24.11 564 ASP B CA 1
ATOM 5686 C C . ASP B 1 381 ? -17.274 -51.107 20.778 1.00 23.56 564 ASP B C 1
ATOM 5687 O O . ASP B 1 381 ? -18.071 -50.276 21.226 1.00 23.53 564 ASP B O 1
ATOM 5692 N N . TYR B 1 382 ? -16.005 -50.814 20.476 1.00 20.94 565 TYR B N 1
ATOM 5693 C CA . TYR B 1 382 ? -15.485 -49.457 20.649 1.00 23.83 565 TYR B CA 1
ATOM 5694 C C . TYR B 1 382 ? -16.371 -48.417 19.970 1.00 25.85 565 TYR B C 1
ATOM 5695 O O . TYR B 1 382 ? -16.566 -47.315 20.497 1.00 23.63 565 TYR B O 1
ATOM 5704 N N . ASP B 1 383 ? -16.929 -48.755 18.803 1.00 24.65 566 ASP B N 1
ATOM 5705 C CA . ASP B 1 383 ? -17.700 -47.786 18.028 1.00 25.49 566 ASP B CA 1
ATOM 5706 C C . ASP B 1 383 ? -18.941 -47.292 18.758 1.00 24.68 566 ASP B C 1
ATOM 5707 O O . ASP B 1 383 ? -19.501 -46.266 18.360 1.00 25.95 566 ASP B O 1
ATOM 5712 N N . THR B 1 384 ? -19.405 -48.003 19.787 1.00 22.72 567 THR B N 1
ATOM 5713 C CA . THR B 1 384 ? -20.594 -47.566 20.510 1.00 25.13 567 THR B CA 1
ATOM 5714 C C . THR B 1 384 ? -20.338 -46.393 21.447 1.00 28.85 567 THR B C 1
ATOM 5715 O O . THR B 1 384 ? -21.301 -45.786 21.927 1.00 29.87 567 THR B O 1
ATOM 5719 N N . LEU B 1 385 ? -19.084 -46.050 21.713 1.00 26.93 568 LEU B N 1
ATOM 5720 C CA . LEU B 1 385 ? -18.810 -44.971 22.648 1.00 22.45 568 LEU B CA 1
ATOM 5721 C C . LEU B 1 385 ? -19.226 -43.632 22.039 1.00 24.47 568 LEU B C 1
ATOM 5722 O O . LEU B 1 385 ? -19.084 -43.429 20.829 1.00 26.01 568 LEU B O 1
ATOM 5727 N N . PRO B 1 386 ? -19.715 -42.699 22.848 1.00 24.25 569 PRO B N 1
ATOM 5728 C CA . PRO B 1 386 ? -20.176 -41.413 22.310 1.00 26.37 569 PRO B CA 1
ATOM 5729 C C . PRO B 1 386 ? -19.023 -40.504 21.901 1.00 28.50 569 PRO B C 1
ATOM 5730 O O . PRO B 1 386 ? -17.838 -40.817 22.070 1.00 27.62 569 PRO B O 1
ATOM 5734 N N . TYR B 1 387 ? -19.412 -39.371 21.320 1.00 25.02 570 TYR B N 1
ATOM 5735 C CA . TYR B 1 387 ? -18.523 -38.267 20.952 1.00 26.71 570 TYR B CA 1
ATOM 5736 C C . TYR B 1 387 ? -17.536 -38.644 19.853 1.00 28.30 570 TYR B C 1
ATOM 5737 O O . TYR B 1 387 ? -16.448 -38.075 19.762 1.00 30.16 570 TYR B O 1
ATOM 5746 N N . GLY B 1 388 ? -17.914 -39.595 19.001 1.00 27.80 571 GLY B N 1
ATOM 5747 C CA . GLY B 1 388 ? -17.067 -39.958 17.881 1.00 31.25 571 GLY B CA 1
ATOM 5748 C C . GLY B 1 388 ? -16.908 -38.877 16.830 1.00 31.64 571 GLY B C 1
ATOM 5749 O O . GLY B 1 388 ? -16.044 -39.017 15.959 1.00 31.90 571 GLY B O 1
ATOM 5750 N N . ASP B 1 389 ? -17.701 -37.810 16.893 1.00 29.03 572 ASP B N 1
ATOM 5751 C CA . ASP B 1 389 ? -17.603 -36.721 15.928 1.00 34.68 572 ASP B CA 1
ATOM 5752 C C . ASP B 1 389 ? -16.560 -35.679 16.310 1.00 33.27 572 ASP B C 1
ATOM 5753 O O . ASP B 1 389 ? -16.315 -34.760 15.525 1.00 32.17 572 ASP B O 1
ATOM 5758 N N . GLN B 1 390 ? -15.970 -35.766 17.501 1.00 31.92 573 GLN B N 1
ATOM 5759 C CA . GLN B 1 390 ? -14.910 -34.834 17.849 1.00 32.77 573 GLN B CA 1
ATOM 5760 C C . GLN B 1 390 ? -13.708 -35.096 16.946 1.00 31.22 573 GLN B C 1
ATOM 5761 O O . GLN B 1 390 ? -13.479 -36.222 16.496 1.00 32.74 573 GLN B O 1
ATOM 5767 N N . VAL B 1 391 ? -12.942 -34.037 16.670 1.00 29.53 574 VAL B N 1
ATOM 5768 C CA . VAL B 1 391 ? -11.798 -34.163 15.775 1.00 32.55 574 VAL B CA 1
ATOM 5769 C C . VAL B 1 391 ? -10.795 -35.135 16.379 1.00 29.35 574 VAL B C 1
ATOM 5770 O O . VAL B 1 391 ? -10.475 -35.063 17.572 1.00 28.67 574 VAL B O 1
ATOM 5774 N N . GLY B 1 392 ? -10.315 -36.067 15.561 1.00 32.46 575 GLY B N 1
ATOM 5775 C CA . GLY B 1 392 ? -9.370 -37.062 16.020 1.00 26.47 575 GLY B CA 1
ATOM 5776 C C . GLY B 1 392 ? -9.951 -38.115 16.932 1.00 26.88 575 GLY B C 1
ATOM 5777 O O . GLY B 1 392 ? -9.195 -38.917 17.485 1.00 26.52 575 GLY B O 1
ATOM 5778 N N . ASN B 1 393 ? -11.274 -38.155 17.090 1.00 26.81 576 ASN B N 1
ATOM 5779 C CA . ASN B 1 393 ? -11.926 -39.083 18.004 1.00 27.24 576 ASN B CA 1
ATOM 5780 C C . ASN B 1 393 ? -12.740 -40.147 17.268 1.00 26.60 576 ASN B C 1
ATOM 5781 O O . ASN B 1 393 ? -13.634 -40.754 17.862 1.00 28.70 576 ASN B O 1
ATOM 5786 N N . GLN B 1 394 ? -12.459 -40.376 15.986 1.00 28.29 577 GLN B N 1
ATOM 5787 C CA . GLN B 1 394 ? -13.209 -41.339 15.174 1.00 30.48 577 GLN B CA 1
ATOM 5788 C C . GLN B 1 394 ? -13.163 -42.752 15.758 1.00 27.70 577 GLN B C 1
ATOM 5789 O O . GLN B 1 394 ? -12.161 -43.148 16.356 1.00 31.55 577 GLN B O 1
ATOM 5795 N N . ALA C 1 38 ? 50.867 -3.235 38.140 1.00 63.69 221 ALA C N 1
ATOM 5796 C CA . ALA C 1 38 ? 51.826 -2.183 38.454 1.00 49.50 221 ALA C CA 1
ATOM 5797 C C . ALA C 1 38 ? 53.209 -2.539 37.913 1.00 51.36 221 ALA C C 1
ATOM 5798 O O . ALA C 1 38 ? 54.202 -1.900 38.264 1.00 59.10 221 ALA C O 1
ATOM 5800 N N . LEU C 1 39 ? 53.271 -3.637 37.058 1.00 44.37 222 LEU C N 1
ATOM 5801 C CA . LEU C 1 39 ? 54.428 -4.171 36.348 1.00 42.38 222 LEU C CA 1
ATOM 5802 C C . LEU C 1 39 ? 54.646 -3.417 35.040 1.00 37.57 222 LEU C C 1
ATOM 5803 O O . LEU C 1 39 ? 53.689 -2.911 34.444 1.00 37.91 222 LEU C O 1
ATOM 5808 N N . PRO C 1 40 ? 55.894 -3.320 34.565 1.00 38.62 223 PRO C N 1
ATOM 5809 C CA . PRO C 1 40 ? 56.141 -2.582 33.326 1.00 39.10 223 PRO C CA 1
ATOM 5810 C C . PRO C 1 40 ? 55.486 -3.264 32.142 1.00 38.86 223 PRO C C 1
ATOM 5811 O O . PRO C 1 40 ? 55.250 -4.487 32.155 1.00 29.54 223 PRO C O 1
ATOM 5815 N N . PRO C 1 41 ? 55.167 -2.515 31.087 1.00 35.28 224 PRO C N 1
ATOM 5816 C CA . PRO C 1 41 ? 54.428 -3.090 29.957 1.00 26.22 224 PRO C CA 1
ATOM 5817 C C . PRO C 1 41 ? 55.255 -4.085 29.164 1.00 27.72 224 PRO C C 1
ATOM 5818 O O . PRO C 1 41 ? 56.485 -4.121 29.237 1.00 34.83 224 PRO C O 1
ATOM 5822 N N . LEU C 1 42 ? 54.553 -4.886 28.368 1.00 27.08 225 LEU C N 1
ATOM 5823 C CA . LEU C 1 42 ? 55.242 -5.725 27.396 1.00 26.70 225 LEU C CA 1
ATOM 5824 C C . LEU C 1 42 ? 55.941 -4.845 26.370 1.00 25.09 225 LEU C C 1
ATOM 5825 O O . LEU C 1 42 ? 55.406 -3.819 25.942 1.00 28.05 225 LEU C O 1
ATOM 5830 N N . ALA C 1 43 ? 57.147 -5.241 25.987 1.00 25.16 226 ALA C N 1
ATOM 5831 C CA . ALA C 1 43 ? 57.955 -4.436 25.091 1.00 29.77 226 ALA C CA 1
ATOM 5832 C C . ALA C 1 43 ? 57.678 -4.817 23.644 1.00 28.71 226 ALA C C 1
ATOM 5833 O O . ALA C 1 43 ? 57.338 -5.963 23.340 1.00 26.70 226 ALA C O 1
ATOM 5835 N N . ASN C 1 44 ? 57.838 -3.837 22.751 1.00 27.06 227 ASN C N 1
ATOM 5836 C CA . ASN C 1 44 ? 57.646 -4.039 21.320 1.00 28.63 227 ASN C CA 1
ATOM 5837 C C . ASN C 1 44 ? 56.271 -4.646 21.030 1.00 25.31 227 ASN C C 1
ATOM 5838 O O . ASN C 1 44 ? 56.124 -5.556 20.213 1.00 25.49 227 ASN C O 1
ATOM 5843 N N . PHE C 1 45 ? 55.259 -4.111 21.702 1.00 21.40 228 PHE C N 1
ATOM 5844 C CA . PHE C 1 45 ? 53.917 -4.682 21.700 1.00 23.92 228 PHE C CA 1
ATOM 5845 C C . PHE C 1 45 ? 53.179 -4.322 20.410 1.00 26.28 228 PHE C C 1
ATOM 5846 O O . PHE C 1 45 ? 53.066 -3.143 20.057 1.00 25.60 228 PHE C O 1
ATOM 5854 N N . LYS C 1 46 ? 52.691 -5.348 19.704 1.00 25.66 229 LYS C N 1
ATOM 5855 C CA . LYS C 1 46 ? 52.027 -5.199 18.411 1.00 27.85 229 LYS C CA 1
ATOM 5856 C C . LYS C 1 46 ? 50.731 -6.001 18.362 1.00 27.09 229 LYS C C 1
ATOM 5857 O O . LYS C 1 46 ? 50.660 -7.107 18.906 1.00 26.36 229 LYS C O 1
ATOM 5863 N N . ASP C 1 47 ? 49.718 -5.443 17.692 1.00 23.22 230 ASP C N 1
ATOM 5864 C CA . ASP C 1 47 ? 48.418 -6.082 17.489 1.00 26.41 230 ASP C CA 1
ATOM 5865 C C . ASP C 1 47 ? 48.138 -6.119 15.990 1.00 30.02 230 ASP C C 1
ATOM 5866 O O . ASP C 1 47 ? 47.972 -5.068 15.362 1.00 31.74 230 ASP C O 1
ATOM 5871 N N . GLU C 1 48 ? 48.101 -7.317 15.408 1.00 25.17 231 GLU C N 1
ATOM 5872 C CA . GLU C 1 48 ? 47.860 -7.470 13.979 1.00 29.48 231 GLU C CA 1
ATOM 5873 C C . GLU C 1 48 ? 46.429 -7.907 13.656 1.00 30.96 231 GLU C C 1
ATOM 5874 O O . GLU C 1 48 ? 46.149 -8.276 12.511 1.00 28.90 231 GLU C O 1
ATOM 5880 N N . SER C 1 49 ? 45.523 -7.895 14.634 1.00 29.22 232 SER C N 1
ATOM 5881 C CA . SER C 1 49 ? 44.154 -8.357 14.418 1.00 28.50 232 SER C CA 1
ATOM 5882 C C . SER C 1 49 ? 43.225 -7.254 13.922 1.00 26.30 232 SER C C 1
ATOM 5883 O O . SER C 1 49 ? 42.009 -7.466 13.859 1.00 28.64 232 SER C O 1
ATOM 5886 N N . GLY C 1 50 ? 43.763 -6.103 13.554 1.00 28.68 233 GLY C N 1
ATOM 5887 C CA . GLY C 1 50 ? 42.952 -4.992 13.114 1.00 30.81 233 GLY C CA 1
ATOM 5888 C C . GLY C 1 50 ? 42.368 -4.207 14.275 1.00 35.16 233 GLY C C 1
ATOM 5889 O O . GLY C 1 50 ? 42.655 -4.451 15.453 1.00 33.47 233 GLY C O 1
ATOM 5890 N N . ASN C 1 51 ? 41.499 -3.257 13.920 1.00 29.48 234 ASN C N 1
ATOM 5891 C CA . ASN C 1 51 ? 40.970 -2.283 14.867 1.00 29.89 234 ASN C CA 1
ATOM 5892 C C . ASN C 1 51 ? 39.451 -2.325 14.970 1.00 28.14 234 ASN C C 1
ATOM 5893 O O . ASN C 1 51 ? 38.857 -1.441 15.601 1.00 27.27 234 ASN C O 1
ATOM 5898 N N . GLU C 1 52 ? 38.808 -3.316 14.362 1.00 25.57 235 GLU C N 1
ATOM 5899 C CA . GLU C 1 52 ? 37.372 -3.469 14.480 1.00 26.02 235 GLU C CA 1
ATOM 5900 C C . GLU C 1 52 ? 36.992 -3.880 15.903 1.00 32.29 235 GLU C C 1
ATOM 5901 O O . GLU C 1 52 ? 37.815 -4.433 16.636 1.00 24.57 235 GLU C O 1
ATOM 5907 N N . PRO C 1 53 ? 35.766 -3.570 16.330 1.00 29.58 236 PRO C N 1
ATOM 5908 C CA . PRO C 1 53 ? 35.313 -4.023 17.652 1.00 27.81 236 PRO C CA 1
ATOM 5909 C C . PRO C 1 53 ? 35.297 -5.544 17.755 1.00 27.53 236 PRO C C 1
ATOM 5910 O O . PRO C 1 53 ? 34.932 -6.245 16.808 1.00 27.10 236 PRO C O 1
ATOM 5914 N N . ARG C 1 54 ? 35.672 -6.052 18.929 1.00 23.80 237 ARG C N 1
ATOM 5915 C CA . ARG C 1 54 ? 35.645 -7.487 19.166 1.00 19.06 237 ARG C CA 1
ATOM 5916 C C . ARG C 1 54 ? 35.409 -7.763 20.643 1.00 25.07 237 ARG C C 1
ATOM 5917 O O . ARG C 1 54 ? 35.732 -6.945 21.510 1.00 22.27 237 ARG C O 1
ATOM 5925 N N . THR C 1 55 ? 34.846 -8.937 20.908 1.00 22.14 238 THR C N 1
ATOM 5926 C CA . THR C 1 55 ? 34.611 -9.443 22.252 1.00 20.76 238 THR C CA 1
ATOM 5927 C C . THR C 1 55 ? 35.254 -10.818 22.354 1.00 18.07 238 THR C C 1
ATOM 5928 O O . THR C 1 55 ? 34.887 -11.730 21.608 1.00 20.99 238 THR C O 1
ATOM 5932 N N . LEU C 1 56 ? 36.210 -10.963 23.267 1.00 19.33 239 LEU C N 1
ATOM 5933 C CA . LEU C 1 56 ? 36.905 -12.223 23.494 1.00 17.23 239 LEU C CA 1
ATOM 5934 C C . LEU C 1 56 ? 36.557 -12.762 24.876 1.00 19.53 239 LEU C C 1
ATOM 5935 O O . LEU C 1 56 ? 36.547 -12.015 25.857 1.00 19.99 239 LEU C O 1
ATOM 5940 N N . VAL C 1 57 ? 36.274 -14.060 24.957 1.00 19.29 240 VAL C N 1
ATOM 5941 C CA . VAL C 1 57 ? 35.766 -14.676 26.179 1.00 21.40 240 VAL C CA 1
ATOM 5942 C C . VAL C 1 57 ? 36.681 -15.822 26.589 1.00 18.89 240 VAL C C 1
ATOM 5943 O O . VAL C 1 57 ? 37.037 -16.669 25.762 1.00 20.28 240 VAL C O 1
ATOM 5947 N N . LEU C 1 58 ? 37.054 -15.842 27.865 1.00 18.85 241 LEU C N 1
ATOM 5948 C CA . LEU C 1 58 ? 37.838 -16.910 28.474 1.00 18.27 241 LEU C CA 1
ATOM 5949 C C . LEU C 1 58 ? 37.009 -17.512 29.601 1.00 20.38 241 LEU C C 1
ATOM 5950 O O . LEU C 1 58 ? 36.751 -16.851 30.612 1.00 17.72 241 LEU C O 1
ATOM 5955 N N . VAL C 1 59 ? 36.592 -18.760 29.431 1.00 18.27 242 VAL C N 1
ATOM 5956 C CA . VAL C 1 59 ? 35.794 -19.472 30.420 1.00 18.12 242 VAL C CA 1
ATOM 5957 C C . VAL C 1 59 ? 36.720 -20.441 31.139 1.00 19.64 242 VAL C C 1
ATOM 5958 O O . VAL C 1 59 ? 37.250 -21.391 30.543 1.00 21.23 242 VAL C O 1
ATOM 5962 N N . ILE C 1 60 ? 36.893 -20.170 32.426 1.00 16.51 243 ILE C N 1
ATOM 5963 C CA . ILE C 1 60 ? 37.755 -20.918 33.328 1.00 18.40 243 ILE C CA 1
ATOM 5964 C C . ILE C 1 60 ? 36.859 -21.851 34.137 1.00 19.77 243 ILE C C 1
ATOM 5965 O O . ILE C 1 60 ? 36.152 -21.423 35.053 1.00 19.96 243 ILE C O 1
ATOM 5970 N N . GLY C 1 61 ? 36.876 -23.129 33.784 1.00 19.91 244 GLY C N 1
ATOM 5971 C CA . GLY C 1 61 ? 36.178 -24.155 34.520 1.00 21.07 244 GLY C CA 1
ATOM 5972 C C . GLY C 1 61 ? 36.989 -24.652 35.697 1.00 22.14 244 GLY C C 1
ATOM 5973 O O . GLY C 1 61 ? 38.089 -24.176 35.987 1.00 20.65 244 GLY C O 1
ATOM 5974 N N . GLU C 1 62 ? 36.437 -25.662 36.369 1.00 21.01 245 GLU C N 1
ATOM 5975 C CA . GLU C 1 62 ? 36.959 -26.085 37.664 1.00 23.38 245 GLU C CA 1
ATOM 5976 C C . GLU C 1 62 ? 36.751 -27.581 37.839 1.00 19.34 245 GLU C C 1
ATOM 5977 O O . GLU C 1 62 ? 35.611 -28.047 37.824 1.00 20.22 245 GLU C O 1
ATOM 5983 N N . SER C 1 63 ? 37.847 -28.317 38.027 1.00 17.54 246 SER C N 1
ATOM 5984 C CA . SER C 1 63 ? 37.829 -29.732 38.409 1.00 22.72 246 SER C CA 1
ATOM 5985 C C . SER C 1 63 ? 37.166 -30.627 37.371 1.00 23.92 246 SER C C 1
ATOM 5986 O O . SER C 1 63 ? 36.669 -31.707 37.716 1.00 22.17 246 SER C O 1
ATOM 5989 N N . THR C 1 64 ? 37.138 -30.208 36.110 1.00 17.09 247 THR C N 1
ATOM 5990 C CA . THR C 1 64 ? 36.528 -30.985 35.039 1.00 20.72 247 THR C CA 1
ATOM 5991 C C . THR C 1 64 ? 37.640 -31.670 34.252 1.00 23.03 247 THR C C 1
ATOM 5992 O O . THR C 1 64 ? 38.454 -30.999 33.609 1.00 20.05 247 THR C O 1
ATOM 5996 N N . GLN C 1 65 ? 37.693 -32.997 34.327 1.00 19.80 248 GLN C N 1
ATOM 5997 C CA . GLN C 1 65 ? 38.684 -33.763 33.586 1.00 20.37 248 GLN C CA 1
ATOM 5998 C C . GLN C 1 65 ? 38.179 -34.045 32.176 1.00 22.89 248 GLN C C 1
ATOM 5999 O O . GLN C 1 65 ? 37.000 -33.873 31.862 1.00 21.33 248 GLN C O 1
ATOM 6005 N N . ARG C 1 66 ? 39.101 -34.490 31.319 1.00 22.66 249 ARG C N 1
ATOM 6006 C CA . ARG C 1 66 ? 38.744 -34.813 29.941 1.00 22.64 249 ARG C CA 1
ATOM 6007 C C . ARG C 1 66 ? 37.950 -36.114 29.861 1.00 22.94 249 ARG C C 1
ATOM 6008 O O . ARG C 1 66 ? 37.026 -36.231 29.051 1.00 23.71 249 ARG C O 1
ATOM 6016 N N . GLY C 1 67 ? 38.286 -37.095 30.699 1.00 25.32 250 GLY C N 1
ATOM 6017 C CA . GLY C 1 67 ? 37.816 -38.463 30.566 1.00 20.87 250 GLY C CA 1
ATOM 6018 C C . GLY C 1 67 ? 36.410 -38.773 31.039 1.00 26.41 250 GLY C C 1
ATOM 6019 O O . GLY C 1 67 ? 35.981 -39.924 30.913 1.00 23.64 250 GLY C O 1
ATOM 6020 N N . ARG C 1 68 ? 35.663 -37.809 31.581 1.00 22.44 251 ARG C N 1
ATOM 6021 C CA . ARG C 1 68 ? 34.282 -38.056 31.979 1.00 20.55 251 ARG C CA 1
ATOM 6022 C C . ARG C 1 68 ? 33.291 -37.279 31.122 1.00 22.36 251 ARG C C 1
ATOM 6023 O O . ARG C 1 68 ? 32.137 -37.087 31.525 1.00 23.13 251 ARG C O 1
ATOM 6039 N N . SER C 1 70 ? 31.396 -37.155 27.407 1.00 21.16 253 SER C N 1
ATOM 6040 C CA . SER C 1 70 ? 31.156 -37.886 26.167 1.00 21.91 253 SER C CA 1
ATOM 6041 C C . SER C 1 70 ? 31.761 -37.160 24.974 1.00 22.33 253 SER C C 1
ATOM 6042 O O . SER C 1 70 ? 32.081 -37.804 23.972 1.00 25.65 253 SER C O 1
ATOM 6045 N N . LEU C 1 71 ? 31.965 -35.841 25.082 1.00 21.30 254 LEU C N 1
ATOM 6046 C CA . LEU C 1 71 ? 32.665 -35.098 24.044 1.00 23.31 254 LEU C CA 1
ATOM 6047 C C . LEU C 1 71 ? 34.040 -35.691 23.761 1.00 23.33 254 LEU C C 1
ATOM 6048 O O . LEU C 1 71 ? 34.548 -35.573 22.641 1.00 20.00 254 LEU C O 1
ATOM 6053 N N . TYR C 1 72 ? 34.647 -36.350 24.750 1.00 19.71 255 TYR C N 1
ATOM 6054 C CA . TYR C 1 72 ? 35.956 -36.968 24.574 1.00 21.96 255 TYR C CA 1
ATOM 6055 C C . TYR C 1 72 ? 35.898 -38.493 24.637 1.00 18.54 255 TYR C C 1
ATOM 6056 O O . TYR C 1 72 ? 36.923 -39.138 24.870 1.00 19.18 255 TYR C O 1
ATOM 6065 N N . GLY C 1 73 ? 34.727 -39.083 24.426 1.00 19.83 256 GLY C N 1
ATOM 6066 C CA . GLY C 1 73 ? 34.621 -40.520 24.288 1.00 22.99 256 GLY C CA 1
ATOM 6067 C C . GLY C 1 73 ? 34.076 -41.261 25.493 1.00 25.47 256 GLY C C 1
ATOM 6068 O O . GLY C 1 73 ? 33.895 -42.482 25.408 1.00 25.52 256 GLY C O 1
ATOM 6069 N N . TYR C 1 74 ? 33.837 -40.578 26.611 1.00 23.64 257 TYR C N 1
ATOM 6070 C CA . TYR C 1 74 ? 33.217 -41.222 27.760 1.00 22.60 257 TYR C CA 1
ATOM 6071 C C . TYR C 1 74 ? 31.871 -41.805 27.335 1.00 23.25 257 TYR C C 1
ATOM 6072 O O . TYR C 1 74 ? 31.046 -41.083 26.758 1.00 21.64 257 TYR C O 1
ATOM 6081 N N . PRO C 1 75 ? 31.621 -43.096 27.579 1.00 22.14 258 PRO C N 1
ATOM 6082 C CA . PRO C 1 75 ? 30.414 -43.739 27.025 1.00 27.40 258 PRO C CA 1
ATOM 6083 C C . PRO C 1 75 ? 29.103 -43.300 27.670 1.00 30.29 258 PRO C C 1
ATOM 6084 O O . PRO C 1 75 ? 28.041 -43.588 27.102 1.00 33.50 258 PRO C O 1
ATOM 6088 N N . ARG C 1 76 ? 29.130 -42.621 28.819 1.00 27.04 259 ARG C N 1
ATOM 6089 C CA . ARG C 1 76 ? 27.923 -42.012 29.364 1.00 23.27 259 ARG C CA 1
ATOM 6090 C C . ARG C 1 76 ? 27.667 -40.647 28.737 1.00 26.92 259 ARG C C 1
ATOM 6091 O O . ARG C 1 76 ? 28.600 -39.887 28.462 1.00 28.34 259 ARG C O 1
ATOM 6099 N N . GLU C 1 77 ? 26.389 -40.328 28.533 1.00 24.18 260 GLU C N 1
ATOM 6100 C CA . GLU C 1 77 ? 25.995 -39.078 27.882 1.00 29.45 260 GLU C CA 1
ATOM 6101 C C . GLU C 1 77 ? 26.092 -37.931 28.891 1.00 30.96 260 GLU C C 1
ATOM 6102 O O . GLU C 1 77 ? 25.094 -37.370 29.349 1.00 28.43 260 GLU C O 1
ATOM 6108 N N . THR C 1 78 ? 27.334 -37.571 29.235 1.00 25.70 261 THR C N 1
ATOM 6109 C CA . THR C 1 78 ? 27.526 -36.489 30.195 1.00 23.60 261 THR C CA 1
ATOM 6110 C C . THR C 1 78 ? 27.597 -35.100 29.570 1.00 25.72 261 THR C C 1
ATOM 6111 O O . THR C 1 78 ? 27.368 -34.120 30.285 1.00 23.14 261 THR C O 1
ATOM 6115 N N . THR C 1 79 ? 27.902 -34.973 28.274 1.00 21.51 262 THR C N 1
ATOM 6116 C CA . THR C 1 79 ? 27.995 -33.660 27.631 1.00 22.45 262 THR C CA 1
ATOM 6117 C C . THR C 1 79 ? 27.194 -33.625 26.330 1.00 26.61 262 THR C C 1
ATOM 6118 O O . THR C 1 79 ? 27.745 -33.371 25.256 1.00 26.66 262 THR C O 1
ATOM 6122 N N . PRO C 1 80 ? 25.870 -33.829 26.398 1.00 28.03 263 PRO C N 1
ATOM 6123 C CA . PRO C 1 80 ? 25.084 -33.871 25.155 1.00 25.97 263 PRO C CA 1
ATOM 6124 C C . PRO C 1 80 ? 25.020 -32.546 24.411 1.00 25.23 263 PRO C C 1
ATOM 6125 O O . PRO C 1 80 ? 25.023 -32.546 23.173 1.00 28.91 263 PRO C O 1
ATOM 6129 N N . GLU C 1 81 ? 24.955 -31.410 25.112 1.00 25.39 264 GLU C N 1
ATOM 6130 C CA . GLU C 1 81 ? 24.811 -30.141 24.399 1.00 25.41 264 GLU C CA 1
ATOM 6131 C C . GLU C 1 81 ? 26.100 -29.760 23.674 1.00 27.96 264 GLU C C 1
ATOM 6132 O O . GLU C 1 81 ? 26.057 -29.286 22.531 1.00 27.10 264 GLU C O 1
ATOM 6138 N N . LEU C 1 82 ? 27.257 -29.996 24.298 1.00 24.51 265 LEU C N 1
ATOM 6139 C CA . LEU C 1 82 ? 28.515 -29.778 23.588 1.00 24.40 265 LEU C CA 1
ATOM 6140 C C . LEU C 1 82 ? 28.714 -30.796 22.467 1.00 23.99 265 LEU C C 1
ATOM 6141 O O . LEU C 1 82 ? 29.328 -30.465 21.450 1.00 22.85 265 LEU C O 1
ATOM 6146 N N . ASP C 1 83 ? 28.251 -32.041 22.650 1.00 24.59 266 ASP C N 1
ATOM 6147 C CA . ASP C 1 83 ? 28.296 -33.032 21.568 1.00 26.98 266 ASP C CA 1
ATOM 6148 C C . ASP C 1 83 ? 27.523 -32.557 20.344 1.00 28.66 266 ASP C C 1
ATOM 6149 O O . ASP C 1 83 ? 28.021 -32.620 19.213 1.00 28.77 266 ASP C O 1
ATOM 6154 N N . ALA C 1 84 ? 26.274 -32.128 20.550 1.00 24.96 267 ALA C N 1
ATOM 6155 C CA . ALA C 1 84 ? 25.459 -31.651 19.438 1.00 29.95 267 ALA C CA 1
ATOM 6156 C C . ALA C 1 84 ? 26.059 -30.391 18.822 1.00 28.92 267 ALA C C 1
ATOM 6157 O O . ALA C 1 84 ? 26.040 -30.218 17.594 1.00 24.16 267 ALA C O 1
ATOM 6159 N N . LEU C 1 85 ? 26.588 -29.496 19.664 1.00 23.72 268 LEU C N 1
ATOM 6160 C CA . LEU C 1 85 ? 27.272 -28.313 19.149 1.00 28.92 268 LEU C CA 1
ATOM 6161 C C . LEU C 1 85 ? 28.460 -28.698 18.278 1.00 25.75 268 LEU C C 1
ATOM 6162 O O . LEU C 1 85 ? 28.693 -28.091 17.226 1.00 27.89 268 LEU C O 1
ATOM 6167 N N . HIS C 1 86 ? 29.226 -29.703 18.708 1.00 26.11 269 HIS C N 1
ATOM 6168 C CA . HIS C 1 86 ? 30.373 -30.160 17.933 1.00 24.66 269 HIS C CA 1
ATOM 6169 C C . HIS C 1 86 ? 29.921 -30.775 16.619 1.00 33.13 269 HIS C C 1
ATOM 6170 O O . HIS C 1 86 ? 30.578 -30.598 15.587 1.00 31.12 269 HIS C O 1
ATOM 6177 N N . LYS C 1 87 ? 28.784 -31.478 16.634 1.00 30.10 270 LYS C N 1
ATOM 6178 C CA . LYS C 1 87 ? 28.295 -32.081 15.403 1.00 35.49 270 LYS C CA 1
ATOM 6179 C C . LYS C 1 87 ? 27.795 -31.033 14.418 1.00 32.69 270 LYS C C 1
ATOM 6180 O O . LYS C 1 87 ? 27.930 -31.220 13.206 1.00 32.07 270 LYS C O 1
ATOM 6186 N N . THR C 1 88 ? 27.246 -29.919 14.903 1.00 28.81 271 THR C N 1
ATOM 6187 C CA . THR C 1 88 ? 26.587 -28.991 13.992 1.00 34.10 271 THR C CA 1
ATOM 6188 C C . THR C 1 88 ? 27.378 -27.723 13.695 1.00 35.50 271 THR C C 1
ATOM 6189 O O . THR C 1 88 ? 27.079 -27.059 12.695 1.00 40.84 271 THR C O 1
ATOM 6193 N N . ASP C 1 89 ? 28.361 -27.355 14.522 1.00 30.00 272 ASP C N 1
ATOM 6194 C CA . ASP C 1 89 ? 29.061 -26.086 14.329 1.00 26.62 272 ASP C CA 1
ATOM 6195 C C . ASP C 1 89 ? 30.523 -26.328 13.980 1.00 32.91 272 ASP C C 1
ATOM 6196 O O . ASP C 1 89 ? 31.316 -26.686 14.868 1.00 25.01 272 ASP C O 1
ATOM 6201 N N . PRO C 1 90 ? 30.933 -26.096 12.725 1.00 31.85 273 PRO C N 1
ATOM 6202 C CA . PRO C 1 90 ? 32.341 -26.315 12.359 1.00 32.90 273 PRO C CA 1
ATOM 6203 C C . PRO C 1 90 ? 33.305 -25.357 13.035 1.00 29.27 273 PRO C C 1
ATOM 6204 O O . PRO C 1 90 ? 34.509 -25.629 13.050 1.00 31.47 273 PRO C O 1
ATOM 6208 N N . ASN C 1 91 ? 32.819 -24.260 13.608 1.00 28.81 274 ASN C N 1
ATOM 6209 C CA . ASN C 1 91 ? 33.676 -23.285 14.263 1.00 26.87 274 ASN C CA 1
ATOM 6210 C C . ASN C 1 91 ? 33.933 -23.623 15.729 1.00 29.54 274 ASN C C 1
ATOM 6211 O O . ASN C 1 91 ? 34.573 -22.833 16.433 1.00 26.49 274 ASN C O 1
ATOM 6216 N N . LEU C 1 92 ? 33.455 -24.773 16.199 1.00 22.57 275 LEU C N 1
ATOM 6217 C CA . LEU C 1 92 ? 33.882 -25.328 17.476 1.00 23.01 275 LEU C CA 1
ATOM 6218 C C . LEU C 1 92 ? 35.063 -26.264 17.244 1.00 23.67 275 LEU C C 1
ATOM 6219 O O . LEU C 1 92 ? 34.924 -27.301 16.589 1.00 26.30 275 LEU C O 1
ATOM 6224 N N . THR C 1 93 ? 36.217 -25.898 17.791 1.00 21.92 276 THR C N 1
ATOM 6225 C CA . THR C 1 93 ? 37.436 -26.693 17.727 1.00 19.11 276 THR C CA 1
ATOM 6226 C C . THR C 1 93 ? 37.654 -27.361 19.081 1.00 21.13 276 THR C C 1
ATOM 6227 O O . THR C 1 93 ? 37.767 -26.673 20.105 1.00 21.64 276 THR C O 1
ATOM 6231 N N . VAL C 1 94 ? 37.734 -28.692 19.079 1.00 19.19 277 VAL C N 1
ATOM 6232 C CA . VAL C 1 94 ? 37.862 -29.497 20.291 1.00 17.73 277 VAL C CA 1
ATOM 6233 C C . VAL C 1 94 ? 39.276 -30.057 20.343 1.00 25.56 277 VAL C C 1
ATOM 6234 O O . VAL C 1 94 ? 39.674 -30.842 19.470 1.00 21.46 277 VAL C O 1
ATOM 6238 N N . PHE C 1 95 ? 40.041 -29.653 21.359 1.00 21.51 278 PHE C N 1
ATOM 6239 C CA . PHE C 1 95 ? 41.425 -30.088 21.494 1.00 20.25 278 PHE C CA 1
ATOM 6240 C C . PHE C 1 95 ? 41.486 -31.308 22.403 1.00 21.74 278 PHE C C 1
ATOM 6241 O O . PHE C 1 95 ? 40.903 -31.313 23.492 1.00 21.31 278 PHE C O 1
ATOM 6249 N N . ASN C 1 96 ? 42.200 -32.337 21.950 1.00 22.12 279 ASN C N 1
ATOM 6250 C CA . ASN C 1 96 ? 42.111 -33.665 22.536 1.00 21.27 279 ASN C CA 1
ATOM 6251 C C . ASN C 1 96 ? 43.285 -34.027 23.430 1.00 26.01 279 ASN C C 1
ATOM 6252 O O . ASN C 1 96 ? 43.205 -35.034 24.142 1.00 20.21 279 ASN C O 1
ATOM 6257 N N . ASN C 1 97 ? 44.358 -33.239 23.432 1.00 19.59 280 ASN C N 1
ATOM 6258 C CA . ASN C 1 97 ? 45.583 -33.652 24.105 1.00 21.57 280 ASN C CA 1
ATOM 6259 C C . ASN C 1 97 ? 46.120 -32.550 25.004 1.00 22.67 280 ASN C C 1
ATOM 6260 O O . ASN C 1 97 ? 47.335 -32.356 25.115 1.00 21.72 280 ASN C O 1
ATOM 6265 N N . VAL C 1 98 ? 45.233 -31.838 25.692 1.00 17.02 281 VAL C N 1
ATOM 6266 C CA . VAL C 1 98 ? 45.632 -30.762 26.587 1.00 19.09 281 VAL C CA 1
ATOM 6267 C C . VAL C 1 98 ? 45.546 -31.277 28.012 1.00 18.29 281 VAL C C 1
ATOM 6268 O O . VAL C 1 98 ? 44.570 -31.943 28.381 1.00 16.54 281 VAL C O 1
ATOM 6272 N N . VAL C 1 99 ? 46.587 -31.003 28.795 1.00 16.91 282 VAL C N 1
ATOM 6273 C CA . VAL C 1 99 ? 46.629 -31.325 30.215 1.00 19.86 282 VAL C CA 1
ATOM 6274 C C . VAL C 1 99 ? 47.048 -30.074 30.976 1.00 18.74 282 VAL C C 1
ATOM 6275 O O . VAL C 1 99 ? 47.688 -29.169 30.433 1.00 19.38 282 VAL C O 1
ATOM 6279 N N . THR C 1 100 ? 46.650 -30.019 32.239 1.00 16.38 283 THR C N 1
ATOM 6280 C CA . THR C 1 100 ? 47.135 -28.963 33.104 1.00 19.15 283 THR C CA 1
ATOM 6281 C C . THR C 1 100 ? 48.511 -29.350 33.640 1.00 18.65 283 THR C C 1
ATOM 6282 O O . THR C 1 100 ? 48.990 -30.468 33.439 1.00 20.44 283 THR C O 1
ATOM 6286 N N . SER C 1 101 ? 49.161 -28.406 34.312 1.00 19.05 284 SER C N 1
ATOM 6287 C CA . SER C 1 101 ? 50.444 -28.689 34.937 1.00 17.06 284 SER C CA 1
ATOM 6288 C C . SER C 1 101 ? 50.343 -28.896 36.444 1.00 20.17 284 SER C C 1
ATOM 6289 O O . SER C 1 101 ? 51.252 -29.497 37.031 1.00 21.48 284 SER C O 1
ATOM 6292 N N . ARG C 1 102 ? 49.274 -28.421 37.087 1.00 18.67 285 ARG C N 1
ATOM 6293 C CA . ARG C 1 102 ? 49.129 -28.569 38.540 1.00 21.62 285 ARG C CA 1
ATOM 6294 C C . ARG C 1 102 ? 47.666 -28.789 38.899 1.00 21.73 285 ARG C C 1
ATOM 6295 O O . ARG C 1 102 ? 46.771 -28.224 38.250 1.00 16.26 285 ARG C O 1
ATOM 6303 N N . PRO C 1 103 ? 47.393 -29.614 39.909 1.00 21.73 286 PRO C N 1
ATOM 6304 C CA . PRO C 1 103 ? 46.006 -29.986 40.207 1.00 23.88 286 PRO C CA 1
ATOM 6305 C C . PRO C 1 103 ? 45.360 -29.151 41.307 1.00 20.05 286 PRO C C 1
ATOM 6306 O O . PRO C 1 103 ? 44.412 -29.607 41.954 1.00 20.81 286 PRO C O 1
ATOM 6310 N N . TYR C 1 104 ? 45.842 -27.925 41.520 1.00 23.14 287 TYR C N 1
ATOM 6311 C CA . TYR C 1 104 ? 45.274 -27.024 42.519 1.00 21.93 287 TYR C CA 1
ATOM 6312 C C . TYR C 1 104 ? 45.015 -25.665 41.888 1.00 25.87 287 TYR C C 1
ATOM 6313 O O . TYR C 1 104 ? 45.891 -25.119 41.209 1.00 22.42 287 TYR C O 1
ATOM 6322 N N . THR C 1 105 ? 43.834 -25.106 42.169 1.00 27.56 288 THR C N 1
ATOM 6323 C CA . THR C 1 105 ? 43.312 -23.946 41.447 1.00 24.24 288 THR C CA 1
ATOM 6324 C C . THR C 1 105 ? 44.301 -22.780 41.389 1.00 23.83 288 THR C C 1
ATOM 6325 O O . THR C 1 105 ? 44.700 -22.357 40.303 1.00 21.73 288 THR C O 1
ATOM 6329 N N . ILE C 1 106 ? 44.679 -22.214 42.543 1.00 24.91 289 ILE C N 1
ATOM 6330 C CA . ILE C 1 106 ? 45.507 -21.009 42.488 1.00 22.39 289 ILE C CA 1
ATOM 6331 C C . ILE C 1 106 ? 46.900 -21.332 41.960 1.00 20.85 289 ILE C C 1
ATOM 6332 O O . ILE C 1 106 ? 47.504 -20.515 41.248 1.00 18.41 289 ILE C O 1
ATOM 6337 N N . GLU C 1 107 ? 47.416 -22.527 42.267 1.00 20.24 290 GLU C N 1
ATOM 6338 C CA . GLU C 1 107 ? 48.746 -22.909 41.800 1.00 19.84 290 GLU C CA 1
ATOM 6339 C C . GLU C 1 107 ? 48.798 -23.037 40.280 1.00 20.15 290 GLU C C 1
ATOM 6340 O O . GLU C 1 107 ? 49.815 -22.689 39.671 1.00 21.02 290 GLU C O 1
ATOM 6346 N N . ILE C 1 108 ? 47.730 -23.544 39.648 1.00 16.38 291 ILE C N 1
ATOM 6347 C CA . ILE C 1 108 ? 47.738 -23.597 38.187 1.00 20.78 291 ILE C CA 1
ATOM 6348 C C . ILE C 1 108 ? 47.399 -22.236 37.587 1.00 21.40 291 ILE C C 1
ATOM 6349 O O . ILE C 1 108 ? 47.993 -21.838 36.585 1.00 19.10 291 ILE C O 1
ATOM 6354 N N . LEU C 1 109 ? 46.454 -21.495 38.173 1.00 18.17 292 LEU C N 1
ATOM 6355 C CA . LEU C 1 109 ? 46.090 -20.214 37.571 1.00 19.52 292 LEU C CA 1
ATOM 6356 C C . LEU C 1 109 ? 47.250 -19.229 37.611 1.00 19.99 292 LEU C C 1
ATOM 6357 O O . LEU C 1 109 ? 47.362 -18.370 36.728 1.00 17.94 292 LEU C O 1
ATOM 6362 N N . GLN C 1 110 ? 48.134 -19.357 38.606 1.00 19.72 293 GLN C N 1
ATOM 6363 C CA . GLN C 1 110 ? 49.363 -18.570 38.596 1.00 21.11 293 GLN C CA 1
ATOM 6364 C C . GLN C 1 110 ? 50.209 -18.861 37.354 1.00 20.30 293 GLN C C 1
ATOM 6365 O O . GLN C 1 110 ? 50.973 -17.995 36.916 1.00 20.80 293 GLN C O 1
ATOM 6371 N N . GLN C 1 111 ? 50.089 -20.059 36.770 1.00 17.29 294 GLN C N 1
ATOM 6372 C CA . GLN C 1 111 ? 50.802 -20.349 35.525 1.00 20.13 294 GLN C CA 1
ATOM 6373 C C . GLN C 1 111 ? 49.956 -20.055 34.285 1.00 19.29 294 GLN C C 1
ATOM 6374 O O . GLN C 1 111 ? 50.412 -19.371 33.370 1.00 19.95 294 GLN C O 1
ATOM 6380 N N . ALA C 1 112 ? 48.715 -20.538 34.259 1.00 20.73 295 ALA C N 1
ATOM 6381 C CA . ALA C 1 112 ? 47.892 -20.457 33.059 1.00 22.50 295 ALA C CA 1
ATOM 6382 C C . ALA C 1 112 ? 47.633 -19.014 32.652 1.00 20.70 295 ALA C C 1
ATOM 6383 O O . ALA C 1 112 ? 47.644 -18.686 31.463 1.00 21.50 295 ALA C O 1
ATOM 6385 N N . LEU C 1 113 ? 47.423 -18.134 33.619 1.00 19.75 296 LEU C N 1
ATOM 6386 C CA . LEU C 1 113 ? 47.037 -16.765 33.325 1.00 23.19 296 LEU C CA 1
ATOM 6387 C C . LEU C 1 113 ? 48.225 -15.821 33.182 1.00 21.54 296 LEU C C 1
ATOM 6388 O O . LEU C 1 113 ? 48.012 -14.614 33.014 1.00 23.97 296 LEU C O 1
ATOM 6393 N N . THR C 1 114 ? 49.459 -16.322 33.262 1.00 18.58 297 THR C N 1
ATOM 6394 C CA . THR C 1 114 ? 50.656 -15.482 33.217 1.00 23.44 297 THR C CA 1
ATOM 6395 C C . THR C 1 114 ? 51.717 -16.196 32.376 1.00 23.16 297 THR C C 1
ATOM 6396 O O . THR C 1 114 ? 51.446 -17.202 31.713 1.00 22.48 297 THR C O 1
ATOM 6400 N N . PHE C 1 115 ? 52.936 -15.662 32.384 1.00 19.96 298 PHE C N 1
ATOM 6401 C CA . PHE C 1 115 ? 54.051 -16.305 31.701 1.00 19.87 298 PHE C CA 1
ATOM 6402 C C . PHE C 1 115 ? 54.752 -17.338 32.562 1.00 19.20 298 PHE C C 1
ATOM 6403 O O . PHE C 1 115 ? 55.703 -17.966 32.090 1.00 23.40 298 PHE C O 1
ATOM 6411 N N . ALA C 1 116 ? 54.322 -17.509 33.811 1.00 20.38 299 ALA C N 1
ATOM 6412 C CA . ALA C 1 116 ? 54.928 -18.505 34.679 1.00 22.96 299 ALA C CA 1
ATOM 6413 C C . ALA C 1 116 ? 54.634 -19.902 34.150 1.00 21.41 299 ALA C C 1
ATOM 6414 O O . ALA C 1 116 ? 53.605 -20.145 33.519 1.00 19.78 299 ALA C O 1
ATOM 6416 N N . ASN C 1 117 ? 55.543 -20.830 34.422 1.00 22.05 300 ASN C N 1
ATOM 6417 C CA . ASN C 1 117 ? 55.342 -22.223 34.046 1.00 22.51 300 ASN C CA 1
ATOM 6418 C C . ASN C 1 117 ? 56.098 -23.090 35.046 1.00 24.92 300 ASN C C 1
ATOM 6419 O O . ASN C 1 117 ? 56.571 -22.601 36.075 1.00 24.37 300 ASN C O 1
ATOM 6424 N N . GLU C 1 118 ? 56.197 -24.390 34.763 1.00 23.94 301 GLU C N 1
ATOM 6425 C CA . GLU C 1 118 ? 56.764 -25.294 35.762 1.00 25.66 301 GLU C CA 1
ATOM 6426 C C . GLU C 1 118 ? 58.243 -25.024 35.997 1.00 24.90 301 GLU C C 1
ATOM 6427 O O . GLU C 1 118 ? 58.732 -25.208 37.117 1.00 24.23 301 GLU C O 1
ATOM 6433 N N . LYS C 1 119 ? 58.968 -24.605 34.958 1.00 24.70 302 LYS C N 1
ATOM 6434 C CA . LYS C 1 119 ? 60.379 -24.270 35.101 1.00 27.87 302 LYS C CA 1
ATOM 6435 C C . LYS C 1 119 ? 60.580 -22.890 35.703 1.00 24.34 302 LYS C C 1
ATOM 6436 O O . LYS C 1 119 ? 61.620 -22.636 36.317 1.00 27.09 302 LYS C O 1
ATOM 6442 N N . ASN C 1 120 ? 59.605 -21.996 35.551 1.00 25.56 303 ASN C N 1
ATOM 6443 C CA . ASN C 1 120 ? 59.690 -20.623 36.049 1.00 25.98 303 ASN C CA 1
ATOM 6444 C C . ASN C 1 120 ? 58.369 -20.285 36.727 1.00 24.26 303 ASN C C 1
ATOM 6445 O O . ASN C 1 120 ? 57.577 -19.486 36.216 1.00 21.63 303 ASN C O 1
ATOM 6450 N N . PRO C 1 121 ? 58.107 -20.871 37.897 1.00 24.59 304 PRO C N 1
ATOM 6451 C CA . PRO C 1 121 ? 56.773 -20.734 38.505 1.00 20.32 304 PRO C CA 1
ATOM 6452 C C . PRO C 1 121 ? 56.497 -19.365 39.118 1.00 22.53 304 PRO C C 1
ATOM 6453 O O . PRO C 1 121 ? 55.333 -19.075 39.422 1.00 18.27 304 PRO C O 1
ATOM 6457 N N . ASP C 1 122 ? 57.515 -18.532 39.329 1.00 21.58 305 ASP C N 1
ATOM 6458 C CA . ASP C 1 122 ? 57.338 -17.244 39.993 1.00 25.01 305 ASP C CA 1
ATOM 6459 C C . ASP C 1 122 ? 57.222 -16.062 39.031 1.00 27.16 305 ASP C C 1
ATOM 6460 O O . ASP C 1 122 ? 57.149 -14.917 39.488 1.00 26.23 305 ASP C O 1
ATOM 6465 N N . LEU C 1 123 ? 57.153 -16.302 37.719 1.00 21.50 306 LEU C N 1
ATOM 6466 C CA . LEU C 1 123 ? 57.085 -15.176 36.793 1.00 24.28 306 LEU C CA 1
ATOM 6467 C C . LEU C 1 123 ? 55.785 -14.396 36.923 1.00 23.97 306 LEU C C 1
ATOM 6468 O O . LEU C 1 123 ? 55.730 -13.237 36.494 1.00 24.18 306 LEU C O 1
ATOM 6473 N N . TYR C 1 124 ? 54.765 -14.978 37.563 1.00 22.41 307 TYR C N 1
ATOM 6474 C CA . TYR C 1 124 ? 53.538 -14.239 37.817 1.00 20.08 307 TYR C CA 1
ATOM 6475 C C . TYR C 1 124 ? 53.789 -13.035 38.711 1.00 27.25 307 TYR C C 1
ATOM 6476 O O . TYR C 1 124 ? 52.962 -12.116 38.746 1.00 28.51 307 TYR C O 1
ATOM 6485 N N . LEU C 1 125 ? 54.939 -12.992 39.388 1.00 27.41 308 LEU C N 1
ATOM 6486 C CA . LEU C 1 125 ? 55.276 -11.857 40.229 1.00 27.27 308 LEU C CA 1
ATOM 6487 C C . LEU C 1 125 ? 55.973 -10.742 39.468 1.00 27.26 308 LEU C C 1
ATOM 6488 O O . LEU C 1 125 ? 55.913 -9.590 39.904 1.00 32.26 308 LEU C O 1
ATOM 6493 N N . THR C 1 126 ? 56.644 -11.045 38.358 1.00 25.97 309 THR C N 1
ATOM 6494 C CA . THR C 1 126 ? 57.482 -10.042 37.718 1.00 27.91 309 THR C CA 1
ATOM 6495 C C . THR C 1 126 ? 57.133 -9.720 36.271 1.00 29.51 309 THR C C 1
ATOM 6496 O O . THR C 1 126 ? 57.674 -8.748 35.734 1.00 26.51 309 THR C O 1
ATOM 6500 N N . GLN C 1 127 ? 56.235 -10.459 35.637 1.00 23.79 310 GLN C N 1
ATOM 6501 C CA . GLN C 1 127 ? 55.865 -10.202 34.254 1.00 21.98 310 GLN C CA 1
ATOM 6502 C C . GLN C 1 127 ? 54.347 -10.116 34.152 1.00 23.60 310 GLN C C 1
ATOM 6503 O O . GLN C 1 127 ? 53.630 -10.601 35.039 1.00 22.02 310 GLN C O 1
ATOM 6509 N N . PRO C 1 128 ? 53.819 -9.463 33.112 1.00 26.90 311 PRO C N 1
ATOM 6510 C CA . PRO C 1 128 ? 52.382 -9.207 33.077 1.00 26.80 311 PRO C CA 1
ATOM 6511 C C . PRO C 1 128 ? 51.568 -10.485 33.018 1.00 24.13 311 PRO C C 1
ATOM 6512 O O . PRO C 1 128 ? 52.050 -11.561 32.658 1.00 24.02 311 PRO C O 1
ATOM 6516 N N . SER C 1 129 ? 50.299 -10.339 33.388 1.00 20.93 312 SER C N 1
ATOM 6517 C CA . SER C 1 129 ? 49.311 -11.399 33.261 1.00 23.13 312 SER C CA 1
ATOM 6518 C C . SER C 1 129 ? 48.538 -11.237 31.956 1.00 25.17 312 SER C C 1
ATOM 6519 O O . SER C 1 129 ? 48.667 -10.241 31.231 1.00 21.85 312 SER C O 1
ATOM 6522 N N . LEU C 1 130 ? 47.711 -12.240 31.666 1.00 22.84 313 LEU C N 1
ATOM 6523 C CA . LEU C 1 130 ? 46.859 -12.167 30.483 1.00 25.91 313 LEU C CA 1
ATOM 6524 C C . LEU C 1 130 ? 45.930 -10.959 30.566 1.00 27.07 313 LEU C C 1
ATOM 6525 O O . LEU C 1 130 ? 45.727 -10.247 29.572 1.00 23.06 313 LEU C O 1
ATOM 6538 N N . ASN C 1 132 ? 46.522 -8.100 32.356 1.00 23.88 315 ASN C N 1
ATOM 6539 C CA . ASN C 1 132 ? 47.378 -6.943 32.093 1.00 22.58 315 ASN C CA 1
ATOM 6540 C C . ASN C 1 132 ? 47.605 -6.763 30.600 1.00 23.25 315 ASN C C 1
ATOM 6541 O O . ASN C 1 132 ? 47.558 -5.642 30.078 1.00 19.50 315 ASN C O 1
ATOM 6562 N N . LYS C 1 135 ? 44.593 -5.409 28.788 1.00 24.23 318 LYS C N 1
ATOM 6563 C CA . LYS C 1 135 ? 44.434 -3.994 29.108 1.00 21.47 318 LYS C CA 1
ATOM 6564 C C . LYS C 1 135 ? 45.439 -3.140 28.342 1.00 21.26 318 LYS C C 1
ATOM 6565 O O . LYS C 1 135 ? 45.073 -2.107 27.770 1.00 25.78 318 LYS C O 1
ATOM 6571 N N . GLN C 1 136 ? 46.702 -3.574 28.282 1.00 20.26 319 GLN C N 1
ATOM 6572 C CA . GLN C 1 136 ? 47.712 -2.837 27.525 1.00 24.42 319 GLN C CA 1
ATOM 6573 C C . GLN C 1 136 ? 47.326 -2.709 26.056 1.00 23.56 319 GLN C C 1
ATOM 6574 O O . GLN C 1 136 ? 47.726 -1.750 25.389 1.00 23.68 319 GLN C O 1
ATOM 6580 N N . ALA C 1 137 ? 46.568 -3.666 25.532 1.00 22.61 320 ALA C N 1
ATOM 6581 C CA . ALA C 1 137 ? 46.093 -3.604 24.156 1.00 24.03 320 ALA C CA 1
ATOM 6582 C C . ALA C 1 137 ? 44.842 -2.746 23.988 1.00 22.31 320 ALA C C 1
ATOM 6583 O O . ALA C 1 137 ? 44.312 -2.675 22.877 1.00 26.62 320 ALA C O 1
ATOM 6585 N N . GLY C 1 138 ? 44.350 -2.108 25.046 1.00 25.20 321 GLY C N 1
ATOM 6586 C CA . GLY C 1 138 ? 43.202 -1.233 24.927 1.00 25.84 321 GLY C CA 1
ATOM 6587 C C . GLY C 1 138 ? 41.850 -1.876 25.148 1.00 28.49 321 GLY C C 1
ATOM 6588 O O . GLY C 1 138 ? 40.829 -1.249 24.845 1.00 28.13 321 GLY C O 1
ATOM 6589 N N . TYR C 1 139 ? 41.801 -3.100 25.662 1.00 24.01 322 TYR C N 1
ATOM 6590 C CA . TYR C 1 139 ? 40.529 -3.749 25.936 1.00 23.11 322 TYR C CA 1
ATOM 6591 C C . TYR C 1 139 ? 39.988 -3.294 27.284 1.00 25.82 322 TYR C C 1
ATOM 6592 O O . TYR C 1 139 ? 40.742 -3.038 28.225 1.00 24.28 322 TYR C O 1
ATOM 6601 N N . LYS C 1 140 ? 38.664 -3.222 27.383 1.00 23.74 323 LYS C N 1
ATOM 6602 C CA . LYS C 1 140 ? 38.017 -3.179 28.685 1.00 24.90 323 LYS C CA 1
ATOM 6603 C C . LYS C 1 140 ? 37.792 -4.621 29.130 1.00 25.30 323 LYS C C 1
ATOM 6604 O O . LYS C 1 140 ? 37.319 -5.448 28.345 1.00 23.41 323 LYS C O 1
ATOM 6610 N N . THR C 1 141 ? 38.160 -4.929 30.373 1.00 23.66 324 THR C N 1
ATOM 6611 C CA . THR C 1 141 ? 38.213 -6.306 30.840 1.00 23.88 324 THR C CA 1
ATOM 6612 C C . THR C 1 141 ? 37.218 -6.519 31.973 1.00 25.64 324 THR C C 1
ATOM 6613 O O . THR C 1 141 ? 36.988 -5.624 32.797 1.00 24.88 324 THR C O 1
ATOM 6617 N N . PHE C 1 142 ? 36.623 -7.708 32.002 1.00 20.54 325 PHE C N 1
ATOM 6618 C CA . PHE C 1 142 ? 35.580 -8.044 32.962 1.00 21.44 325 PHE C CA 1
ATOM 6619 C C . PHE C 1 142 ? 35.868 -9.387 33.617 1.00 24.06 325 PHE C C 1
ATOM 6620 O O . PHE C 1 142 ? 36.348 -10.315 32.961 1.00 19.47 325 PHE C O 1
ATOM 6628 N N . TRP C 1 143 ? 35.534 -9.501 34.902 1.00 22.95 326 TRP C N 1
ATOM 6629 C CA . TRP C 1 143 ? 35.683 -10.751 35.648 1.00 24.46 326 TRP C CA 1
ATOM 6630 C C . TRP C 1 143 ? 34.332 -11.132 36.236 1.00 24.56 326 TRP C C 1
ATOM 6631 O O . TRP C 1 143 ? 33.849 -10.476 37.167 1.00 20.37 326 TRP C O 1
ATOM 6642 N N . ILE C 1 144 ? 33.737 -12.198 35.704 1.00 20.37 327 ILE C N 1
ATOM 6643 C CA . ILE C 1 144 ? 32.484 -12.756 36.204 1.00 20.53 327 ILE C CA 1
ATOM 6644 C C . ILE C 1 144 ? 32.806 -14.079 36.884 1.00 23.82 327 ILE C C 1
ATOM 6645 O O . ILE C 1 144 ? 33.488 -14.931 36.303 1.00 27.16 327 ILE C O 1
ATOM 6650 N N . THR C 1 145 ? 32.335 -14.258 38.110 1.00 20.56 328 THR C N 1
ATOM 6651 C CA . THR C 1 145 ? 32.705 -15.464 38.829 1.00 23.30 328 THR C CA 1
ATOM 6652 C C . THR C 1 145 ? 31.553 -15.957 39.690 1.00 25.64 328 THR C C 1
ATOM 6653 O O . THR C 1 145 ? 30.826 -15.165 40.303 1.00 21.72 328 THR C O 1
ATOM 6657 N N . ASN C 1 146 ? 31.397 -17.281 39.723 1.00 26.14 329 ASN C N 1
ATOM 6658 C CA . ASN C 1 146 ? 30.532 -17.961 40.674 1.00 22.55 329 ASN C CA 1
ATOM 6659 C C . ASN C 1 146 ? 31.336 -18.649 41.778 1.00 26.65 329 ASN C C 1
ATOM 6660 O O . ASN C 1 146 ? 30.795 -19.501 42.492 1.00 22.04 329 ASN C O 1
ATOM 6665 N N . GLN C 1 147 ? 32.628 -18.343 41.897 1.00 21.09 330 GLN C N 1
ATOM 6666 C CA . GLN C 1 147 ? 33.425 -18.809 43.020 1.00 31.08 330 GLN C CA 1
ATOM 6667 C C . GLN C 1 147 ? 33.396 -17.748 44.111 1.00 32.12 330 GLN C C 1
ATOM 6668 O O . GLN C 1 147 ? 33.535 -16.554 43.832 1.00 28.90 330 GLN C O 1
ATOM 6674 N N . GLN C 1 148 ? 33.260 -18.190 45.361 1.00 38.23 331 GLN C N 1
ATOM 6675 C CA . GLN C 1 148 ? 33.258 -17.252 46.482 1.00 34.54 331 GLN C CA 1
ATOM 6676 C C . GLN C 1 148 ? 34.608 -16.562 46.620 1.00 39.86 331 GLN C C 1
ATOM 6677 O O . GLN C 1 148 ? 35.627 -17.211 46.869 1.00 38.11 331 GLN C O 1
ATOM 6683 N N . THR C 1 149 ? 34.623 -15.252 46.398 1.00 43.36 332 THR C N 1
ATOM 6684 C CA . THR C 1 149 ? 35.836 -14.445 46.458 1.00 44.92 332 THR C CA 1
ATOM 6685 C C . THR C 1 149 ? 35.836 -13.599 47.724 1.00 50.85 332 THR C C 1
ATOM 6686 O O . THR C 1 149 ? 34.877 -12.862 47.982 1.00 52.93 332 THR C O 1
ATOM 6698 N N . THR C 1 151 ? 36.673 -10.624 48.967 1.00 48.32 334 THR C N 1
ATOM 6699 C CA . THR C 1 151 ? 37.052 -9.343 48.380 1.00 47.15 334 THR C CA 1
ATOM 6700 C C . THR C 1 151 ? 37.748 -8.431 49.384 1.00 45.57 334 THR C C 1
ATOM 6701 O O . THR C 1 151 ? 38.573 -7.601 48.988 1.00 42.34 334 THR C O 1
ATOM 6705 N N . ALA C 1 152 ? 37.432 -8.552 50.672 1.00 45.89 335 ALA C N 1
ATOM 6706 C CA . ALA C 1 152 ? 38.111 -7.743 51.680 1.00 45.37 335 ALA C CA 1
ATOM 6707 C C . ALA C 1 152 ? 39.503 -8.264 52.023 1.00 45.20 335 ALA C C 1
ATOM 6708 O O . ALA C 1 152 ? 40.206 -7.627 52.815 1.00 46.40 335 ALA C O 1
ATOM 6710 N N . ARG C 1 153 ? 39.915 -9.391 51.445 1.00 42.40 336 ARG C N 1
ATOM 6711 C CA . ARG C 1 153 ? 41.183 -10.041 51.739 1.00 41.70 336 ARG C CA 1
ATOM 6712 C C . ARG C 1 153 ? 42.075 -10.074 50.503 1.00 45.19 336 ARG C C 1
ATOM 6713 O O . ARG C 1 153 ? 41.624 -9.877 49.372 1.00 41.57 336 ARG C O 1
ATOM 6721 N N . ASN C 1 154 ? 43.367 -10.278 50.753 1.00 39.29 337 ASN C N 1
ATOM 6722 C CA . ASN C 1 154 ? 44.438 -10.207 49.759 1.00 43.08 337 ASN C CA 1
ATOM 6723 C C . ASN C 1 154 ? 44.743 -11.560 49.100 1.00 47.03 337 ASN C C 1
ATOM 6724 O O . ASN C 1 154 ? 45.906 -11.890 48.853 1.00 42.26 337 ASN C O 1
ATOM 6729 N N . THR C 1 155 ? 43.732 -12.357 48.769 1.00 44.06 338 THR C N 1
ATOM 6730 C CA . THR C 1 155 ? 43.989 -13.666 48.183 1.00 40.55 338 THR C CA 1
ATOM 6731 C C . THR C 1 155 ? 44.420 -13.527 46.717 1.00 39.78 338 THR C C 1
ATOM 6732 O O . THR C 1 155 ? 44.129 -12.532 46.048 1.00 29.93 338 THR C O 1
ATOM 6744 N N . LEU C 1 157 ? 43.456 -15.103 44.082 1.00 33.62 340 LEU C N 1
ATOM 6745 C CA . LEU C 1 157 ? 42.320 -15.020 43.172 1.00 41.88 340 LEU C CA 1
ATOM 6746 C C . LEU C 1 157 ? 41.686 -13.637 43.218 1.00 35.61 340 LEU C C 1
ATOM 6747 O O . LEU C 1 157 ? 41.221 -13.130 42.193 1.00 36.15 340 LEU C O 1
ATOM 6752 N N . THR C 1 158 ? 41.646 -13.020 44.402 1.00 35.95 341 THR C N 1
ATOM 6753 C CA . THR C 1 158 ? 41.145 -11.654 44.506 1.00 35.79 341 THR C CA 1
ATOM 6754 C C . THR C 1 158 ? 42.008 -10.692 43.697 1.00 33.89 341 THR C C 1
ATOM 6755 O O . THR C 1 158 ? 41.486 -9.796 43.032 1.00 33.03 341 THR C O 1
ATOM 6759 N N . VAL C 1 159 ? 43.331 -10.871 43.736 1.00 31.43 342 VAL C N 1
ATOM 6760 C CA . VAL C 1 159 ? 44.235 -9.992 42.997 1.00 31.43 342 VAL C CA 1
ATOM 6761 C C . VAL C 1 159 ? 43.996 -10.118 41.492 1.00 29.92 342 VAL C C 1
ATOM 6762 O O . VAL C 1 159 ? 43.840 -9.115 40.776 1.00 28.30 342 VAL C O 1
ATOM 6766 N N . PHE C 1 160 ? 43.938 -11.358 40.998 1.00 29.11 343 PHE C N 1
ATOM 6767 C CA . PHE C 1 160 ? 43.669 -11.594 39.583 1.00 30.02 343 PHE C CA 1
ATOM 6768 C C . PHE C 1 160 ? 42.353 -10.947 39.161 1.00 27.11 343 PHE C C 1
ATOM 6769 O O . PHE C 1 160 ? 42.308 -10.192 38.186 1.00 28.36 343 PHE C O 1
ATOM 6777 N N . SER C 1 161 ? 41.273 -11.206 39.909 1.00 26.33 344 SER C N 1
ATOM 6778 C CA . SER C 1 161 ? 39.968 -10.666 39.532 1.00 23.48 344 SER C CA 1
ATOM 6779 C C . SER C 1 161 ? 39.937 -9.145 39.619 1.00 25.45 344 SER C C 1
ATOM 6780 O O . SER C 1 161 ? 39.221 -8.497 38.849 1.00 24.06 344 SER C O 1
ATOM 6783 N N . ARG C 1 162 ? 40.696 -8.557 40.544 1.00 26.12 345 ARG C N 1
ATOM 6784 C CA . ARG C 1 162 ? 40.784 -7.104 40.637 1.00 29.52 345 ARG C CA 1
ATOM 6785 C C . ARG C 1 162 ? 41.654 -6.493 39.550 1.00 29.51 345 ARG C C 1
ATOM 6786 O O . ARG C 1 162 ? 41.605 -5.273 39.359 1.00 30.12 345 ARG C O 1
ATOM 6794 N N . GLN C 1 163 ? 42.414 -7.304 38.812 1.00 27.56 346 GLN C N 1
ATOM 6795 C CA . GLN C 1 163 ? 43.166 -6.761 37.684 1.00 28.96 346 GLN C CA 1
ATOM 6796 C C . GLN C 1 163 ? 42.280 -6.356 36.506 1.00 36.44 346 GLN C C 1
ATOM 6797 O O . GLN C 1 163 ? 42.815 -5.884 35.495 1.00 40.84 346 GLN C O 1
ATOM 6803 N N . THR C 1 164 ? 40.966 -6.529 36.595 1.00 31.24 347 THR C N 1
ATOM 6804 C CA . THR C 1 164 ? 40.055 -6.155 35.524 1.00 25.79 347 THR C CA 1
ATOM 6805 C C . THR C 1 164 ? 39.358 -4.840 35.850 1.00 29.53 347 THR C C 1
ATOM 6806 O O . THR C 1 164 ? 39.423 -4.331 36.972 1.00 29.00 347 THR C O 1
ATOM 6810 N N . ASP C 1 165 ? 38.665 -4.296 34.846 1.00 28.95 348 ASP C N 1
ATOM 6811 C CA . ASP C 1 165 ? 37.969 -3.029 35.038 1.00 25.75 348 ASP C CA 1
ATOM 6812 C C . ASP C 1 165 ? 36.682 -3.198 35.831 1.00 26.19 348 ASP C C 1
ATOM 6813 O O . ASP C 1 165 ? 36.294 -2.288 36.569 1.00 31.37 348 ASP C O 1
ATOM 6818 N N . LYS C 1 166 ? 36.027 -4.351 35.720 1.00 25.82 349 LYS C N 1
ATOM 6819 C CA . LYS C 1 166 ? 34.703 -4.542 36.297 1.00 25.67 349 LYS C CA 1
ATOM 6820 C C . LYS C 1 166 ? 34.525 -6.002 36.677 1.00 30.77 349 LYS C C 1
ATOM 6821 O O . LYS C 1 166 ? 34.823 -6.892 35.875 1.00 26.10 349 LYS C O 1
ATOM 6827 N N . GLN C 1 167 ? 34.041 -6.242 37.896 1.00 20.60 350 GLN C N 1
ATOM 6828 C CA . GLN C 1 167 ? 33.846 -7.584 38.420 1.00 24.63 350 GLN C CA 1
ATOM 6829 C C . GLN C 1 167 ? 32.378 -7.832 38.742 1.00 23.56 350 GLN C C 1
ATOM 6830 O O . GLN C 1 167 ? 31.635 -6.913 39.094 1.00 26.10 350 GLN C O 1
ATOM 6836 N N . TYR C 1 168 ? 31.974 -9.093 38.603 1.00 23.46 351 TYR C N 1
ATOM 6837 C CA . TYR C 1 168 ? 30.652 -9.576 38.994 1.00 20.44 351 TYR C CA 1
ATOM 6838 C C . TYR C 1 168 ? 30.854 -10.793 39.897 1.00 27.19 351 TYR C C 1
ATOM 6839 O O . TYR C 1 168 ? 31.069 -11.906 39.404 1.00 23.44 351 TYR C O 1
ATOM 6848 N N . TYR C 1 169 ? 30.791 -10.588 41.211 1.00 26.27 352 TYR C N 1
ATOM 6849 C CA . TYR C 1 169 ? 30.925 -11.681 42.174 1.00 22.94 352 TYR C CA 1
ATOM 6850 C C . TYR C 1 169 ? 29.524 -12.217 42.453 1.00 29.82 352 TYR C C 1
ATOM 6851 O O . TYR C 1 169 ? 28.748 -11.609 43.196 1.00 27.11 352 TYR C O 1
ATOM 6868 N N . ASN C 1 171 ? 28.645 -15.246 43.772 1.00 25.80 354 ASN C N 1
ATOM 6869 C CA . ASN C 1 171 ? 28.540 -16.262 44.819 1.00 30.97 354 ASN C CA 1
ATOM 6870 C C . ASN C 1 171 ? 29.208 -15.744 46.097 1.00 31.33 354 ASN C C 1
ATOM 6871 O O . ASN C 1 171 ? 30.249 -16.244 46.530 1.00 33.12 354 ASN C O 1
ATOM 6876 N N . GLN C 1 172 ? 28.599 -14.731 46.703 1.00 34.39 355 GLN C N 1
ATOM 6877 C CA . GLN C 1 172 ? 29.116 -14.139 47.933 1.00 44.25 355 GLN C CA 1
ATOM 6878 C C . GLN C 1 172 ? 28.210 -14.536 49.090 1.00 49.87 355 GLN C C 1
ATOM 6879 O O . GLN C 1 172 ? 27.572 -13.677 49.699 1.00 59.28 355 GLN C O 1
ATOM 6885 N N . GLN C 1 173 ? 28.075 -15.850 49.316 1.00 52.63 356 GLN C N 1
ATOM 6886 C CA . GLN C 1 173 ? 27.349 -16.453 50.448 1.00 61.62 356 GLN C CA 1
ATOM 6887 C C . GLN C 1 173 ? 26.795 -15.487 51.500 1.00 59.21 356 GLN C C 1
ATOM 6888 O O . GLN C 1 173 ? 27.421 -15.249 52.531 1.00 58.45 356 GLN C O 1
ATOM 6894 N N . ALA C 1 178 ? 25.413 -25.536 49.560 1.00 60.96 361 ALA C N 1
ATOM 6895 C CA . ALA C 1 178 ? 26.088 -24.623 48.633 1.00 57.94 361 ALA C CA 1
ATOM 6896 C C . ALA C 1 178 ? 25.071 -23.838 47.804 1.00 58.76 361 ALA C C 1
ATOM 6897 O O . ALA C 1 178 ? 25.149 -22.614 47.719 1.00 67.46 361 ALA C O 1
ATOM 6899 N N . ARG C 1 179 ? 24.141 -24.576 47.182 1.00 54.87 362 ARG C N 1
ATOM 6900 C CA . ARG C 1 179 ? 22.952 -24.059 46.470 1.00 47.64 362 ARG C CA 1
ATOM 6901 C C . ARG C 1 179 ? 23.210 -22.902 45.495 1.00 46.70 362 ARG C C 1
ATOM 6902 O O . ARG C 1 179 ? 22.290 -22.135 45.193 1.00 41.72 362 ARG C O 1
ATOM 6910 N N . GLU C 1 180 ? 24.409 -22.756 44.938 1.00 41.56 363 GLU C N 1
ATOM 6911 C CA . GLU C 1 180 ? 24.637 -21.722 43.926 1.00 38.07 363 GLU C CA 1
ATOM 6912 C C . GLU C 1 180 ? 25.162 -22.361 42.644 1.00 32.48 363 GLU C C 1
ATOM 6913 O O . GLU C 1 180 ? 26.311 -22.808 42.592 1.00 32.80 363 GLU C O 1
ATOM 6919 N N . TYR C 1 181 ? 24.331 -22.379 41.608 1.00 29.45 364 TYR C N 1
ATOM 6920 C CA . TYR C 1 181 ? 24.663 -23.056 40.362 1.00 28.18 364 TYR C CA 1
ATOM 6921 C C . TYR C 1 181 ? 25.299 -22.088 39.373 1.00 25.62 364 TYR C C 1
ATOM 6922 O O . TYR C 1 181 ? 25.036 -20.881 39.401 1.00 23.91 364 TYR C O 1
ATOM 6931 N N . ASP C 1 182 ? 26.145 -22.638 38.495 1.00 23.91 365 ASP C N 1
ATOM 6932 C CA . ASP C 1 182 ? 26.929 -21.824 37.565 1.00 24.63 365 ASP C CA 1
ATOM 6933 C C . ASP C 1 182 ? 26.064 -21.050 36.574 1.00 22.74 365 ASP C C 1
ATOM 6934 O O . ASP C 1 182 ? 26.554 -20.100 35.952 1.00 27.37 365 ASP C O 1
ATOM 6939 N N . THR C 1 183 ? 24.793 -21.428 36.402 1.00 22.29 366 THR C N 1
ATOM 6940 C CA . THR C 1 183 ? 23.900 -20.604 35.592 1.00 29.20 366 THR C CA 1
ATOM 6941 C C . THR C 1 183 ? 23.794 -19.185 36.135 1.00 26.00 366 THR C C 1
ATOM 6942 O O . THR C 1 183 ? 23.369 -18.283 35.400 1.00 24.81 366 THR C O 1
ATOM 6946 N N . ASN C 1 184 ? 24.185 -18.976 37.401 1.00 24.20 367 ASN C N 1
ATOM 6947 C CA . ASN C 1 184 ? 24.336 -17.633 37.954 1.00 28.29 367 ASN C CA 1
ATOM 6948 C C . ASN C 1 184 ? 25.114 -16.699 37.038 1.00 29.60 367 ASN C C 1
ATOM 6949 O O . ASN C 1 184 ? 24.877 -15.488 37.053 1.00 29.23 367 ASN C O 1
ATOM 6954 N N . VAL C 1 185 ? 26.060 -17.224 36.252 1.00 24.33 368 VAL C N 1
ATOM 6955 C CA . VAL C 1 185 ? 26.894 -16.326 35.458 1.00 24.53 368 VAL C CA 1
ATOM 6956 C C . VAL C 1 185 ? 26.215 -15.866 34.181 1.00 24.33 368 VAL C C 1
ATOM 6957 O O . VAL C 1 185 ? 26.725 -14.951 33.525 1.00 27.16 368 VAL C O 1
ATOM 6961 N N . LEU C 1 186 ? 25.074 -16.458 33.815 1.00 22.61 369 LEU C N 1
ATOM 6962 C CA . LEU C 1 186 ? 24.502 -16.177 32.501 1.00 26.70 369 LEU C CA 1
ATOM 6963 C C . LEU C 1 186 ? 23.941 -14.762 32.408 1.00 28.31 369 LEU C C 1
ATOM 6964 O O . LEU C 1 186 ? 24.121 -14.083 31.388 1.00 26.21 369 LEU C O 1
ATOM 6969 N N . LYS C 1 187 ? 23.251 -14.297 33.454 1.00 25.80 370 LYS C N 1
ATOM 6970 C CA . LYS C 1 187 ? 22.684 -12.949 33.408 1.00 27.25 370 LYS C CA 1
ATOM 6971 C C . LYS C 1 187 ? 23.759 -11.865 33.398 1.00 28.70 370 LYS C C 1
ATOM 6972 O O . LYS C 1 187 ? 23.658 -10.933 32.580 1.00 30.27 370 LYS C O 1
ATOM 6978 N N . PRO C 1 188 ? 24.780 -11.890 34.264 1.00 27.78 371 PRO C N 1
ATOM 6979 C CA . PRO C 1 188 ? 25.840 -10.874 34.141 1.00 24.19 371 PRO C CA 1
ATOM 6980 C C . PRO C 1 188 ? 26.605 -10.958 32.825 1.00 27.01 371 PRO C C 1
ATOM 6981 O O . PRO C 1 188 ? 27.014 -9.919 32.282 1.00 23.33 371 PRO C O 1
ATOM 6985 N N . PHE C 1 189 ? 26.798 -12.167 32.287 1.00 21.97 372 PHE C N 1
ATOM 6986 C CA . PHE C 1 189 ? 27.423 -12.310 30.976 1.00 23.26 372 PHE C CA 1
ATOM 6987 C C . PHE C 1 189 ? 26.697 -11.457 29.942 1.00 27.40 372 PHE C C 1
ATOM 6988 O O . PHE C 1 189 ? 27.305 -10.618 29.264 1.00 25.20 372 PHE C O 1
ATOM 6996 N N . GLN C 1 190 ? 25.380 -11.639 29.839 1.00 24.82 373 GLN C N 1
ATOM 6997 C CA . GLN C 1 190 ? 24.582 -10.817 28.937 1.00 27.00 373 GLN C CA 1
ATOM 6998 C C . GLN C 1 190 ? 24.817 -9.335 29.198 1.00 29.65 373 GLN C C 1
ATOM 6999 O O . GLN C 1 190 ? 24.994 -8.548 28.258 1.00 28.54 373 GLN C O 1
ATOM 7005 N N . GLU C 1 191 ? 24.870 -8.940 30.474 1.00 27.93 374 GLU C N 1
ATOM 7006 C CA . GLU C 1 191 ? 25.080 -7.533 30.783 1.00 27.99 374 GLU C CA 1
ATOM 7007 C C . GLU C 1 191 ? 26.406 -7.055 30.209 1.00 32.58 374 GLU C C 1
ATOM 7008 O O . GLU C 1 191 ? 26.473 -5.992 29.574 1.00 32.11 374 GLU C O 1
ATOM 7014 N N . VAL C 1 192 ? 27.461 -7.859 30.363 1.00 24.92 375 VAL C N 1
ATOM 7015 C CA . VAL C 1 192 ? 28.750 -7.445 29.825 1.00 26.03 375 VAL C CA 1
ATOM 7016 C C . VAL C 1 192 ? 28.697 -7.419 28.304 1.00 24.50 375 VAL C C 1
ATOM 7017 O O . VAL C 1 192 ? 29.357 -6.589 27.667 1.00 27.40 375 VAL C O 1
ATOM 7021 N N . LEU C 1 193 ? 27.895 -8.297 27.695 1.00 23.36 376 LEU C N 1
ATOM 7022 C CA . LEU C 1 193 ? 27.749 -8.250 26.245 1.00 26.37 376 LEU C CA 1
ATOM 7023 C C . LEU C 1 193 ? 27.117 -6.937 25.798 1.00 26.63 376 LEU C C 1
ATOM 7024 O O . LEU C 1 193 ? 27.410 -6.450 24.702 1.00 23.97 376 LEU C O 1
ATOM 7029 N N . ASN C 1 194 ? 26.285 -6.331 26.646 1.00 27.36 377 ASN C N 1
ATOM 7030 C CA . ASN C 1 194 ? 25.630 -5.081 26.297 1.00 25.47 377 ASN C CA 1
ATOM 7031 C C . ASN C 1 194 ? 26.494 -3.853 26.566 1.00 28.96 377 ASN C C 1
ATOM 7032 O O . ASN C 1 194 ? 26.103 -2.748 26.178 1.00 34.65 377 ASN C O 1
ATOM 7037 N N . ASP C 1 195 ? 27.628 -4.009 27.233 1.00 25.83 378 ASP C N 1
ATOM 7038 C CA . ASP C 1 195 ? 28.507 -2.879 27.487 1.00 28.63 378 ASP C CA 1
ATOM 7039 C C . ASP C 1 195 ? 29.020 -2.335 26.155 1.00 31.37 378 ASP C C 1
ATOM 7040 O O . ASP C 1 195 ? 29.471 -3.116 25.303 1.00 27.94 378 ASP C O 1
ATOM 7045 N N . PRO C 1 196 ? 28.983 -1.019 25.936 1.00 30.57 379 PRO C N 1
ATOM 7046 C CA . PRO C 1 196 ? 29.279 -0.476 24.603 1.00 31.68 379 PRO C CA 1
ATOM 7047 C C . PRO C 1 196 ? 30.760 -0.364 24.268 1.00 33.53 379 PRO C C 1
ATOM 7048 O O . PRO C 1 196 ? 31.082 0.124 23.183 1.00 27.36 379 PRO C O 1
ATOM 7052 N N . ALA C 1 197 ? 31.661 -0.798 25.148 1.00 29.79 380 ALA C N 1
ATOM 7053 C CA . ALA C 1 197 ? 33.086 -0.719 24.850 1.00 28.86 380 ALA C CA 1
ATOM 7054 C C . ALA C 1 197 ? 33.418 -1.513 23.585 1.00 31.07 380 ALA C C 1
ATOM 7055 O O . ALA C 1 197 ? 32.923 -2.632 23.406 1.00 23.92 380 ALA C O 1
ATOM 7057 N N . PRO C 1 198 ? 34.234 -0.956 22.680 1.00 28.57 381 PRO C N 1
ATOM 7058 C CA . PRO C 1 198 ? 34.486 -1.645 21.398 1.00 29.06 381 PRO C CA 1
ATOM 7059 C C . PRO C 1 198 ? 35.282 -2.932 21.539 1.00 23.35 381 PRO C C 1
ATOM 7060 O O . PRO C 1 198 ? 34.972 -3.916 20.858 1.00 27.80 381 PRO C O 1
ATOM 7064 N N . LYS C 1 199 ? 36.298 -2.956 22.400 1.00 24.15 382 LYS C N 1
ATOM 7065 C CA . LYS C 1 199 ? 37.148 -4.126 22.591 1.00 21.46 382 LYS C CA 1
ATOM 7066 C C . LYS C 1 199 ? 36.997 -4.614 24.027 1.00 24.15 382 LYS C C 1
ATOM 7067 O O . LYS C 1 199 ? 37.326 -3.890 24.974 1.00 22.89 382 LYS C O 1
ATOM 7073 N N . LYS C 1 200 ? 36.498 -5.835 24.186 1.00 22.37 383 LYS C N 1
ATOM 7074 C CA . LYS C 1 200 ? 36.159 -6.361 25.500 1.00 23.76 383 LYS C CA 1
ATOM 7075 C C . LYS C 1 200 ? 36.782 -7.732 25.693 1.00 23.56 383 LYS C C 1
ATOM 7076 O O . LYS C 1 200 ? 36.754 -8.569 24.786 1.00 22.64 383 LYS C O 1
ATOM 7082 N N . LEU C 1 201 ? 37.347 -7.943 26.883 1.00 19.09 384 LEU C N 1
ATOM 7083 C CA . LEU C 1 201 ? 37.781 -9.251 27.362 1.00 22.35 384 LEU C CA 1
ATOM 7084 C C . LEU C 1 201 ? 36.886 -9.646 28.530 1.00 21.10 384 LEU C C 1
ATOM 7085 O O . LEU C 1 201 ? 36.833 -8.938 29.538 1.00 23.44 384 LEU C O 1
ATOM 7090 N N . ILE C 1 202 ? 36.202 -10.778 28.402 1.00 16.86 385 ILE C N 1
ATOM 7091 C CA . ILE C 1 202 ? 35.303 -11.286 29.430 1.00 17.17 385 ILE C CA 1
ATOM 7092 C C . ILE C 1 202 ? 35.887 -12.580 29.971 1.00 21.12 385 ILE C C 1
ATOM 7093 O O . ILE C 1 202 ? 36.043 -13.554 29.226 1.00 18.67 385 ILE C O 1
ATOM 7098 N N . ILE C 1 203 ? 36.204 -12.600 31.259 1.00 14.93 386 ILE C N 1
ATOM 7099 C CA . ILE C 1 203 ? 36.612 -13.823 31.944 1.00 20.72 386 ILE C CA 1
ATOM 7100 C C . ILE C 1 203 ? 35.453 -14.318 32.802 1.00 19.45 386 ILE C C 1
ATOM 7101 O O . ILE C 1 203 ? 34.847 -13.547 33.553 1.00 19.27 386 ILE C O 1
ATOM 7106 N N . VAL C 1 204 ? 35.120 -15.594 32.666 1.00 19.20 387 VAL C N 1
ATOM 7107 C CA . VAL C 1 204 ? 34.043 -16.212 33.426 1.00 20.92 387 VAL C CA 1
ATOM 7108 C C . VAL C 1 204 ? 34.639 -17.353 34.226 1.00 23.45 387 VAL C C 1
ATOM 7109 O O . VAL C 1 204 ? 35.153 -18.313 33.645 1.00 22.17 387 VAL C O 1
ATOM 7113 N N . HIS C 1 205 ? 34.567 -17.259 35.550 1.00 18.81 388 HIS C N 1
ATOM 7114 C CA . HIS C 1 205 ? 35.118 -18.283 36.424 1.00 19.05 388 HIS C CA 1
ATOM 7115 C C . HIS C 1 205 ? 33.975 -19.110 37.007 1.00 22.44 388 HIS C C 1
ATOM 7116 O O . HIS C 1 205 ? 33.103 -18.579 37.702 1.00 21.82 388 HIS C O 1
ATOM 7123 N N . LEU C 1 206 ? 33.978 -20.404 36.713 1.00 21.33 389 LEU C N 1
ATOM 7124 C CA . LEU C 1 206 ? 32.912 -21.318 37.092 1.00 21.83 389 LEU C CA 1
ATOM 7125 C C . LEU C 1 206 ? 33.315 -22.156 38.298 1.00 22.10 389 LEU C C 1
ATOM 7126 O O . LEU C 1 206 ? 34.497 -22.386 38.553 1.00 22.29 389 LEU C O 1
ATOM 7131 N N . LEU C 1 207 ? 32.305 -22.638 39.026 1.00 20.69 390 LEU C N 1
ATOM 7132 C CA . LEU C 1 207 ? 32.523 -23.704 39.998 1.00 18.19 390 LEU C CA 1
ATOM 7133 C C . LEU C 1 207 ? 32.627 -25.076 39.340 1.00 23.03 390 LEU C C 1
ATOM 7134 O O . LEU C 1 207 ? 33.181 -25.999 39.949 1.00 21.10 390 LEU C O 1
ATOM 7139 N N . GLY C 1 208 ? 32.100 -25.225 38.126 1.00 23.54 391 GLY C N 1
ATOM 7140 C CA . GLY C 1 208 ? 32.311 -26.429 37.332 1.00 26.16 391 GLY C CA 1
ATOM 7141 C C . GLY C 1 208 ? 31.858 -27.698 38.032 1.00 22.58 391 GLY C C 1
ATOM 7142 O O . GLY C 1 208 ? 30.700 -27.831 38.450 1.00 23.96 391 GLY C O 1
ATOM 7143 N N . THR C 1 209 ? 32.776 -28.647 38.179 1.00 19.55 392 THR C N 1
ATOM 7144 C CA . THR C 1 209 ? 32.491 -29.932 38.808 1.00 20.69 392 THR C CA 1
ATOM 7145 C C . THR C 1 209 ? 33.313 -30.110 40.085 1.00 23.34 392 THR C C 1
ATOM 7146 O O . THR C 1 209 ? 33.775 -31.204 40.411 1.00 23.07 392 THR C O 1
ATOM 7150 N N . HIS C 1 210 ? 33.494 -29.017 40.821 1.00 23.57 393 HIS C N 1
ATOM 7151 C CA . HIS C 1 210 ? 34.236 -29.036 42.074 1.00 25.55 393 HIS C CA 1
ATOM 7152 C C . HIS C 1 210 ? 33.463 -29.791 43.158 1.00 24.00 393 HIS C C 1
ATOM 7153 O O . HIS C 1 210 ? 32.232 -29.864 43.135 1.00 21.86 393 HIS C O 1
ATOM 7160 N N . ILE C 1 211 ? 34.206 -30.357 44.115 1.00 23.34 394 ILE C N 1
ATOM 7161 C CA . ILE C 1 211 ? 33.579 -30.936 45.297 1.00 25.26 394 ILE C CA 1
ATOM 7162 C C . ILE C 1 211 ? 32.815 -29.845 46.051 1.00 27.80 394 ILE C C 1
ATOM 7163 O O . ILE C 1 211 ? 33.204 -28.671 46.052 1.00 27.49 394 ILE C O 1
ATOM 7168 N N . LYS C 1 212 ? 31.709 -30.223 46.687 1.00 24.38 395 LYS C N 1
ATOM 7169 C CA . LYS C 1 212 ? 31.118 -31.555 46.620 1.00 27.39 395 LYS C CA 1
ATOM 7170 C C . LYS C 1 212 ? 30.212 -31.647 45.394 1.00 23.18 395 LYS C C 1
ATOM 7171 O O . LYS C 1 212 ? 29.338 -30.794 45.226 1.00 26.30 395 LYS C O 1
ATOM 7177 N N . TYR C 1 213 ? 30.398 -32.687 44.564 1.00 22.84 396 TYR C N 1
ATOM 7178 C CA . TYR C 1 213 ? 29.787 -32.705 43.230 1.00 24.31 396 TYR C CA 1
ATOM 7179 C C . TYR C 1 213 ? 28.275 -32.544 43.302 1.00 23.34 396 TYR C C 1
ATOM 7180 O O . TYR C 1 213 ? 27.681 -31.847 42.467 1.00 26.47 396 TYR C O 1
ATOM 7189 N N . LYS C 1 214 ? 27.638 -33.163 44.307 1.00 25.86 397 LYS C N 1
ATOM 7190 C CA . LYS C 1 214 ? 26.179 -33.164 44.381 1.00 24.00 397 LYS C CA 1
ATOM 7191 C C . LYS C 1 214 ? 25.612 -31.750 44.432 1.00 26.19 397 LYS C C 1
ATOM 7192 O O . LYS C 1 214 ? 24.484 -31.516 43.978 1.00 25.23 397 LYS C O 1
ATOM 7198 N N . TYR C 1 215 ? 26.369 -30.798 44.968 1.00 22.70 398 TYR C N 1
ATOM 7199 C CA . TYR C 1 215 ? 25.871 -29.438 45.117 1.00 24.23 398 TYR C CA 1
ATOM 7200 C C . TYR C 1 215 ? 26.020 -28.598 43.853 1.00 25.42 398 TYR C C 1
ATOM 7201 O O . TYR C 1 215 ? 25.591 -27.438 43.855 1.00 24.12 398 TYR C O 1
ATOM 7210 N N . ARG C 1 216 ? 26.590 -29.145 42.772 1.00 25.99 399 ARG C N 1
ATOM 7211 C CA . ARG C 1 216 ? 26.771 -28.364 41.545 1.00 25.18 399 ARG C CA 1
ATOM 7212 C C . ARG C 1 216 ? 25.536 -28.333 40.654 1.00 24.20 399 ARG C C 1
ATOM 7213 O O . ARG C 1 216 ? 25.530 -27.599 39.657 1.00 25.83 399 ARG C O 1
ATOM 7221 N N . TYR C 1 217 ? 24.504 -29.108 40.961 1.00 21.99 400 TYR C N 1
ATOM 7222 C CA . TYR C 1 217 ? 23.353 -29.189 40.077 1.00 24.99 400 TYR C CA 1
ATOM 7223 C C . TYR C 1 217 ? 22.080 -29.335 40.897 1.00 28.75 400 TYR C C 1
ATOM 7224 O O . TYR C 1 217 ? 22.118 -29.855 42.020 1.00 26.78 400 TYR C O 1
ATOM 7233 N N . PRO C 1 218 ? 20.937 -28.892 40.359 1.00 28.18 401 PRO C N 1
ATOM 7234 C CA . PRO C 1 218 ? 19.677 -29.003 41.097 1.00 30.92 401 PRO C CA 1
ATOM 7235 C C . PRO C 1 218 ? 19.360 -30.451 41.423 1.00 33.49 401 PRO C C 1
ATOM 7236 O O . PRO C 1 218 ? 19.804 -31.379 40.742 1.00 28.86 401 PRO C O 1
ATOM 7240 N N . GLU C 1 219 ? 18.590 -30.630 42.497 1.00 32.50 402 GLU C N 1
ATOM 7241 C CA . GLU C 1 219 ? 18.370 -31.963 43.038 1.00 35.74 402 GLU C CA 1
ATOM 7242 C C . GLU C 1 219 ? 17.640 -32.876 42.061 1.00 34.40 402 GLU C C 1
ATOM 7243 O O . GLU C 1 219 ? 17.894 -34.086 42.048 1.00 38.10 402 GLU C O 1
ATOM 7249 N N . ASN C 1 220 ? 16.752 -32.335 41.227 1.00 29.93 403 ASN C N 1
ATOM 7250 C CA . ASN C 1 220 ? 16.006 -33.165 40.291 1.00 29.70 403 ASN C CA 1
ATOM 7251 C C . ASN C 1 220 ? 16.731 -33.388 38.966 1.00 30.80 403 ASN C C 1
ATOM 7252 O O . ASN C 1 220 ? 16.107 -33.863 38.014 1.00 31.67 403 ASN C O 1
ATOM 7257 N N . GLN C 1 221 ? 18.020 -33.062 38.874 1.00 28.69 404 GLN C N 1
ATOM 7258 C CA . GLN C 1 221 ? 18.746 -33.225 37.618 1.00 26.08 404 GLN C CA 1
ATOM 7259 C C . GLN C 1 221 ? 19.882 -34.230 37.750 1.00 27.22 404 GLN C C 1
ATOM 7260 O O . GLN C 1 221 ? 20.840 -34.204 36.975 1.00 24.98 404 GLN C O 1
ATOM 7266 N N . GLY C 1 222 ? 19.762 -35.150 38.701 1.00 29.78 405 GLY C N 1
ATOM 7267 C CA . GLY C 1 222 ? 20.727 -36.222 38.831 1.00 21.98 405 GLY C CA 1
ATOM 7268 C C . GLY C 1 222 ? 20.408 -37.353 37.877 1.00 23.37 405 GLY C C 1
ATOM 7269 O O . GLY C 1 222 ? 19.904 -38.399 38.299 1.00 23.12 405 GLY C O 1
ATOM 7270 N N . LYS C 1 223 ? 20.693 -37.145 36.587 1.00 22.53 406 LYS C N 1
ATOM 7271 C CA . LYS C 1 223 ? 20.294 -38.104 35.556 1.00 27.06 406 LYS C CA 1
ATOM 7272 C C . LYS C 1 223 ? 20.888 -39.484 35.802 1.00 27.27 406 LYS C C 1
ATOM 7273 O O . LYS C 1 223 ? 20.273 -40.492 35.442 1.00 22.50 406 LYS C O 1
ATOM 7279 N N . PHE C 1 224 ? 22.067 -39.556 36.421 1.00 24.49 407 PHE C N 1
ATOM 7280 C CA . PHE C 1 224 ? 22.751 -40.824 36.627 1.00 24.00 407 PHE C CA 1
ATOM 7281 C C . PHE C 1 224 ? 22.537 -41.411 38.023 1.00 23.61 407 PHE C C 1
ATOM 7282 O O . PHE C 1 224 ? 23.205 -42.389 38.376 1.00 25.40 407 PHE C O 1
ATOM 7290 N N . ASP C 1 225 ? 21.616 -40.853 38.814 1.00 23.14 408 ASP C N 1
ATOM 7291 C CA . ASP C 1 225 ? 21.344 -41.387 40.147 1.00 25.94 408 ASP C CA 1
ATOM 7292 C C . ASP C 1 225 ? 20.962 -42.863 40.051 1.00 32.55 408 ASP C C 1
ATOM 7293 O O . ASP C 1 225 ? 20.082 -43.239 39.267 1.00 25.62 408 ASP C O 1
ATOM 7298 N N . GLY C 1 226 ? 21.625 -43.701 40.851 1.00 27.97 409 GLY C N 1
ATOM 7299 C CA . GLY C 1 226 ? 21.318 -45.120 40.890 1.00 24.35 409 GLY C CA 1
ATOM 7300 C C . GLY C 1 226 ? 21.689 -45.920 39.656 1.00 26.02 409 GLY C C 1
ATOM 7301 O O . GLY C 1 226 ? 21.389 -47.118 39.608 1.00 26.40 409 GLY C O 1
ATOM 7302 N N . ASN C 1 227 ? 22.317 -45.310 38.656 1.00 25.73 410 ASN C N 1
ATOM 7303 C CA . ASN C 1 227 ? 22.704 -46.031 37.451 1.00 26.51 410 ASN C CA 1
ATOM 7304 C C . ASN C 1 227 ? 24.044 -46.735 37.645 1.00 28.94 410 ASN C C 1
ATOM 7305 O O . ASN C 1 227 ? 25.002 -46.151 38.163 1.00 28.28 410 ASN C O 1
ATOM 7310 N N . THR C 1 228 ? 24.124 -47.985 37.190 1.00 25.80 411 THR C N 1
ATOM 7311 C CA . THR C 1 228 ? 25.329 -48.785 37.359 1.00 31.05 411 THR C CA 1
ATOM 7312 C C . THR C 1 228 ? 26.010 -49.140 36.043 1.00 33.68 411 THR C C 1
ATOM 7313 O O . THR C 1 228 ? 27.008 -49.865 36.061 1.00 40.36 411 THR C O 1
ATOM 7317 N N . ASP C 1 229 ? 25.511 -48.646 34.912 1.00 30.28 412 ASP C N 1
ATOM 7318 C CA . ASP C 1 229 ? 26.202 -48.852 33.643 1.00 35.30 412 ASP C CA 1
ATOM 7319 C C . ASP C 1 229 ? 27.444 -47.975 33.558 1.00 32.37 412 ASP C C 1
ATOM 7320 O O . ASP C 1 229 ? 27.417 -46.799 33.931 1.00 32.62 412 ASP C O 1
ATOM 7325 N N . HIS C 1 230 ? 28.529 -48.558 33.051 1.00 32.90 413 HIS C N 1
ATOM 7326 C CA . HIS C 1 230 ? 29.798 -47.878 32.797 1.00 33.43 413 HIS C CA 1
ATOM 7327 C C . HIS C 1 230 ? 30.469 -47.378 34.068 1.00 34.51 413 HIS C C 1
ATOM 7328 O O . HIS C 1 230 ? 31.266 -46.436 34.022 1.00 36.32 413 HIS C O 1
ATOM 7335 N N . VAL C 1 231 ? 30.166 -48.003 35.200 1.00 28.93 414 VAL C N 1
ATOM 7336 C CA . VAL C 1 231 ? 30.815 -47.701 36.472 1.00 30.92 414 VAL C CA 1
ATOM 7337 C C . VAL C 1 231 ? 31.963 -48.691 36.649 1.00 32.79 414 VAL C C 1
ATOM 7338 O O . VAL C 1 231 ? 31.808 -49.875 36.327 1.00 33.50 414 VAL C O 1
ATOM 7342 N N . PRO C 1 232 ? 33.121 -48.265 37.144 1.00 31.90 415 PRO C N 1
ATOM 7343 C CA . PRO C 1 232 ? 34.222 -49.205 37.384 1.00 29.99 415 PRO C CA 1
ATOM 7344 C C . PRO C 1 232 ? 33.863 -50.214 38.461 1.00 35.81 415 PRO C C 1
ATOM 7345 O O . PRO C 1 232 ? 32.967 -49.972 39.285 1.00 30.81 415 PRO C O 1
ATOM 7349 N N . PRO C 1 233 ? 34.539 -51.358 38.487 1.00 33.32 416 PRO C N 1
ATOM 7350 C CA . PRO C 1 233 ? 34.219 -52.387 39.474 1.00 34.08 416 PRO C CA 1
ATOM 7351 C C . PRO C 1 233 ? 34.804 -52.053 40.839 1.00 37.61 416 PRO C C 1
ATOM 7352 O O . PRO C 1 233 ? 35.756 -51.280 40.969 1.00 36.68 416 PRO C O 1
ATOM 7356 N N . GLY C 1 234 ? 34.196 -52.647 41.867 1.00 32.04 417 GLY C N 1
ATOM 7357 C CA . GLY C 1 234 ? 34.746 -52.657 43.205 1.00 34.32 417 GLY C CA 1
ATOM 7358 C C . GLY C 1 234 ? 34.330 -51.514 44.105 1.00 33.49 417 GLY C C 1
ATOM 7359 O O . GLY C 1 234 ? 34.847 -51.417 45.226 1.00 38.77 417 GLY C O 1
ATOM 7360 N N . LEU C 1 235 ? 33.438 -50.638 43.652 1.00 32.65 418 LEU C N 1
ATOM 7361 C CA . LEU C 1 235 ? 32.974 -49.521 44.461 1.00 36.20 418 LEU C CA 1
ATOM 7362 C C . LEU C 1 235 ? 31.938 -49.966 45.491 1.00 37.67 418 LEU C C 1
ATOM 7363 O O . LEU C 1 235 ? 31.155 -50.893 45.260 1.00 32.72 418 LEU C O 1
ATOM 7368 N N . ASN C 1 236 ? 31.929 -49.279 46.630 1.00 35.25 419 ASN C N 1
ATOM 7369 C CA . ASN C 1 236 ? 30.865 -49.458 47.603 1.00 36.46 419 ASN C CA 1
ATOM 7370 C C . ASN C 1 236 ? 29.759 -48.440 47.314 1.00 32.98 419 ASN C C 1
ATOM 7371 O O . ASN C 1 236 ? 29.817 -47.695 46.332 1.00 30.42 419 ASN C O 1
ATOM 7376 N N . ALA C 1 237 ? 28.726 -48.420 48.162 1.00 28.80 420 ALA C N 1
ATOM 7377 C CA . ALA C 1 237 ? 27.568 -47.560 47.914 1.00 32.22 420 ALA C CA 1
ATOM 7378 C C . ALA C 1 237 ? 27.952 -46.083 47.910 1.00 32.81 420 ALA C C 1
ATOM 7379 O O . ALA C 1 237 ? 27.480 -45.313 47.062 1.00 34.93 420 ALA C O 1
ATOM 7381 N N . GLU C 1 238 ? 28.806 -45.667 48.849 1.00 28.62 421 GLU C N 1
ATOM 7382 C CA . GLU C 1 238 ? 29.203 -44.263 48.930 1.00 31.37 421 GLU C CA 1
ATOM 7383 C C . GLU C 1 238 ? 30.009 -43.854 47.704 1.00 31.64 421 GLU C C 1
ATOM 7384 O O . GLU C 1 238 ? 29.761 -42.800 47.101 1.00 27.66 421 GLU C O 1
ATOM 7390 N N . GLU C 1 239 ? 30.977 -44.688 47.323 1.00 31.14 422 GLU C N 1
ATOM 7391 C CA . GLU C 1 239 ? 31.794 -44.409 46.150 1.00 32.39 422 GLU C CA 1
ATOM 7392 C C . GLU C 1 239 ? 30.955 -44.405 44.877 1.00 27.60 422 GLU C C 1
ATOM 7393 O O . GLU C 1 239 ? 31.152 -43.553 44.008 1.00 25.78 422 GLU C O 1
ATOM 7399 N N . LEU C 1 240 ? 30.008 -45.340 44.749 1.00 28.52 423 LEU C N 1
ATOM 7400 C CA . LEU C 1 240 ? 29.127 -45.332 43.583 1.00 27.56 423 LEU C CA 1
ATOM 7401 C C . LEU C 1 240 ? 28.311 -44.047 43.519 1.00 31.23 423 LEU C C 1
ATOM 7402 O O . LEU C 1 240 ? 28.182 -43.434 42.444 1.00 23.74 423 LEU C O 1
ATOM 7407 N N . GLU C 1 241 ? 27.745 -43.623 44.653 1.00 23.17 424 GLU C N 1
ATOM 7408 C CA . GLU C 1 241 ? 26.961 -42.394 44.630 1.00 28.02 424 GLU C CA 1
ATOM 7409 C C . GLU C 1 241 ? 27.824 -41.201 44.242 1.00 25.00 424 GLU C C 1
ATOM 7410 O O . GLU C 1 241 ? 27.395 -40.350 43.458 1.00 23.53 424 GLU C O 1
ATOM 7416 N N . SER C 1 242 ? 29.048 -41.129 44.770 1.00 23.88 425 SER C N 1
ATOM 7417 C CA . SER C 1 242 ? 29.942 -40.026 44.420 1.00 24.41 425 SER C CA 1
ATOM 7418 C C . SER C 1 242 ? 30.321 -40.057 42.940 1.00 23.00 425 SER C C 1
ATOM 7419 O O . SER C 1 242 ? 30.389 -39.011 42.282 1.00 20.51 425 SER C O 1
ATOM 7422 N N . TYR C 1 243 ? 30.584 -41.249 42.408 1.00 22.59 426 TYR C N 1
ATOM 7423 C CA . TYR C 1 243 ? 30.887 -41.399 40.988 1.00 24.14 426 TYR C CA 1
ATOM 7424 C C . TYR C 1 243 ? 29.754 -40.850 40.124 1.00 24.12 426 TYR C C 1
ATOM 7425 O O . TYR C 1 243 ? 29.960 -39.970 39.265 1.00 22.11 426 TYR C O 1
ATOM 7434 N N . ASN C 1 244 ? 28.533 -41.336 40.364 1.00 21.38 427 ASN C N 1
ATOM 7435 C CA . ASN C 1 244 ? 27.408 -40.842 39.586 1.00 20.59 427 ASN C CA 1
ATOM 7436 C C . ASN C 1 244 ? 27.211 -39.348 39.792 1.00 21.42 427 ASN C C 1
ATOM 7437 O O . ASN C 1 244 ? 26.820 -38.642 38.855 1.00 21.39 427 ASN C O 1
ATOM 7442 N N . ASP C 1 245 ? 27.480 -38.850 41.005 1.00 18.84 428 ASP C N 1
ATOM 7443 C CA . ASP C 1 245 ? 27.357 -37.417 41.266 1.00 22.91 428 ASP C CA 1
ATOM 7444 C C . ASP C 1 245 ? 28.306 -36.613 40.391 1.00 20.29 428 ASP C C 1
ATOM 7445 O O . ASP C 1 245 ? 27.949 -35.533 39.909 1.00 21.39 428 ASP C O 1
ATOM 7450 N N . TYR C 1 246 ? 29.533 -37.107 40.200 1.00 21.71 429 TYR C N 1
ATOM 7451 C CA . TYR C 1 246 ? 30.472 -36.405 39.330 1.00 19.23 429 TYR C CA 1
ATOM 7452 C C . TYR C 1 246 ? 29.972 -36.390 37.897 1.00 20.31 429 TYR C C 1
ATOM 7453 O O . TYR C 1 246 ? 30.080 -35.366 37.207 1.00 19.93 429 TYR C O 1
ATOM 7462 N N . ASP C 1 247 ? 29.392 -37.505 37.432 1.00 19.21 430 ASP C N 1
ATOM 7463 C CA . ASP C 1 247 ? 28.852 -37.479 36.071 1.00 19.41 430 ASP C CA 1
ATOM 7464 C C . ASP C 1 247 ? 27.677 -36.507 35.948 1.00 20.47 430 ASP C C 1
ATOM 7465 O O . ASP C 1 247 ? 27.553 -35.801 34.936 1.00 18.50 430 ASP C O 1
ATOM 7470 N N . ASN C 1 248 ? 26.823 -36.432 36.976 1.00 17.58 431 ASN C N 1
ATOM 7471 C CA . ASN C 1 248 ? 25.737 -35.450 36.984 1.00 20.62 431 ASN C CA 1
ATOM 7472 C C . ASN C 1 248 ? 26.272 -34.022 36.925 1.00 19.17 431 ASN C C 1
ATOM 7473 O O . ASN C 1 248 ? 25.729 -33.163 36.209 1.00 22.87 431 ASN C O 1
ATOM 7478 N N . ALA C 1 249 ? 27.309 -33.739 37.711 1.00 21.72 432 ALA C N 1
ATOM 7479 C CA . ALA C 1 249 ? 27.910 -32.412 37.680 1.00 20.75 432 ALA C CA 1
ATOM 7480 C C . ALA C 1 249 ? 28.464 -32.108 36.298 1.00 20.41 432 ALA C C 1
ATOM 7481 O O . ALA C 1 249 ? 28.370 -30.970 35.821 1.00 21.64 432 ALA C O 1
ATOM 7483 N N . ASN C 1 250 ? 29.038 -33.116 35.635 1.00 18.46 433 ASN C N 1
ATOM 7484 C CA . ASN C 1 250 ? 29.489 -32.916 34.265 1.00 20.34 433 ASN C CA 1
ATOM 7485 C C . ASN C 1 250 ? 28.321 -32.575 33.350 1.00 22.35 433 ASN C C 1
ATOM 7486 O O . ASN C 1 250 ? 28.461 -31.762 32.432 1.00 21.47 433 ASN C O 1
ATOM 7491 N N . LEU C 1 251 ? 27.153 -33.172 33.594 1.00 23.16 434 LEU C N 1
ATOM 7492 C CA . LEU C 1 251 ? 25.973 -32.827 32.798 1.00 25.90 434 LEU C CA 1
ATOM 7493 C C . LEU C 1 251 ? 25.607 -31.350 32.962 1.00 22.90 434 LEU C C 1
ATOM 7494 O O . LEU C 1 251 ? 25.395 -30.627 31.973 1.00 25.62 434 LEU C O 1
ATOM 7499 N N . TYR C 1 252 ? 25.574 -30.867 34.208 1.00 22.45 435 TYR C N 1
ATOM 7500 C CA . TYR C 1 252 ? 25.218 -29.462 34.412 1.00 23.79 435 TYR C CA 1
ATOM 7501 C C . TYR C 1 252 ? 26.275 -28.527 33.826 1.00 23.94 435 TYR C C 1
ATOM 7502 O O . TYR C 1 252 ? 25.941 -27.523 33.182 1.00 22.28 435 TYR C O 1
ATOM 7511 N N . ASN C 1 253 ? 27.555 -28.829 34.061 1.00 23.74 436 ASN C N 1
ATOM 7512 C CA . ASN C 1 253 ? 28.639 -28.034 33.486 1.00 20.93 436 ASN C CA 1
ATOM 7513 C C . ASN C 1 253 ? 28.543 -27.971 31.961 1.00 22.03 436 ASN C C 1
ATOM 7514 O O . ASN C 1 253 ? 28.717 -26.897 31.363 1.00 24.48 436 ASN C O 1
ATOM 7519 N N . ASP C 1 254 ? 28.243 -29.106 31.319 1.00 19.69 437 ASP C N 1
ATOM 7520 C CA . ASP C 1 254 ? 27.982 -29.123 29.879 1.00 22.64 437 ASP C CA 1
ATOM 7521 C C . ASP C 1 254 ? 26.901 -28.116 29.507 1.00 25.24 437 ASP C C 1
ATOM 7522 O O . ASP C 1 254 ? 27.057 -27.331 28.558 1.00 20.88 437 ASP C O 1
ATOM 7527 N N . HIS C 1 255 ? 25.798 -28.113 30.266 1.00 25.21 438 HIS C N 1
ATOM 7528 C CA . HIS C 1 255 ? 24.731 -27.149 30.001 1.00 25.77 438 HIS C CA 1
ATOM 7529 C C . HIS C 1 255 ? 25.225 -25.708 30.115 1.00 26.98 438 HIS C C 1
ATOM 7530 O O . HIS C 1 255 ? 24.852 -24.849 29.305 1.00 24.78 438 HIS C O 1
ATOM 7537 N N . VAL C 1 256 ? 26.056 -25.420 31.120 1.00 20.51 439 VAL C N 1
ATOM 7538 C CA . VAL C 1 256 ? 26.486 -24.042 31.350 1.00 22.83 439 VAL C CA 1
ATOM 7539 C C . VAL C 1 256 ? 27.406 -23.560 30.230 1.00 19.42 439 VAL C C 1
ATOM 7540 O O . VAL C 1 256 ? 27.235 -22.457 29.699 1.00 24.49 439 VAL C O 1
ATOM 7544 N N . VAL C 1 257 ? 28.407 -24.363 29.869 1.00 21.22 440 VAL C N 1
ATOM 7545 C CA . VAL C 1 257 ? 29.346 -23.941 28.830 1.00 20.07 440 VAL C CA 1
ATOM 7546 C C . VAL C 1 257 ? 28.632 -23.812 27.490 1.00 24.10 440 VAL C C 1
ATOM 7547 O O . VAL C 1 257 ? 28.813 -22.822 26.758 1.00 21.88 440 VAL C O 1
ATOM 7551 N N . ALA C 1 258 ? 27.785 -24.791 27.158 1.00 24.15 441 ALA C N 1
ATOM 7552 C CA . ALA C 1 258 ? 27.010 -24.686 25.926 1.00 24.49 441 ALA C CA 1
ATOM 7553 C C . ALA C 1 258 ? 26.121 -23.449 25.944 1.00 24.73 441 ALA C C 1
ATOM 7554 O O . ALA C 1 258 ? 25.919 -22.808 24.904 1.00 26.19 441 ALA C O 1
ATOM 7556 N N . SER C 1 259 ? 25.584 -23.093 27.122 1.00 23.48 442 SER C N 1
ATOM 7557 C CA . SER C 1 259 ? 24.738 -21.904 27.236 1.00 23.94 442 SER C CA 1
ATOM 7558 C C . SER C 1 259 ? 25.536 -20.623 27.038 1.00 25.11 442 SER C C 1
ATOM 7559 O O . SER C 1 259 ? 25.062 -19.696 26.370 1.00 27.3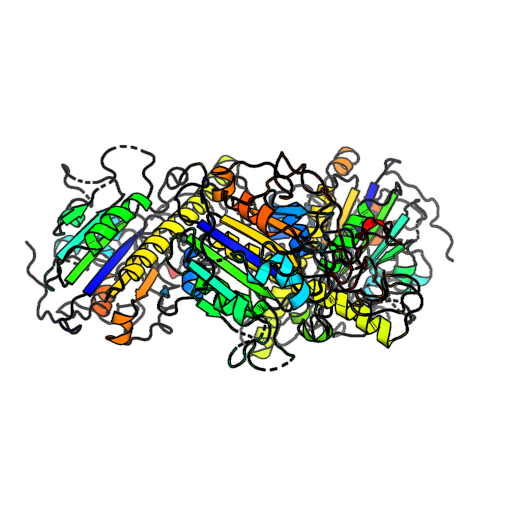8 442 SER C O 1
ATOM 7562 N N . LEU C 1 260 ? 26.744 -20.545 27.606 1.00 21.39 443 LEU C N 1
ATOM 7563 C CA . LEU C 1 260 ? 27.575 -19.367 27.370 1.00 24.48 443 LEU C CA 1
ATOM 7564 C C . LEU C 1 260 ? 27.852 -19.200 25.882 1.00 24.58 443 LEU C C 1
ATOM 7565 O O . LEU C 1 260 ? 27.696 -18.105 25.328 1.00 22.29 443 LEU C O 1
ATOM 7570 N N . ILE C 1 261 ? 28.226 -20.293 25.210 1.00 28.32 444 ILE C N 1
ATOM 7571 C CA . ILE C 1 261 ? 28.473 -20.217 23.774 1.00 23.09 444 ILE C CA 1
ATOM 7572 C C . ILE C 1 261 ? 27.215 -19.780 23.028 1.00 22.69 444 ILE C C 1
ATOM 7573 O O . ILE C 1 261 ? 27.282 -18.958 22.109 1.00 24.82 444 ILE C O 1
ATOM 7578 N N . LYS C 1 262 ? 26.053 -20.323 23.398 1.00 26.76 445 LYS C N 1
ATOM 7579 C CA . LYS C 1 262 ? 24.818 -19.999 22.685 1.00 25.26 445 LYS C CA 1
ATOM 7580 C C . LYS C 1 262 ? 24.427 -18.532 22.856 1.00 27.60 445 LYS C C 1
ATOM 7581 O O . LYS C 1 262 ? 24.027 -17.873 21.886 1.00 26.05 445 LYS C O 1
ATOM 7587 N N . ASP C 1 263 ? 24.514 -18.004 24.082 1.00 25.77 446 ASP C N 1
ATOM 7588 C CA . ASP C 1 263 ? 24.187 -16.593 24.305 1.00 25.77 446 ASP C CA 1
ATOM 7589 C C . ASP C 1 263 ? 25.177 -15.680 23.583 1.00 22.33 446 ASP C C 1
ATOM 7590 O O . ASP C 1 263 ? 24.782 -14.693 22.933 1.00 27.98 446 ASP C O 1
ATOM 7595 N N . PHE C 1 264 ? 26.466 -16.017 23.668 1.00 22.77 447 PHE C N 1
ATOM 7596 C CA . PHE C 1 264 ? 27.497 -15.295 22.924 1.00 26.32 447 PHE C CA 1
ATOM 7597 C C . PHE C 1 264 ? 27.176 -15.270 21.434 1.00 23.63 447 PHE C C 1
ATOM 7598 O O . PHE C 1 264 ? 27.179 -14.205 20.806 1.00 24.41 447 PHE C O 1
ATOM 7606 N N . LYS C 1 265 ? 26.858 -16.437 20.865 1.00 23.57 448 LYS C N 1
ATOM 7607 C CA . LYS C 1 265 ? 26.515 -16.533 19.447 1.00 25.75 448 LYS C CA 1
ATOM 7608 C C . LYS C 1 265 ? 25.300 -15.681 19.113 1.00 26.46 448 LYS C C 1
ATOM 7609 O O . LYS C 1 265 ? 25.258 -15.033 18.064 1.00 27.42 448 LYS C O 1
ATOM 7615 N N . ALA C 1 266 ? 24.300 -15.673 19.998 1.00 29.06 449 ALA C N 1
ATOM 7616 C CA . ALA C 1 266 ? 23.107 -14.867 19.766 1.00 27.26 449 ALA C CA 1
ATOM 7617 C C . ALA C 1 266 ? 23.445 -13.388 19.693 1.00 28.33 449 ALA C C 1
ATOM 7618 O O . ALA C 1 266 ? 22.734 -12.625 19.033 1.00 30.64 449 ALA C O 1
ATOM 7620 N N . ALA C 1 267 ? 24.525 -12.958 20.343 1.00 26.80 450 ALA C N 1
ATOM 7621 C CA . ALA C 1 267 ? 24.886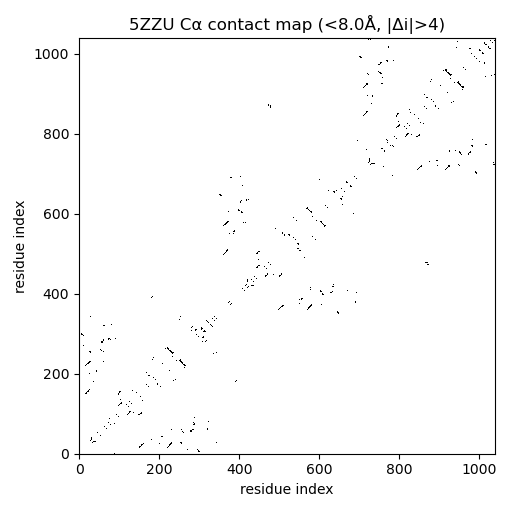 -11.554 20.131 1.00 26.66 450 ALA C CA 1
ATOM 7622 C C . ALA C 1 267 ? 25.433 -11.259 18.731 1.00 35.83 450 ALA C C 1
ATOM 7623 O O . ALA C 1 267 ? 25.690 -10.083 18.425 1.00 32.64 450 ALA C O 1
ATOM 7625 N N . ASN C 1 268 ? 25.587 -12.262 17.870 1.00 31.82 451 ASN C N 1
ATOM 7626 C CA . ASN C 1 268 ? 26.260 -12.118 16.584 1.00 33.15 451 ASN C CA 1
ATOM 7627 C C . ASN C 1 268 ? 27.595 -11.377 16.740 1.00 33.79 451 ASN C C 1
ATOM 7628 O O . ASN C 1 268 ? 27.817 -10.351 16.111 1.00 32.13 451 ASN C O 1
ATOM 7633 N N . PRO C 1 269 ? 28.487 -11.880 17.584 1.00 30.38 452 PRO C N 1
ATOM 7634 C CA . PRO C 1 269 ? 29.673 -11.103 17.932 1.00 20.79 452 PRO C CA 1
ATOM 7635 C C . PRO C 1 269 ? 30.770 -11.264 16.891 1.00 23.38 452 PRO C C 1
ATOM 7636 O O . PRO C 1 269 ? 30.758 -12.161 16.053 1.00 23.66 452 PRO C O 1
ATOM 7640 N N . ASN C 1 270 ? 31.734 -10.369 16.979 1.00 25.92 453 ASN C N 1
ATOM 7641 C CA . ASN C 1 270 ? 33.029 -10.528 16.333 1.00 22.63 453 ASN C CA 1
ATOM 7642 C C . ASN C 1 270 ? 33.996 -10.965 17.423 1.00 25.00 453 ASN C C 1
ATOM 7643 O O . ASN C 1 270 ? 34.382 -10.155 18.268 1.00 24.70 453 ASN C O 1
ATOM 7648 N N . GLY C 1 271 ? 34.362 -12.239 17.435 1.00 22.55 454 GLY C N 1
ATOM 7649 C CA . GLY C 1 271 ? 35.304 -12.682 18.448 1.00 20.55 454 GLY C CA 1
ATOM 7650 C C . GLY C 1 271 ? 35.275 -14.192 18.612 1.00 24.94 454 GLY C C 1
ATOM 7651 O O . GLY C 1 271 ? 34.823 -14.923 17.727 1.00 21.51 454 GLY C O 1
ATOM 7652 N N . PHE C 1 272 ? 35.771 -14.631 19.768 1.00 16.43 455 PHE C N 1
ATOM 7653 C CA . PHE C 1 272 ? 35.881 -16.054 20.041 1.00 19.79 455 PHE C CA 1
ATOM 7654 C C . PHE C 1 272 ? 35.868 -16.286 21.548 1.00 20.19 455 PHE C C 1
ATOM 7655 O O . PHE C 1 272 ? 35.991 -15.357 22.350 1.00 18.53 455 PHE C O 1
ATOM 7663 N N . LEU C 1 273 ? 35.696 -17.557 21.912 1.00 18.09 456 LEU C N 1
ATOM 7664 C CA . LEU C 1 273 ? 35.580 -18.007 23.289 1.00 20.80 456 LEU C CA 1
ATOM 7665 C C . LEU C 1 273 ? 36.439 -19.247 23.472 1.00 22.29 456 LEU C C 1
ATOM 7666 O O . LEU C 1 273 ? 36.332 -20.195 22.693 1.00 22.16 456 LEU C O 1
ATOM 7671 N N . VAL C 1 274 ? 37.274 -19.246 24.502 1.00 18.45 457 VAL C N 1
ATOM 7672 C CA . VAL C 1 274 ? 38.073 -20.403 24.885 1.00 20.43 457 VAL C CA 1
ATOM 7673 C C . VAL C 1 274 ? 37.508 -20.926 26.193 1.00 21.52 457 VAL C C 1
ATOM 7674 O O . VAL C 1 274 ? 37.258 -20.140 27.108 1.00 18.12 457 VAL C O 1
ATOM 7678 N N . TYR C 1 275 ? 37.267 -22.231 26.275 1.00 22.33 458 TYR C N 1
ATOM 7679 C CA . TYR C 1 275 ? 36.872 -22.866 27.530 1.00 22.02 458 TYR C CA 1
ATOM 7680 C C . TYR C 1 275 ? 37.935 -23.874 27.921 1.00 19.99 458 TYR C C 1
ATOM 7681 O O . TYR C 1 275 ? 38.292 -24.737 27.116 1.00 22.16 458 TYR C O 1
ATOM 7690 N N . PHE C 1 276 ? 38.451 -23.761 29.146 1.00 19.11 459 PHE C N 1
ATOM 7691 C CA . PHE C 1 276 ? 39.355 -24.782 29.669 1.00 18.61 459 PHE C CA 1
ATOM 7692 C C . PHE C 1 276 ? 38.997 -25.031 31.122 1.00 21.13 459 PHE C C 1
ATOM 7693 O O . PHE C 1 276 ? 38.372 -24.194 31.758 1.00 22.45 459 PHE C O 1
ATOM 7701 N N . SER C 1 277 ? 39.389 -26.185 31.654 1.00 19.53 460 SER C N 1
ATOM 7702 C CA . SER C 1 277 ? 39.303 -26.408 33.094 1.00 18.46 460 SER C CA 1
ATOM 7703 C C . SER C 1 277 ? 40.675 -26.224 33.723 1.00 18.19 460 SER C C 1
ATOM 7704 O O . SER C 1 277 ? 41.692 -26.592 33.129 1.00 20.21 460 SER C O 1
ATOM 7707 N N . ASP C 1 278 ? 40.700 -25.668 34.938 1.00 19.35 461 ASP C N 1
ATOM 7708 C CA . ASP C 1 278 ? 41.984 -25.431 35.591 1.00 20.64 461 ASP C CA 1
ATOM 7709 C C . ASP C 1 278 ? 42.744 -26.731 35.808 1.00 18.36 461 ASP C C 1
ATOM 7710 O O . ASP C 1 278 ? 43.979 -26.746 35.734 1.00 20.68 461 ASP C O 1
ATOM 7715 N N . HIS C 1 279 ? 42.031 -27.824 36.063 1.00 15.81 462 HIS C N 1
ATOM 7716 C CA . HIS C 1 279 ? 42.632 -29.137 36.262 1.00 16.93 462 HIS C CA 1
ATOM 7717 C C . HIS C 1 279 ? 41.521 -30.178 36.228 1.00 18.75 462 HIS C C 1
ATOM 7718 O O . HIS C 1 279 ? 40.334 -29.849 36.160 1.00 19.07 462 HIS C O 1
ATOM 7725 N N . GLY C 1 280 ? 41.922 -31.441 36.275 1.00 18.37 463 GLY C N 1
ATOM 7726 C CA . GLY C 1 280 ? 40.986 -32.542 36.300 1.00 18.10 463 GLY C CA 1
ATOM 7727 C C . GLY C 1 280 ? 40.589 -32.907 37.716 1.00 20.72 463 GLY C C 1
ATOM 7728 O O . GLY C 1 280 ? 40.592 -32.070 38.624 1.00 20.19 463 GLY C O 1
ATOM 7729 N N . GLU C 1 281 ? 40.268 -34.183 37.910 1.00 19.88 464 GLU C N 1
ATOM 7730 C CA . GLU C 1 281 ? 39.819 -34.704 39.195 1.00 25.62 464 GLU C CA 1
ATOM 7731 C C . GLU C 1 281 ? 39.747 -36.224 39.111 1.00 24.57 464 GLU C C 1
ATOM 7732 O O . GLU C 1 281 ? 39.066 -36.765 38.235 1.00 23.57 464 GLU C O 1
ATOM 7738 N N . GLU C 1 282 ? 40.450 -36.922 39.992 1.00 22.05 465 GLU C N 1
ATOM 7739 C CA . GLU C 1 282 ? 40.349 -38.374 40.043 1.00 24.02 465 GLU C CA 1
ATOM 7740 C C . GLU C 1 282 ? 39.076 -38.747 40.794 1.00 22.01 465 GLU C C 1
ATOM 7741 O O . GLU C 1 282 ? 38.899 -38.348 41.948 1.00 23.62 465 GLU C O 1
ATOM 7747 N N . VAL C 1 283 ? 38.175 -39.475 40.132 1.00 24.59 466 VAL C N 1
ATOM 7748 C CA . VAL C 1 283 ? 36.935 -39.925 40.766 1.00 23.53 466 VAL C CA 1
ATOM 7749 C C . VAL C 1 283 ? 36.766 -41.421 40.506 1.00 23.42 466 VAL C C 1
ATOM 7750 O O . VAL C 1 283 ? 35.898 -41.845 39.733 1.00 23.47 466 VAL C O 1
ATOM 7754 N N . TYR C 1 284 ? 37.619 -42.226 41.142 1.00 23.42 467 TYR C N 1
ATOM 7755 C CA . TYR C 1 284 ? 37.610 -43.688 41.055 1.00 24.67 467 TYR C CA 1
ATOM 7756 C C . TYR C 1 284 ? 37.863 -44.198 39.637 1.00 26.21 467 TYR C C 1
ATOM 7757 O O . TYR C 1 284 ? 37.533 -45.347 39.328 1.00 25.54 467 TYR C O 1
ATOM 7766 N N . ASP C 1 285 ? 38.462 -43.367 38.776 1.00 23.76 468 ASP C N 1
ATOM 7767 C CA . ASP C 1 285 ? 38.728 -43.780 37.397 1.00 27.23 468 ASP C CA 1
ATOM 7768 C C . ASP C 1 285 ? 39.889 -44.762 37.316 1.00 29.47 468 ASP C C 1
ATOM 7769 O O . ASP C 1 285 ? 39.849 -45.716 36.531 1.00 29.26 468 ASP C O 1
ATOM 7774 N N . THR C 1 286 ? 40.937 -44.520 38.083 1.00 24.91 469 THR C N 1
ATOM 7775 C CA . THR C 1 286 ? 42.211 -45.221 37.978 1.00 29.87 469 THR C CA 1
ATOM 7776 C C . THR C 1 286 ? 42.223 -46.463 38.862 1.00 29.86 469 THR C C 1
ATOM 7777 O O . THR C 1 286 ? 41.900 -46.367 40.052 1.00 32.34 469 THR C O 1
ATOM 7781 N N . PRO C 1 287 ? 42.588 -47.627 38.327 1.00 31.89 470 PRO C N 1
ATOM 7782 C CA . PRO C 1 287 ? 42.700 -48.838 39.158 1.00 31.79 470 PRO C CA 1
ATOM 7783 C C . PRO C 1 287 ? 43.647 -48.614 40.322 1.00 34.44 470 PRO C C 1
ATOM 7784 O O . PRO C 1 287 ? 44.663 -47.915 40.181 1.00 33.92 470 PRO C O 1
ATOM 7788 N N . PRO C 1 288 ? 43.345 -49.181 41.500 1.00 33.49 471 PRO C N 1
ATOM 7789 C CA . PRO C 1 288 ? 42.224 -50.085 41.797 1.00 33.08 471 PRO C CA 1
ATOM 7790 C C . PRO C 1 288 ? 40.894 -49.386 42.152 1.00 38.11 471 PRO C C 1
ATOM 7791 O O . PRO C 1 288 ? 40.066 -49.970 42.862 1.00 28.00 471 PRO C O 1
ATOM 7795 N N . HIS C 1 289 ? 40.711 -48.149 41.677 1.00 29.85 472 HIS C N 1
ATOM 7796 C CA . HIS C 1 289 ? 39.434 -47.431 41.754 1.00 26.18 472 HIS C CA 1
ATOM 7797 C C . HIS C 1 289 ? 39.041 -47.086 43.189 1.00 28.20 472 HIS C C 1
ATOM 7798 O O . HIS C 1 289 ? 37.860 -47.097 43.537 1.00 30.83 472 HIS C O 1
ATOM 7805 N N . LYS C 1 290 ? 40.016 -46.712 44.014 1.00 28.05 473 LYS C N 1
ATOM 7806 C CA . LYS C 1 290 ? 39.743 -46.322 45.388 1.00 28.84 473 LYS C CA 1
ATOM 7807 C C . LYS C 1 290 ? 40.055 -44.860 45.675 1.00 33.17 473 LYS C C 1
ATOM 7808 O O . LYS C 1 290 ? 39.900 -44.423 46.821 1.00 33.85 473 LYS C O 1
ATOM 7814 N N . THR C 1 291 ? 40.476 -44.087 44.681 1.00 28.57 474 THR C N 1
ATOM 7815 C CA . THR C 1 291 ? 40.957 -42.736 44.921 1.00 30.87 474 THR C CA 1
ATOM 7816 C C . THR C 1 291 ? 39.948 -41.732 44.388 1.00 27.92 474 THR C C 1
ATOM 7817 O O . THR C 1 291 ? 39.469 -41.857 43.252 1.00 26.47 474 THR C O 1
ATOM 7821 N N . GLN C 1 292 ? 39.630 -40.742 45.217 1.00 27.12 475 GLN C N 1
ATOM 7822 C CA . GLN C 1 292 ? 38.807 -39.609 44.824 1.00 28.40 475 GLN C CA 1
ATOM 7823 C C . GLN C 1 292 ? 39.501 -38.340 45.283 1.00 29.29 475 GLN C C 1
ATOM 7824 O O . GLN C 1 292 ? 39.753 -38.171 46.480 1.00 33.32 475 GLN C O 1
ATOM 7830 N N . GLY C 1 293 ? 39.796 -37.448 44.342 1.00 24.06 476 GLY C N 1
ATOM 7831 C CA . GLY C 1 293 ? 40.386 -36.180 44.705 1.00 25.66 476 GLY C CA 1
ATOM 7832 C C . GLY C 1 293 ? 41.574 -35.778 43.856 1.00 26.02 476 GLY C C 1
ATOM 7833 O O . GLY C 1 293 ? 41.689 -36.161 42.689 1.00 28.07 476 GLY C O 1
ATOM 7834 N N . ARG C 1 294 ? 42.462 -34.986 44.440 1.00 22.23 477 ARG C N 1
ATOM 7835 C CA . ARG C 1 294 ? 43.609 -34.456 43.723 1.00 30.09 477 ARG C CA 1
ATOM 7836 C C . ARG C 1 294 ? 44.814 -34.498 44.644 1.00 29.67 477 ARG C C 1
ATOM 7837 O O . ARG C 1 294 ? 44.739 -34.042 45.789 1.00 29.11 477 ARG C O 1
ATOM 7845 N N . ASN C 1 295 ? 45.913 -35.061 44.149 1.00 24.73 478 ASN C N 1
ATOM 7846 C CA . ASN C 1 295 ? 47.106 -35.211 44.975 1.00 27.08 478 ASN C CA 1
ATOM 7847 C C . ASN C 1 295 ? 48.320 -35.104 44.060 1.00 27.25 478 ASN C C 1
ATOM 7848 O O . ASN C 1 295 ? 48.673 -36.066 43.372 1.00 24.85 478 ASN C O 1
ATOM 7853 N N . GLU C 1 296 ? 48.972 -33.943 44.097 1.00 24.41 479 GLU C N 1
ATOM 7854 C CA . GLU C 1 296 ? 50.113 -33.693 43.228 1.00 26.94 479 GLU C CA 1
ATOM 7855 C C . GLU C 1 296 ? 51.248 -34.672 43.486 1.00 27.00 479 GLU C C 1
ATOM 7856 O O . GLU C 1 296 ? 51.945 -35.074 42.547 1.00 25.48 479 GLU C O 1
ATOM 7862 N N . ASP C 1 297 ? 51.426 -35.104 44.732 1.00 26.65 480 ASP C N 1
ATOM 7863 C CA . ASP C 1 297 ? 52.526 -36.009 45.033 1.00 24.49 480 ASP C CA 1
ATOM 7864 C C . ASP C 1 297 ? 52.202 -37.463 44.722 1.00 26.70 480 ASP C C 1
ATOM 7865 O O . ASP C 1 297 ? 53.102 -38.305 44.789 1.00 34.64 480 ASP C O 1
ATOM 7870 N N . ASN C 1 298 ? 50.956 -37.778 44.373 1.00 32.17 481 ASN C N 1
ATOM 7871 C CA . ASN C 1 298 ? 50.563 -39.129 43.964 1.00 31.28 481 ASN C CA 1
ATOM 7872 C C . ASN C 1 298 ? 49.664 -39.010 42.739 1.00 31.97 481 ASN C C 1
ATOM 7873 O O . ASN C 1 298 ? 48.467 -39.314 42.786 1.00 31.88 481 ASN C O 1
ATOM 7878 N N . PRO C 1 299 ? 50.221 -38.569 41.615 1.00 25.70 482 PRO C N 1
ATOM 7879 C CA . PRO C 1 299 ? 49.390 -38.141 40.486 1.00 26.99 482 PRO C CA 1
ATOM 7880 C C . PRO C 1 299 ? 48.803 -39.288 39.674 1.00 26.75 482 PRO C C 1
ATOM 7881 O O . PRO C 1 299 ? 49.405 -40.352 39.513 1.00 23.61 482 PRO C O 1
ATOM 7885 N N . THR C 1 300 ? 47.595 -39.048 39.161 1.00 24.21 483 THR C N 1
ATOM 7886 C CA . THR C 1 300 ? 47.004 -39.874 38.117 1.00 24.65 483 THR C CA 1
ATOM 7887 C C . THR C 1 300 ? 46.630 -38.984 36.936 1.00 22.35 483 THR C C 1
ATOM 7888 O O . THR C 1 300 ? 46.438 -37.774 37.085 1.00 25.58 483 THR C O 1
ATOM 7892 N N . ARG C 1 301 ? 46.524 -39.595 35.754 1.00 19.77 484 ARG C N 1
ATOM 7893 C CA . ARG C 1 301 ? 46.215 -38.831 34.543 1.00 21.89 484 ARG C CA 1
ATOM 7894 C C . ARG C 1 301 ? 44.885 -38.091 34.649 1.00 21.94 484 ARG C C 1
ATOM 7895 O O . ARG C 1 301 ? 44.751 -36.982 34.125 1.00 20.24 484 ARG C O 1
ATOM 7903 N N . HIS C 1 302 ? 43.898 -38.675 35.327 1.00 20.21 485 HIS C N 1
ATOM 7904 C CA . HIS C 1 302 ? 42.589 -38.039 35.407 1.00 21.73 485 HIS C CA 1
ATOM 7905 C C . HIS C 1 302 ? 42.609 -36.738 36.205 1.00 20.90 485 HIS C C 1
ATOM 7906 O O . HIS C 1 302 ? 41.681 -35.935 36.073 1.00 21.84 485 HIS C O 1
ATOM 7921 N N . TYR C 1 304 ? 44.801 -34.508 35.631 1.00 18.38 487 TYR C N 1
ATOM 7922 C CA . TYR C 1 304 ? 45.521 -33.576 34.773 1.00 20.55 487 TYR C CA 1
ATOM 7923 C C . TYR C 1 304 ? 44.900 -33.356 33.401 1.00 19.26 487 TYR C C 1
ATOM 7924 O O . TYR C 1 304 ? 45.116 -32.290 32.819 1.00 16.91 487 TYR C O 1
ATOM 7933 N N . THR C 1 305 ? 44.160 -34.321 32.858 1.00 17.56 488 THR C N 1
ATOM 7934 C CA . THR C 1 305 ? 43.488 -34.093 31.586 1.00 19.79 488 THR C CA 1
ATOM 7935 C C . THR C 1 305 ? 42.388 -33.058 31.771 1.00 18.74 488 THR C C 1
ATOM 7936 O O . THR C 1 305 ? 41.741 -33.004 32.818 1.00 20.66 488 THR C O 1
ATOM 7940 N N . ILE C 1 306 ? 42.200 -32.213 30.761 1.00 18.45 489 ILE C N 1
ATOM 7941 C CA . ILE C 1 306 ? 41.193 -31.156 30.829 1.00 18.54 489 ILE C CA 1
ATOM 7942 C C . ILE C 1 306 ? 40.564 -30.966 29.465 1.00 21.23 489 ILE C C 1
ATOM 7943 O O . ILE C 1 306 ? 41.203 -31.164 28.423 1.00 19.62 489 ILE C O 1
ATOM 7948 N N . PRO C 1 307 ? 39.296 -30.557 29.443 1.00 19.47 490 PRO C N 1
ATOM 7949 C CA . PRO C 1 307 ? 38.722 -30.043 28.200 1.00 20.29 490 PRO C CA 1
ATOM 7950 C C . PRO C 1 307 ? 39.416 -28.755 27.807 1.00 24.07 490 PRO C C 1
ATOM 7951 O O . PRO C 1 307 ? 39.892 -27.995 28.654 1.00 19.91 490 PRO C O 1
ATOM 7955 N N . PHE C 1 308 ? 39.485 -28.528 26.501 1.00 21.86 491 PHE C N 1
ATOM 7956 C CA . PHE C 1 308 ? 40.063 -27.307 25.948 1.00 20.34 491 PHE C CA 1
ATOM 7957 C C . PHE C 1 308 ? 39.366 -27.074 24.617 1.00 23.70 491 PHE C C 1
ATOM 7958 O O . PHE C 1 308 ? 39.618 -27.806 23.647 1.00 22.56 491 PHE C O 1
ATOM 7966 N N . LEU C 1 309 ? 38.467 -26.095 24.593 1.00 22.71 492 LEU C N 1
ATOM 7967 C CA . LEU C 1 309 ? 37.597 -25.828 23.461 1.00 23.51 492 LEU C CA 1
ATOM 7968 C C . LEU C 1 309 ? 37.798 -24.399 22.981 1.00 25.34 492 LEU C C 1
ATOM 7969 O O . LEU C 1 309 ? 38.093 -23.491 23.770 1.00 22.30 492 LEU C O 1
ATOM 7974 N N . LEU C 1 310 ? 37.615 -24.208 21.679 1.00 21.58 493 LEU C N 1
ATOM 7975 C CA . LEU C 1 310 ? 37.702 -22.892 21.063 1.00 20.00 493 LEU C CA 1
ATOM 7976 C C . LEU C 1 310 ? 36.515 -22.718 20.135 1.00 22.73 493 LEU C C 1
ATOM 7977 O O . LEU C 1 310 ? 36.370 -23.468 19.171 1.00 22.14 493 LEU C O 1
ATOM 7982 N N . TRP C 1 311 ? 35.674 -21.732 20.413 1.00 20.69 494 TRP C N 1
ATOM 7983 C CA . TRP C 1 311 ? 34.565 -21.394 19.539 1.00 21.66 494 TRP C CA 1
ATOM 7984 C C . TRP C 1 311 ? 34.862 -20.054 18.887 1.00 24.49 494 TRP C C 1
ATOM 7985 O O . TRP C 1 311 ? 35.108 -19.066 19.581 1.00 19.53 494 TRP C O 1
ATOM 7996 N N . THR C 1 312 ? 34.831 -20.014 17.562 1.00 23.37 495 THR C N 1
ATOM 7997 C CA . THR C 1 312 ? 35.124 -18.794 16.825 1.00 18.98 495 THR C CA 1
ATOM 7998 C C . THR C 1 312 ? 33.855 -18.329 16.130 1.00 22.82 495 THR C C 1
ATOM 7999 O O . THR C 1 312 ? 33.163 -19.134 15.500 1.00 21.76 495 THR C O 1
ATOM 8003 N N . SER C 1 313 ? 33.543 -17.043 16.257 1.00 21.08 496 SER C N 1
ATOM 8004 C CA . SER C 1 313 ? 32.331 -16.538 15.633 1.00 21.85 496 SER C CA 1
ATOM 8005 C C . SER 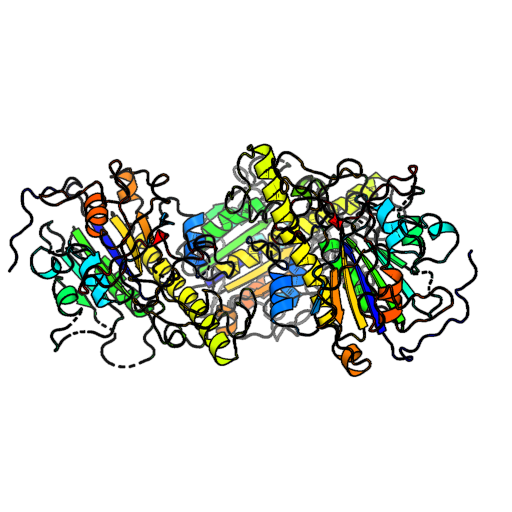C 1 313 ? 32.509 -16.453 14.123 1.00 26.01 496 SER C C 1
ATOM 8006 O O . SER C 1 313 ? 33.625 -16.459 13.597 1.00 20.53 496 SER C O 1
ATOM 8009 N N . GLU C 1 314 ? 31.374 -16.384 13.425 1.00 25.95 497 GLU C N 1
ATOM 8010 C CA . GLU C 1 314 ? 31.400 -16.318 11.968 1.00 24.20 497 GLU C CA 1
ATOM 8011 C C . GLU C 1 314 ? 32.106 -15.057 11.482 1.00 23.82 497 GLU C C 1
ATOM 8012 O O . GLU C 1 314 ? 32.906 -15.109 10.541 1.00 23.38 497 GLU C O 1
ATOM 8018 N N . LYS C 1 315 ? 31.834 -13.916 12.118 1.00 22.89 498 LYS C N 1
ATOM 8019 C CA . LYS C 1 315 ? 32.476 -12.671 11.706 1.00 26.53 498 LYS C CA 1
ATOM 8020 C C . LYS C 1 315 ? 33.989 -12.740 11.895 1.00 23.12 498 LYS C C 1
ATOM 8021 O O . LYS C 1 315 ? 34.761 -12.344 11.005 1.00 20.21 498 LYS C O 1
ATOM 8027 N N . TRP C 1 316 ? 34.432 -13.254 13.044 1.00 20.23 499 TRP C N 1
ATOM 8028 C CA . TRP C 1 316 ? 35.863 -13.324 13.305 1.00 25.12 499 TRP C CA 1
ATOM 8029 C C . TRP C 1 316 ? 36.540 -14.284 12.340 1.00 20.70 499 TRP C C 1
ATOM 8030 O O . TRP C 1 316 ? 37.611 -13.985 11.801 1.00 20.96 499 TRP C O 1
ATOM 8041 N N . GLN C 1 317 ? 35.914 -15.436 12.100 1.00 20.24 500 GLN C N 1
ATOM 8042 C CA . GLN C 1 317 ? 36.482 -16.423 11.193 1.00 23.95 500 GLN C CA 1
ATOM 8043 C C . GLN C 1 317 ? 36.564 -15.878 9.772 1.00 27.37 500 GLN C C 1
ATOM 8044 O O . GLN C 1 317 ? 37.534 -16.146 9.051 1.00 22.53 500 GLN C O 1
ATOM 8050 N N . ALA C 1 318 ? 35.553 -15.109 9.352 1.00 24.49 501 ALA C N 1
ATOM 8051 C CA . ALA C 1 318 ? 35.573 -14.514 8.019 1.00 24.69 501 ALA C CA 1
ATOM 8052 C C . ALA C 1 318 ? 36.707 -13.509 7.889 1.00 26.37 501 ALA C C 1
ATOM 8053 O O . ALA C 1 318 ? 37.378 -13.4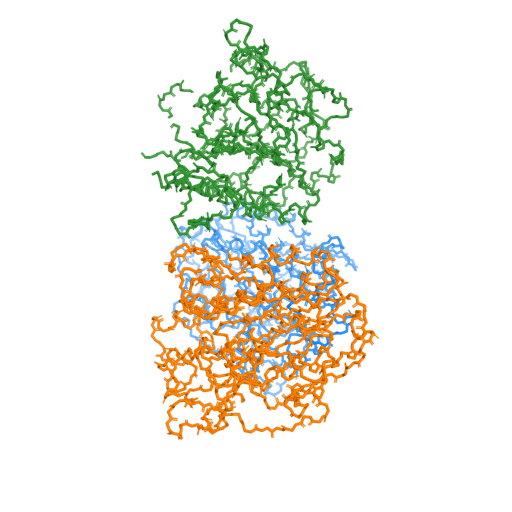46 6.850 1.00 21.63 501 ALA C O 1
ATOM 8055 N N . THR C 1 319 ? 36.934 -12.714 8.938 1.00 23.91 502 THR C N 1
ATOM 8056 C CA . THR C 1 319 ? 37.966 -11.684 8.872 1.00 25.32 502 THR C CA 1
ATOM 8057 C C . THR C 1 319 ? 39.358 -12.234 9.160 1.00 25.70 502 THR C C 1
ATOM 8058 O O . THR C 1 319 ? 40.348 -11.701 8.643 1.00 25.65 502 THR C O 1
ATOM 8062 N N . HIS C 1 320 ? 39.464 -13.304 9.947 1.00 21.95 503 HIS C N 1
ATOM 8063 C CA . HIS C 1 320 ? 40.753 -13.900 10.304 1.00 24.04 503 HIS C CA 1
ATOM 8064 C C . HIS C 1 320 ? 40.725 -15.377 9.936 1.00 23.66 503 HIS C C 1
ATOM 8065 O O . HIS C 1 320 ? 40.694 -16.247 10.813 1.00 25.16 503 HIS C O 1
ATOM 8072 N N . PRO C 1 321 ? 40.747 -15.691 8.641 1.00 23.68 504 PRO C N 1
ATOM 8073 C CA . PRO C 1 321 ? 40.638 -17.091 8.222 1.00 23.12 504 PRO C CA 1
ATOM 8074 C C . PRO C 1 321 ? 41.757 -17.912 8.835 1.00 26.66 504 PRO C C 1
ATOM 8075 O O . PRO C 1 321 ? 42.928 -17.538 8.777 1.00 27.11 504 PRO C O 1
ATOM 8079 N N . ARG C 1 322 ? 41.390 -19.037 9.434 1.00 26.17 505 ARG C N 1
ATOM 8080 C CA . ARG C 1 322 ? 42.375 -19.821 10.155 1.00 25.72 505 ARG C CA 1
ATOM 8081 C C . ARG C 1 322 ? 41.872 -21.251 10.232 1.00 25.00 505 ARG C C 1
ATOM 8082 O O . ARG C 1 322 ? 40.710 -21.478 10.588 1.00 25.09 505 ARG C O 1
ATOM 8090 N N . ASP C 1 323 ? 42.732 -22.206 9.905 1.00 20.96 506 ASP C N 1
ATOM 8091 C CA . ASP C 1 323 ? 42.376 -23.616 9.963 1.00 27.24 506 ASP C CA 1
ATOM 8092 C C . ASP C 1 323 ? 43.029 -24.243 11.189 1.00 25.70 506 ASP C C 1
ATOM 8093 O O . ASP C 1 323 ? 44.260 -24.289 11.287 1.00 25.60 506 ASP C O 1
ATOM 8098 N N . PHE C 1 324 ? 42.203 -24.743 12.106 1.00 24.70 507 PHE C N 1
ATOM 8099 C CA . PHE C 1 324 ? 42.672 -25.384 13.328 1.00 24.88 507 PHE C CA 1
ATOM 8100 C C . PHE C 1 324 ? 42.577 -26.901 13.261 1.00 26.29 507 PHE C C 1
ATOM 8101 O O . PHE C 1 324 ? 42.991 -27.578 14.208 1.00 26.62 507 PHE C O 1
ATOM 8109 N N . SER C 1 325 ? 42.049 -27.443 12.160 1.00 26.96 508 SER C N 1
ATOM 8110 C CA . SER C 1 325 ? 41.681 -28.854 12.100 1.00 25.65 508 SER C CA 1
ATOM 8111 C C . SER C 1 325 ? 42.879 -29.773 12.283 1.00 28.10 508 SER C C 1
ATOM 8112 O O . SER C 1 325 ? 42.721 -30.907 12.746 1.00 31.48 508 SER C O 1
ATOM 8115 N N . GLN C 1 326 ? 44.077 -29.314 11.938 1.00 26.11 509 GLN C N 1
ATOM 8116 C CA . GLN C 1 326 ? 45.282 -30.105 12.141 1.00 31.90 509 GLN C CA 1
ATOM 8117 C C . GLN C 1 326 ? 45.967 -29.828 13.475 1.00 28.27 509 GLN C C 1
ATOM 8118 O O . GLN C 1 326 ? 47.024 -30.406 13.740 1.00 27.95 509 GLN C O 1
ATOM 8124 N N . ASP C 1 327 ? 45.393 -28.968 14.319 1.00 27.21 510 ASP C N 1
ATOM 8125 C CA . ASP C 1 327 ? 45.975 -28.664 15.619 1.00 23.51 510 ASP C CA 1
ATOM 8126 C C . ASP C 1 327 ? 45.353 -29.457 16.762 1.00 24.03 510 ASP C C 1
ATOM 8127 O O . ASP C 1 327 ? 45.894 -29.433 17.871 1.00 21.61 510 ASP C O 1
ATOM 8132 N N . VAL C 1 328 ? 44.243 -30.165 16.526 1.00 21.29 511 VAL C N 1
ATOM 8133 C CA . VAL C 1 328 ? 43.424 -30.635 17.645 1.00 23.27 511 VAL C CA 1
ATOM 8134 C C . VAL C 1 328 ? 44.076 -31.753 18.453 1.00 22.79 511 VAL C C 1
ATOM 8135 O O . VAL C 1 328 ? 43.695 -31.964 19.611 1.00 24.18 511 VAL C O 1
ATOM 8139 N N . ASP C 1 329 ? 45.042 -32.479 17.894 1.00 22.45 512 ASP C N 1
ATOM 8140 C CA . ASP C 1 329 ? 45.667 -33.574 18.628 1.00 25.83 512 ASP C CA 1
ATOM 8141 C C . ASP C 1 329 ? 47.037 -33.210 19.193 1.00 21.10 512 ASP C C 1
ATOM 8142 O O . ASP C 1 329 ? 47.696 -34.072 19.780 1.00 20.42 512 ASP C O 1
ATOM 8147 N N . ARG C 1 330 ? 47.452 -31.950 19.074 1.00 21.57 513 ARG C N 1
ATOM 8148 C CA . ARG C 1 330 ? 48.757 -31.541 19.583 1.00 19.63 513 ARG C CA 1
ATOM 8149 C C . ARG C 1 330 ? 48.835 -31.723 21.095 1.00 21.82 513 ARG C C 1
ATOM 8150 O O . ARG C 1 330 ? 47.913 -31.359 21.832 1.00 19.35 513 ARG C O 1
ATOM 8158 N N . LYS C 1 331 ? 49.946 -32.293 21.550 1.00 20.83 514 LYS C N 1
ATOM 8159 C CA . LYS C 1 331 ? 50.183 -32.473 22.977 1.00 24.05 514 LYS C CA 1
ATOM 8160 C C . LYS C 1 331 ? 50.600 -31.142 23.587 1.00 21.60 514 LYS C C 1
ATOM 8161 O O . LYS C 1 331 ? 51.641 -30.580 23.226 1.00 24.24 514 LYS C O 1
ATOM 8167 N N . TYR C 1 332 ? 49.801 -30.655 24.526 1.00 21.22 515 TYR C N 1
ATOM 8168 C CA . TYR C 1 332 ? 49.895 -29.280 24.986 1.00 20.68 515 TYR C CA 1
ATOM 8169 C C . TYR C 1 332 ? 49.659 -29.225 26.488 1.00 20.48 515 TYR C C 1
ATOM 8170 O O . TYR C 1 332 ? 48.877 -30.003 27.039 1.00 21.48 515 TYR C O 1
ATOM 8179 N N . SER C 1 333 ? 50.340 -28.294 27.147 1.00 22.41 516 SER C N 1
ATOM 8180 C CA . SER C 1 333 ? 50.168 -28.058 28.574 1.00 18.02 516 SER C CA 1
ATOM 8181 C C . SER C 1 333 ? 49.542 -26.684 28.797 1.00 21.50 516 SER C C 1
ATOM 8182 O O . SER C 1 333 ? 49.989 -25.693 28.211 1.00 22.42 516 SER C O 1
ATOM 8185 N N . LEU C 1 334 ? 48.509 -26.634 29.645 1.00 19.11 517 LEU C N 1
ATOM 8186 C CA . LEU C 1 334 ? 47.835 -25.383 29.986 1.00 19.29 517 LEU C CA 1
ATOM 8187 C C . LEU C 1 334 ? 48.800 -24.327 30.513 1.00 20.49 517 LEU C C 1
ATOM 8188 O O . LEU C 1 334 ? 48.501 -23.129 30.441 1.00 22.55 517 LEU C O 1
ATOM 8193 N N . ALA C 1 335 ? 49.959 -24.742 31.025 1.00 18.40 518 ALA C N 1
ATOM 8194 C CA . ALA C 1 335 ? 50.922 -23.783 31.548 1.00 24.46 518 ALA C CA 1
ATOM 8195 C C . ALA C 1 335 ? 51.358 -22.756 30.505 1.00 26.71 518 ALA C C 1
ATOM 8196 O O . ALA C 1 335 ? 51.867 -21.699 30.884 1.00 24.56 518 ALA C O 1
ATOM 8198 N N . GLU C 1 336 ? 51.175 -23.031 29.210 1.00 21.63 519 GLU C N 1
ATOM 8199 C CA . GLU C 1 336 ? 51.578 -22.094 28.168 1.00 25.21 519 GLU C CA 1
ATOM 8200 C C . GLU C 1 336 ? 50.393 -21.375 27.518 1.00 22.84 519 GLU C C 1
ATOM 8201 O O . GLU C 1 336 ? 50.568 -20.742 26.469 1.00 20.96 519 GLU C O 1
ATOM 8207 N N . LEU C 1 337 ? 49.200 -21.431 28.129 1.00 18.34 520 LEU C N 1
ATOM 8208 C CA . LEU C 1 337 ? 47.991 -20.805 27.580 1.00 18.68 520 LEU C CA 1
ATOM 8209 C C . LEU C 1 337 ? 48.211 -19.391 27.032 1.00 18.43 520 LEU C C 1
ATOM 8210 O O . LEU C 1 337 ? 47.695 -19.047 25.959 1.00 18.99 520 LEU C O 1
ATOM 8215 N N . ILE C 1 338 ? 48.988 -18.570 27.747 1.00 19.11 521 ILE C N 1
ATOM 8216 C CA . ILE C 1 338 ? 49.099 -17.157 27.382 1.00 20.91 521 ILE C CA 1
ATOM 8217 C C . ILE C 1 338 ? 49.670 -16.988 25.982 1.00 19.73 521 ILE C C 1
ATOM 8218 O O . ILE C 1 338 ? 49.367 -16.006 25.294 1.00 21.16 521 ILE C O 1
ATOM 8223 N N . HIS C 1 339 ? 50.497 -17.928 25.527 1.00 20.79 522 HIS C N 1
ATOM 8224 C CA . HIS C 1 339 ? 51.009 -17.794 24.171 1.00 20.78 522 HIS C CA 1
ATOM 8225 C C . HIS C 1 339 ? 49.917 -18.107 23.156 1.00 23.94 522 HIS C C 1
ATOM 8226 O O . HIS C 1 339 ? 49.699 -17.333 22.211 1.00 23.33 522 HIS C O 1
ATOM 8233 N N . THR C 1 340 ? 49.168 -19.190 23.386 1.00 21.58 523 THR C N 1
ATOM 8234 C CA . THR C 1 340 ? 48.025 -19.504 22.535 1.00 20.56 523 THR C CA 1
ATOM 8235 C C . THR C 1 340 ? 47.075 -18.319 22.462 1.00 19.40 523 THR C C 1
ATOM 8236 O O . THR C 1 340 ? 46.753 -17.831 21.371 1.00 21.10 523 THR C O 1
ATOM 8240 N N . TRP C 1 341 ? 46.669 -17.802 23.622 1.00 20.46 524 TRP C N 1
ATOM 8241 C CA . TRP C 1 341 ? 45.789 -16.640 23.658 1.00 18.82 524 TRP C CA 1
ATOM 8242 C C . TRP C 1 341 ? 46.379 -15.497 22.846 1.00 20.77 524 TRP C C 1
ATOM 8243 O O . TRP C 1 341 ? 45.697 -14.907 21.994 1.00 21.56 524 TRP C O 1
ATOM 8254 N N . SER C 1 342 ? 47.667 -15.209 23.059 1.00 18.54 525 SER C N 1
ATOM 8255 C CA . SER C 1 342 ? 48.298 -14.121 22.326 1.00 19.08 525 SER C CA 1
ATOM 8256 C C . SER C 1 342 ? 48.137 -14.349 20.830 1.00 23.38 525 SER C C 1
ATOM 8257 O O . SER C 1 342 ? 47.638 -13.476 20.105 1.00 19.93 525 SER C O 1
ATOM 8260 N N . ASP C 1 343 ? 48.458 -15.569 20.383 1.00 19.34 526 ASP C N 1
ATOM 8261 C CA . ASP C 1 343 ? 48.339 -15.926 18.977 1.00 22.33 526 ASP C CA 1
ATOM 8262 C C . ASP C 1 343 ? 46.932 -15.652 18.470 1.00 22.35 526 ASP C C 1
ATOM 8263 O O . ASP C 1 343 ? 46.748 -14.968 17.458 1.00 22.69 526 ASP C O 1
ATOM 8268 N N . LEU C 1 344 ? 45.920 -16.128 19.198 1.00 25.83 527 LEU C N 1
ATOM 8269 C CA . LEU C 1 344 ? 44.556 -15.982 18.705 1.00 19.23 527 LEU C CA 1
ATOM 8270 C C . LEU C 1 344 ? 44.158 -14.516 18.641 1.00 22.99 527 LEU C C 1
ATOM 8271 O O . LEU C 1 344 ? 43.404 -14.113 17.744 1.00 20.77 527 LEU C O 1
ATOM 8276 N N . ALA C 1 345 ? 44.675 -13.705 19.564 1.00 20.87 528 ALA C N 1
ATOM 8277 C CA . ALA C 1 345 ? 44.322 -12.298 19.651 1.00 20.98 528 ALA C CA 1
ATOM 8278 C C . ALA C 1 345 ? 45.175 -11.420 18.740 1.00 21.10 528 ALA C C 1
ATOM 8279 O O . ALA C 1 345 ? 44.979 -10.201 18.723 1.00 23.88 528 ALA C O 1
ATOM 8281 N N . GLY C 1 346 ? 46.127 -12.004 18.012 1.00 24.39 529 GLY C N 1
ATOM 8282 C CA . GLY C 1 346 ? 46.968 -11.247 17.101 1.00 22.25 529 GLY C CA 1
ATOM 8283 C C . GLY C 1 346 ? 48.028 -10.403 17.766 1.00 27.05 529 GLY C C 1
ATOM 8284 O O . GLY C 1 346 ? 48.526 -9.448 17.157 1.00 28.56 529 GLY C O 1
ATOM 8285 N N . LEU C 1 347 ? 48.414 -10.745 18.988 1.00 20.28 530 LEU C N 1
ATOM 8286 C CA . LEU C 1 347 ? 49.334 -9.944 19.779 1.00 23.84 530 LEU C CA 1
ATOM 8287 C C . LEU C 1 347 ? 50.722 -10.568 19.758 1.00 28.53 530 LEU C C 1
ATOM 8288 O O . LEU C 1 347 ? 50.869 -11.787 19.878 1.00 28.17 530 LEU C O 1
ATOM 8293 N N . SER C 1 348 ? 51.739 -9.720 19.599 1.00 22.93 531 SER C N 1
ATOM 8294 C CA . SER C 1 348 ? 53.133 -10.135 19.665 1.00 21.30 531 SER C CA 1
ATOM 8295 C C . SER C 1 348 ? 53.924 -9.091 20.439 1.00 23.68 531 SER C C 1
ATOM 8296 O O . SER C 1 348 ? 53.505 -7.938 20.580 1.00 23.31 531 SER C O 1
ATOM 8299 N N . TYR C 1 349 ? 55.063 -9.523 20.974 1.00 20.53 532 TYR C N 1
ATOM 8300 C CA . TYR C 1 349 ? 55.835 -8.732 21.926 1.00 22.15 532 TYR C CA 1
ATOM 8301 C C . TYR C 1 349 ? 57.117 -9.495 22.242 1.00 23.41 532 TYR C C 1
ATOM 8302 O O . TYR C 1 349 ? 57.242 -10.686 21.943 1.00 25.08 532 TYR C O 1
ATOM 8311 N N . ASP C 1 350 ? 58.062 -8.800 22.868 1.00 26.48 533 ASP C N 1
ATOM 8312 C CA . ASP C 1 350 ? 59.262 -9.460 23.358 1.00 30.15 533 ASP C CA 1
ATOM 8313 C C . ASP C 1 350 ? 58.875 -10.477 24.419 1.00 28.00 533 ASP C C 1
ATOM 8314 O O . ASP C 1 350 ? 58.250 -10.131 25.427 1.00 28.12 533 ASP C O 1
ATOM 8319 N N . GLY C 1 351 ? 59.196 -11.739 24.175 1.00 32.22 534 GLY C N 1
ATOM 8320 C CA . GLY C 1 351 ? 58.812 -12.813 25.062 1.00 35.66 534 GLY C CA 1
ATOM 8321 C C . GLY C 1 351 ? 57.708 -13.686 24.514 1.00 34.34 534 GLY C C 1
ATOM 8322 O O . GLY C 1 351 ? 57.506 -14.801 25.016 1.00 29.26 534 GLY C O 1
ATOM 8323 N N . TYR C 1 352 ? 56.989 -13.209 23.500 1.00 30.65 535 TYR C N 1
ATOM 8324 C CA . TYR C 1 352 ? 55.970 -14.024 22.863 1.00 25.98 535 TYR C CA 1
ATOM 8325 C C . TYR C 1 352 ? 56.639 -15.217 22.203 1.00 26.19 535 TYR C C 1
ATOM 8326 O O . TYR C 1 352 ? 57.657 -15.075 21.520 1.00 31.08 535 TYR C O 1
ATOM 8335 N N . ASP C 1 353 ? 56.081 -16.402 22.428 1.00 25.17 536 ASP C N 1
ATOM 8336 C CA . ASP C 1 353 ? 56.647 -17.642 21.903 1.00 26.57 536 ASP C CA 1
ATOM 8337 C C . ASP C 1 353 ? 55.620 -18.355 21.030 1.00 25.63 536 ASP C C 1
ATOM 8338 O O . ASP C 1 353 ? 54.789 -19.128 21.538 1.00 23.19 536 ASP C O 1
ATOM 8343 N N . PRO C 1 354 ? 55.647 -18.130 19.710 1.00 22.76 537 PRO C N 1
ATOM 8344 C CA . PRO C 1 354 ? 54.711 -18.832 18.823 1.00 19.47 537 PRO C CA 1
ATOM 8345 C C . PRO C 1 354 ? 54.890 -20.335 18.823 1.00 21.13 537 PRO C C 1
ATOM 8346 O O . PRO C 1 354 ? 53.933 -21.047 18.501 1.00 19.25 537 PRO C O 1
ATOM 8350 N N . THR C 1 355 ? 56.082 -20.846 19.151 1.00 19.35 538 THR C N 1
ATOM 8351 C CA . THR C 1 355 ? 56.277 -22.293 19.171 1.00 20.38 538 THR C CA 1
ATOM 8352 C C . THR C 1 355 ? 55.555 -22.962 20.332 1.00 20.93 538 THR C C 1
ATOM 8353 O O . THR C 1 355 ? 55.506 -24.195 20.392 1.00 19.36 538 THR C O 1
ATOM 8357 N N . ARG C 1 356 ? 55.016 -22.185 21.265 1.00 19.32 539 ARG C N 1
ATOM 8358 C CA . ARG C 1 356 ? 54.269 -22.730 22.390 1.00 21.27 539 ARG C CA 1
ATOM 8359 C C . ARG C 1 356 ? 52.795 -22.343 22.345 1.00 21.73 539 ARG C C 1
ATOM 8360 O O . ARG C 1 356 ? 52.104 -22.413 23.365 1.00 24.09 539 ARG C O 1
ATOM 8368 N N . SER C 1 357 ? 52.318 -21.886 21.193 1.00 20.28 540 SER C N 1
ATOM 8369 C CA . SER C 1 357 ? 50.895 -21.721 20.942 1.00 22.35 540 SER C CA 1
ATOM 8370 C C . SER C 1 357 ? 50.400 -22.972 20.235 1.00 20.64 540 SER C C 1
ATOM 8371 O O . SER C 1 357 ? 51.016 -23.422 19.263 1.00 21.97 540 SER C O 1
ATOM 8374 N N . VAL C 1 358 ? 49.317 -23.559 20.746 1.00 21.58 541 VAL C N 1
ATOM 8375 C CA . VAL C 1 358 ? 48.833 -24.819 20.192 1.00 21.29 541 VAL C CA 1
ATOM 8376 C C . VAL C 1 358 ? 48.143 -24.641 18.846 1.00 22.60 541 VAL C C 1
ATOM 8377 O O . VAL C 1 358 ? 47.906 -25.630 18.145 1.00 22.84 541 VAL C O 1
ATOM 8381 N N . VAL C 1 359 ? 47.838 -23.406 18.449 1.00 19.56 542 VAL C N 1
ATOM 8382 C CA . VAL C 1 359 ? 47.211 -23.134 17.160 1.00 22.79 542 VAL C CA 1
ATOM 8383 C C . VAL C 1 359 ? 48.189 -22.524 16.161 1.00 24.62 542 VAL C C 1
ATOM 8384 O O . VAL C 1 359 ? 47.773 -22.079 15.087 1.00 22.50 542 VAL C O 1
ATOM 8388 N N . ASN C 1 360 ? 49.478 -22.486 16.487 1.00 22.62 543 ASN C N 1
ATOM 8389 C CA . ASN C 1 360 ? 50.419 -21.779 15.627 1.00 21.78 543 ASN C CA 1
ATOM 8390 C C . ASN C 1 360 ? 51.065 -22.744 14.633 1.00 22.85 543 ASN C C 1
ATOM 8391 O O . ASN C 1 360 ? 51.384 -23.883 14.991 1.00 21.82 543 ASN C O 1
ATOM 8396 N N . PRO C 1 361 ? 51.278 -22.332 13.379 1.00 21.67 544 PRO C N 1
ATOM 8397 C CA . PRO C 1 361 ? 51.999 -23.209 12.440 1.00 24.56 544 PRO C CA 1
ATOM 8398 C C . PRO C 1 361 ? 53.419 -23.538 12.881 1.00 26.53 544 PRO C C 1
ATOM 8399 O O . PRO C 1 361 ? 53.962 -24.561 12.449 1.00 26.69 544 PRO C O 1
ATOM 8403 N N . GLN C 1 362 ? 54.035 -22.707 13.722 1.00 25.67 545 GLN C N 1
ATOM 8404 C CA . GLN C 1 362 ? 55.368 -22.970 14.252 1.00 27.39 545 GLN C CA 1
ATOM 8405 C C . GLN C 1 362 ? 55.342 -23.761 15.556 1.00 25.60 545 GLN C C 1
ATOM 8406 O O . GLN C 1 362 ? 56.381 -23.856 16.217 1.00 22.58 545 GLN C O 1
ATOM 8412 N N . PHE C 1 363 ? 54.189 -24.310 15.941 1.00 23.77 546 PHE C N 1
ATOM 8413 C CA . PHE C 1 363 ? 54.093 -25.060 17.191 1.00 21.11 546 PHE C CA 1
ATOM 8414 C C . PHE C 1 363 ? 55.142 -26.160 17.227 1.00 23.95 546 PHE C C 1
ATOM 8415 O O . PHE C 1 363 ? 55.333 -26.885 16.250 1.00 26.52 546 PHE C O 1
ATOM 8423 N N . LYS C 1 364 ? 55.837 -26.262 18.354 1.00 25.01 547 LYS C N 1
ATOM 8424 C CA . LYS C 1 364 ? 56.781 -27.345 18.595 1.00 27.17 547 LYS C CA 1
ATOM 8425 C C . LYS C 1 364 ? 56.491 -27.898 19.977 1.00 30.81 547 LYS C C 1
ATOM 8426 O O . LYS C 1 364 ? 56.475 -27.146 20.959 1.00 28.51 547 LYS C O 1
ATOM 8432 N N . GLU C 1 365 ? 56.227 -29.199 20.045 1.00 26.19 548 GLU C N 1
ATOM 8433 C CA . GLU C 1 365 ? 55.870 -29.828 21.307 1.00 30.39 548 GLU C CA 1
ATOM 8434 C C . GLU C 1 365 ? 57.024 -29.756 22.299 1.00 31.03 548 GLU C C 1
ATOM 8435 O O . GLU C 1 365 ? 58.170 -30.070 21.965 1.00 33.05 548 GLU C O 1
ATOM 8441 N N . THR C 1 366 ? 56.716 -29.337 23.524 1.00 33.89 549 THR C N 1
ATOM 8442 C CA . THR C 1 366 ? 57.664 -29.342 24.626 1.00 27.87 549 THR C CA 1
ATOM 8443 C C . THR C 1 366 ? 57.152 -30.283 25.704 1.00 32.49 549 THR C C 1
ATOM 8444 O O . THR C 1 366 ? 55.987 -30.689 25.706 1.00 31.86 549 THR C O 1
ATOM 8448 N N . THR C 1 367 ? 58.044 -30.629 26.628 1.00 28.15 550 THR C N 1
ATOM 8449 C CA . THR C 1 367 ? 57.685 -31.543 27.699 1.00 27.65 550 THR C CA 1
ATOM 8450 C C . THR C 1 367 ? 56.520 -30.979 28.506 1.00 26.77 550 THR C C 1
ATOM 8451 O O . THR C 1 367 ? 56.537 -29.816 28.918 1.00 21.98 550 THR C O 1
ATOM 8455 N N . ARG C 1 368 ? 55.503 -31.807 28.728 1.00 25.23 551 ARG C N 1
ATOM 8456 C CA . ARG C 1 368 ? 54.358 -31.409 29.547 1.00 25.08 551 ARG C CA 1
ATOM 8457 C C . ARG C 1 368 ? 54.685 -31.744 30.998 1.00 23.64 551 ARG C C 1
ATOM 8458 O O . ARG C 1 368 ? 54.360 -32.818 31.507 1.00 21.17 551 ARG C O 1
ATOM 8466 N N . TRP C 1 369 ? 55.340 -30.803 31.672 1.00 20.85 552 TRP C N 1
ATOM 8467 C CA . TRP C 1 369 ? 55.773 -31.024 33.042 1.00 21.62 552 TRP C CA 1
ATOM 8468 C C . TRP C 1 369 ? 54.593 -31.033 34.001 1.00 19.25 552 TRP C C 1
ATOM 8469 O O . TRP C 1 369 ? 53.666 -30.227 33.890 1.00 15.96 552 TRP C O 1
ATOM 8480 N N . ILE C 1 370 ? 54.636 -31.955 34.953 1.00 19.95 553 ILE C N 1
ATOM 8481 C CA . ILE C 1 370 ? 53.791 -31.898 36.131 1.00 20.01 553 ILE C CA 1
ATOM 8482 C C . ILE C 1 370 ? 54.696 -32.046 37.347 1.00 23.10 553 ILE C C 1
ATOM 8483 O O . ILE C 1 370 ? 55.892 -32.319 37.228 1.00 19.30 553 ILE C O 1
ATOM 8488 N N . GLY C 1 371 ? 54.107 -31.866 38.521 1.00 21.12 554 GLY C N 1
ATOM 8489 C CA . GLY C 1 371 ? 54.834 -31.923 39.770 1.00 23.23 554 GLY C CA 1
ATOM 8490 C C . GLY C 1 371 ? 54.978 -30.547 40.407 1.00 27.38 554 GLY C C 1
ATOM 8491 O O . GLY C 1 371 ? 54.845 -29.506 39.761 1.00 21.26 554 GLY C O 1
ATOM 8492 N N . ASN C 1 372 ? 55.277 -30.557 41.699 1.00 23.66 555 ASN C N 1
ATOM 8493 C CA . ASN C 1 372 ? 55.410 -29.310 42.441 1.00 21.86 555 ASN C CA 1
ATOM 8494 C C . ASN C 1 372 ? 56.685 -28.606 41.992 1.00 21.08 555 ASN C C 1
ATOM 8495 O O . ASN C 1 372 ? 57.783 -29.138 42.202 1.00 21.60 555 ASN C O 1
ATOM 8500 N N . PRO C 1 373 ? 56.595 -27.424 41.380 1.00 21.94 556 PRO C N 1
ATOM 8501 C CA . PRO C 1 373 ? 57.794 -26.761 40.850 1.00 21.79 556 PRO C CA 1
ATOM 8502 C C . PRO C 1 373 ? 58.651 -26.088 41.910 1.00 24.20 556 PRO C C 1
ATOM 8503 O O . PRO C 1 373 ? 59.702 -25.532 41.567 1.00 23.14 556 PRO C O 1
ATOM 8507 N N . TYR C 1 374 ? 58.240 -26.118 43.177 1.00 23.22 557 TYR C N 1
ATOM 8508 C CA . TYR C 1 374 ? 59.021 -25.521 44.248 1.00 23.25 557 TYR C CA 1
ATOM 8509 C C . TYR C 1 374 ? 59.833 -26.539 45.036 1.00 24.11 557 TYR C C 1
ATOM 8510 O O . TYR C 1 374 ? 60.728 -26.140 45.785 1.00 26.03 557 TYR C O 1
ATOM 8519 N N . LYS C 1 375 ? 59.579 -27.831 44.856 1.00 29.43 558 LYS C N 1
ATOM 8520 C CA . LYS C 1 375 ? 60.441 -28.849 45.434 1.00 32.08 558 LYS C CA 1
ATOM 8521 C C . LYS C 1 375 ? 61.630 -29.112 44.509 1.00 37.19 558 LYS C C 1
ATOM 8522 O O . LYS C 1 375 ? 61.593 -28.830 43.307 1.00 41.73 558 LYS C O 1
ATOM 8528 N N . LYS C 1 376 ? 62.705 -29.635 45.089 1.00 38.56 559 LYS C N 1
ATOM 8529 C CA . LYS C 1 376 ? 63.941 -29.847 44.345 1.00 42.11 559 LYS C CA 1
ATOM 8530 C C . LYS C 1 376 ? 63.781 -31.067 43.439 1.00 39.37 559 LYS C C 1
ATOM 8531 O O . LYS C 1 376 ? 63.494 -32.167 43.923 1.00 38.55 559 LYS C O 1
ATOM 8537 N N . ASN C 1 377 ? 63.925 -30.862 42.124 1.00 45.40 560 ASN C N 1
ATOM 8538 C CA . ASN C 1 377 ? 63.892 -31.941 41.124 1.00 43.04 560 ASN C CA 1
ATOM 8539 C C . ASN C 1 377 ? 62.623 -32.789 41.224 1.00 38.90 560 ASN C C 1
ATOM 8540 O O . ASN C 1 377 ? 62.668 -34.021 41.167 1.00 39.92 560 ASN C O 1
ATOM 8545 N N . ALA C 1 378 ? 61.477 -32.121 41.336 1.00 33.12 561 ALA C N 1
ATOM 8546 C CA . ALA C 1 378 ? 60.199 -32.809 41.473 1.00 35.30 561 ALA C CA 1
ATOM 8547 C C . ALA C 1 378 ? 59.372 -32.808 40.192 1.00 35.31 561 ALA C C 1
ATOM 8548 O O . ALA C 1 378 ? 58.221 -33.259 40.217 1.00 29.24 561 ALA C O 1
ATOM 8550 N N . LEU C 1 379 ? 59.918 -32.317 39.077 1.00 31.74 562 LEU C N 1
ATOM 8551 C CA . LEU C 1 379 ? 59.171 -32.258 37.829 1.00 24.94 562 LEU C CA 1
ATOM 8552 C C . LEU C 1 379 ? 59.295 -33.578 37.081 1.00 31.55 562 LEU C C 1
ATOM 8553 O O . LEU C 1 379 ? 60.389 -34.140 36.959 1.00 33.46 562 LEU C O 1
ATOM 8558 N N . ILE C 1 380 ? 58.167 -34.071 36.571 1.00 27.04 563 ILE C N 1
ATOM 8559 C CA . ILE C 1 380 ? 58.174 -35.261 35.736 1.00 26.99 563 ILE C CA 1
ATOM 8560 C C . ILE C 1 380 ? 57.325 -35.015 34.500 1.00 25.53 563 ILE C C 1
ATOM 8561 O O . ILE C 1 380 ? 56.465 -34.132 34.460 1.00 22.65 563 ILE C O 1
ATOM 8566 N N . ASP C 1 381 ? 57.596 -35.821 33.480 1.00 23.04 564 ASP C N 1
ATOM 8567 C CA . ASP C 1 381 ? 56.862 -35.795 32.224 1.00 20.34 564 ASP C CA 1
ATOM 8568 C C . ASP C 1 381 ? 55.505 -36.468 32.415 1.00 24.55 564 ASP C C 1
ATOM 8569 O O . ASP C 1 381 ? 55.442 -37.636 32.812 1.00 22.41 564 ASP C O 1
ATOM 8574 N N . TYR C 1 382 ? 54.422 -35.739 32.120 1.00 22.70 565 TYR C N 1
ATOM 8575 C CA . TYR C 1 382 ? 53.078 -36.313 32.213 1.00 20.85 565 TYR C CA 1
ATOM 8576 C C . TYR C 1 382 ? 52.976 -37.643 31.474 1.00 23.00 565 TYR C C 1
ATOM 8577 O O . TYR C 1 382 ? 52.263 -38.554 31.911 1.00 25.46 565 TYR C O 1
ATOM 8586 N N . ASP C 1 383 ? 53.682 -37.774 30.348 1.00 22.98 566 ASP C N 1
ATOM 8587 C CA . ASP C 1 383 ? 53.550 -38.976 29.530 1.00 31.18 566 ASP C CA 1
ATOM 8588 C C . ASP C 1 383 ? 53.995 -40.234 30.262 1.00 25.89 566 ASP C C 1
ATOM 8589 O O . ASP C 1 383 ? 53.609 -41.331 29.856 1.00 27.09 566 ASP C O 1
ATOM 8594 N N . THR C 1 384 ? 54.788 -40.104 31.328 1.00 24.13 567 THR C N 1
ATOM 8595 C CA . THR C 1 384 ? 55.260 -41.271 32.065 1.00 25.90 567 THR C CA 1
ATOM 8596 C C . THR C 1 384 ? 54.185 -41.908 32.937 1.00 32.91 567 THR C C 1
ATOM 8597 O O . THR C 1 384 ? 54.399 -43.018 33.441 1.00 29.27 567 THR C O 1
ATOM 8601 N N . LEU C 1 385 ? 53.051 -41.241 33.142 1.00 28.64 568 LEU C N 1
ATOM 8602 C CA . LEU C 1 385 ? 52.018 -41.791 34.001 1.00 23.55 568 LEU C CA 1
ATOM 8603 C C . LEU C 1 385 ? 51.349 -42.996 33.345 1.00 27.44 568 LEU C C 1
ATOM 8604 O O . LEU C 1 385 ? 51.203 -43.047 32.121 1.00 26.62 568 LEU C O 1
ATOM 8609 N N . PRO C 1 386 ? 50.951 -43.989 34.143 1.00 28.23 569 PRO C N 1
ATOM 8610 C CA . PRO C 1 386 ? 50.287 -45.173 33.578 1.00 24.81 569 PRO C CA 1
ATOM 8611 C C . PRO C 1 386 ? 48.836 -44.920 33.169 1.00 28.92 569 PRO C C 1
ATOM 8612 O O . PRO C 1 386 ? 48.285 -43.841 33.397 1.00 29.36 569 PRO C O 1
ATOM 8616 N N . TYR C 1 387 ? 48.233 -45.938 32.550 1.00 24.91 570 TYR C N 1
ATOM 8617 C CA . TYR C 1 387 ? 46.816 -45.950 32.183 1.00 27.60 570 TYR C CA 1
ATOM 8618 C C . TYR C 1 387 ? 46.468 -44.900 31.127 1.00 27.91 570 TYR C C 1
ATOM 8619 O O . TYR C 1 387 ? 45.313 -44.484 31.004 1.00 27.77 570 TYR C O 1
ATOM 8628 N N . GLY C 1 388 ? 47.450 -44.509 30.314 1.00 28.88 571 GLY C N 1
ATOM 8629 C CA . GLY C 1 388 ? 47.176 -43.621 29.197 1.00 24.95 571 GLY C CA 1
ATOM 8630 C C . GLY C 1 388 ? 46.305 -44.241 28.121 1.00 30.68 571 GLY C C 1
ATOM 8631 O O . GLY C 1 388 ? 45.855 -43.528 27.218 1.00 25.81 571 GLY C O 1
ATOM 8632 N N . ASP C 1 389 ? 46.057 -45.547 28.203 1.00 31.42 572 ASP C N 1
ATOM 8633 C CA . ASP C 1 389 ? 45.235 -46.251 27.232 1.00 33.53 572 ASP C CA 1
ATOM 8634 C C . ASP C 1 389 ? 43.746 -46.179 27.540 1.00 34.39 572 ASP C C 1
ATOM 8635 O O . ASP C 1 389 ? 42.938 -46.537 26.678 1.00 39.95 572 ASP C O 1
ATOM 8640 N N . GLN C 1 390 ? 43.359 -45.696 28.719 1.00 33.74 573 GLN C N 1
ATOM 8641 C CA . GLN C 1 390 ? 41.943 -45.566 29.039 1.00 32.47 573 GLN C CA 1
ATOM 8642 C C . GLN C 1 390 ? 41.285 -44.509 28.161 1.00 34.34 573 GLN C C 1
ATOM 8643 O O . GLN C 1 390 ? 41.938 -43.590 27.660 1.00 27.59 573 GLN C O 1
ATOM 8649 N N . VAL C 1 391 ? 39.974 -44.664 27.962 1.00 32.65 574 VAL C N 1
ATOM 8650 C CA . VAL C 1 391 ? 39.242 -43.766 27.078 1.00 32.78 574 VAL C CA 1
ATOM 8651 C C . VAL C 1 391 ? 39.361 -42.344 27.601 1.00 27.70 574 VAL C C 1
ATOM 8652 O O . VAL C 1 391 ? 39.166 -42.086 28.796 1.00 27.84 574 VAL C O 1
ATOM 8656 N N . GLY C 1 392 ? 39.722 -41.417 26.714 1.00 26.04 575 GLY C N 1
ATOM 8657 C CA . GLY C 1 392 ? 39.836 -40.032 27.120 1.00 25.54 575 GLY C CA 1
ATOM 8658 C C . GLY C 1 392 ? 40.985 -39.725 28.052 1.00 25.74 575 GLY C C 1
ATOM 8659 O O . GLY C 1 392 ? 41.021 -38.634 28.626 1.00 22.39 575 GLY C O 1
ATOM 8660 N N . ASN C 1 393 ? 41.912 -40.663 28.241 1.00 21.00 576 ASN C N 1
ATOM 8661 C CA . ASN C 1 393 ? 42.994 -40.518 29.206 1.00 24.43 576 ASN C CA 1
ATOM 8662 C C . ASN C 1 393 ? 44.363 -40.368 28.548 1.00 27.45 576 ASN C C 1
ATOM 8663 O O . ASN C 1 393 ? 45.383 -40.596 29.206 1.00 27.05 576 ASN C O 1
ATOM 8668 N N . GLN C 1 394 ? 44.408 -39.995 27.267 1.00 24.28 577 GLN C N 1
ATOM 8669 C CA . GLN C 1 394 ? 45.668 -39.867 26.540 1.00 26.16 577 GLN C CA 1
ATOM 8670 C C . GLN C 1 394 ? 46.610 -38.875 27.214 1.00 30.91 577 GLN C C 1
ATOM 8671 O O . GLN C 1 394 ? 46.199 -37.774 27.576 1.00 28.54 577 GLN C O 1
#

Nearest PDB structures (foldseek):
  6a82-assembly3_C  TM=1.001E+00  e=3.529E-72  Escherichia coli K-12
  5zzu-assembly2_B  TM=9.976E-01  e=8.602E-71  Escherichia coli K-12
  4tn0-assembly2_B  TM=7.620E-01  e=4.616E-20  Campylobacter jejuni subsp. jejuni HB93-13
  5fgn-assembly1_A  TM=8.014E-01  e=7.791E-17  Neisseria meningitidis serogroup B
  4kav-assembly1_A  TM=7.624E-01  e=5.390E-17  Neisseria meningitidis MC58

Secondary structure (DSSP, 8-state):
-PPPPTT-EE-S-SS-EEEEEEEE-S--S---TTS-SS-S-HHHHHHHHH-TTEEE-SSEE-S-SSHHHHHHHHTBS--SSSTTHHHHS-B---TTS-EEEEEE-S----S---HHHHHTSSEEE--------GGGGHHHHHHHHH---SEEEEEEE--TTPSSGGGGS-GGG-TTTT--TTPPTT--HHHHHHHHHHHHHHHHHHHHHHHHHHHHHHT--SEEEEEEES---EES-STT---EE--TTS-----B--EEEEE-HHHHHHS----TTTTT--EEGGGHHHHHHHHHTEE-TT--GGG-TT-TT------EES-TTSTT--EEGGGSS-TTSTT--/-PPPPSS-EE-S-SS-EEEEEEEE-S--S---TTS-SS-S-HHHHHHHHH-TTEEEESSEE-S-SSHHHHHHHHTBS--SS-TTHHHHS-B---TTS-EEEEEE-S----S---HHHHHTSSEEE----SSS-S---GGGGHHHHHHHHT---SEEEEEEE--TTPSSGGGGS-GGG-TTTT--TTPPTT--HHHHHHHHHHHHHHHHHHHHHHHHHHHHHHT--SEEEEEEES---EES-STT---EE--TTS-----B--EEEEE-HHHHHHS----TTTTT--EEGGGHHHHHHHHHTEE-TT--GGG-TT-TT------EES-TTSTT--EEGGGSS-TTSTT--/-PPPPTT-EE-S-SS-EEEEEEEE-S--S---TTS-SS-S-HHHHHHHHH-TTEEE-SSEE-S-SSHHHHHHHHTBS--SSSTTGGGTS-B---TTS-EEEEEE-S----S---HHHHHTSSEEE--------GGGGHHHHHHHHH---SEEEEEEE--TTPSSGGGGS-GGG-TTTT--TTPPTT--HHHHHHHHHHHHHHHHHHHHHHHHHHHHHHT--SEEEEEEES---EES-STT---EE--TTS-----B--EEEEE-HHHHHHS----TTTTT--EEGGGHHHHHHHHHTEE-TT--GGG-TT-TT------EES-TTSTT--EEGGGSS-TTSTT--

Solvent-accessible surface area: 42677 Å² total

Foldseek 3Di:
DADDFAPKDFPLDDFFFEEEEEAAAQAFQQLVCQPNPDPLQVLVVVCVVPPVQKFWAQAEFAFERDQVQRCLQLFAVAFLQRSCVSPHGDGLHCPVVAQEEEEEADADDPDDDVNVVRVVGDYYHYVHDPQDELCVRVVVLLVVLPDPDRYYYYYYYYHQCDPPLQSHDDVVQLPCAPPDPSPQPDDDPVLVRSLSSSSSSSNSSSVNVSSSVVSVVVSLGQYKYKYKYSHHWDRLPDPVRPDTGGDLVDDALSSHMIIMMGGGPNNCVSPPADCPVLRHANAYSSRNSLLVCVRRRIDGVVRDLCRHSRHPNPDDDFHWHHRSPDDPGIDGSVPHPPCVDRSRD/DADDFFPKDFPLDDFFFEEEEEAAAQAFQQLVCQPNPDPLQVLVNVCVVPPPQKFWAQAEFAFERDQVQRCLQLFFVADLQRSPRSPHGDGLHCPVVAQEEEEEADQDDPDPGVNVVRVVGDYYHYVPDDDPDDQDELCVRLVVLLVVVPPPRRYYYYYYYYHQCPPPLQSHDDPVQLPCPPPDPPPQPDDDPVLVRSLSSSSSSSNRSSVNVSSSVVSVQVVLGQYKYKYKYSHHWDSLPDPVRPDTGGDLLDDALSSHMIIMMGGGPNNCVSVPADQNVLRHANAYSSNNSLLVCVRRRIDGVSRDLLRHSRHPNPDDDFSWHHRSPDPPGTDGSVPHPPCVRRSRD/DADDFAPKDFPLDDFFFEEEEEEAAQAFQQLVCQPNPDPLQVLVVVCVVPPVLKFWAQAEFAFERDQVQRCCQLQAVAFLQRSCCSPHGDGLHCPVVAQEEAEEADADEPDDDVNVVRVVGPYYHYCPDPQGELCVRVVVLVVQLPPPTRYYYYYYYHHQCDPPLQNHDDVVQLPCVPPDPSPDPDDDPVLVRSLSSSSSSSNSSSVNVSSSVVSVVVSLGQYKYKYKYSHHWDRLPDPVRPDTGGDLLDDALSSHMIIMMGGGPNNCVSVPADQPVLRHANAYSSLNSLLVCVRRRMDGVVRDLCRHSRHPNPDDDFHWHARSPDDPGIDGSVPHPPCVDRSRD